Protein AF-0000000079958964 (afdb_homodimer)

Structure (mmCIF, N/CA/C/O backbone):
data_AF-0000000079958964-model_v1
#
loop_
_entity.id
_entity.type
_entity.pdbx_description
1 polymer 'Putative C6 transcription factor'
#
loop_
_atom_site.group_PDB
_atom_site.id
_atom_site.type_symbol
_atom_site.label_atom_id
_atom_site.label_alt_id
_atom_site.label_comp_id
_atom_site.label_asym_id
_atom_site.label_entity_id
_atom_site.label_seq_id
_atom_site.pdbx_PDB_ins_code
_atom_site.Cartn_x
_atom_site.Cartn_y
_atom_site.Cartn_z
_atom_site.occupancy
_atom_site.B_iso_or_equiv
_atom_site.auth_seq_id
_atom_site.auth_comp_id
_atom_site.auth_asym_id
_atom_site.auth_atom_id
_atom_site.pdbx_PDB_model_num
ATOM 1 N N . MET A 1 1 ? -46.469 -59.938 27.75 1 23.11 1 MET A N 1
ATOM 2 C CA . MET A 1 1 ? -46.5 -58.969 26.672 1 23.11 1 MET A CA 1
ATOM 3 C C . MET A 1 1 ? -46.344 -57.531 27.219 1 23.11 1 MET A C 1
ATOM 5 O O . MET A 1 1 ? -46.812 -56.594 26.594 1 23.11 1 MET A O 1
ATOM 9 N N . SER A 1 2 ? -45.75 -57.5 28.188 1 23.55 2 SER A N 1
ATOM 10 C CA . SER A 1 2 ? -45.656 -56.531 29.266 1 23.55 2 SER A CA 1
ATOM 11 C C . SER A 1 2 ? -45.156 -55.156 28.766 1 23.55 2 SER A C 1
ATOM 13 O O . SER A 1 2 ? -44.062 -55.062 28.234 1 23.55 2 SER A O 1
ATOM 15 N N . GLU A 1 3 ? -46.125 -54.469 28.344 1 26.05 3 GLU A N 1
ATOM 16 C CA . GLU A 1 3 ? -46.344 -53.219 27.609 1 26.05 3 GLU A CA 1
ATOM 17 C C . GLU A 1 3 ? -45.688 -52.031 28.297 1 26.05 3 GLU A C 1
ATOM 19 O O . GLU A 1 3 ? -46 -51.688 29.422 1 26.05 3 GLU A O 1
ATOM 24 N N . SER A 1 4 ? -44.406 -52.188 28.172 1 27.81 4 SER A N 1
ATOM 25 C CA . SER A 1 4 ? -43.5 -51.438 29.016 1 27.81 4 SER A CA 1
ATOM 26 C C . SER A 1 4 ? -43.906 -49.969 29.078 1 27.81 4 SER A C 1
ATOM 28 O O . SER A 1 4 ? -44.406 -49.406 28.094 1 27.81 4 SER A O 1
ATOM 30 N N . PRO A 1 5 ? -44 -49.5 30.203 1 30.69 5 PRO A N 1
ATOM 31 C CA . PRO A 1 5 ? -44.688 -48.281 30.625 1 30.69 5 PRO A CA 1
ATOM 32 C C . PRO A 1 5 ? -44.219 -47.031 29.891 1 30.69 5 PRO A C 1
ATOM 34 O O . PRO A 1 5 ? -43.031 -46.938 29.531 1 30.69 5 PRO A O 1
ATOM 37 N N . THR A 1 6 ? -45.031 -46.5 29.047 1 28.12 6 THR A N 1
ATOM 38 C CA . THR A 1 6 ? -44.969 -45.469 28.031 1 28.12 6 THR A CA 1
ATOM 39 C C . THR A 1 6 ? -44.406 -44.156 28.609 1 28.12 6 THR A C 1
ATOM 41 O O . THR A 1 6 ? -45 -43.594 29.531 1 28.12 6 THR A O 1
ATOM 44 N N . PRO A 1 7 ? -43.156 -44.188 28.781 1 26.78 7 PRO A N 1
ATOM 45 C CA . PRO A 1 7 ? -42.562 -43.188 29.672 1 26.78 7 PRO A CA 1
ATOM 46 C C . PRO A 1 7 ? -43.156 -41.812 29.5 1 26.78 7 PRO A C 1
ATOM 48 O O . PRO A 1 7 ? -43.719 -41.5 28.438 1 26.78 7 PRO A O 1
ATOM 51 N N . ARG A 1 8 ? -43.344 -41.156 30.438 1 27.55 8 ARG A N 1
ATOM 52 C CA . ARG A 1 8 ? -44.031 -39.906 30.797 1 27.55 8 ARG A CA 1
ATOM 53 C C . ARG A 1 8 ? -43.625 -38.781 29.875 1 27.55 8 ARG A C 1
ATOM 55 O O . ARG A 1 8 ? -42.469 -38.625 29.531 1 27.55 8 ARG A O 1
ATOM 62 N N . ARG A 1 9 ? -44.562 -38.156 29.188 1 28.45 9 ARG A N 1
ATOM 63 C CA . ARG A 1 9 ? -44.844 -37.188 28.156 1 28.45 9 ARG A CA 1
ATOM 64 C C . ARG A 1 9 ? -44.125 -35.875 28.453 1 28.45 9 ARG A C 1
ATOM 66 O O . ARG A 1 9 ? -44.281 -35.281 29.516 1 28.45 9 ARG A O 1
ATOM 73 N N . SER A 1 10 ? -42.969 -35.844 28.172 1 29.38 10 SER A N 1
ATOM 74 C CA . SER A 1 10 ? -42.062 -34.719 28.375 1 29.38 10 SER A CA 1
ATOM 75 C C . SER A 1 10 ? -42.75 -33.375 28.156 1 29.38 10 SER A C 1
ATOM 77 O O . SER A 1 10 ? -43.688 -33.281 27.344 1 29.38 10 SER A O 1
ATOM 79 N N . GLN A 1 11 ? -42.844 -32.469 29 1 32.66 11 GLN A N 1
ATOM 80 C CA . GLN A 1 11 ? -43.531 -31.188 29.156 1 32.66 11 GLN A CA 1
ATOM 81 C C . GLN A 1 11 ? -43.406 -30.359 27.891 1 32.66 11 GLN A C 1
ATOM 83 O O . GLN A 1 11 ? -42.344 -30.172 27.344 1 32.66 11 GLN A O 1
ATOM 88 N N . ARG A 1 12 ? -44.469 -30.016 27.188 1 41 12 ARG A N 1
ATOM 89 C CA . ARG A 1 12 ? -44.812 -29.406 25.906 1 41 12 ARG A CA 1
ATOM 90 C C . ARG A 1 12 ? -44.312 -27.969 25.828 1 41 12 ARG A C 1
ATOM 92 O O . ARG A 1 12 ? -44.469 -27.203 26.766 1 41 12 ARG A O 1
ATOM 99 N N . ARG A 1 13 ? -43.562 -27.625 25.047 1 46.66 13 ARG A N 1
ATOM 100 C CA . ARG A 1 13 ? -43.031 -26.266 24.859 1 46.66 13 ARG A CA 1
ATOM 101 C C . ARG A 1 13 ? -44.156 -25.297 24.516 1 46.66 13 ARG A C 1
ATOM 103 O O . ARG A 1 13 ? -44.969 -25.562 23.641 1 46.66 13 ARG A O 1
ATOM 110 N N . PRO A 1 14 ? -44.438 -24.109 25.281 1 53.88 14 PRO A N 1
ATOM 111 C CA . PRO A 1 14 ? -45.562 -23.234 24.984 1 53.88 14 PRO A CA 1
ATOM 112 C C . PRO A 1 14 ? -45.5 -22.656 23.578 1 53.88 14 PRO A C 1
ATOM 114 O O . PRO A 1 14 ? -44.438 -22.266 23.109 1 53.88 14 PRO A O 1
ATOM 117 N N . LEU A 1 15 ? -46.531 -22.797 22.719 1 63.5 15 LEU A N 1
ATOM 118 C CA . LEU A 1 15 ? -46.562 -22.422 21.312 1 63.5 15 LEU A CA 1
ATOM 119 C C . LEU A 1 15 ? -47 -20.953 21.156 1 63.5 15 LEU A C 1
ATOM 121 O O . LEU A 1 15 ? -46.938 -20.406 20.062 1 63.5 15 LEU A O 1
ATOM 125 N N . SER A 1 16 ? -47.375 -20.484 22.234 1 68.62 16 SER A N 1
ATOM 126 C CA . SER A 1 16 ? -47.938 -19.141 22.203 1 68.62 16 SER A CA 1
ATOM 127 C C . SER A 1 16 ? -46.844 -18.094 22.344 1 68.62 16 SER A C 1
ATOM 129 O O . SER A 1 16 ? -45.875 -18.281 23.094 1 68.62 16 SER A O 1
ATOM 131 N N . CYS A 1 17 ? -46.906 -16.969 21.594 1 63.69 17 CYS A N 1
ATOM 132 C CA . CYS A 1 17 ? -45.844 -15.977 21.688 1 63.69 17 CYS A CA 1
ATOM 133 C C . CYS A 1 17 ? -45.938 -15.18 22.984 1 63.69 17 CYS A C 1
ATOM 135 O O . CYS A 1 17 ? -47 -15.133 23.609 1 63.69 17 CYS A O 1
ATOM 137 N N . LEU A 1 18 ? -45 -14.625 23.516 1 69.06 18 LEU A N 1
ATOM 138 C CA . LEU A 1 18 ? -44.906 -13.992 24.828 1 69.06 18 LEU A CA 1
ATOM 139 C C . LEU A 1 18 ? -45.906 -12.82 24.922 1 69.06 18 LEU A C 1
ATOM 141 O O . LEU A 1 18 ? -46.531 -12.625 25.953 1 69.06 18 LEU A O 1
ATOM 145 N N . ASN A 1 19 ? -46.188 -12.344 23.75 1 73.38 19 ASN A N 1
ATOM 146 C CA . ASN A 1 19 ? -47.031 -11.141 23.719 1 73.38 19 ASN A CA 1
ATOM 147 C C . ASN A 1 19 ? -48.5 -11.477 23.859 1 73.38 19 ASN A C 1
ATOM 149 O O . ASN A 1 19 ? -49.25 -10.828 24.609 1 73.38 19 ASN A O 1
ATOM 153 N N . CYS A 1 20 ? -48.812 -12.469 23.188 1 71.88 20 CYS A N 1
ATOM 154 C CA . CYS A 1 20 ? -50.188 -12.93 23.188 1 71.88 20 CYS A CA 1
ATOM 155 C C . CYS A 1 20 ? -50.531 -13.617 24.516 1 71.88 20 CYS A C 1
ATOM 157 O O . CYS A 1 20 ? -51.625 -13.461 25.031 1 71.88 20 CYS A O 1
ATOM 159 N N . ALA A 1 21 ? -49.562 -14.328 25.141 1 70 21 ALA A N 1
ATOM 160 C CA . ALA A 1 21 ? -49.719 -15.078 26.391 1 70 21 ALA A CA 1
ATOM 161 C C . ALA A 1 21 ? -49.906 -14.133 27.578 1 70 21 ALA A C 1
ATOM 163 O O . ALA A 1 21 ? -50.719 -14.375 28.453 1 70 21 ALA A O 1
ATOM 164 N N . ARG A 1 22 ? -49.312 -12.938 27.516 1 69.56 22 ARG A N 1
ATOM 165 C CA . ARG A 1 22 ? -49.344 -11.969 28.609 1 69.56 22 ARG A CA 1
ATOM 166 C C . ARG A 1 22 ? -50.688 -11.203 28.609 1 69.56 22 ARG A C 1
ATOM 168 O O . ARG A 1 22 ? -51.219 -10.883 29.672 1 69.56 22 ARG A O 1
ATOM 175 N N . GLN A 1 23 ? -51.156 -11.094 27.375 1 69.38 23 GLN A N 1
ATOM 176 C CA . GLN A 1 23 ? -52.344 -10.25 27.234 1 69.38 23 GLN A CA 1
ATOM 177 C C . GLN A 1 23 ? -53.625 -11.086 27.172 1 69.38 23 GLN A C 1
ATOM 179 O O . GLN A 1 23 ? -54.719 -10.547 27.016 1 69.38 23 GLN A O 1
ATOM 184 N N . LYS A 1 24 ? -53.625 -12.336 27.438 1 64.44 24 LYS A N 1
ATOM 185 C CA . LYS A 1 24 ? -54.656 -13.352 27.484 1 64.44 24 LYS A CA 1
ATOM 186 C C . LYS A 1 24 ? -55.562 -13.266 26.25 1 64.44 24 LYS A C 1
ATOM 188 O O . LYS A 1 24 ? -56.812 -13.32 26.375 1 64.44 24 LYS A O 1
ATOM 193 N N . ILE A 1 25 ? -54.812 -12.859 25.109 1 72.62 25 ILE A N 1
ATOM 194 C CA . ILE A 1 25 ? -55.625 -12.766 23.891 1 72.62 25 ILE A CA 1
ATOM 195 C C . ILE A 1 25 ? -55.375 -13.992 23.016 1 72.62 25 ILE A C 1
ATOM 197 O O . ILE A 1 25 ? -54.375 -14.695 23.188 1 72.62 25 ILE A O 1
ATOM 201 N N . ARG A 1 26 ? -56.125 -14.242 22.188 1 69.94 26 ARG A N 1
ATOM 202 C CA . ARG A 1 26 ? -56.062 -15.406 21.312 1 69.94 26 ARG A CA 1
ATOM 203 C C . ARG A 1 26 ? -54.875 -15.289 20.344 1 69.94 26 ARG A C 1
ATOM 205 O O . ARG A 1 26 ? -54.75 -14.297 19.625 1 69.94 26 ARG A O 1
ATOM 212 N N . CYS A 1 27 ? -53.688 -16.172 20.391 1 66.06 27 CYS A N 1
ATOM 213 C CA . CYS A 1 27 ? -52.438 -16.125 19.656 1 66.06 27 CYS A CA 1
ATOM 214 C C . CYS A 1 27 ? -52.531 -17.031 18.422 1 66.06 27 CYS A C 1
ATOM 216 O O . CYS A 1 27 ? -53 -18.156 18.5 1 66.06 27 CYS A O 1
ATOM 218 N N . SER A 1 28 ? -52.25 -16.469 17.375 1 71.44 28 SER A N 1
ATOM 219 C CA . SER A 1 28 ? -52.375 -17.312 16.188 1 71.44 28 SER A CA 1
ATOM 220 C C . SER A 1 28 ? -51.281 -18.375 16.141 1 71.44 28 SER A C 1
ATOM 222 O O . SER A 1 28 ? -51.219 -19.156 15.18 1 71.44 28 SER A O 1
ATOM 224 N N . LYS A 1 29 ? -50.219 -18.547 17.172 1 66.31 29 LYS A N 1
ATOM 225 C CA . LYS A 1 29 ? -49.219 -19.547 17.516 1 66.31 29 LYS A CA 1
ATOM 226 C C . LYS A 1 29 ? -48.094 -19.578 16.469 1 66.31 29 LYS A C 1
ATOM 228 O O . LYS A 1 29 ? -47.312 -20.531 16.406 1 66.31 29 LYS A O 1
ATOM 233 N N . THR A 1 30 ? -48.188 -18.5 15.609 1 69.88 30 THR A N 1
ATOM 234 C CA . THR A 1 30 ? -47.156 -18.328 14.594 1 69.88 30 THR A CA 1
ATOM 235 C C . THR A 1 30 ? -46.25 -17.141 14.938 1 69.88 30 THR A C 1
ATOM 237 O O . THR A 1 30 ? -46.688 -16.172 15.562 1 69.88 30 THR A O 1
ATOM 240 N N . ILE A 1 31 ? -44.781 -17.078 14.805 1 66.69 31 ILE A N 1
ATOM 241 C CA . ILE A 1 31 ? -43.938 -15.945 15.188 1 66.69 31 ILE A CA 1
ATOM 242 C C . ILE A 1 31 ? -43.406 -15.242 13.938 1 66.69 31 ILE A C 1
ATOM 244 O O . ILE A 1 31 ? -42.719 -15.852 13.125 1 66.69 31 ILE A O 1
ATOM 248 N N . PRO A 1 32 ? -44.062 -13.961 13.719 1 71.88 32 PRO A N 1
ATOM 249 C CA . PRO A 1 32 ? -44.938 -13.18 14.625 1 71.88 32 PRO A CA 1
ATOM 250 C C . PRO A 1 32 ? -46.406 -13.539 14.5 1 71.88 32 PRO A C 1
ATOM 252 O O . PRO A 1 32 ? -46.875 -13.852 13.406 1 71.88 32 PRO A O 1
ATOM 255 N N . CYS A 1 33 ? -47.031 -13.453 15.641 1 73.31 33 CYS A N 1
ATOM 256 C CA . CYS A 1 33 ? -48.406 -13.953 15.609 1 73.31 33 CYS A CA 1
ATOM 257 C C . CYS A 1 33 ? -49.344 -12.891 15.078 1 73.31 33 CYS A C 1
ATOM 259 O O . CYS A 1 33 ? -49.062 -11.703 15.133 1 73.31 33 CYS A O 1
ATOM 261 N N . LEU A 1 34 ? -50.438 -13.312 14.352 1 74.19 34 LEU A N 1
ATOM 262 C CA . LEU A 1 34 ? -51.406 -12.461 13.656 1 74.19 34 LEU A CA 1
ATOM 263 C C . LEU A 1 34 ? -51.906 -11.352 14.57 1 74.19 34 LEU A C 1
ATOM 265 O O . LEU A 1 34 ? -52.094 -10.211 14.141 1 74.19 34 LEU A O 1
ATOM 269 N N . SER A 1 35 ? -52 -11.797 15.852 1 72.06 35 SER A N 1
ATOM 270 C CA . SER A 1 35 ? -52.531 -10.875 16.859 1 72.06 35 SER A CA 1
ATOM 271 C C . SER A 1 35 ? -51.531 -9.789 17.203 1 72.06 35 SER A C 1
ATOM 273 O O . SER A 1 35 ? -51.906 -8.648 17.469 1 72.06 35 SER A O 1
ATOM 275 N N . CYS A 1 36 ? -50.25 -10.211 17.125 1 65.5 36 CYS A N 1
ATOM 276 C CA . CYS A 1 36 ? -49.125 -9.305 17.344 1 65.5 36 CYS A CA 1
ATOM 277 C C . CYS A 1 36 ? -48.969 -8.375 16.156 1 65.5 36 CYS A C 1
ATOM 279 O O . CYS A 1 36 ? -48.625 -7.195 16.328 1 65.5 36 CYS A O 1
ATOM 281 N N . ILE A 1 37 ? -49.062 -8.82 15 1 70.56 37 ILE A N 1
ATOM 282 C CA . ILE A 1 37 ? -49.062 -8.086 13.742 1 70.56 37 ILE A CA 1
ATOM 283 C C . ILE A 1 37 ? -50.094 -6.977 13.773 1 70.56 37 ILE A C 1
ATOM 285 O O . ILE A 1 37 ? -49.812 -5.824 13.445 1 70.56 37 ILE A O 1
ATOM 289 N N . ASP A 1 38 ? -51.281 -7.422 14.156 1 70.5 38 ASP A N 1
ATOM 290 C CA . ASP A 1 38 ? -52.438 -6.543 14.125 1 70.5 38 ASP A CA 1
ATOM 291 C C . ASP A 1 38 ? -52.312 -5.402 15.133 1 70.5 38 ASP A C 1
ATOM 293 O O . ASP A 1 38 ? -52.844 -4.312 14.922 1 70.5 38 ASP A O 1
ATOM 297 N N . ARG A 1 39 ? -51.656 -5.797 16.125 1 66.44 39 ARG A N 1
ATOM 298 C CA . ARG A 1 39 ? -51.5 -4.848 17.234 1 66.44 39 ARG A CA 1
ATOM 299 C C . ARG A 1 39 ? -50.188 -4.105 17.141 1 66.44 39 ARG A C 1
ATOM 301 O O . ARG A 1 39 ? -49.812 -3.348 18.047 1 66.44 39 ARG A O 1
ATOM 308 N N . GLY A 1 40 ? -49.5 -4.188 15.984 1 66.25 40 GLY A N 1
ATOM 309 C CA . GLY A 1 40 ? -48.312 -3.494 15.578 1 66.25 40 GLY A CA 1
ATOM 310 C C . GLY A 1 40 ? -47.062 -3.951 16.344 1 66.25 40 GLY A C 1
ATOM 311 O O . GLY A 1 40 ? -46.094 -3.209 16.453 1 66.25 40 GLY A O 1
ATOM 312 N N . GLN A 1 41 ? -47.125 -5.105 16.906 1 62.66 41 GLN A N 1
ATOM 313 C CA . GLN A 1 41 ? -46.156 -5.668 17.844 1 62.66 41 GLN A CA 1
ATOM 314 C C . GLN A 1 41 ? -45.469 -6.91 17.266 1 62.66 41 GLN A C 1
ATOM 316 O O . GLN A 1 41 ? -45.125 -7.836 18 1 62.66 41 GLN A O 1
ATOM 321 N N . ALA A 1 42 ? -45.438 -6.926 16.062 1 67.31 42 ALA A N 1
ATOM 322 C CA . ALA A 1 42 ? -45.031 -8.102 15.297 1 67.31 42 ALA A CA 1
ATOM 323 C C . ALA A 1 42 ? -43.562 -8.43 15.547 1 67.31 42 ALA A C 1
ATOM 325 O O . ALA A 1 42 ? -43.188 -9.594 15.57 1 67.31 42 ALA A O 1
ATOM 326 N N . SER A 1 43 ? -42.719 -7.359 15.906 1 67.19 43 SER A N 1
ATOM 327 C CA . SER A 1 43 ? -41.281 -7.465 16.031 1 67.19 43 SER A CA 1
ATOM 328 C C . SER A 1 43 ? -40.875 -8.055 17.391 1 67.19 43 SER A C 1
ATOM 330 O O . SER A 1 43 ? -39.844 -8.672 17.516 1 67.19 43 SER A O 1
ATOM 332 N N . SER A 1 44 ? -41.719 -7.945 18.297 1 66.12 44 SER A N 1
ATOM 333 C CA . SER A 1 44 ? -41.5 -8.383 19.656 1 66.12 44 SER A CA 1
ATOM 334 C C . SER A 1 44 ? -42.125 -9.734 19.938 1 66.12 44 SER A C 1
ATOM 336 O O . SER A 1 44 ? -42.188 -10.18 21.078 1 66.12 44 SER A O 1
ATOM 338 N N . CYS A 1 45 ? -42.656 -10.398 18.938 1 67.44 45 CYS A N 1
ATOM 339 C CA . CYS A 1 45 ? -43.438 -11.609 19.125 1 67.44 45 CYS A CA 1
ATOM 340 C C . CYS A 1 45 ? -42.531 -12.828 19.266 1 67.44 45 CYS A C 1
ATOM 342 O O . CYS A 1 45 ? -41.938 -13.281 18.297 1 67.44 45 CYS A O 1
ATOM 344 N N . GLU A 1 46 ? -42.156 -13.062 20.453 1 69.75 46 GLU A N 1
ATOM 345 C CA . GLU A 1 46 ? -41.219 -14.156 20.688 1 69.75 46 GLU A CA 1
ATOM 346 C C . GLU A 1 46 ? -41.781 -15.164 21.688 1 69.75 46 GLU A C 1
ATOM 348 O O . GLU A 1 46 ? -42.688 -14.844 22.453 1 69.75 46 GLU A O 1
ATOM 353 N N . ARG A 1 47 ? -40.969 -16.328 21.672 1 65.5 47 ARG A N 1
ATOM 354 C CA . ARG A 1 47 ? -41.406 -17.391 22.578 1 65.5 47 ARG A CA 1
ATOM 355 C C . ARG A 1 47 ? -40.5 -17.469 23.812 1 65.5 47 ARG A C 1
ATOM 357 O O . ARG A 1 47 ? -39.312 -17.172 23.734 1 65.5 47 ARG A O 1
ATOM 364 N N . GLU A 1 48 ? -40.812 -17.547 25.031 1 54.47 48 GLU A N 1
ATOM 365 C CA . GLU A 1 48 ? -40.094 -17.672 26.297 1 54.47 48 GLU A CA 1
ATOM 366 C C . GLU A 1 48 ? -39.156 -18.875 26.266 1 54.47 48 GLU A C 1
ATOM 368 O O . GLU A 1 48 ? -39.594 -20 26.016 1 54.47 48 GLU A O 1
ATOM 373 N N . VAL A 1 49 ? -37.688 -18.75 26.203 1 46.78 49 VAL A N 1
ATOM 374 C CA . VAL A 1 49 ? -36.844 -19.922 26.344 1 46.78 49 VAL A CA 1
ATOM 375 C C . VAL A 1 49 ? -36.5 -20.172 27.812 1 46.78 49 VAL A C 1
ATOM 377 O O . VAL A 1 49 ? -35.938 -19.312 28.484 1 46.78 49 VAL A O 1
ATOM 380 N N . VAL A 1 50 ? -37 -21 28.703 1 36.78 50 VAL A N 1
ATOM 381 C CA . VAL A 1 50 ? -36.844 -21.375 30.109 1 36.78 50 VAL A CA 1
ATOM 382 C C . VAL A 1 50 ? -35.469 -22.031 30.312 1 36.78 50 VAL A C 1
ATOM 384 O O . VAL A 1 50 ? -35.188 -23.078 29.734 1 36.78 50 VAL A O 1
ATOM 387 N N . GLN A 1 51 ? -34.344 -21.328 30.766 1 35 51 GLN A N 1
ATOM 388 C CA . GLN A 1 51 ? -33.062 -21.875 31.156 1 35 51 GLN A CA 1
ATOM 389 C C . GLN A 1 51 ? -33.156 -22.609 32.5 1 35 51 GLN A C 1
ATOM 391 O O . GLN A 1 51 ? -33.719 -22.078 33.469 1 35 51 GLN A O 1
ATOM 396 N N . ILE A 1 52 ? -32.844 -23.875 32.688 1 26.66 52 ILE A N 1
ATOM 397 C CA . ILE A 1 52 ? -32.781 -24.734 33.875 1 26.66 52 ILE A CA 1
ATOM 398 C C . ILE A 1 52 ? -31.531 -24.391 34.688 1 26.66 52 ILE A C 1
ATOM 400 O O . ILE A 1 52 ? -30.406 -24.5 34.188 1 26.66 52 ILE A O 1
ATOM 404 N N . THR A 1 53 ? -31.5 -23.594 35.844 1 26.19 53 THR A N 1
ATOM 405 C CA . THR A 1 53 ? -30.531 -23.125 36.812 1 26.19 53 THR A CA 1
ATOM 406 C C . THR A 1 53 ? -30.031 -24.297 37.656 1 26.19 53 THR A C 1
ATOM 408 O O . THR A 1 53 ? -30.797 -24.938 38.375 1 26.19 53 THR A O 1
ATOM 411 N N . ARG A 1 54 ? -28.922 -24.984 37.406 1 23.31 54 ARG A N 1
ATOM 412 C CA . ARG A 1 54 ? -28.422 -26.047 38.281 1 23.31 54 ARG A CA 1
ATOM 413 C C . ARG A 1 54 ? -27.844 -25.469 39.562 1 23.31 54 ARG A C 1
ATOM 415 O O . ARG A 1 54 ? -27.344 -24.344 39.594 1 23.31 54 ARG A O 1
ATOM 422 N N . SER A 1 55 ? -27.625 -26.25 40.906 1 19.52 55 SER A N 1
ATOM 423 C CA . SER A 1 55 ? -27.453 -26.156 42.375 1 19.52 55 SER A CA 1
ATOM 424 C C . SER A 1 55 ? -26.016 -25.812 42.719 1 19.52 55 SER A C 1
ATOM 426 O O . SER A 1 55 ? -25.078 -26.438 42.219 1 19.52 55 SER A O 1
ATOM 428 N N . GLY A 1 56 ? -25.656 -24.562 43.094 1 19.14 56 GLY A N 1
ATOM 429 C CA . GLY A 1 56 ? -24.516 -24.047 43.812 1 19.14 56 GLY A CA 1
ATOM 430 C C . GLY A 1 56 ? -24.25 -24.75 45.156 1 19.14 56 GLY A C 1
ATOM 431 O O . GLY A 1 56 ? -25.141 -24.844 46 1 19.14 56 GLY A O 1
ATOM 432 N N . LYS A 1 57 ? -23.109 -25.5 45.25 1 18.28 57 LYS A N 1
ATOM 433 C CA . LYS A 1 57 ? -22.438 -26.234 46.344 1 18.28 57 LYS A CA 1
ATOM 434 C C . LYS A 1 57 ? -21.859 -25.266 47.375 1 18.28 57 LYS A C 1
ATOM 436 O O . LYS A 1 57 ? -21.578 -24.109 47.062 1 18.28 57 LYS A O 1
ATOM 441 N N . ARG A 1 58 ? -21.359 -25.734 48.75 1 16.48 58 ARG A N 1
ATOM 442 C CA . ARG A 1 58 ? -21.109 -25.484 50.188 1 16.48 58 ARG A CA 1
ATOM 443 C C . ARG A 1 58 ? -19.703 -24.922 50.406 1 16.48 58 ARG A C 1
ATOM 445 O O . ARG A 1 58 ? -18.719 -25.625 50.156 1 16.48 58 ARG A O 1
ATOM 452 N N . ARG A 1 59 ? -19.328 -23.75 50.094 1 17.58 59 ARG A N 1
ATOM 453 C CA . ARG A 1 59 ? -18.078 -23.172 50.562 1 17.58 59 ARG A CA 1
ATOM 454 C C . ARG A 1 59 ? -18 -23.219 52.094 1 17.58 59 ARG A C 1
ATOM 456 O O . ARG A 1 59 ? -18.828 -22.609 52.781 1 17.58 59 ARG A O 1
ATOM 463 N N . ARG A 1 60 ? -17.156 -24.094 52.75 1 15.8 60 ARG A N 1
ATOM 464 C CA . ARG A 1 60 ? -16.594 -24.406 54.062 1 15.8 60 ARG A CA 1
ATOM 465 C C . ARG A 1 60 ? -15.766 -23.25 54.594 1 15.8 60 ARG A C 1
ATOM 467 O O . ARG A 1 60 ? -15.25 -22.438 53.812 1 15.8 60 ARG A O 1
ATOM 474 N N . THR A 1 61 ? -15.258 -23.25 56.062 1 15.64 61 THR A N 1
ATOM 475 C CA . THR A 1 61 ? -15.117 -22.484 57.281 1 15.64 61 THR A CA 1
ATOM 476 C C . THR A 1 61 ? -13.711 -21.906 57.406 1 15.64 61 THR A C 1
ATOM 478 O O . THR A 1 61 ? -13.539 -20.766 57.844 1 15.64 61 THR A O 1
ATOM 481 N N . ARG A 1 62 ? -12.5 -22.5 57.125 1 15.28 62 ARG A N 1
ATOM 482 C CA . ARG A 1 62 ? -11.555 -22.672 58.219 1 15.28 62 ARG A CA 1
ATOM 483 C C . ARG A 1 62 ? -10.797 -21.391 58.5 1 15.28 62 ARG A C 1
ATOM 485 O O . ARG A 1 62 ? -10.453 -20.641 57.594 1 15.28 62 ARG A O 1
ATOM 492 N N . GLN A 1 63 ? -10.227 -21.031 59.938 1 14.83 63 GLN A N 1
ATOM 493 C CA . GLN A 1 63 ? -9.875 -20.125 61.031 1 14.83 63 GLN A CA 1
ATOM 494 C C . GLN A 1 63 ? -8.422 -19.688 60.906 1 14.83 63 GLN A C 1
ATOM 496 O O . GLN A 1 63 ? -8.078 -18.547 61.281 1 14.83 63 GLN A O 1
ATOM 501 N N . THR A 1 64 ? -7.363 -20.438 60.438 1 15.16 64 THR A N 1
ATOM 502 C CA . THR A 1 64 ? -6.328 -20.516 61.469 1 15.16 64 THR A CA 1
ATOM 503 C C . THR A 1 64 ? -5.602 -19.188 61.625 1 15.16 64 THR A C 1
ATOM 505 O O . THR A 1 64 ? -5.59 -18.375 60.688 1 15.16 64 THR A O 1
ATOM 508 N N . GLU A 1 65 ? -4.426 -19.156 62.656 1 14.38 65 GLU A N 1
ATOM 509 C CA . GLU A 1 65 ? -3.785 -18.594 63.844 1 14.38 65 GLU A CA 1
ATOM 510 C C . GLU A 1 65 ? -2.664 -17.625 63.438 1 14.38 65 GLU A C 1
ATOM 512 O O . GLU A 1 65 ? -2.611 -16.5 63.938 1 14.38 65 GLU A O 1
ATOM 517 N N . THR A 1 66 ? -1.401 -18.125 63.094 1 14.97 66 THR A N 1
ATOM 518 C CA . THR A 1 66 ? -0.298 -17.875 64 1 14.97 66 THR A CA 1
ATOM 519 C C . THR A 1 66 ? 0.322 -16.5 63.781 1 14.97 66 THR A C 1
ATOM 521 O O . THR A 1 66 ? 0.24 -15.969 62.656 1 14.97 66 THR A O 1
ATOM 524 N N . GLU A 1 67 ? 1.352 -16.094 64.75 1 14.11 67 GLU A N 1
ATOM 525 C CA . GLU A 1 67 ? 1.911 -15.094 65.688 1 14.11 67 GLU A CA 1
ATOM 526 C C . GLU A 1 67 ? 3.084 -14.359 65 1 14.11 67 GLU A C 1
ATOM 528 O O . GLU A 1 67 ? 3.377 -13.219 65.375 1 14.11 67 GLU A O 1
ATOM 533 N N . ARG A 1 68 ? 3.912 -15.062 64.25 1 14.66 68 ARG A N 1
ATOM 534 C CA . ARG A 1 68 ? 5.266 -14.859 64.75 1 14.66 68 ARG A CA 1
ATOM 535 C C . ARG A 1 68 ? 5.699 -13.406 64.625 1 14.66 68 ARG A C 1
ATOM 537 O O . ARG A 1 68 ? 5.281 -12.719 63.656 1 14.66 68 ARG A O 1
ATOM 544 N N . ASN A 1 69 ? 6.828 -13.055 65.312 1 14.14 69 ASN A N 1
ATOM 545 C CA . ASN A 1 69 ? 7.5 -12.109 66.188 1 14.14 69 ASN A CA 1
ATOM 546 C C . ASN A 1 69 ? 8.227 -11.023 65.438 1 14.14 69 ASN A C 1
ATOM 548 O O . ASN A 1 69 ? 8.031 -9.828 65.688 1 14.14 69 ASN A O 1
ATOM 552 N N . GLU A 1 70 ? 9.547 -11.273 65.25 1 14.18 70 GLU A N 1
ATOM 553 C CA . GLU A 1 70 ? 10.555 -10.523 66 1 14.18 70 GLU A CA 1
ATOM 554 C C . GLU A 1 70 ? 10.977 -9.258 65.25 1 14.18 70 GLU A C 1
ATOM 556 O O . GLU A 1 70 ? 10.625 -9.07 64.125 1 14.18 70 GLU A O 1
ATOM 561 N N . THR A 1 71 ? 12.328 -9.195 65.062 1 14.73 71 THR A N 1
ATOM 562 C CA . THR A 1 71 ? 13.281 -8.328 65.75 1 14.73 71 THR A CA 1
ATOM 563 C C . THR A 1 71 ? 13.57 -7.074 64.938 1 14.73 71 THR A C 1
ATOM 565 O O . THR A 1 71 ? 12.805 -6.738 64 1 14.73 71 THR A O 1
ATOM 568 N N . ASP A 1 72 ? 14.891 -6.898 64.625 1 14.4 72 ASP A N 1
ATOM 569 C CA . ASP A 1 72 ? 15.852 -5.977 65.188 1 14.4 72 ASP A CA 1
ATOM 570 C C . ASP A 1 72 ? 15.984 -4.707 64.375 1 14.4 72 ASP A C 1
ATOM 572 O O . ASP A 1 72 ? 15.602 -4.684 63.188 1 14.4 72 ASP A O 1
ATOM 576 N N . ASP A 1 73 ? 17.203 -4.078 64.5 1 14.05 73 ASP A N 1
ATOM 577 C CA . ASP A 1 73 ? 17.734 -2.824 65.062 1 14.05 73 ASP A CA 1
ATOM 578 C C . ASP A 1 73 ? 18.109 -1.871 63.906 1 14.05 73 ASP A C 1
ATOM 580 O O . ASP A 1 73 ? 18.219 -0.661 64.125 1 14.05 73 ASP A O 1
ATOM 584 N N . ALA A 1 74 ? 18.797 -2.488 62.906 1 14.98 74 ALA A N 1
ATOM 585 C CA . ALA A 1 74 ? 20.078 -1.792 62.75 1 14.98 74 ALA A CA 1
ATOM 586 C C . ALA A 1 74 ? 19.859 -0.336 62.344 1 14.98 74 ALA A C 1
ATOM 588 O O . ALA A 1 74 ? 18.859 0.002 61.719 1 14.98 74 ALA A O 1
ATOM 589 N N . GLU A 1 75 ? 20.938 0.479 62.375 1 14.55 75 GLU A N 1
ATOM 590 C CA . GLU A 1 75 ? 21.531 1.719 62.875 1 14.55 75 GLU A CA 1
ATOM 591 C C . GLU A 1 75 ? 21.234 2.889 61.938 1 14.55 75 GLU A C 1
ATOM 593 O O . GLU A 1 75 ? 20.781 2.688 60.812 1 14.55 75 GLU A O 1
ATOM 598 N N . SER A 1 76 ? 22.328 3.66 61.656 1 14.84 76 SER A N 1
ATOM 599 C CA . SER A 1 76 ? 22.672 4.992 62.156 1 14.84 76 SER A CA 1
ATOM 600 C C . SER A 1 76 ? 22.422 6.051 61.094 1 14.84 76 SER A C 1
ATOM 602 O O . SER A 1 76 ? 21.984 7.16 61.406 1 14.84 76 SER A O 1
ATOM 604 N N . THR A 1 77 ? 22.969 5.832 59.844 1 16.2 77 THR A N 1
ATOM 605 C CA . THR A 1 77 ? 23.922 6.922 59.688 1 16.2 77 THR A CA 1
ATOM 606 C C . THR A 1 77 ? 23.188 8.242 59.438 1 16.2 77 THR A C 1
ATOM 608 O O . THR A 1 77 ? 22.062 8.258 58.969 1 16.2 77 THR A O 1
ATOM 611 N N . PRO A 1 78 ? 23.984 9.289 59.312 1 15.56 78 PRO A N 1
ATOM 612 C CA . PRO A 1 78 ? 24.031 10.648 59.844 1 15.56 78 PRO A CA 1
ATOM 613 C C . PRO A 1 78 ? 23.047 11.594 59.156 1 15.56 78 PRO A C 1
ATOM 615 O O . PRO A 1 78 ? 22.484 11.258 58.125 1 15.56 78 PRO A O 1
ATOM 618 N N . HIS A 1 79 ? 23.5 12.859 59.25 1 15.44 79 HIS A N 1
ATOM 619 C CA . HIS A 1 79 ? 23.125 14.156 59.781 1 15.44 79 HIS A CA 1
ATOM 620 C C . HIS A 1 79 ? 22.516 15.055 58.719 1 15.44 79 HIS A C 1
ATOM 622 O O . HIS A 1 79 ? 22 16.125 59 1 15.44 79 HIS A O 1
ATOM 628 N N . LEU A 1 80 ? 22.891 14.758 57.406 1 16.72 80 LEU A N 1
ATOM 629 C CA . LEU A 1 80 ? 23.219 16.062 56.875 1 16.72 80 LEU A CA 1
ATOM 630 C C . LEU A 1 80 ? 22.031 17.016 56.969 1 16.72 80 LEU A C 1
ATOM 632 O O . LEU A 1 80 ? 20.875 16.578 57.031 1 16.72 80 LEU A O 1
ATOM 636 N N . ALA A 1 81 ? 22.312 18.266 56.75 1 16.72 81 ALA A N 1
ATOM 637 C CA . ALA A 1 81 ? 21.984 19.625 57.156 1 16.72 81 ALA A CA 1
ATOM 638 C C . ALA A 1 81 ? 20.562 19.984 56.75 1 16.72 81 ALA A C 1
ATOM 640 O O . ALA A 1 81 ? 20.031 19.438 55.781 1 16.72 81 ALA A O 1
ATOM 641 N N . SER A 1 82 ? 19.969 20.891 57.531 1 15.87 82 SER A N 1
ATOM 642 C CA . SER A 1 82 ? 18.781 21.516 58.094 1 15.87 82 SER A CA 1
ATOM 643 C C . SER A 1 82 ? 18.156 22.5 57.094 1 15.87 82 SER A C 1
ATOM 645 O O . SER A 1 82 ? 17.219 23.219 57.438 1 15.87 82 SER A O 1
ATOM 647 N N . ALA A 1 83 ? 18.703 22.75 55.938 1 17.78 83 ALA A N 1
ATOM 648 C CA . ALA A 1 83 ? 18.391 24.156 55.719 1 17.78 83 ALA A CA 1
ATOM 649 C C . ALA A 1 83 ? 16.891 24.422 55.906 1 17.78 83 ALA A C 1
ATOM 651 O O . ALA A 1 83 ? 16.078 23.5 55.781 1 17.78 83 ALA A O 1
ATOM 652 N N . SER A 1 84 ? 16.547 25.641 56.094 1 17.02 84 SER A N 1
ATOM 653 C CA . SER A 1 84 ? 15.555 26.484 56.75 1 17.02 84 SER A CA 1
ATOM 654 C C . SER A 1 84 ? 14.172 26.281 56.125 1 17.02 84 SER A C 1
ATOM 656 O O . SER A 1 84 ? 14.055 25.938 54.969 1 17.02 84 SER A O 1
ATOM 658 N N . PRO A 1 85 ? 13.164 26.578 57.031 1 17.11 85 PRO A N 1
ATOM 659 C CA . PRO A 1 85 ? 11.734 26.297 57.188 1 17.11 85 PRO A CA 1
ATOM 660 C C . PRO A 1 85 ? 10.875 27.141 56.25 1 17.11 85 PRO A C 1
ATOM 662 O O . PRO A 1 85 ? 9.648 27.156 56.375 1 17.11 85 PRO A O 1
ATOM 665 N N . LEU A 1 86 ? 11.273 27.531 55.062 1 18.19 86 LEU A N 1
ATOM 666 C CA . LEU A 1 86 ? 10.398 28.641 54.688 1 18.19 86 LEU A CA 1
ATOM 667 C C . LEU A 1 86 ? 8.945 28.328 55.062 1 18.19 86 LEU A C 1
ATOM 669 O O . LEU A 1 86 ? 8.539 27.172 55.062 1 18.19 86 LEU A O 1
ATOM 673 N N . GLU A 1 87 ? 8.219 29.281 55.594 1 17.59 87 GLU A N 1
ATOM 674 C CA . GLU A 1 87 ? 6.953 29.562 56.281 1 17.59 87 GLU A CA 1
ATOM 675 C C . GLU A 1 87 ? 5.781 28.906 55.562 1 17.59 87 GLU A C 1
ATOM 677 O O . GLU A 1 87 ? 5.855 28.641 54.344 1 17.59 87 GLU A O 1
ATOM 682 N N . ASP A 1 88 ? 4.672 28.672 56.344 1 17.19 88 ASP A N 1
ATOM 683 C CA . ASP A 1 88 ? 3.486 27.859 56.562 1 17.19 88 ASP A CA 1
ATOM 684 C C . ASP A 1 88 ? 2.342 28.297 55.656 1 17.19 88 ASP A C 1
ATOM 686 O O . ASP A 1 88 ? 1.193 27.906 55.844 1 17.19 88 ASP A O 1
ATOM 690 N N . SER A 1 89 ? 2.535 29.156 54.656 1 18.39 89 SER A N 1
ATOM 691 C CA . SER A 1 89 ? 1.301 29.891 54.406 1 18.39 89 SER A CA 1
ATOM 692 C C . SER A 1 89 ? 0.096 28.953 54.406 1 18.39 89 SER A C 1
ATOM 694 O O . SER A 1 89 ? 0.24 27.75 54.156 1 18.39 89 SER A O 1
ATOM 696 N N . GLU A 1 90 ? -1.148 29.516 54.5 1 18.45 90 GLU A N 1
ATOM 697 C CA . GLU A 1 90 ? -2.502 29.172 54.938 1 18.45 90 GLU A CA 1
ATOM 698 C C . GLU A 1 90 ? -3.018 27.938 54.188 1 18.45 90 GLU A C 1
ATOM 700 O O . GLU A 1 90 ? -2.506 27.594 53.125 1 18.45 90 GLU A O 1
ATOM 705 N N . HIS A 1 91 ? -4.059 27.312 54.812 1 18.14 91 HIS A N 1
ATOM 706 C CA . HIS A 1 91 ? -4.867 26.125 55 1 18.14 91 HIS A CA 1
ATOM 707 C C . HIS A 1 91 ? -5.75 25.844 53.812 1 18.14 91 HIS A C 1
ATOM 709 O O . HIS A 1 91 ? -6.883 26.328 53.719 1 18.14 91 HIS A O 1
ATOM 715 N N . LEU A 1 92 ? -5.355 26.141 52.562 1 18.95 92 LEU A N 1
ATOM 716 C CA . LEU A 1 92 ? -6.457 25.938 51.625 1 18.95 92 LEU A CA 1
ATOM 717 C C . LEU A 1 92 ? -7.184 24.625 51.938 1 18.95 92 LEU A C 1
ATOM 719 O O . LEU A 1 92 ? -6.562 23.562 51.938 1 18.95 92 LEU A O 1
ATOM 723 N N . GLY A 1 93 ? -8.25 24.703 52.781 1 17.92 93 GLY A N 1
ATOM 724 C CA . GLY A 1 93 ? -9.148 23.703 53.344 1 17.92 93 GLY A CA 1
ATOM 725 C C . GLY A 1 93 ? -9.508 22.594 52.375 1 17.92 93 GLY A C 1
ATOM 726 O O . GLY A 1 93 ? -9.789 22.859 51.188 1 17.92 93 GLY A O 1
ATOM 727 N N . SER A 1 94 ? -8.969 21.484 52.562 1 21.44 94 SER A N 1
ATOM 728 C CA . SER A 1 94 ? -9.172 20.172 51.969 1 21.44 94 SER A CA 1
ATOM 729 C C . SER A 1 94 ? -10.617 19.703 52.094 1 21.44 94 SER A C 1
ATOM 731 O O . SER A 1 94 ? -10.984 19.094 53.094 1 21.44 94 SER A O 1
ATOM 733 N N . THR A 1 95 ? -11.586 20.625 51.875 1 21.16 95 THR A N 1
ATOM 734 C CA . THR A 1 95 ? -12.883 20.016 52.156 1 21.16 95 THR A CA 1
ATOM 735 C C .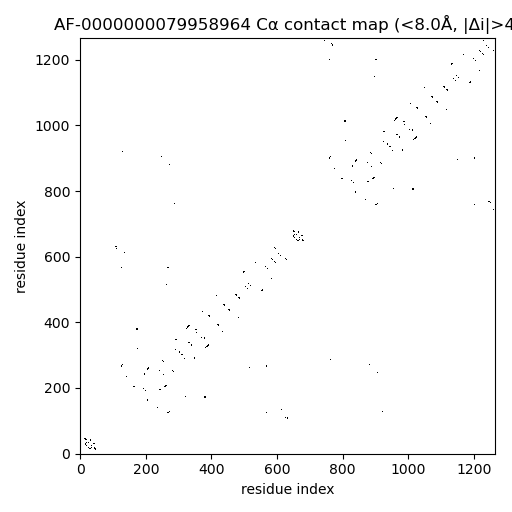 THR A 1 95 ? -13.016 18.672 51.469 1 21.16 95 THR A C 1
ATOM 737 O O . THR A 1 95 ? -12.867 18.562 50.25 1 21.16 95 THR A O 1
ATOM 740 N N . VAL A 1 96 ? -12.664 17.703 52.219 1 22.77 96 VAL A N 1
ATOM 741 C CA . VAL A 1 96 ? -12.875 16.266 52 1 22.77 96 VAL A CA 1
ATOM 742 C C . VAL A 1 96 ? -14.344 16.016 51.625 1 22.77 96 VAL A C 1
ATOM 744 O O . VAL A 1 96 ? -15.227 16.172 52.469 1 22.77 96 VAL A O 1
ATOM 747 N N . LEU A 1 97 ? -14.805 16.562 50.531 1 22.53 97 LEU A N 1
ATOM 748 C CA . LEU A 1 97 ? -16.203 16.219 50.281 1 22.53 97 LEU A CA 1
ATOM 749 C C . LEU A 1 97 ? -16.453 14.734 50.469 1 22.53 97 LEU A C 1
ATOM 751 O O . LEU A 1 97 ? -15.648 13.898 50.062 1 22.53 97 LEU A O 1
ATOM 755 N N . GLU A 1 98 ? -17.031 14.375 51.625 1 24.09 98 GLU A N 1
ATOM 756 C CA . GLU A 1 98 ? -17.484 13.062 52.062 1 24.09 98 GLU A CA 1
ATOM 757 C C . GLU A 1 98 ? -18.062 12.266 50.875 1 24.09 98 GLU A C 1
ATOM 759 O O . GLU A 1 98 ? -18.688 12.836 49.969 1 24.09 98 GLU A O 1
ATOM 764 N N . PRO A 1 99 ? -17.5 11.047 50.75 1 25.62 99 PRO A N 1
ATOM 765 C CA . PRO A 1 99 ? -17.922 10.141 49.688 1 25.62 99 PRO A CA 1
ATOM 766 C C . PRO A 1 99 ? -19.438 9.938 49.625 1 25.62 99 PRO A C 1
ATOM 768 O O . PRO A 1 99 ? -20.062 9.68 50.656 1 25.62 99 PRO A O 1
ATOM 771 N N . PRO A 1 100 ? -20.141 10.672 48.844 1 24.02 100 PRO A N 1
ATOM 772 C CA . PRO A 1 100 ? -21.594 10.562 49.031 1 24.02 100 PRO A CA 1
ATOM 773 C C . PRO A 1 100 ? -22.047 9.117 49.25 1 24.02 100 PRO A C 1
ATOM 775 O O . PRO A 1 100 ? -21.328 8.18 48.906 1 24.02 100 PRO A O 1
ATOM 778 N N . ALA A 1 101 ? -23.109 8.93 50 1 24.38 101 ALA A N 1
ATOM 779 C CA . ALA A 1 101 ? -23.828 7.762 50.5 1 24.38 101 ALA A CA 1
ATOM 780 C C . ALA A 1 101 ? -23.922 6.676 49.438 1 24.38 101 ALA A C 1
ATOM 782 O O . ALA A 1 101 ? -23.641 6.93 48.25 1 24.38 101 ALA A O 1
ATOM 783 N N . SER A 1 102 ? -24.766 5.562 49.781 1 25.84 102 SER A N 1
ATOM 784 C CA . SER A 1 102 ? -25.047 4.227 49.281 1 25.84 102 SER A CA 1
ATOM 785 C C . SER A 1 102 ? -25.562 4.285 47.844 1 25.84 102 SER A C 1
ATOM 787 O O . SER A 1 102 ? -26.578 4.926 47.562 1 25.84 102 SER A O 1
ATOM 789 N N . SER A 1 103 ? -24.812 4.305 46.969 1 22.95 103 SER A N 1
ATOM 790 C CA . SER A 1 103 ? -25.156 4.5 45.562 1 22.95 103 SER A CA 1
ATOM 791 C C . SER A 1 103 ? -26.219 3.496 45.094 1 22.95 103 SER A C 1
ATOM 793 O O . SER A 1 103 ? -25.953 2.293 45.031 1 22.95 103 SER A O 1
ATOM 795 N N . LYS A 1 104 ? -27.531 3.678 45.406 1 26.23 104 LYS A N 1
ATOM 796 C CA . LYS A 1 104 ? -28.672 2.965 44.844 1 26.23 104 LYS A CA 1
ATOM 797 C C . LYS A 1 104 ? -28.406 2.543 43.406 1 26.23 104 LYS A C 1
ATOM 799 O O . LYS A 1 104 ? -27.625 3.18 42.719 1 26.23 104 LYS A O 1
ATOM 804 N N . SER A 1 105 ? -28.891 1.279 43.062 1 26.75 105 SER A N 1
ATOM 805 C CA . SER A 1 105 ? -28.875 0.51 41.844 1 26.75 105 SER A CA 1
ATOM 806 C C . SER A 1 105 ? -29.141 1.403 40.625 1 26.75 105 SER A C 1
ATOM 808 O O . SER A 1 105 ? -30.281 1.795 40.375 1 26.75 105 SER A O 1
ATOM 810 N N . LEU A 1 106 ? -28.484 2.43 40.531 1 27.39 106 LEU A N 1
ATOM 811 C CA . LEU A 1 106 ? -28.703 3.301 39.375 1 27.39 106 LEU A CA 1
ATOM 812 C C . LEU A 1 106 ? -28.938 2.48 38.125 1 27.39 106 LEU A C 1
ATOM 814 O O . LEU A 1 106 ? -28.125 1.619 37.781 1 27.39 106 LEU A O 1
ATOM 818 N N . LEU A 1 107 ? -30.172 2.281 37.844 1 26.25 107 LEU A N 1
ATOM 819 C CA . LEU A 1 107 ? -30.75 1.762 36.594 1 26.25 107 LEU A CA 1
ATOM 820 C C . LEU A 1 107 ? -29.906 2.172 35.406 1 26.25 107 LEU A C 1
ATOM 822 O O . LEU A 1 107 ? -29.641 3.359 35.219 1 26.25 107 LEU A O 1
ATOM 826 N N . TYR A 1 108 ? -29 1.404 35.156 1 27.56 108 TYR A N 1
ATOM 827 C CA . TYR A 1 108 ? -28.219 1.417 33.938 1 27.56 108 TYR A CA 1
ATOM 828 C C . TYR A 1 108 ? -29.031 1.929 32.75 1 27.56 108 TYR A C 1
ATOM 830 O O . TYR A 1 108 ? -29.969 1.263 32.312 1 27.56 108 TYR A O 1
ATOM 838 N N . SER A 1 109 ? -29.406 3.164 32.906 1 27.55 109 SER A N 1
ATOM 839 C CA . SER A 1 109 ? -30.016 3.789 31.734 1 27.55 109 SER A CA 1
ATOM 840 C C . SER A 1 109 ? -29.312 3.369 30.438 1 27.55 109 SER A C 1
ATOM 842 O O . SER A 1 109 ? -28.078 3.328 30.375 1 27.55 109 SER A O 1
ATOM 844 N N . GLN A 1 110 ? -29.938 2.504 29.734 1 28.33 110 GLN A N 1
ATOM 845 C CA . GLN A 1 110 ? -29.547 2.059 28.406 1 28.33 110 GLN A CA 1
ATOM 846 C C . GLN A 1 110 ? -29.094 3.23 27.547 1 28.33 110 GLN A C 1
ATOM 848 O O . GLN A 1 110 ? -29.906 3.977 27 1 28.33 110 GLN A O 1
ATOM 853 N N . ALA A 1 111 ? -28.141 3.85 27.875 1 31.39 111 ALA A N 1
ATOM 854 C CA . ALA A 1 111 ? -27.469 4.898 27.094 1 31.39 111 ALA A CA 1
ATOM 855 C C . ALA A 1 111 ? -27.5 4.586 25.609 1 31.39 111 ALA A C 1
ATOM 857 O O . ALA A 1 111 ? -27.359 3.43 25.203 1 31.39 111 ALA A O 1
ATOM 858 N N . PRO A 1 112 ? -28.094 5.465 24.781 1 33.47 112 PRO A N 1
ATOM 859 C CA . PRO A 1 112 ? -28.234 5.273 23.328 1 33.47 112 PRO A CA 1
ATOM 860 C C . PRO A 1 112 ? -26.938 4.805 22.672 1 33.47 112 PRO A C 1
ATOM 862 O O . PRO A 1 112 ? -25.844 5.195 23.094 1 33.47 112 PRO A O 1
ATOM 865 N N . HIS A 1 113 ? -26.797 3.658 22.125 1 33.31 113 HIS A N 1
ATOM 866 C CA . HIS A 1 113 ? -25.688 2.977 21.469 1 33.31 113 HIS A CA 1
ATOM 867 C C . HIS A 1 113 ? -25.141 3.807 20.312 1 33.31 113 HIS A C 1
ATOM 869 O O . HIS A 1 113 ? -25.641 3.721 19.188 1 33.31 113 HIS A O 1
ATOM 875 N N . ILE A 1 114 ? -25.078 5.16 20.406 1 37.84 114 ILE A N 1
ATOM 876 C CA . ILE A 1 114 ? -24.234 5.777 19.406 1 37.84 114 ILE A CA 1
ATOM 877 C C . ILE A 1 114 ? -22.984 4.926 19.188 1 37.84 114 ILE A C 1
ATOM 879 O O . ILE A 1 114 ? -22.188 4.727 20.125 1 37.84 114 ILE A O 1
ATOM 883 N N . ARG A 1 115 ? -22.984 4.363 18.109 1 45.72 115 ARG A N 1
ATOM 884 C CA . ARG A 1 115 ? -21.859 3.473 17.844 1 45.72 115 ARG A CA 1
ATOM 885 C C . ARG A 1 115 ? -20.547 4.238 17.875 1 45.72 115 ARG A C 1
ATOM 887 O O . ARG A 1 115 ? -20.5 5.422 17.531 1 45.72 115 ARG A O 1
ATOM 894 N N . SER A 1 116 ? -19.641 3.932 18.5 1 48.53 116 SER A N 1
ATOM 895 C CA . SER A 1 116 ? -18.266 4.375 18.688 1 48.53 116 SER A CA 1
ATOM 896 C C . SER A 1 116 ? -17.656 4.848 17.375 1 48.53 116 SER A C 1
ATOM 898 O O . SER A 1 116 ? -16.781 5.715 17.375 1 48.53 116 SER A O 1
ATOM 900 N N . ASP A 1 117 ? -18.406 4.605 16.188 1 54.03 117 ASP A N 1
ATOM 901 C CA . ASP A 1 117 ? -17.781 4.914 14.898 1 54.03 117 ASP A CA 1
ATOM 902 C C . ASP A 1 117 ? -18.359 6.203 14.32 1 54.03 117 ASP A C 1
ATOM 904 O O . ASP A 1 117 ? -17.906 6.664 13.266 1 54.03 117 ASP A O 1
ATOM 908 N N . ALA A 1 118 ? -19.219 6.875 14.969 1 54.31 118 ALA A N 1
ATOM 909 C CA . ALA A 1 118 ? -19.875 8.07 14.445 1 54.31 118 ALA A CA 1
ATOM 910 C C . ALA A 1 118 ? -18.875 9.219 14.305 1 54.31 118 ALA A C 1
ATOM 912 O O . ALA A 1 118 ? -18.875 9.93 13.297 1 54.31 118 ALA A O 1
ATOM 913 N N . VAL A 1 119 ? -18.062 9.367 15.25 1 59.06 119 VAL A N 1
ATOM 914 C CA . VAL A 1 119 ? -17.125 10.484 15.258 1 59.06 119 VAL A CA 1
ATOM 915 C C . VAL A 1 119 ? -16.188 10.383 14.055 1 59.06 119 VAL A C 1
ATOM 917 O O . VAL A 1 119 ? -15.953 11.367 13.359 1 59.06 119 VAL A O 1
ATOM 920 N N . VAL A 1 120 ? -15.812 9.203 13.789 1 62.5 120 VAL A N 1
ATOM 921 C CA . VAL A 1 120 ? -14.906 8.984 12.672 1 62.5 120 VAL A CA 1
ATOM 922 C C . VAL A 1 120 ? -15.633 9.227 11.352 1 62.5 120 VAL A C 1
ATOM 924 O O . VAL A 1 120 ? -15.078 9.828 10.43 1 62.5 120 VAL A O 1
ATOM 927 N N . THR A 1 121 ? -16.828 8.852 11.375 1 63.09 121 THR A N 1
ATOM 928 C CA . THR A 1 121 ? -17.625 9.023 10.172 1 63.09 121 THR A CA 1
ATOM 929 C C . THR A 1 121 ? -17.828 10.508 9.867 1 63.09 121 THR A C 1
ATOM 931 O O . THR A 1 121 ? -17.734 10.922 8.711 1 63.09 121 THR A O 1
ATOM 934 N N . LEU A 1 122 ? -18.047 11.273 10.914 1 67.81 122 LEU A N 1
ATOM 935 C CA . LEU A 1 122 ? -18.25 12.711 10.734 1 67.81 122 LEU A CA 1
ATOM 936 C C . LEU A 1 122 ? -16.984 13.391 10.25 1 67.81 122 LEU A C 1
ATOM 938 O O . LEU A 1 122 ? -17.031 14.266 9.375 1 67.81 122 LEU A O 1
ATOM 942 N N . GLU A 1 123 ? -15.883 12.938 10.742 1 68.69 123 GLU A N 1
ATOM 943 C CA . GLU A 1 123 ? -14.609 13.492 10.289 1 68.69 123 GLU A CA 1
ATOM 944 C C . GLU A 1 123 ? -14.336 13.125 8.836 1 68.69 123 GLU A C 1
ATOM 946 O O . GLU A 1 123 ? -13.883 13.969 8.055 1 68.69 123 GLU A O 1
ATOM 951 N N . PHE A 1 124 ? -14.711 11.898 8.508 1 64.81 124 PHE A N 1
ATOM 952 C CA . PHE A 1 124 ? -14.5 11.438 7.141 1 64.81 124 PHE A CA 1
ATOM 953 C C . PHE A 1 124 ? -15.383 12.203 6.164 1 64.81 124 PHE A C 1
ATOM 955 O O . PHE A 1 124 ? -14.992 12.445 5.02 1 64.81 124 PHE A O 1
ATOM 962 N N . LEU A 1 125 ? -16.469 12.508 6.672 1 63.81 125 LEU A N 1
ATOM 963 C CA . LEU A 1 125 ? -17.391 13.273 5.844 1 63.81 125 LEU A CA 1
ATOM 964 C C . LEU A 1 125 ? -16.781 14.617 5.453 1 63.81 125 LEU A C 1
ATOM 966 O O . LEU A 1 125 ? -16.922 15.047 4.309 1 63.81 125 LEU A O 1
ATOM 970 N N . SER A 1 126 ? -16.078 15.117 6.336 1 68.25 126 SER A N 1
ATOM 971 C CA . SER A 1 126 ? -15.453 16.391 6.043 1 68.25 126 SER A CA 1
ATOM 972 C C . SER A 1 126 ? -14.328 16.234 5.027 1 68.25 126 SER A C 1
ATOM 974 O O . SER A 1 126 ? -14.016 17.172 4.285 1 68.25 126 SER A O 1
ATOM 976 N N . HIS A 1 127 ? -13.797 15 4.996 1 61.94 127 HIS A N 1
ATOM 977 C CA . HIS A 1 127 ? -12.672 14.758 4.105 1 61.94 127 HIS A CA 1
ATOM 978 C C . HIS A 1 127 ? -13.141 14.297 2.73 1 61.94 127 HIS A C 1
ATOM 980 O O . HIS A 1 127 ? -12.359 14.258 1.78 1 61.94 127 HIS A O 1
ATOM 986 N N . GLY A 1 128 ? -14.352 14 2.533 1 54.03 128 GLY A N 1
ATOM 987 C CA . GLY A 1 128 ? -14.891 13.594 1.247 1 54.03 128 GLY A CA 1
ATOM 988 C C . GLY A 1 128 ? -14.492 12.188 0.848 1 54.03 128 GLY A C 1
ATOM 989 O O . GLY A 1 128 ? -14.367 11.891 -0.341 1 54.03 128 GLY A O 1
ATOM 990 N N . ARG A 1 129 ? -14.219 11.32 1.704 1 54 129 ARG A N 1
ATOM 991 C CA . ARG A 1 129 ? -13.789 9.953 1.396 1 54 129 ARG A CA 1
ATOM 992 C C . ARG A 1 129 ? -14.977 9.094 0.959 1 54 129 ARG A C 1
ATOM 994 O O . ARG A 1 129 ? -16.062 9.211 1.514 1 54 129 ARG A O 1
ATOM 1001 N N . GLN A 1 130 ? -14.781 8.414 -0.175 1 50.62 130 GLN A N 1
ATOM 1002 C CA . GLN A 1 130 ? -15.812 7.582 -0.778 1 50.62 130 GLN A CA 1
ATOM 1003 C C . GLN A 1 130 ? -16.219 6.445 0.155 1 50.62 130 GLN A C 1
ATOM 1005 O O . GLN A 1 130 ? -17.328 5.926 0.062 1 50.62 130 GLN A O 1
ATOM 1010 N N . SER A 1 131 ? -15.203 5.941 0.817 1 44.28 131 SER A N 1
ATOM 1011 C CA . SER A 1 131 ? -15.547 4.77 1.616 1 44.28 131 SER A CA 1
ATOM 1012 C C . SER A 1 131 ? -16.844 4.977 2.383 1 44.28 131 SER A C 1
ATOM 1014 O O . SER A 1 131 ? -17.531 4.012 2.719 1 44.28 131 SER A O 1
ATOM 1016 N N . ILE A 1 132 ? -17.016 6.188 2.664 1 39.09 132 ILE A N 1
ATOM 1017 C CA . ILE A 1 132 ? -18.25 6.516 3.365 1 39.09 132 ILE A CA 1
ATOM 1018 C C . ILE A 1 132 ? -19.375 6.707 2.355 1 39.09 132 ILE A C 1
ATOM 1020 O O . ILE A 1 132 ? -20.531 6.402 2.645 1 39.09 132 ILE A O 1
ATOM 1024 N N . PHE A 1 133 ? -18.859 7.27 1.16 1 40.97 133 PHE A N 1
ATOM 1025 C CA . PHE A 1 133 ? -19.844 7.73 0.18 1 40.97 133 PHE A CA 1
ATOM 1026 C C . PHE A 1 133 ? -19.984 6.727 -0.956 1 40.97 133 PHE A C 1
ATOM 1028 O O . PHE A 1 133 ? -19.016 6.402 -1.634 1 40.97 133 PHE A O 1
ATOM 1035 N N . ARG A 1 134 ? -20.484 5.617 -0.727 1 38.81 134 ARG A N 1
ATOM 1036 C CA . ARG A 1 134 ? -20.672 4.934 -2.002 1 38.81 134 ARG A CA 1
ATOM 1037 C C . ARG A 1 134 ? -21.109 5.906 -3.09 1 38.81 134 ARG A C 1
ATOM 1039 O O . ARG A 1 134 ? -22.297 6 -3.395 1 38.81 134 ARG A O 1
ATOM 1046 N N . ILE A 1 135 ? -20.406 7.062 -3.195 1 32.28 135 ILE A N 1
ATOM 1047 C CA . ILE A 1 135 ? -20.812 8.109 -4.137 1 32.28 135 ILE A CA 1
ATOM 1048 C C . ILE A 1 135 ? -20.656 7.598 -5.566 1 32.28 135 ILE A C 1
ATOM 1050 O O . ILE A 1 135 ? -19.672 6.918 -5.891 1 32.28 135 ILE A O 1
ATOM 1054 N N . GLY A 1 136 ? -21.641 7.625 -6.227 1 32.06 136 GLY A N 1
ATOM 1055 C CA . GLY A 1 136 ? -21.641 7.41 -7.668 1 32.06 136 GLY A CA 1
ATOM 1056 C C . GLY A 1 136 ? -20.5 8.117 -8.367 1 32.06 136 GLY A C 1
ATOM 1057 O O . GLY A 1 136 ? -19.828 8.977 -7.781 1 32.06 136 GLY A O 1
ATOM 1058 N N . ASP A 1 137 ? -20.125 7.695 -9.516 1 35.16 137 ASP A N 1
ATOM 1059 C CA . ASP A 1 137 ? -19.094 7.941 -10.508 1 35.16 137 ASP A CA 1
ATOM 1060 C C . ASP A 1 137 ? -18.891 9.438 -10.75 1 35.16 137 ASP A C 1
ATOM 1062 O O . ASP A 1 137 ? -19.797 10.117 -11.242 1 35.16 137 ASP A O 1
ATOM 1066 N N . THR A 1 138 ? -18.438 10.227 -9.867 1 32.41 138 THR A N 1
ATOM 1067 C CA . THR A 1 138 ? -18.156 11.555 -10.398 1 32.41 138 THR A CA 1
ATOM 1068 C C . THR A 1 138 ? -17.125 11.492 -11.516 1 32.41 138 THR A C 1
ATOM 1070 O O . THR A 1 138 ? -16.094 10.828 -11.383 1 32.41 138 THR A O 1
ATOM 1073 N N . ASN A 1 139 ? -17.562 11.734 -12.633 1 33.62 139 ASN A N 1
ATOM 1074 C CA . ASN A 1 139 ? -16.906 11.797 -13.93 1 33.62 139 ASN A CA 1
ATOM 1075 C C . ASN A 1 139 ? -15.742 12.797 -13.914 1 33.62 139 ASN A C 1
ATOM 1077 O O . ASN A 1 139 ? -15.867 13.898 -14.445 1 33.62 139 ASN A O 1
ATOM 1081 N N . LEU A 1 140 ? -15.086 13.109 -12.883 1 32 140 LEU A N 1
ATOM 1082 C CA . LEU A 1 140 ? -14.062 14.078 -13.281 1 32 140 LEU A CA 1
ATOM 1083 C C . LEU A 1 140 ? -12.922 13.391 -14.016 1 32 140 LEU A C 1
ATOM 1085 O O . LEU A 1 140 ? -12.148 12.641 -13.414 1 32 140 LEU A O 1
ATOM 1089 N N . ARG A 1 141 ? -13.039 13.32 -15.336 1 35.03 141 ARG A N 1
ATOM 1090 C CA . ARG A 1 141 ? -12.094 12.75 -16.281 1 35.03 141 ARG A CA 1
ATOM 1091 C C . ARG A 1 141 ? -10.789 13.547 -16.312 1 35.03 141 ARG A C 1
ATOM 1093 O O . ARG A 1 141 ? -10.797 14.742 -16.594 1 35.03 141 ARG A O 1
ATOM 1100 N N . PRO A 1 142 ? -9.734 13.117 -15.719 1 37.25 142 PRO A N 1
ATOM 1101 C CA . PRO A 1 142 ? -8.555 13.844 -16.188 1 37.25 142 PRO A CA 1
ATOM 1102 C C . PRO A 1 142 ? -8.391 13.789 -17.703 1 37.25 142 PRO A C 1
ATOM 1104 O O . PRO A 1 142 ? -8.5 12.711 -18.297 1 37.25 142 PRO A O 1
ATOM 1107 N N . GLN A 1 143 ? -8.781 14.68 -18.438 1 35.94 143 GLN A N 1
ATOM 1108 C CA . GLN A 1 143 ? -8.57 14.703 -19.891 1 35.94 143 GLN A CA 1
ATOM 1109 C C . GLN A 1 143 ? -7.102 14.484 -20.234 1 35.94 143 GLN A C 1
ATOM 1111 O O . GLN A 1 143 ? -6.227 15.164 -19.688 1 35.94 143 GLN A O 1
ATOM 1116 N N . PRO A 1 144 ? -6.816 13.258 -20.625 1 38.5 144 PRO A N 1
ATOM 1117 C CA . PRO A 1 144 ? -5.434 13.109 -21.078 1 38.5 144 PRO A CA 1
ATOM 1118 C C . PRO A 1 144 ? -4.938 14.312 -21.875 1 38.5 144 PRO A C 1
ATOM 1120 O O . PRO A 1 144 ? -5.574 14.719 -22.859 1 38.5 144 PRO A O 1
ATOM 1123 N N . SER A 1 145 ? -4.383 15.25 -21.312 1 39.59 145 SER A N 1
ATOM 1124 C CA . SER A 1 145 ? -3.85 16.328 -22.141 1 39.59 145 SER A CA 1
ATOM 1125 C C . SER A 1 145 ? -2.703 15.836 -23.016 1 39.59 145 SER A C 1
ATOM 1127 O O . SER A 1 145 ? -2.043 14.852 -22.688 1 39.59 145 SER A O 1
ATOM 1129 N N . GLU A 1 146 ? -2.643 16.281 -24.25 1 44.66 146 GLU A N 1
ATOM 1130 C CA . GLU A 1 146 ? -1.56 16.234 -25.219 1 44.66 146 GLU A CA 1
ATOM 1131 C C . GLU A 1 146 ? -0.198 16.375 -24.547 1 44.66 146 GLU A C 1
ATOM 1133 O O . GLU A 1 146 ? -0.097 16.922 -23.453 1 44.66 146 GLU A O 1
ATOM 1138 N N . SER A 1 147 ? 0.706 15.555 -25.062 1 47.78 147 SER A N 1
ATOM 1139 C CA . SER A 1 147 ? 2.098 15.688 -24.641 1 47.78 147 SER A CA 1
ATOM 1140 C C . SER A 1 147 ? 2.445 17.141 -24.344 1 47.78 147 SER A C 1
ATOM 1142 O O . SER A 1 147 ? 2.307 18.016 -25.203 1 47.78 147 SER A O 1
ATOM 1144 N N . ILE A 1 148 ? 2.371 17.484 -23.156 1 49.88 148 ILE A N 1
ATOM 1145 C CA . ILE A 1 148 ? 2.633 18.859 -22.781 1 49.88 148 ILE A CA 1
ATOM 1146 C C . ILE A 1 148 ? 4.129 19.156 -22.875 1 49.88 148 ILE A C 1
ATOM 1148 O O . ILE A 1 148 ? 4.941 18.438 -22.281 1 49.88 148 ILE A O 1
ATOM 1152 N N . ALA A 1 149 ? 4.574 19.812 -24 1 53.88 149 ALA A N 1
ATOM 1153 C CA . ALA A 1 149 ? 5.91 20.406 -23.984 1 53.88 149 ALA A CA 1
ATOM 1154 C C . ALA A 1 149 ? 6.191 21.094 -22.656 1 53.88 149 ALA A C 1
ATOM 1156 O O . ALA A 1 149 ? 5.273 21.578 -22 1 53.88 149 ALA A O 1
ATOM 1157 N N . TRP A 1 150 ? 7.406 20.797 -22.109 1 63.47 150 TRP A N 1
ATOM 1158 C CA . TRP A 1 150 ? 7.812 21.438 -20.859 1 63.47 150 TRP A CA 1
ATOM 1159 C C . TRP A 1 150 ? 7.523 22.938 -20.891 1 63.47 150 TRP A C 1
ATOM 1161 O O . TRP A 1 150 ? 7.977 23.641 -21.797 1 63.47 150 TRP A O 1
ATOM 1171 N N . ASP A 1 151 ? 6.395 23.281 -20.156 1 68.88 151 ASP A N 1
ATOM 1172 C CA . ASP A 1 151 ? 6.078 24.688 -19.953 1 68.88 151 ASP A CA 1
ATOM 1173 C C . ASP A 1 151 ? 6.02 25.047 -18.469 1 68.88 151 ASP A C 1
ATOM 1175 O O . ASP A 1 151 ? 5.512 24.266 -17.672 1 68.88 151 ASP A O 1
ATOM 1179 N N . LEU A 1 152 ? 6.766 26.125 -18.125 1 75.31 152 LEU A N 1
ATOM 1180 C CA . LEU A 1 152 ? 6.809 26.594 -16.734 1 75.31 152 LEU A CA 1
ATOM 1181 C C . LEU A 1 152 ? 5.438 27.078 -16.281 1 75.31 152 LEU A C 1
ATOM 1183 O O . LEU A 1 152 ? 5.188 27.203 -15.078 1 75.31 152 LEU A O 1
ATOM 1187 N N . PHE A 1 153 ? 4.418 27.141 -17.094 1 80.12 153 PHE A N 1
ATOM 1188 C CA . PHE A 1 153 ? 3.096 27.703 -16.812 1 80.12 153 PHE A CA 1
ATOM 1189 C C . PHE A 1 153 ? 3.188 29.188 -16.484 1 80.12 153 PHE A C 1
ATOM 1191 O O . PHE A 1 153 ? 2.357 29.969 -16.922 1 80.12 153 PHE A O 1
ATOM 1198 N N . PHE A 1 154 ? 4.293 29.594 -15.633 1 90.38 154 PHE A N 1
ATOM 1199 C CA . PHE A 1 154 ? 4.602 30.969 -15.281 1 90.38 154 PHE A CA 1
ATOM 1200 C C . PHE A 1 154 ? 5.887 31.422 -15.953 1 90.38 154 PHE A C 1
ATOM 1202 O O . PHE A 1 154 ? 6.617 30.625 -16.531 1 90.38 154 PHE A O 1
ATOM 1209 N N . THR A 1 155 ? 6.145 32.781 -15.859 1 89.5 155 THR A N 1
ATOM 1210 C CA . THR A 1 155 ? 7.422 33.281 -16.344 1 89.5 155 THR A CA 1
ATOM 1211 C C . THR A 1 155 ? 8.57 32.781 -15.484 1 89.5 155 THR A C 1
ATOM 1213 O O . THR A 1 155 ? 8.352 32.375 -14.344 1 89.5 155 THR A O 1
ATOM 1216 N N . THR A 1 156 ? 9.766 32.781 -16.047 1 90.31 156 THR A N 1
ATOM 1217 C CA . THR A 1 156 ? 10.938 32.344 -15.312 1 90.31 156 THR A CA 1
ATOM 1218 C C . THR A 1 156 ? 11.109 33.156 -14.023 1 90.31 156 THR A C 1
ATOM 1220 O O . THR A 1 156 ? 11.453 32.594 -12.977 1 90.31 156 THR A O 1
ATOM 1223 N N . GLU A 1 157 ? 10.867 34.375 -14.109 1 91.06 157 GLU A N 1
ATOM 1224 C CA . GLU A 1 157 ? 10.992 35.25 -12.945 1 91.06 157 GLU A CA 1
ATOM 1225 C C . GLU A 1 157 ? 9.969 34.906 -11.867 1 91.06 157 GLU A C 1
ATOM 1227 O O . GLU A 1 157 ? 10.312 34.812 -10.688 1 91.06 157 GLU A O 1
ATOM 1232 N N . GLN A 1 158 ? 8.773 34.719 -12.328 1 93 158 GLN A N 1
ATOM 1233 C CA . GLN A 1 158 ? 7.715 34.344 -11.391 1 93 158 GLN A CA 1
ATOM 1234 C C . GLN A 1 158 ? 8.023 33 -10.742 1 93 158 GLN A C 1
ATOM 1236 O O . GLN A 1 158 ? 7.793 32.812 -9.547 1 93 158 GLN A O 1
ATOM 1241 N N . ALA A 1 159 ? 8.531 32.062 -11.516 1 94.06 159 ALA A N 1
ATOM 1242 C CA . ALA A 1 159 ? 8.883 30.75 -11 1 94.06 159 ALA A CA 1
ATOM 1243 C C . ALA A 1 159 ? 9.953 30.859 -9.914 1 94.06 159 ALA A C 1
ATOM 1245 O O . ALA A 1 159 ? 9.875 30.188 -8.891 1 94.06 159 ALA A O 1
ATOM 1246 N N . HIS A 1 160 ? 10.906 31.734 -10.148 1 94.38 160 HIS A N 1
ATOM 1247 C CA . HIS A 1 160 ? 11.953 31.969 -9.164 1 94.38 160 HIS A CA 1
ATOM 1248 C C . HIS A 1 160 ? 11.375 32.5 -7.855 1 94.38 160 HIS A C 1
ATOM 1250 O O . HIS A 1 160 ? 11.727 32.031 -6.773 1 94.38 160 HIS A O 1
ATOM 1256 N N . ILE A 1 161 ? 10.484 33.406 -8.008 1 94.56 161 ILE A N 1
ATOM 1257 C CA . ILE A 1 161 ? 9.891 34.062 -6.832 1 94.56 161 ILE A CA 1
ATOM 1258 C C . ILE A 1 161 ? 9.055 33.031 -6.062 1 94.56 161 ILE A C 1
ATOM 1260 O O . ILE A 1 161 ? 9.102 33 -4.828 1 94.56 161 ILE A O 1
ATOM 1264 N N . LEU A 1 162 ? 8.32 32.25 -6.785 1 95.94 162 LEU A N 1
ATOM 1265 C CA . LEU A 1 162 ? 7.477 31.25 -6.16 1 95.94 162 LEU A CA 1
ATOM 1266 C C . LEU A 1 162 ? 8.32 30.219 -5.434 1 95.94 162 LEU A C 1
ATOM 1268 O O . LEU A 1 162 ? 7.98 29.812 -4.316 1 95.94 162 LEU A O 1
ATOM 1272 N N . LEU A 1 163 ? 9.375 29.75 -6.039 1 96.38 163 LEU A N 1
ATOM 1273 C CA . LEU A 1 163 ? 10.234 28.75 -5.426 1 96.38 163 LEU A CA 1
ATOM 1274 C C . LEU A 1 163 ? 10.922 29.312 -4.188 1 96.38 163 LEU A C 1
ATOM 1276 O O . LEU A 1 163 ? 11.07 28.609 -3.182 1 96.38 163 LEU A O 1
ATOM 1280 N N . ASP A 1 164 ? 11.312 30.562 -4.25 1 95 164 ASP A N 1
ATOM 1281 C CA . ASP A 1 164 ? 11.906 31.219 -3.086 1 95 164 ASP A CA 1
ATOM 1282 C C . ASP A 1 164 ? 10.898 31.344 -1.952 1 95 164 ASP A C 1
ATOM 1284 O O . ASP A 1 164 ? 11.227 31.109 -0.788 1 95 164 ASP A O 1
ATOM 1288 N N . TYR A 1 165 ? 9.742 31.75 -2.352 1 94.38 165 TYR A N 1
ATOM 1289 C CA . TYR A 1 165 ? 8.68 31.859 -1.361 1 94.38 165 TYR A CA 1
ATOM 1290 C C . TYR A 1 165 ? 8.398 30.516 -0.713 1 94.38 165 TYR A C 1
ATOM 1292 O O . TYR A 1 165 ? 8.203 30.422 0.5 1 94.38 165 TYR A O 1
ATOM 1300 N N . HIS A 1 166 ? 8.383 29.469 -1.521 1 96.25 166 HIS A N 1
ATOM 1301 C CA . HIS A 1 166 ? 8.172 28.125 -1.012 1 96.25 166 HIS A CA 1
ATOM 1302 C C . HIS A 1 166 ? 9.258 27.734 -0.01 1 96.25 166 HIS A C 1
ATOM 1304 O O . HIS A 1 166 ? 8.953 27.188 1.054 1 96.25 166 HIS A O 1
ATOM 1310 N N . ARG A 1 167 ? 10.445 27.969 -0.369 1 94.62 167 ARG A N 1
ATOM 1311 C CA . ARG A 1 167 ? 11.594 27.641 0.462 1 94.62 167 ARG A CA 1
ATOM 1312 C C . ARG A 1 167 ? 11.5 28.312 1.828 1 94.62 167 ARG A C 1
ATOM 1314 O O . ARG A 1 167 ? 11.711 27.656 2.857 1 94.62 167 ARG A O 1
ATOM 1321 N N . ASP A 1 168 ? 11 29.469 1.844 1 91.12 168 ASP A N 1
ATOM 1322 C CA . ASP A 1 168 ? 11.094 30.266 3.055 1 91.12 168 ASP A CA 1
ATOM 1323 C C . ASP A 1 168 ? 9.836 30.109 3.914 1 91.12 168 ASP A C 1
ATOM 1325 O O . ASP A 1 168 ? 9.914 30.188 5.145 1 91.12 168 ASP A O 1
ATOM 1329 N N . HIS A 1 169 ? 8.719 29.844 3.236 1 92.56 169 HIS A N 1
ATOM 1330 C CA . HIS A 1 169 ? 7.484 30 4 1 92.56 169 HIS A CA 1
ATOM 1331 C C . HIS A 1 169 ? 6.691 28.688 4.031 1 92.56 169 HIS A C 1
ATOM 1333 O O . HIS A 1 169 ? 5.797 28.516 4.863 1 92.56 169 HIS A O 1
ATOM 1339 N N . ILE A 1 170 ? 7.016 27.797 3.15 1 94.62 170 ILE A N 1
ATOM 1340 C CA . ILE A 1 170 ? 6.078 26.688 2.988 1 94.62 170 ILE A CA 1
ATOM 1341 C C . ILE A 1 170 ? 6.809 25.359 3.162 1 94.62 170 ILE A C 1
ATOM 1343 O O . ILE A 1 170 ? 6.23 24.391 3.645 1 94.62 170 ILE A O 1
ATOM 1347 N N . SER A 1 171 ? 8.086 25.25 2.857 1 95.19 171 SER A N 1
ATOM 1348 C CA . SER A 1 171 ? 8.836 24 2.758 1 95.19 171 SER A CA 1
ATOM 1349 C C . 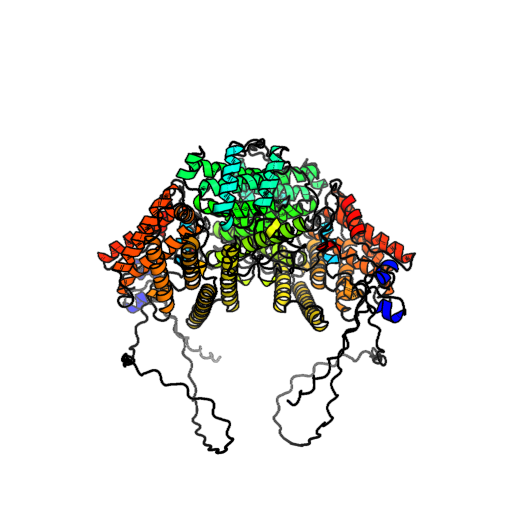SER A 1 171 ? 8.836 23.25 4.082 1 95.19 171 SER A C 1
ATOM 1351 O O . SER A 1 171 ? 8.93 22.031 4.105 1 95.19 171 SER A O 1
ATOM 1353 N N . TRP A 1 172 ? 8.68 23.984 5.211 1 93.19 172 TRP A N 1
ATOM 1354 C CA . TRP A 1 172 ? 8.711 23.359 6.527 1 93.19 172 TRP A CA 1
ATOM 1355 C C . TRP A 1 172 ? 7.527 22.406 6.707 1 93.19 172 TRP A C 1
ATOM 1357 O O . TRP A 1 172 ? 7.578 21.484 7.523 1 93.19 172 TRP A O 1
ATOM 1367 N N . MET A 1 173 ? 6.492 22.547 5.934 1 94.19 173 MET A N 1
ATOM 1368 C CA . MET A 1 173 ? 5.27 21.766 6.07 1 94.19 173 MET A CA 1
ATOM 1369 C C . MET A 1 173 ? 5.512 20.312 5.645 1 94.19 173 MET A C 1
ATOM 1371 O O . MET A 1 173 ? 4.957 19.391 6.242 1 94.19 173 MET A O 1
ATOM 1375 N N . HIS A 1 174 ? 6.32 20.156 4.625 1 94.75 174 HIS A N 1
ATOM 1376 C CA . HIS A 1 174 ? 6.539 18.812 4.129 1 94.75 174 HIS A CA 1
ATOM 1377 C C . HIS A 1 174 ? 7.961 18.344 4.418 1 94.75 174 HIS A C 1
ATOM 1379 O O . HIS A 1 174 ? 8.172 17.188 4.801 1 94.75 174 HIS A O 1
ATOM 1385 N N . ASN A 1 175 ? 8.891 19.094 4.254 1 96.12 175 ASN A N 1
ATOM 1386 C CA . ASN A 1 175 ? 10.312 18.844 4.496 1 96.12 175 ASN A CA 1
ATOM 1387 C C . ASN A 1 175 ? 10.805 17.625 3.721 1 96.12 175 ASN A C 1
ATOM 1389 O O . ASN A 1 175 ? 11.695 16.922 4.184 1 96.12 175 ASN A O 1
ATOM 1393 N N . VAL A 1 176 ? 10.273 17.281 2.562 1 98.12 176 VAL A N 1
ATOM 1394 C CA . VAL A 1 176 ? 10.672 16.078 1.825 1 98.12 176 VAL A CA 1
ATOM 1395 C C . VAL A 1 176 ? 11.617 16.469 0.688 1 98.12 176 VAL A C 1
ATOM 1397 O O . VAL A 1 176 ? 12.273 15.609 0.099 1 98.12 176 VAL A O 1
ATOM 1400 N N . VAL A 1 177 ? 11.688 17.734 0.37 1 98.06 177 VAL A N 1
ATOM 1401 C CA . VAL A 1 177 ? 12.562 18.219 -0.699 1 98.06 177 VAL A CA 1
ATOM 1402 C C . VAL A 1 177 ? 13.633 19.141 -0.119 1 98.06 177 VAL A C 1
ATOM 1404 O O . VAL A 1 177 ? 13.336 20.016 0.699 1 98.06 177 VAL A O 1
ATOM 1407 N N . HIS A 1 178 ? 14.812 18.891 -0.441 1 97.94 178 HIS A N 1
ATOM 1408 C CA . HIS A 1 178 ? 15.883 19.844 -0.166 1 97.94 178 HIS A CA 1
ATOM 1409 C C . HIS A 1 178 ? 15.852 21 -1.162 1 97.94 178 HIS A C 1
ATOM 1411 O O . HIS A 1 178 ? 16.406 20.891 -2.26 1 97.94 178 HIS A O 1
ATOM 1417 N N . MET A 1 179 ? 15.391 22.109 -0.737 1 97.19 179 MET A N 1
ATOM 1418 C CA . MET A 1 179 ? 15.055 23.203 -1.636 1 97.19 179 MET A CA 1
ATOM 1419 C C . MET A 1 179 ? 16.297 23.75 -2.32 1 97.19 179 MET A C 1
ATOM 1421 O O . MET A 1 179 ? 16.281 24.047 -3.518 1 97.19 179 MET A O 1
ATOM 1425 N N . PRO A 1 180 ? 17.469 23.859 -1.611 1 96.38 180 PRO A N 1
ATOM 1426 C CA . PRO A 1 180 ? 18.672 24.344 -2.312 1 96.38 180 PRO A CA 1
ATOM 1427 C C . PRO A 1 180 ? 19.078 23.453 -3.48 1 96.38 180 PRO A C 1
ATOM 1429 O O . PRO A 1 180 ? 19.422 23.953 -4.555 1 96.38 180 PRO A O 1
ATOM 1432 N N . THR A 1 181 ? 18.984 22.156 -3.295 1 95.94 181 THR A N 1
ATOM 1433 C CA . THR A 1 181 ? 19.297 21.234 -4.379 1 95.94 181 THR A CA 1
ATOM 1434 C C . THR A 1 181 ? 18.312 21.375 -5.531 1 95.94 181 THR A C 1
ATOM 1436 O O . THR A 1 181 ? 18.719 21.438 -6.695 1 95.94 181 THR A O 1
ATOM 1439 N N . PHE A 1 182 ? 17.078 21.484 -5.266 1 96.69 182 PHE A N 1
ATOM 1440 C CA . PHE A 1 182 ? 16.047 21.594 -6.293 1 96.69 182 PHE A CA 1
ATOM 1441 C C . PHE A 1 182 ? 16.219 22.875 -7.094 1 96.69 182 PHE A C 1
ATOM 1443 O O . PHE A 1 182 ? 16.094 22.875 -8.32 1 96.69 182 PHE A O 1
ATOM 1450 N N . CYS A 1 183 ? 16.484 23.969 -6.348 1 95.12 183 CYS A N 1
ATOM 1451 C CA . CYS A 1 183 ? 16.656 25.25 -7.012 1 95.12 183 CYS A CA 1
ATOM 1452 C C . CYS A 1 183 ? 17.875 25.234 -7.938 1 95.12 183 CYS A C 1
ATOM 1454 O O . CYS A 1 183 ? 17.844 25.812 -9.016 1 95.12 183 CYS A O 1
ATOM 1456 N N . SER A 1 184 ? 18.906 24.531 -7.496 1 93.06 184 SER A N 1
ATOM 1457 C CA . SER A 1 184 ? 20.062 24.375 -8.359 1 93.06 184 SER A CA 1
ATOM 1458 C C . SER A 1 184 ? 19.719 23.594 -9.617 1 93.06 184 SER A C 1
ATOM 1460 O O . SER A 1 184 ? 20.141 23.953 -10.719 1 93.06 184 SER A O 1
ATOM 1462 N N . GLU A 1 185 ? 18.984 22.516 -9.445 1 92.94 185 GLU A N 1
ATOM 1463 C CA . GLU A 1 185 ? 18.547 21.719 -10.586 1 92.94 185 GLU A CA 1
ATOM 1464 C C . GLU A 1 185 ? 17.641 22.531 -11.516 1 92.94 185 GLU A C 1
ATOM 1466 O O . GLU A 1 185 ? 17.688 22.359 -12.734 1 92.94 185 GLU A O 1
ATOM 1471 N N . PHE A 1 186 ? 16.812 23.359 -10.906 1 93.56 186 PHE A N 1
ATOM 1472 C CA . PHE A 1 186 ? 15.922 24.203 -11.688 1 93.56 186 PHE A CA 1
ATOM 1473 C C . PHE A 1 186 ? 16.703 25.109 -12.625 1 93.56 186 PHE A C 1
ATOM 1475 O O . PHE A 1 186 ? 16.359 25.25 -13.805 1 93.56 186 PHE A O 1
ATOM 1482 N N . GLU A 1 187 ? 17.781 25.641 -12.141 1 91.56 187 GLU A N 1
ATOM 1483 C CA . GLU A 1 187 ? 18.625 26.484 -12.977 1 91.56 187 GLU A CA 1
ATOM 1484 C C . GLU A 1 187 ? 19.234 25.688 -14.125 1 91.56 187 GLU A C 1
ATOM 1486 O O . GLU A 1 187 ? 19.328 26.188 -15.25 1 91.56 187 GLU A O 1
ATOM 1491 N N . GLU A 1 188 ? 19.562 24.516 -13.789 1 88.44 188 GLU A N 1
ATOM 1492 C CA . GLU A 1 188 ? 20.141 23.641 -14.82 1 88.44 188 GLU A CA 1
ATOM 1493 C C . GLU A 1 188 ? 19.109 23.312 -15.898 1 88.44 188 GLU A C 1
ATOM 1495 O O . GLU A 1 188 ? 19.438 23.281 -17.078 1 88.44 188 GLU A O 1
ATOM 1500 N N . HIS A 1 189 ? 17.922 23.109 -15.492 1 88.12 189 HIS A N 1
ATOM 1501 C CA . HIS A 1 189 ? 16.875 22.672 -16.406 1 88.12 189 HIS A CA 1
ATOM 1502 C C . HIS A 1 189 ? 16.344 23.828 -17.234 1 88.12 189 HIS A C 1
ATOM 1504 O O . HIS A 1 189 ? 15.742 23.625 -18.297 1 88.12 189 HIS A O 1
ATOM 1510 N N . LEU A 1 190 ? 16.516 25.047 -16.781 1 85.19 190 LEU A N 1
ATOM 1511 C CA . LEU A 1 190 ? 16.156 26.219 -17.578 1 85.19 190 LEU A CA 1
ATOM 1512 C C . LEU A 1 190 ? 17.031 26.312 -18.828 1 85.19 190 LEU A C 1
ATOM 1514 O O . LEU A 1 190 ? 16.578 26.766 -19.875 1 85.19 190 LEU A O 1
ATOM 1518 N N . SER A 1 191 ? 18.203 25.797 -18.625 1 81.75 191 SER A N 1
ATOM 1519 C CA . SER A 1 191 ? 19.141 25.844 -19.75 1 81.75 191 SER A CA 1
ATOM 1520 C C . SER A 1 191 ? 19.016 24.594 -20.609 1 81.75 191 SER A C 1
ATOM 1522 O O . SER A 1 191 ? 19.156 24.672 -21.844 1 81.75 191 SER A O 1
ATOM 1524 N N . ASN A 1 192 ? 18.672 23.469 -19.875 1 78.69 192 ASN A N 1
ATOM 1525 C CA . ASN A 1 192 ? 18.562 22.172 -20.547 1 78.69 192 ASN A CA 1
ATOM 1526 C C . ASN A 1 192 ? 17.203 21.516 -20.281 1 78.69 192 ASN A C 1
ATOM 1528 O O . ASN A 1 192 ? 16.781 21.391 -19.125 1 78.69 192 ASN A O 1
ATOM 1532 N N . THR A 1 193 ? 16.453 21.438 -21.297 1 71.62 193 THR A N 1
ATOM 1533 C CA . THR A 1 193 ? 15.141 20.828 -21.125 1 71.62 193 THR A CA 1
ATOM 1534 C C . THR A 1 193 ? 15.242 19.562 -20.266 1 71.62 193 THR A C 1
ATOM 1536 O O . THR A 1 193 ? 16.078 18.703 -20.531 1 71.62 193 THR A O 1
ATOM 1539 N N . PRO A 1 194 ? 14.406 19.719 -19.203 1 69.75 194 PRO A N 1
ATOM 1540 C CA . PRO A 1 194 ? 14.477 18.531 -18.344 1 69.75 194 PRO A CA 1
ATOM 1541 C C . PRO A 1 194 ? 14.102 17.25 -19.094 1 69.75 194 PRO A C 1
ATOM 1543 O O . PRO A 1 194 ? 13.102 17.219 -19.812 1 69.75 194 PRO A O 1
ATOM 1546 N N . GLN A 1 195 ? 14.906 16.359 -18.891 1 68.12 195 GLN A N 1
ATOM 1547 C CA . GLN A 1 195 ? 14.688 15.078 -19.531 1 68.12 195 GLN A CA 1
ATOM 1548 C C . GLN A 1 195 ? 13.781 14.188 -18.688 1 68.12 195 GLN A C 1
ATOM 1550 O O . GLN A 1 195 ? 13.008 13.383 -19.219 1 68.12 195 GLN A O 1
ATOM 1555 N N . GLU A 1 196 ? 13.773 14.539 -17.438 1 84.06 196 GLU A N 1
ATOM 1556 C CA . GLU A 1 196 ? 13.039 13.625 -16.562 1 84.06 196 GLU A CA 1
ATOM 1557 C C . GLU A 1 196 ? 11.664 14.188 -16.203 1 84.06 196 GLU A C 1
ATOM 1559 O O . GLU A 1 196 ? 11.562 15.156 -15.445 1 84.06 196 GLU A O 1
ATOM 1564 N N . LYS A 1 197 ? 10.656 13.602 -16.656 1 90.56 197 LYS A N 1
ATOM 1565 C CA . LYS A 1 197 ? 9.281 14.031 -16.438 1 90.56 197 LYS A CA 1
ATOM 1566 C C . LYS A 1 197 ? 8.914 13.953 -14.961 1 90.56 197 LYS A C 1
ATOM 1568 O O . LYS A 1 197 ? 8.047 14.695 -14.492 1 90.56 197 LYS A O 1
ATOM 1573 N N . SER A 1 198 ? 9.555 13.086 -14.211 1 93.31 198 SER A N 1
ATOM 1574 C CA . SER A 1 198 ? 9.312 12.992 -12.773 1 93.31 198 SER A CA 1
ATOM 1575 C C . SER A 1 198 ? 9.719 14.281 -12.062 1 93.31 198 SER A C 1
ATOM 1577 O O . SER A 1 198 ? 9.055 14.703 -11.117 1 93.31 198 SER A O 1
ATOM 1579 N N . TRP A 1 199 ? 10.766 14.898 -12.531 1 94.5 199 TRP A N 1
ATOM 1580 C CA . TRP A 1 199 ? 11.203 16.156 -11.953 1 94.5 199 TRP A CA 1
ATOM 1581 C C . TRP A 1 199 ? 10.211 17.266 -12.25 1 94.5 199 TRP A C 1
ATOM 1583 O O . TRP A 1 199 ? 9.93 18.109 -11.383 1 94.5 199 TRP A O 1
ATOM 1593 N N . VAL A 1 200 ? 9.672 17.266 -13.453 1 94.69 200 VAL A N 1
ATOM 1594 C CA . VAL A 1 200 ? 8.695 18.281 -13.844 1 94.69 200 VAL A CA 1
ATOM 1595 C C . VAL A 1 200 ? 7.441 18.141 -12.977 1 94.69 200 VAL A C 1
ATOM 1597 O O . VAL A 1 200 ? 6.848 19.141 -12.578 1 94.69 200 VAL A O 1
ATOM 1600 N N . ALA A 1 201 ? 7.02 16.875 -12.742 1 96.62 201 ALA A N 1
ATOM 1601 C CA . ALA A 1 201 ? 5.891 16.641 -11.844 1 96.62 201 ALA A CA 1
ATOM 1602 C C . ALA A 1 201 ? 6.141 17.25 -10.469 1 96.62 201 ALA A C 1
ATOM 1604 O O . ALA A 1 201 ? 5.25 17.891 -9.898 1 96.62 201 ALA A O 1
ATOM 1605 N N . LEU A 1 202 ? 7.375 17.094 -9.984 1 97.56 202 LEU A N 1
ATOM 1606 C CA . LEU A 1 202 ? 7.754 17.641 -8.688 1 97.56 202 LEU A CA 1
ATOM 1607 C C . LEU A 1 202 ? 7.73 19.172 -8.711 1 97.56 202 LEU A C 1
ATOM 1609 O O . LEU A 1 202 ? 7.266 19.812 -7.762 1 97.56 202 LEU A O 1
ATOM 1613 N N . TYR A 1 203 ? 8.242 19.766 -9.789 1 96.5 203 TYR A N 1
ATOM 1614 C CA . TYR A 1 203 ? 8.203 21.219 -9.969 1 96.5 203 TYR A CA 1
ATOM 1615 C C . TYR A 1 203 ? 6.773 21.734 -9.859 1 96.5 203 TYR A C 1
ATOM 1617 O O . TYR A 1 203 ? 6.504 22.672 -9.102 1 96.5 203 TYR A O 1
ATOM 1625 N N . TYR A 1 204 ? 5.824 21.141 -10.555 1 97 204 TYR A N 1
ATOM 1626 C CA . TYR A 1 204 ? 4.438 21.594 -10.547 1 97 204 TYR A CA 1
ATOM 1627 C C . TYR A 1 204 ? 3.803 21.375 -9.18 1 97 204 TYR A C 1
ATOM 1629 O O . TYR A 1 204 ? 2.945 22.156 -8.758 1 97 204 TYR A O 1
ATOM 1637 N N . ALA A 1 205 ? 4.203 20.281 -8.477 1 98.25 205 ALA A N 1
ATOM 1638 C CA . ALA A 1 205 ? 3.688 20.047 -7.129 1 98.25 205 ALA A CA 1
ATOM 1639 C C . ALA A 1 205 ? 4.105 21.188 -6.188 1 98.25 205 ALA A C 1
ATOM 1641 O O . ALA A 1 205 ? 3.295 21.672 -5.395 1 98.25 205 ALA A O 1
ATOM 1642 N N . LEU A 1 206 ? 5.375 21.609 -6.328 1 98.06 206 LEU A N 1
ATOM 1643 C CA . LEU A 1 206 ? 5.883 22.703 -5.504 1 98.06 206 LEU A CA 1
ATOM 1644 C C . LEU A 1 206 ? 5.152 24 -5.816 1 98.06 206 LEU A C 1
ATOM 1646 O O . LEU A 1 206 ? 4.738 24.719 -4.902 1 98.06 206 LEU A O 1
ATOM 1650 N N . ILE A 1 207 ? 4.961 24.234 -7.059 1 97.12 207 ILE A N 1
ATOM 1651 C CA . ILE A 1 207 ? 4.285 25.453 -7.488 1 97.12 207 ILE A CA 1
ATOM 1652 C C . ILE A 1 207 ? 2.826 25.422 -7.031 1 97.12 207 ILE A C 1
ATOM 1654 O O . ILE A 1 207 ? 2.307 26.422 -6.52 1 97.12 207 ILE A O 1
ATOM 1658 N N . CYS A 1 208 ? 2.184 24.312 -7.184 1 97.69 208 CYS A N 1
ATOM 1659 C CA . CYS A 1 208 ? 0.794 24.125 -6.777 1 97.69 208 CYS A CA 1
ATOM 1660 C C . CYS A 1 208 ? 0.621 24.406 -5.289 1 97.69 208 CYS A C 1
ATOM 1662 O O . CYS A 1 208 ? -0.257 25.172 -4.895 1 97.69 208 CYS A O 1
ATOM 1664 N N . SER A 1 209 ? 1.469 23.797 -4.477 1 98 209 SER A N 1
ATOM 1665 C CA . SER A 1 209 ? 1.401 23.984 -3.031 1 98 209 SER A CA 1
ATOM 1666 C C . SER A 1 209 ? 1.647 25.438 -2.648 1 98 209 SER A C 1
ATOM 1668 O O . SER A 1 209 ? 1.004 25.969 -1.738 1 98 209 SER A O 1
ATOM 1670 N N . THR A 1 210 ? 2.559 26.078 -3.357 1 97.31 210 THR A N 1
ATOM 1671 C CA . THR A 1 210 ? 2.896 27.469 -3.066 1 97.31 210 THR A CA 1
ATOM 1672 C C . THR A 1 210 ? 1.73 28.391 -3.41 1 97.31 210 THR A C 1
ATOM 1674 O O . THR A 1 210 ? 1.333 29.219 -2.596 1 97.31 210 THR A O 1
ATOM 1677 N N . VAL A 1 211 ? 1.182 28.219 -4.574 1 96.69 211 VAL A N 1
ATOM 1678 C CA . VAL A 1 211 ? 0.086 29.062 -5.027 1 96.69 211 VAL A CA 1
ATOM 1679 C C . VAL A 1 211 ? -1.127 28.875 -4.121 1 96.69 211 VAL A C 1
ATOM 1681 O O . VAL A 1 211 ? -1.854 29.828 -3.834 1 96.69 211 VAL A O 1
ATOM 1684 N N . TYR A 1 212 ? -1.333 27.719 -3.666 1 97.19 212 TYR A N 1
ATOM 1685 C CA . TYR A 1 212 ? -2.482 27.453 -2.811 1 97.19 212 TYR A CA 1
ATOM 1686 C C . TYR A 1 212 ? -2.316 28.109 -1.446 1 97.19 212 TYR A C 1
ATOM 1688 O O . TYR A 1 212 ? -3.25 28.719 -0.931 1 97.19 212 TYR A O 1
ATOM 1696 N N . HIS A 1 213 ? -1.117 28.016 -0.86 1 96.06 213 HIS A N 1
ATOM 1697 C CA . HIS A 1 213 ? -0.942 28.406 0.535 1 96.06 213 HIS A CA 1
ATOM 1698 C C . HIS A 1 213 ? -0.549 29.875 0.652 1 96.06 213 HIS A C 1
ATOM 1700 O O . HIS A 1 213 ? -0.771 30.5 1.691 1 96.06 213 HIS A O 1
ATOM 1706 N N . ALA A 1 214 ? 0.017 30.375 -0.365 1 93.69 214 ALA A N 1
ATOM 1707 C CA . ALA A 1 214 ? 0.507 31.75 -0.287 1 93.69 214 ALA A CA 1
ATOM 1708 C C . ALA A 1 214 ? -0.644 32.719 -0.095 1 93.69 214 ALA A C 1
ATOM 1710 O O . ALA A 1 214 ? -1.758 32.5 -0.566 1 93.69 214 ALA A O 1
ATOM 1711 N N . ASP A 1 215 ? -0.244 33.781 0.547 1 88.5 215 ASP A N 1
ATOM 1712 C CA . ASP A 1 215 ? -1.195 34.875 0.721 1 88.5 215 ASP A CA 1
ATOM 1713 C C . ASP A 1 215 ? -1.582 35.469 -0.624 1 88.5 215 ASP A C 1
ATOM 1715 O O . ASP A 1 215 ? -0.72 35.719 -1.469 1 88.5 215 ASP A O 1
ATOM 1719 N N . GLU A 1 216 ? -2.801 35.781 -0.762 1 87.19 216 GLU A N 1
ATOM 1720 C CA . GLU A 1 216 ? -3.324 36.25 -2.033 1 87.19 216 GLU A CA 1
ATOM 1721 C C . GLU A 1 216 ? -2.699 37.594 -2.408 1 87.19 216 GLU A C 1
ATOM 1723 O O . GLU A 1 216 ? -2.416 37.844 -3.582 1 87.19 216 GLU A O 1
ATOM 1728 N N . LEU A 1 217 ? -2.551 38.375 -1.429 1 87.06 217 LEU A N 1
ATOM 1729 C CA . LEU A 1 217 ? -1.987 39.688 -1.686 1 87.06 217 LEU A CA 1
ATOM 1730 C C . LEU A 1 217 ? -0.545 39.594 -2.17 1 87.06 217 LEU A C 1
ATOM 1732 O O . LEU A 1 217 ? -0.124 40.344 -3.053 1 87.06 217 LEU A O 1
ATOM 1736 N N . ARG A 1 218 ? 0.159 38.625 -1.603 1 88.06 218 ARG A N 1
ATOM 1737 C CA . ARG A 1 218 ? 1.541 38.406 -2.02 1 88.06 218 ARG A CA 1
ATOM 1738 C C . ARG A 1 218 ? 1.606 37.906 -3.451 1 88.06 218 ARG A C 1
ATOM 1740 O O . ARG A 1 218 ? 2.49 38.281 -4.219 1 88.06 218 ARG A O 1
ATOM 1747 N N . LEU A 1 219 ? 0.777 37.062 -3.787 1 92.06 219 LEU A N 1
ATOM 1748 C CA . LEU A 1 219 ? 0.724 36.531 -5.141 1 92.06 219 LEU A CA 1
ATOM 1749 C C . LEU A 1 219 ? 0.386 37.625 -6.148 1 92.06 219 LEU A C 1
ATOM 1751 O O . LEU A 1 219 ? 0.967 37.688 -7.238 1 92.06 219 LEU A O 1
ATOM 1755 N N . LEU A 1 220 ? -0.512 38.5 -5.723 1 91.19 220 LEU A N 1
ATOM 1756 C CA . LEU A 1 220 ? -0.885 39.594 -6.594 1 91.19 220 LEU A CA 1
ATOM 1757 C C . LEU A 1 220 ? 0.306 40.531 -6.844 1 91.19 220 LEU A C 1
ATOM 1759 O O . LEU A 1 220 ? 0.475 41.031 -7.949 1 91.19 220 LEU A O 1
ATOM 1763 N N . ASP A 1 221 ? 1.036 40.688 -5.836 1 90.38 221 ASP A N 1
ATOM 1764 C CA . ASP A 1 221 ? 2.25 41.469 -5.973 1 90.38 221 ASP A CA 1
ATOM 1765 C C . ASP A 1 221 ? 3.207 40.844 -6.988 1 90.38 221 ASP A C 1
ATOM 1767 O O . ASP A 1 221 ? 3.986 41.562 -7.629 1 90.38 221 ASP A O 1
ATOM 1771 N N . MET A 1 222 ? 3.053 39.562 -7.113 1 88.69 222 MET A N 1
ATOM 1772 C CA . MET A 1 222 ? 3.91 38.844 -8.047 1 88.69 222 MET A CA 1
ATOM 1773 C C . MET A 1 222 ? 3.275 38.781 -9.438 1 88.69 222 MET A C 1
ATOM 1775 O O . MET A 1 222 ? 3.844 38.188 -10.359 1 88.69 222 MET A O 1
ATOM 1779 N N . GLY A 1 223 ? 2.076 39.406 -9.555 1 89.38 223 GLY A N 1
ATOM 1780 C CA . GLY A 1 223 ? 1.353 39.375 -10.82 1 89.38 223 GLY A CA 1
ATOM 1781 C C . GLY A 1 223 ? 0.573 38.094 -11.039 1 89.38 223 GLY A C 1
ATOM 1782 O O . GLY A 1 223 ? 0.248 37.75 -12.18 1 89.38 223 GLY A O 1
ATOM 1783 N N . ILE A 1 224 ? 0.407 37.344 -9.984 1 91 224 ILE A N 1
ATOM 1784 C CA . ILE A 1 224 ? -0.299 36.062 -10.086 1 91 224 ILE A CA 1
ATOM 1785 C C . ILE A 1 224 ? -1.648 36.156 -9.383 1 91 224 ILE A C 1
ATOM 1787 O O . ILE A 1 224 ? -1.71 36.469 -8.188 1 91 224 ILE A O 1
ATOM 1791 N N . SER A 1 225 ? -2.688 36 -10.148 1 88.25 225 SER A N 1
ATOM 1792 C CA . SER A 1 225 ? -4.016 35.906 -9.555 1 88.25 225 SER A CA 1
ATOM 1793 C C . SER A 1 225 ? -4.363 34.469 -9.211 1 88.25 225 SER A C 1
ATOM 1795 O O . SER A 1 225 ? -4.516 33.625 -10.102 1 88.25 225 SER A O 1
ATOM 1797 N N . SER A 1 226 ? -4.453 34.25 -7.938 1 86.5 226 SER A N 1
ATOM 1798 C CA . SER A 1 226 ? -4.691 32.875 -7.492 1 86.5 226 SER A CA 1
ATOM 1799 C C . SER A 1 226 ? -6.18 32.562 -7.461 1 86.5 226 SER A C 1
ATOM 1801 O O . SER A 1 226 ? -7 33.406 -7.141 1 86.5 226 SER A O 1
ATOM 1803 N N . SER A 1 227 ? -6.535 31.391 -7.953 1 89.62 227 SER A N 1
ATOM 1804 C CA . SER A 1 227 ? -7.883 30.828 -7.895 1 89.62 227 SER A CA 1
ATOM 1805 C C . SER A 1 227 ? -7.84 29.312 -7.672 1 89.62 227 SER A C 1
ATOM 1807 O O . SER A 1 227 ? -6.809 28.688 -7.887 1 89.62 227 SER A O 1
ATOM 1809 N N . ILE A 1 228 ? -8.898 28.859 -7.191 1 89.81 228 ILE A N 1
ATOM 1810 C CA . ILE A 1 228 ? -8.977 27.422 -6.965 1 89.81 228 ILE A CA 1
ATOM 1811 C C . ILE A 1 228 ? -8.852 26.688 -8.289 1 89.81 228 ILE A C 1
ATOM 1813 O O . ILE A 1 228 ? -8.281 25.594 -8.352 1 89.81 228 ILE A O 1
ATOM 1817 N N . SER A 1 229 ? -9.344 27.328 -9.305 1 90.06 229 SER A N 1
ATOM 1818 C CA . SER A 1 229 ? -9.234 26.734 -10.641 1 90.06 229 SER A CA 1
ATOM 1819 C C . SER A 1 229 ? -7.781 26.625 -11.078 1 90.06 229 SER A C 1
ATOM 1821 O O . SER A 1 229 ? -7.379 25.641 -11.695 1 90.06 229 SER A O 1
ATOM 1823 N N . LEU A 1 230 ? -7.055 27.672 -10.758 1 93.06 230 LEU A N 1
ATOM 1824 C CA . LEU A 1 230 ? -5.633 27.656 -11.078 1 93.06 230 LEU A CA 1
ATOM 1825 C C . LEU A 1 230 ? -4.918 26.562 -10.289 1 93.06 230 LEU A C 1
ATOM 1827 O O . LEU A 1 230 ? -4.094 25.828 -10.844 1 93.06 230 LEU A O 1
ATOM 1831 N N . VAL A 1 231 ? -5.219 26.438 -9.062 1 95.19 231 VAL A N 1
ATOM 1832 C CA . VAL A 1 231 ? -4.621 25.422 -8.195 1 95.19 231 VAL A CA 1
ATOM 1833 C C . VAL A 1 231 ? -4.938 24.031 -8.742 1 95.19 231 VAL A C 1
ATOM 1835 O O . VAL A 1 231 ? -4.055 23.172 -8.828 1 95.19 231 VAL A O 1
ATOM 1838 N N . GLN A 1 232 ? -6.168 23.844 -9.172 1 93.88 232 GLN A N 1
ATOM 1839 C CA . GLN A 1 232 ? -6.59 22.562 -9.727 1 93.88 232 GLN A CA 1
ATOM 1840 C C . GLN A 1 232 ? -5.82 22.25 -11.008 1 93.88 232 GLN A C 1
ATOM 1842 O O . GLN A 1 232 ? -5.41 21.109 -11.227 1 93.88 232 GLN A O 1
ATOM 1847 N N . THR A 1 233 ? -5.641 23.203 -11.781 1 93.31 233 THR A N 1
ATOM 1848 C CA . THR A 1 233 ? -4.906 23.016 -13.031 1 93.31 233 THR A CA 1
ATOM 1849 C C . THR A 1 233 ? -3.467 22.594 -12.75 1 93.31 233 THR A C 1
ATOM 1851 O O . THR A 1 233 ? -2.945 21.688 -13.398 1 93.31 233 THR A O 1
ATOM 1854 N N . LEU A 1 234 ? -2.854 23.281 -11.844 1 95.5 234 LEU A N 1
ATOM 1855 C CA . LEU A 1 234 ? -1.479 22.953 -11.484 1 95.5 234 LEU A CA 1
ATOM 1856 C C . LEU A 1 234 ? -1.394 21.547 -10.883 1 95.5 234 LEU A C 1
ATOM 1858 O O . LEU A 1 234 ? -0.459 20.797 -11.172 1 95.5 234 LEU A O 1
ATOM 1862 N N . TYR A 1 235 ? -2.379 21.234 -10.078 1 96 235 TYR A N 1
ATOM 1863 C CA . TYR A 1 235 ? -2.469 19.906 -9.477 1 96 235 TYR A CA 1
ATOM 1864 C C . TYR A 1 235 ? -2.572 18.828 -10.547 1 96 235 TYR A C 1
ATOM 1866 O O . TYR A 1 235 ? -1.819 17.844 -10.531 1 96 235 TYR A O 1
ATOM 1874 N N . ASP A 1 236 ? -3.398 19.062 -11.453 1 93.12 236 ASP A N 1
ATOM 1875 C CA . ASP A 1 236 ? -3.639 18.094 -12.523 1 93.12 236 ASP A CA 1
ATOM 1876 C C . ASP A 1 236 ? -2.41 17.953 -13.422 1 93.12 236 ASP A C 1
ATOM 1878 O O . ASP A 1 236 ? -2.102 16.859 -13.898 1 93.12 236 ASP A O 1
ATOM 1882 N N . ARG A 1 237 ? -1.769 19.016 -13.625 1 92.81 237 ARG A N 1
ATOM 1883 C CA . ARG A 1 237 ? -0.558 18.984 -14.445 1 92.81 237 ARG A CA 1
ATOM 1884 C C . ARG A 1 237 ? 0.523 18.141 -13.781 1 92.81 237 ARG A C 1
ATOM 1886 O O . ARG A 1 237 ? 1.225 17.375 -14.453 1 92.81 237 ARG A O 1
ATOM 1893 N N . SER A 1 238 ? 0.669 18.312 -12.516 1 96.06 238 SER A N 1
ATOM 1894 C CA . SER A 1 238 ? 1.635 17.5 -11.781 1 96.06 238 SER A CA 1
ATOM 1895 C C . SER A 1 238 ? 1.313 16.016 -11.898 1 96.06 238 SER A C 1
ATOM 1897 O O . SER A 1 238 ? 2.195 15.203 -12.188 1 96.06 238 SER A O 1
ATOM 1899 N N . ILE A 1 239 ? 0.075 15.68 -11.742 1 94.81 239 ILE A N 1
ATOM 1900 C CA . ILE A 1 239 ? -0.374 14.297 -11.82 1 94.81 239 ILE A CA 1
ATOM 1901 C C . ILE A 1 239 ? -0.154 13.766 -13.234 1 94.81 239 ILE A C 1
ATOM 1903 O O . ILE A 1 239 ? 0.3 12.633 -13.422 1 94.81 239 ILE A O 1
ATOM 1907 N N . GLN A 1 240 ? -0.454 14.578 -14.18 1 90.31 240 GLN A N 1
ATOM 1908 C CA . GLN A 1 240 ? -0.282 14.18 -15.578 1 90.31 240 GLN A CA 1
ATOM 1909 C C . GLN A 1 240 ? 1.179 13.859 -15.883 1 90.31 240 GLN A C 1
ATOM 1911 O O . GLN A 1 240 ? 1.475 12.859 -16.531 1 90.31 240 GLN A O 1
ATOM 1916 N N . TYR A 1 241 ? 2.064 14.703 -15.414 1 92.56 241 TYR A N 1
ATOM 1917 C CA . TYR A 1 241 ? 3.482 14.461 -15.664 1 92.56 241 TYR A CA 1
ATOM 1918 C C . TYR A 1 241 ? 3.955 13.203 -14.953 1 92.56 241 TYR A C 1
ATOM 1920 O O . TYR A 1 241 ? 4.836 12.492 -15.445 1 92.56 241 TYR A O 1
ATOM 1928 N N . MET A 1 242 ? 3.406 12.859 -13.773 1 94.06 242 MET A N 1
ATOM 1929 C CA . MET A 1 242 ? 3.729 11.602 -13.102 1 94.06 242 MET A CA 1
ATOM 1930 C C . MET A 1 242 ? 3.332 10.414 -13.969 1 94.06 242 MET A C 1
ATOM 1932 O O . MET A 1 242 ? 4.094 9.453 -14.102 1 94.06 242 MET A O 1
ATOM 1936 N N . TYR A 1 243 ? 2.143 10.523 -14.547 1 89.81 243 TYR A N 1
ATOM 1937 C CA . TYR A 1 243 ? 1.667 9.438 -15.398 1 89.81 243 TYR A CA 1
ATOM 1938 C C . TYR A 1 243 ? 2.52 9.312 -16.656 1 89.81 243 TYR A C 1
ATOM 1940 O O . TYR A 1 243 ? 2.852 8.203 -17.078 1 89.81 243 TYR A O 1
ATOM 1948 N N . GLU A 1 244 ? 2.875 10.453 -17.188 1 87.06 244 GLU A N 1
ATOM 1949 C CA . GLU A 1 244 ? 3.732 10.445 -18.375 1 87.06 244 GLU A CA 1
ATOM 1950 C C . GLU A 1 244 ? 5.102 9.852 -18.062 1 87.06 244 GLU A C 1
ATOM 1952 O O . GLU A 1 244 ? 5.734 9.242 -18.922 1 87.06 244 GLU A O 1
ATOM 1957 N N . ALA A 1 245 ? 5.508 10.031 -16.844 1 89.56 245 ALA A N 1
ATOM 1958 C CA . ALA A 1 245 ? 6.785 9.477 -16.391 1 89.56 245 ALA A CA 1
ATOM 1959 C C . ALA A 1 245 ? 6.656 7.996 -16.062 1 89.56 245 ALA A C 1
ATOM 1961 O O . ALA A 1 245 ? 7.648 7.336 -15.742 1 89.56 245 ALA A O 1
ATOM 1962 N N . ASN A 1 246 ? 5.422 7.398 -16.156 1 89.19 246 ASN A N 1
ATOM 1963 C CA . ASN A 1 246 ? 5.176 6.016 -15.766 1 89.19 246 ASN A CA 1
ATOM 1964 C C . ASN A 1 246 ? 5.695 5.73 -14.359 1 89.19 246 ASN A C 1
ATOM 1966 O O . ASN A 1 246 ? 6.461 4.785 -14.156 1 89.19 246 ASN A O 1
ATOM 1970 N N . PHE A 1 247 ? 5.203 6.543 -13.406 1 92.44 247 PHE A N 1
ATOM 1971 C CA . PHE A 1 247 ? 5.809 6.594 -12.078 1 92.44 247 PHE A CA 1
ATOM 1972 C C . PHE A 1 247 ? 5.625 5.27 -11.352 1 92.44 247 PHE A C 1
ATOM 1974 O O . PHE A 1 247 ? 6.379 4.957 -10.43 1 92.44 247 PHE A O 1
ATOM 1981 N N . MET A 1 248 ? 4.676 4.488 -11.75 1 91.94 248 MET A N 1
ATOM 1982 C CA . MET A 1 248 ? 4.441 3.219 -11.07 1 91.94 248 MET A CA 1
ATOM 1983 C C . MET A 1 248 ? 5.402 2.146 -11.562 1 91.94 248 MET A C 1
ATOM 1985 O O . MET A 1 248 ? 5.641 1.153 -10.875 1 91.94 248 MET A O 1
ATOM 1989 N N . ALA A 1 249 ? 5.895 2.314 -12.75 1 85.75 249 ALA A N 1
ATOM 1990 C CA . ALA A 1 249 ? 6.836 1.354 -13.32 1 85.75 249 ALA A CA 1
ATOM 1991 C C . ALA A 1 249 ? 8.273 1.82 -13.141 1 85.75 249 ALA A C 1
ATOM 1993 O O . ALA A 1 249 ? 9.164 1.017 -12.844 1 85.75 249 ALA A O 1
ATOM 1994 N N . ALA A 1 250 ? 8.469 3.104 -13.414 1 87.12 250 ALA A N 1
ATOM 1995 C CA . ALA A 1 250 ? 9.789 3.705 -13.219 1 87.12 250 ALA A CA 1
ATOM 1996 C C . ALA A 1 250 ? 9.867 4.426 -11.883 1 87.12 250 ALA A C 1
ATOM 1998 O O . ALA A 1 250 ? 9.477 5.59 -11.766 1 87.12 250 ALA A O 1
ATOM 1999 N N . HIS A 1 251 ? 10.461 3.734 -10.953 1 88 251 HIS A N 1
ATOM 2000 C CA . HIS A 1 251 ? 10.469 4.246 -9.586 1 88 251 HIS A CA 1
ATOM 2001 C C . HIS A 1 251 ? 11.531 5.32 -9.406 1 88 251 HIS A C 1
ATOM 2003 O O . HIS A 1 251 ? 12.719 5.07 -9.648 1 88 251 HIS A O 1
ATOM 2009 N N . ARG A 1 252 ? 11.094 6.473 -9.086 1 90.75 252 ARG A N 1
ATOM 2010 C CA . ARG A 1 252 ? 11.984 7.598 -8.828 1 90.75 252 ARG A CA 1
ATOM 2011 C C . ARG A 1 252 ? 11.594 8.32 -7.539 1 90.75 252 ARG A C 1
ATOM 2013 O O . ARG A 1 252 ? 10.406 8.461 -7.242 1 90.75 252 ARG A O 1
ATOM 2020 N N . LEU A 1 253 ? 12.578 8.797 -6.867 1 94.88 253 LEU A N 1
ATOM 2021 C CA . LEU A 1 253 ? 12.336 9.523 -5.625 1 94.88 253 LEU A CA 1
ATOM 2022 C C . LEU A 1 253 ? 11.477 10.758 -5.871 1 94.88 253 LEU A C 1
ATOM 2024 O O . LEU A 1 253 ? 10.617 11.094 -5.059 1 94.88 253 LEU A O 1
ATOM 2028 N N . ALA A 1 254 ? 11.672 11.383 -7 1 96.56 254 ALA A N 1
ATOM 2029 C CA . ALA A 1 254 ? 10.961 12.609 -7.328 1 96.56 254 ALA A CA 1
ATOM 2030 C C . ALA A 1 254 ? 9.453 12.383 -7.355 1 96.56 254 ALA A C 1
ATOM 2032 O O . ALA A 1 254 ? 8.672 13.25 -6.953 1 96.56 254 ALA A O 1
ATOM 2033 N N . ASN A 1 255 ? 9.047 11.25 -7.824 1 97 255 ASN A N 1
ATOM 2034 C CA . ASN A 1 255 ? 7.621 10.945 -7.859 1 97 255 ASN A CA 1
ATOM 2035 C C . ASN A 1 255 ? 7.051 10.773 -6.453 1 97 255 ASN A C 1
ATOM 2037 O O . ASN A 1 255 ? 5.926 11.195 -6.184 1 97 255 ASN A O 1
ATOM 2041 N N . VAL A 1 256 ? 7.82 10.141 -5.59 1 98.12 256 VAL A N 1
ATOM 2042 C CA . VAL A 1 256 ? 7.391 9.977 -4.203 1 98.12 256 VAL A CA 1
ATOM 2043 C C . VAL A 1 256 ? 7.262 11.344 -3.537 1 98.12 256 VAL A C 1
ATOM 2045 O O . VAL A 1 256 ? 6.262 11.625 -2.869 1 98.12 256 VAL A O 1
ATOM 2048 N N . GLN A 1 257 ? 8.234 12.188 -3.762 1 98.56 257 GLN A N 1
ATOM 2049 C CA . GLN A 1 257 ? 8.211 13.539 -3.217 1 98.56 257 GLN A CA 1
ATOM 2050 C C . GLN A 1 257 ? 7.012 14.32 -3.746 1 98.56 257 GLN A C 1
ATOM 2052 O O . GLN A 1 257 ? 6.363 15.055 -2.996 1 98.56 257 GLN A O 1
ATOM 2057 N N . THR A 1 258 ? 6.734 14.125 -5 1 98.62 258 THR A N 1
ATOM 2058 C CA . THR A 1 258 ? 5.594 14.789 -5.625 1 98.62 258 THR A CA 1
ATOM 2059 C C . THR A 1 258 ? 4.301 14.438 -4.895 1 98.62 258 THR A C 1
ATOM 2061 O O . THR A 1 258 ? 3.521 15.328 -4.547 1 98.62 258 THR A O 1
ATOM 2064 N N . ILE A 1 259 ? 4.117 13.172 -4.625 1 98.56 259 ILE A N 1
ATOM 2065 C CA . ILE A 1 259 ? 2.91 12.703 -3.953 1 98.56 259 ILE A CA 1
ATOM 2066 C C . ILE A 1 259 ? 2.834 13.305 -2.551 1 98.56 259 ILE A C 1
ATOM 2068 O O . ILE A 1 259 ? 1.773 13.773 -2.125 1 98.56 259 ILE A O 1
ATOM 2072 N N . CYS A 1 260 ? 3.939 13.375 -1.891 1 98.44 260 CYS A N 1
ATOM 2073 C CA . CYS A 1 260 ? 3.994 13.93 -0.545 1 98.44 260 CYS A CA 1
ATOM 2074 C C . CYS A 1 260 ? 3.588 15.406 -0.552 1 98.44 260 CYS A C 1
ATOM 2076 O O . CYS A 1 260 ? 2.834 15.844 0.316 1 98.44 260 CYS A O 1
ATOM 2078 N N . ILE A 1 261 ? 4.055 16.109 -1.489 1 98.56 261 ILE A N 1
ATOM 2079 C CA . ILE A 1 261 ? 3.795 17.547 -1.546 1 98.56 261 ILE A CA 1
ATOM 2080 C C . ILE A 1 261 ? 2.346 17.797 -1.957 1 98.56 261 ILE A C 1
ATOM 2082 O O . ILE A 1 261 ? 1.677 18.672 -1.4 1 98.56 261 ILE A O 1
ATOM 2086 N N . LEU A 1 262 ? 1.843 17 -2.896 1 98.25 262 LEU A N 1
ATOM 2087 C CA . LEU A 1 262 ? 0.473 17.188 -3.365 1 98.25 262 LEU A CA 1
ATOM 2088 C C . LEU A 1 262 ? -0.524 16.906 -2.244 1 98.25 262 LEU A C 1
ATOM 2090 O O . LEU A 1 262 ? -1.641 17.422 -2.258 1 98.25 262 LEU A O 1
ATOM 2094 N N . LEU A 1 263 ? -0.12 16.109 -1.297 1 97.06 263 LEU A N 1
ATOM 2095 C CA . LEU A 1 263 ? -0.974 15.812 -0.151 1 97.06 263 LEU A CA 1
ATOM 2096 C C . LEU A 1 263 ? -1.375 17.094 0.574 1 97.06 263 LEU A C 1
ATOM 2098 O O . LEU A 1 263 ? -2.488 17.188 1.095 1 97.06 263 LEU A O 1
ATOM 2102 N N . GLN A 1 264 ? -0.515 18.109 0.542 1 96.38 264 GLN A N 1
ATOM 2103 C CA . GLN A 1 264 ? -0.747 19.359 1.267 1 96.38 264 GLN A CA 1
ATOM 2104 C C . GLN A 1 264 ? -1.968 20.094 0.72 1 96.38 264 GLN A C 1
ATOM 2106 O O . GLN A 1 264 ? -2.57 20.906 1.418 1 96.38 264 GLN A O 1
ATOM 2111 N N . VAL A 1 265 ? -2.344 19.734 -0.473 1 96.56 265 VAL A N 1
ATOM 2112 C CA . VAL A 1 265 ? -3.412 20.484 -1.13 1 96.56 265 VAL A CA 1
ATOM 2113 C C . VAL A 1 265 ? -4.574 19.547 -1.451 1 96.56 265 VAL A C 1
ATOM 2115 O O . VAL A 1 265 ? -5.719 19.984 -1.573 1 96.56 265 VAL A O 1
ATOM 2118 N N . ALA A 1 266 ? -4.352 18.297 -1.542 1 94.62 266 ALA A N 1
ATOM 2119 C CA . ALA A 1 266 ? -5.273 17.312 -2.111 1 94.62 266 ALA A CA 1
ATOM 2120 C C . ALA A 1 266 ? -6.594 17.297 -1.345 1 94.62 266 ALA A C 1
ATOM 2122 O O . ALA A 1 266 ? -7.668 17.328 -1.947 1 94.62 266 ALA A O 1
ATOM 2123 N N . TYR A 1 267 ? -6.539 17.297 -0.063 1 89.5 267 TYR A N 1
ATOM 2124 C CA . TYR A 1 267 ? -7.746 17.219 0.751 1 89.5 267 TYR A CA 1
ATOM 2125 C C . TYR A 1 267 ? -8.609 18.453 0.576 1 89.5 267 TYR A C 1
ATOM 2127 O O . TYR A 1 267 ? -9.836 18.391 0.658 1 89.5 267 TYR A O 1
ATOM 2135 N N . ASN A 1 268 ? -7.957 19.531 0.286 1 93.19 268 ASN A N 1
ATOM 2136 C CA . ASN A 1 268 ? -8.672 20.797 0.169 1 93.19 268 ASN A CA 1
ATOM 2137 C C . ASN A 1 268 ? -9.375 20.922 -1.178 1 93.19 268 ASN A C 1
ATOM 2139 O O . ASN A 1 268 ? -10.273 21.75 -1.34 1 93.19 268 ASN A O 1
ATOM 2143 N N . ILE A 1 269 ? -9.031 20.141 -2.131 1 91.38 269 ILE A N 1
ATOM 2144 C CA . ILE A 1 269 ? -9.609 20.297 -3.461 1 91.38 269 ILE A CA 1
ATOM 2145 C C . ILE A 1 269 ? -10.312 19 -3.867 1 91.38 269 ILE A C 1
ATOM 2147 O O . ILE A 1 269 ? -10.266 18.609 -5.035 1 91.38 269 ILE A O 1
ATOM 2151 N N . ASP A 1 270 ? -10.742 18.203 -2.938 1 84 270 ASP A N 1
ATOM 2152 C CA . ASP A 1 270 ? -11.602 17.031 -3.113 1 84 270 ASP A CA 1
ATOM 2153 C C . ASP A 1 270 ? -10.859 15.906 -3.83 1 84 270 ASP A C 1
ATOM 2155 O O . ASP A 1 270 ? -11.406 15.281 -4.742 1 84 270 ASP A O 1
ATOM 2159 N N . GLN A 1 271 ? -9.609 15.758 -3.504 1 88.69 271 GLN A N 1
ATOM 2160 C CA . GLN A 1 271 ? -8.82 14.68 -4.09 1 88.69 271 GLN A CA 1
ATOM 2161 C C . GLN A 1 271 ? -8.375 13.688 -3.025 1 88.69 271 GLN A C 1
ATOM 2163 O O . GLN A 1 271 ? -7.281 13.117 -3.113 1 88.69 271 GLN A O 1
ATOM 2168 N N . ALA A 1 272 ? -9.234 13.523 -2.053 1 84.81 272 ALA A N 1
ATOM 2169 C CA . ALA A 1 272 ? -8.883 12.688 -0.906 1 84.81 272 ALA A CA 1
ATOM 2170 C C . ALA A 1 272 ? -8.703 11.227 -1.323 1 84.81 272 ALA A C 1
ATOM 2172 O O . ALA A 1 272 ? -7.742 10.578 -0.904 1 84.81 272 ALA A O 1
ATOM 2173 N N . ASP A 1 273 ? -9.539 10.672 -2.154 1 83.25 273 ASP A N 1
ATOM 2174 C CA . ASP A 1 273 ? -9.469 9.273 -2.564 1 83.25 273 ASP A CA 1
ATOM 2175 C C . ASP A 1 273 ? -8.234 9.023 -3.434 1 83.25 273 ASP A C 1
ATOM 2177 O O . ASP A 1 273 ? -7.535 8.023 -3.256 1 83.25 273 ASP A O 1
ATOM 2181 N N . LEU A 1 274 ? -8.008 9.93 -4.332 1 90.38 274 LEU A N 1
ATOM 2182 C CA . LEU A 1 274 ? -6.84 9.789 -5.199 1 90.38 274 LEU A CA 1
ATOM 2183 C C . LEU A 1 274 ? -5.551 9.805 -4.387 1 90.38 274 LEU A C 1
ATOM 2185 O O . LEU A 1 274 ? -4.691 8.938 -4.562 1 90.38 274 LEU A O 1
ATOM 2189 N N . ILE A 1 275 ? -5.473 10.773 -3.516 1 92.44 275 ILE A N 1
ATOM 2190 C CA . ILE A 1 275 ? -4.211 10.953 -2.805 1 92.44 275 ILE A CA 1
ATOM 2191 C C . ILE A 1 275 ? -3.984 9.773 -1.858 1 92.44 275 ILE A C 1
ATOM 2193 O O . ILE A 1 275 ? -2.844 9.359 -1.638 1 92.44 275 ILE A O 1
ATOM 2197 N N . SER A 1 276 ? -5.016 9.227 -1.314 1 89.62 276 SER A N 1
ATOM 2198 C CA . SER A 1 276 ? -4.879 8.062 -0.446 1 89.62 276 SER A CA 1
ATOM 2199 C C . SER A 1 276 ? -4.242 6.887 -1.188 1 89.62 276 SER A C 1
ATOM 2201 O O . SER A 1 276 ? -3.355 6.215 -0.656 1 89.62 276 SER A O 1
ATOM 2203 N N . VAL A 1 277 ? -4.641 6.598 -2.396 1 93.25 277 VAL A N 1
ATOM 2204 C CA . VAL A 1 277 ? -4.105 5.508 -3.203 1 93.25 277 VAL A CA 1
ATOM 2205 C C . VAL A 1 277 ? -2.684 5.844 -3.652 1 93.25 277 VAL A C 1
ATOM 2207 O O . VAL A 1 277 ? -1.802 4.984 -3.643 1 93.25 277 VAL A O 1
ATOM 2210 N N . LEU A 1 278 ? -2.494 7.121 -4.02 1 96.62 278 LEU A N 1
ATOM 2211 C CA . LEU A 1 278 ? -1.159 7.555 -4.418 1 96.62 278 LEU A CA 1
ATOM 2212 C C . LEU A 1 278 ? -0.171 7.387 -3.268 1 96.62 278 LEU A C 1
ATOM 2214 O O . LEU A 1 278 ? 0.987 7.023 -3.486 1 96.62 278 LEU A O 1
ATOM 2218 N N . LEU A 1 279 ? -0.635 7.656 -2.061 1 95.69 279 LEU A N 1
ATOM 2219 C CA . LEU A 1 279 ? 0.229 7.477 -0.897 1 95.69 279 LEU A CA 1
ATOM 2220 C C . LEU A 1 279 ? 0.631 6.016 -0.738 1 95.69 279 LEU A C 1
ATOM 2222 O O . LEU A 1 279 ? 1.787 5.715 -0.432 1 95.69 279 LEU A O 1
ATOM 2226 N N . SER A 1 280 ? -0.283 5.164 -0.95 1 93.69 280 SER A N 1
ATOM 2227 C CA . SER A 1 280 ? 0.032 3.74 -0.896 1 93.69 280 SER A CA 1
ATOM 2228 C C . SER A 1 280 ? 1.049 3.359 -1.967 1 93.69 280 SER A C 1
ATOM 2230 O O . SER A 1 280 ? 1.97 2.582 -1.706 1 93.69 280 SER A O 1
ATOM 2232 N N . ALA A 1 281 ? 0.826 3.844 -3.131 1 95.44 281 ALA A N 1
ATOM 2233 C CA . ALA A 1 281 ? 1.789 3.621 -4.207 1 95.44 281 ALA A CA 1
ATOM 2234 C C . ALA A 1 281 ? 3.164 4.168 -3.834 1 95.44 281 ALA A C 1
ATOM 2236 O O . ALA A 1 281 ? 4.184 3.523 -4.086 1 95.44 281 ALA A O 1
ATOM 2237 N N . ALA A 1 282 ? 3.176 5.348 -3.227 1 97.44 282 ALA A N 1
ATOM 2238 C CA . ALA A 1 282 ? 4.43 5.98 -2.826 1 97.44 282 ALA A CA 1
ATOM 2239 C C . ALA A 1 282 ? 5.18 5.121 -1.81 1 97.44 282 ALA A C 1
ATOM 2241 O O . ALA A 1 282 ? 6.406 5.023 -1.856 1 97.44 282 ALA A O 1
ATOM 2242 N N . ILE A 1 283 ? 4.453 4.566 -0.881 1 95.56 283 ILE A N 1
ATOM 2243 C CA . ILE A 1 283 ? 5.07 3.701 0.119 1 95.56 283 ILE A CA 1
ATOM 2244 C C . ILE A 1 283 ? 5.742 2.516 -0.569 1 95.56 283 ILE A C 1
ATOM 2246 O O . ILE A 1 283 ? 6.906 2.205 -0.291 1 95.56 283 ILE A O 1
ATOM 2250 N N . ARG A 1 284 ? 5.051 1.909 -1.489 1 92.44 284 ARG A N 1
ATOM 2251 C CA . ARG A 1 284 ? 5.602 0.752 -2.188 1 92.44 284 ARG A CA 1
ATOM 2252 C C . ARG A 1 284 ? 6.812 1.143 -3.025 1 92.44 284 ARG A C 1
ATOM 2254 O O . ARG A 1 284 ? 7.824 0.435 -3.035 1 92.44 284 ARG A O 1
ATOM 2261 N N . ILE A 1 285 ? 6.723 2.195 -3.705 1 92.81 285 ILE A N 1
ATOM 2262 C CA . ILE A 1 285 ? 7.844 2.678 -4.508 1 92.81 285 ILE A CA 1
ATOM 2263 C C . ILE A 1 285 ? 9.039 2.963 -3.604 1 92.81 285 ILE A C 1
ATOM 2265 O O . ILE A 1 285 ? 10.172 2.598 -3.93 1 92.81 285 ILE A O 1
ATOM 2269 N N . SER A 1 286 ? 8.789 3.582 -2.482 1 94.38 286 SER A N 1
ATOM 2270 C CA . SER A 1 286 ? 9.859 3.891 -1.539 1 94.38 286 SER A CA 1
ATOM 2271 C C . SER A 1 286 ? 10.531 2.621 -1.029 1 94.38 286 SER A C 1
ATOM 2273 O O . SER A 1 286 ? 11.75 2.584 -0.852 1 94.38 286 SER A O 1
ATOM 2275 N N . GLN A 1 287 ? 9.781 1.638 -0.796 1 88.06 287 GLN A N 1
ATOM 2276 C CA . GLN A 1 287 ? 10.336 0.358 -0.366 1 88.06 287 GLN A CA 1
ATOM 2277 C C . GLN A 1 287 ? 11.18 -0.273 -1.468 1 88.06 287 GLN A C 1
ATOM 2279 O O . GLN A 1 287 ? 12.234 -0.844 -1.195 1 88.06 287 GLN A O 1
ATOM 2284 N N . SER A 1 288 ? 10.672 -0.161 -2.656 1 82.88 288 SER A N 1
ATOM 2285 C CA . SER A 1 288 ? 11.422 -0.689 -3.791 1 82.88 288 SER A CA 1
ATOM 2286 C C . SER A 1 288 ? 12.742 0.049 -3.969 1 82.88 288 SER A C 1
ATOM 2288 O O . SER A 1 288 ? 13.727 -0.531 -4.434 1 82.88 288 SER A O 1
ATOM 2290 N N . LEU A 1 289 ? 12.742 1.344 -3.557 1 85.38 289 LEU A N 1
ATOM 2291 C CA . LEU A 1 289 ? 13.945 2.158 -3.666 1 85.38 289 LEU A CA 1
ATOM 2292 C C . LEU A 1 289 ? 14.836 1.971 -2.445 1 85.38 289 LEU A C 1
ATOM 2294 O O . LEU A 1 289 ? 15.914 2.564 -2.361 1 85.38 289 LEU A O 1
ATOM 2298 N N . GLY A 1 290 ? 14.375 1.246 -1.447 1 84.44 290 GLY A N 1
ATOM 2299 C CA . GLY A 1 290 ? 15.18 0.902 -0.283 1 84.44 290 GLY A CA 1
ATOM 2300 C C . GLY A 1 290 ? 15.18 1.981 0.783 1 84.44 290 GLY A C 1
ATOM 2301 O O . GLY A 1 290 ? 16.031 1.994 1.664 1 84.44 290 GLY A O 1
ATOM 2302 N N . LEU A 1 291 ? 14.211 2.875 0.732 1 93.44 291 LEU A N 1
ATOM 2303 C CA . LEU A 1 291 ? 14.188 3.979 1.686 1 93.44 291 LEU A CA 1
ATOM 2304 C C . LEU A 1 291 ? 13.914 3.471 3.098 1 93.44 291 LEU A C 1
ATOM 2306 O O . LEU A 1 291 ? 14.234 4.145 4.078 1 93.44 291 LEU A O 1
ATOM 2310 N N . HIS A 1 292 ? 13.305 2.342 3.256 1 90.19 292 HIS A N 1
ATOM 2311 C CA . HIS A 1 292 ? 12.938 1.812 4.562 1 90.19 292 HIS A CA 1
ATOM 2312 C C . HIS A 1 292 ? 14.102 1.064 5.203 1 90.19 292 HIS A C 1
ATOM 2314 O O . HIS A 1 292 ? 14.016 0.649 6.359 1 90.19 292 HIS A O 1
ATOM 2320 N N . ARG A 1 293 ? 15.219 0.942 4.434 1 86.88 293 ARG A N 1
ATOM 2321 C CA . ARG A 1 293 ? 16.359 0.175 4.926 1 86.88 293 ARG A CA 1
ATOM 2322 C C . ARG A 1 293 ? 17.656 0.972 4.801 1 86.88 293 ARG A C 1
ATOM 2324 O O . ARG A 1 293 ? 18.688 0.435 4.387 1 86.88 293 ARG A O 1
ATOM 2331 N N . LEU A 1 294 ? 17.594 2.176 5.105 1 88 294 LEU A N 1
ATOM 2332 C CA . LEU A 1 294 ? 18.781 3.014 5.008 1 88 294 LEU A CA 1
ATOM 2333 C C . LEU A 1 294 ? 19.766 2.689 6.121 1 88 294 LEU A C 1
ATOM 2335 O O . LEU A 1 294 ? 20.969 2.975 6 1 88 294 LEU A O 1
ATOM 2339 N N . GLY A 1 295 ? 19.344 2.104 7.18 1 85.88 295 GLY A N 1
ATOM 2340 C CA . GLY A 1 295 ? 20.219 1.749 8.281 1 85.88 295 GLY A CA 1
ATOM 2341 C C . GLY A 1 295 ? 20.703 2.951 9.07 1 85.88 295 GLY A C 1
ATOM 2342 O O . GLY A 1 295 ? 20.344 4.09 8.75 1 85.88 295 GLY A O 1
ATOM 2343 N N . PRO A 1 296 ? 21.438 2.742 10.062 1 85.75 296 PRO A N 1
ATOM 2344 C CA . PRO A 1 296 ? 21.922 3.84 10.906 1 85.75 296 PRO A CA 1
ATOM 2345 C C . PRO A 1 296 ? 22.906 4.742 10.18 1 85.75 296 PRO A C 1
ATOM 2347 O O . PRO A 1 296 ? 23.547 4.316 9.211 1 85.75 296 PRO A O 1
ATOM 2350 N N . ASP A 1 297 ? 22.969 5.93 10.68 1 86.12 297 ASP A N 1
ATOM 2351 C CA . ASP A 1 297 ? 23.938 6.867 10.125 1 86.12 297 ASP A CA 1
ATOM 2352 C C . ASP A 1 297 ? 25.359 6.441 10.477 1 86.12 297 ASP A C 1
ATOM 2354 O O . ASP A 1 297 ? 25.656 6.094 11.625 1 86.12 297 ASP A O 1
ATOM 2358 N N . ARG A 1 298 ? 26.188 6.254 9.391 1 78.56 298 ARG A N 1
ATOM 2359 C CA . ARG A 1 298 ? 27.562 5.828 9.594 1 78.56 298 ARG A CA 1
ATOM 2360 C C . ARG A 1 298 ? 28.531 6.969 9.305 1 78.56 298 ARG A C 1
ATOM 2362 O O . ARG A 1 298 ? 28.281 7.801 8.438 1 78.56 298 ARG A O 1
ATOM 2369 N N . ASP A 1 299 ? 29.578 6.734 10.25 1 76.88 299 ASP A N 1
ATOM 2370 C CA . ASP A 1 299 ? 30.656 7.688 10.023 1 76.88 299 ASP A CA 1
ATOM 2371 C C . ASP A 1 299 ? 31.562 7.23 8.891 1 76.88 299 ASP A C 1
ATOM 2373 O O . ASP A 1 299 ? 31.766 6.031 8.688 1 76.88 299 ASP A O 1
ATOM 2377 N N . ASN A 1 300 ? 32 8.07 8.031 1 72 300 ASN A N 1
ATOM 2378 C CA . ASN A 1 300 ? 33 7.832 7.004 1 72 300 ASN A CA 1
ATOM 2379 C C . ASN A 1 300 ? 32.469 6.953 5.879 1 72 300 ASN A C 1
ATOM 2381 O O . ASN A 1 300 ? 33.031 5.891 5.59 1 72 300 ASN A O 1
ATOM 2385 N N . VAL A 1 301 ? 31.484 7.262 5.406 1 74.5 301 VAL A N 1
ATOM 2386 C CA . VAL A 1 301 ? 30.875 6.52 4.312 1 74.5 301 VAL A CA 1
ATOM 2387 C C . VAL A 1 301 ? 31.547 6.887 2.994 1 74.5 301 VAL A C 1
ATOM 2389 O O . VAL A 1 301 ? 31.922 8.047 2.775 1 74.5 301 VAL A O 1
ATOM 2392 N N . LEU A 1 302 ? 31.953 5.852 2.303 1 76.81 302 LEU A N 1
ATOM 2393 C CA . LEU A 1 302 ? 32.438 6.078 0.947 1 76.81 302 LEU A CA 1
ATOM 2394 C C . LEU A 1 302 ? 31.281 6.168 -0.04 1 76.81 302 LEU A C 1
ATOM 2396 O O . LEU A 1 302 ? 30.562 5.188 -0.247 1 76.81 302 LEU A O 1
ATOM 2400 N N . PRO A 1 303 ? 31.094 7.395 -0.562 1 80.38 303 PRO A N 1
ATOM 2401 C CA . PRO A 1 303 ? 29.984 7.539 -1.513 1 80.38 303 PRO A CA 1
ATOM 2402 C C . PRO A 1 303 ? 30.188 6.711 -2.781 1 80.38 303 PRO A C 1
ATOM 2404 O O . PRO A 1 303 ? 31.312 6.375 -3.127 1 80.38 303 PRO A O 1
ATOM 2407 N N . PRO A 1 304 ? 29.141 6.355 -3.428 1 72.5 304 PRO A N 1
ATOM 2408 C CA . PRO A 1 304 ? 29.266 5.656 -4.707 1 72.5 304 PRO A CA 1
ATOM 2409 C C . PRO A 1 304 ? 30.062 6.445 -5.742 1 72.5 304 PRO A C 1
ATOM 2411 O O . PRO A 1 304 ? 30.203 7.668 -5.621 1 72.5 304 PRO A O 1
ATOM 2414 N N . GLU A 1 305 ? 30.578 5.746 -6.707 1 75.38 305 GLU A N 1
ATOM 2415 C CA . GLU A 1 305 ? 31.406 6.367 -7.742 1 75.38 305 GLU A CA 1
ATOM 2416 C C . GLU A 1 305 ? 30.625 7.469 -8.469 1 75.38 305 GLU A C 1
ATOM 2418 O O . GLU A 1 305 ? 29.469 7.289 -8.82 1 75.38 305 GLU A O 1
ATOM 2423 N N . GLY A 1 306 ? 31.234 8.617 -8.547 1 79 306 GLY A N 1
ATOM 2424 C CA . GLY A 1 306 ? 30.641 9.719 -9.289 1 79 306 GLY A CA 1
ATOM 2425 C C . GLY A 1 306 ? 29.828 10.664 -8.422 1 79 306 GLY A C 1
ATOM 2426 O O . GLY A 1 306 ? 29.344 11.688 -8.898 1 79 306 GLY A O 1
ATOM 2427 N N . THR A 1 307 ? 29.703 10.352 -7.207 1 82.94 307 THR A N 1
ATOM 2428 C CA . THR A 1 307 ? 28.922 11.188 -6.297 1 82.94 307 THR A CA 1
ATOM 2429 C C . THR A 1 307 ? 29.812 11.727 -5.18 1 82.94 307 THR A C 1
ATOM 2431 O O . THR A 1 307 ? 30.609 10.992 -4.605 1 82.94 307 THR A O 1
ATOM 2434 N N . THR A 1 308 ? 29.719 13.016 -4.973 1 89.62 308 THR A N 1
ATOM 2435 C CA . THR A 1 308 ? 30.484 13.609 -3.877 1 89.62 308 THR A CA 1
ATOM 2436 C C . THR A 1 308 ? 29.875 13.211 -2.531 1 89.62 308 THR A C 1
ATOM 2438 O O . THR A 1 308 ? 28.703 12.844 -2.455 1 89.62 308 THR A O 1
ATOM 2441 N N . ILE A 1 309 ? 30.656 13.312 -1.526 1 89.81 309 ILE A N 1
ATOM 2442 C CA . ILE A 1 309 ? 30.188 12.984 -0.184 1 89.81 309 ILE A CA 1
ATOM 2443 C C . ILE A 1 309 ? 29.031 13.922 0.207 1 89.81 309 ILE A C 1
ATOM 2445 O O . ILE A 1 309 ? 28.094 13.5 0.876 1 89.81 309 ILE A O 1
ATOM 2449 N N . THR A 1 310 ? 29.188 15.156 -0.16 1 92.38 310 THR A N 1
ATOM 2450 C CA . THR A 1 310 ? 28.156 16.141 0.129 1 92.38 310 THR A CA 1
ATOM 2451 C C . THR A 1 310 ? 26.828 15.734 -0.507 1 92.38 310 THR A C 1
ATOM 2453 O O . THR A 1 310 ? 25.797 15.742 0.156 1 92.38 310 THR A O 1
ATOM 2456 N N . GLU A 1 311 ? 26.891 15.391 -1.709 1 91.5 311 GLU A N 1
ATOM 2457 C CA . GLU A 1 311 ? 25.688 14.977 -2.422 1 91.5 311 GLU A CA 1
ATOM 2458 C C . GLU A 1 311 ? 25.094 13.711 -1.808 1 91.5 311 GLU A C 1
ATOM 2460 O O . GLU A 1 311 ? 23.875 13.594 -1.671 1 91.5 311 GLU A O 1
ATOM 2465 N N . TYR A 1 312 ? 25.953 12.844 -1.475 1 91.25 312 TYR A N 1
ATOM 2466 C CA . TYR A 1 312 ? 25.516 11.586 -0.887 1 91.25 312 TYR A CA 1
ATOM 2467 C C . TYR A 1 312 ? 24.797 11.82 0.434 1 91.25 312 TYR A C 1
ATOM 2469 O O . TYR A 1 312 ? 23.734 11.25 0.678 1 91.25 312 TYR A O 1
ATOM 2477 N N . LEU A 1 313 ? 25.344 12.641 1.223 1 93.88 313 LEU A N 1
ATOM 2478 C CA . LEU A 1 313 ? 24.781 12.891 2.547 1 93.88 313 LEU A CA 1
ATOM 2479 C C . LEU A 1 313 ? 23.469 13.633 2.447 1 93.88 313 LEU A C 1
ATOM 2481 O O . LEU A 1 313 ? 22.531 13.352 3.197 1 93.88 313 LEU A O 1
ATOM 2485 N N . ILE A 1 314 ? 23.375 14.586 1.599 1 95.69 314 ILE A N 1
ATOM 2486 C CA . ILE A 1 314 ? 22.141 15.32 1.39 1 95.69 314 ILE A CA 1
ATOM 2487 C C . ILE A 1 314 ? 21.062 14.367 0.878 1 95.69 314 ILE A C 1
ATOM 2489 O O . ILE A 1 314 ? 19.922 14.383 1.372 1 95.69 314 ILE A O 1
ATOM 2493 N N . ASP A 1 315 ? 21.469 13.57 -0.061 1 94.31 315 ASP A N 1
ATOM 2494 C CA . ASP A 1 315 ? 20.531 12.602 -0.622 1 94.31 315 ASP A CA 1
ATOM 2495 C C . ASP A 1 315 ? 20.016 11.648 0.455 1 94.31 315 ASP A C 1
ATOM 2497 O O . ASP A 1 315 ? 18.828 11.32 0.483 1 94.31 315 ASP A O 1
ATOM 2501 N N . ARG A 1 316 ? 20.859 11.203 1.259 1 94.5 316 ARG A N 1
ATOM 2502 C CA . ARG A 1 316 ? 20.469 10.297 2.336 1 94.5 316 ARG A CA 1
ATOM 2503 C C . ARG A 1 316 ? 19.484 10.961 3.281 1 94.5 316 ARG A C 1
ATOM 2505 O O . ARG A 1 316 ? 18.484 10.359 3.662 1 94.5 316 ARG A O 1
ATOM 2512 N N . GLU A 1 317 ? 19.734 12.203 3.643 1 96.75 317 GLU A N 1
ATOM 2513 C CA . GLU A 1 317 ? 18.828 12.93 4.527 1 96.75 317 GLU A CA 1
ATOM 2514 C C . GLU A 1 317 ? 17.453 13.125 3.879 1 96.75 317 GLU A C 1
ATOM 2516 O O . GLU A 1 317 ? 16.422 13 4.539 1 96.75 317 GLU A O 1
ATOM 2521 N N . VAL A 1 318 ? 17.516 13.453 2.652 1 97.62 318 VAL A N 1
ATOM 2522 C CA . VAL A 1 318 ? 16.266 13.656 1.921 1 97.62 318 VAL A CA 1
ATOM 2523 C C . VAL A 1 318 ? 15.477 12.344 1.88 1 97.62 318 VAL A C 1
ATOM 2525 O O . VAL A 1 318 ? 14.25 12.344 2.031 1 97.62 318 VAL A O 1
ATOM 2528 N N . LYS A 1 319 ? 16.172 11.227 1.687 1 97.12 319 LYS A N 1
ATOM 2529 C CA . LYS A 1 319 ? 15.523 9.914 1.682 1 97.12 319 LYS A CA 1
ATOM 2530 C C . LYS A 1 319 ? 14.914 9.602 3.043 1 97.12 319 LYS A C 1
ATOM 2532 O O . LYS A 1 319 ? 13.797 9.078 3.121 1 97.12 319 LYS A O 1
ATOM 2537 N N . LYS A 1 320 ? 15.586 9.945 4.098 1 97.69 320 LYS A N 1
ATOM 2538 C CA . LYS A 1 320 ? 15.039 9.766 5.441 1 97.69 320 LYS A CA 1
ATOM 2539 C C . LYS A 1 320 ? 13.773 10.586 5.629 1 97.69 320 LYS A C 1
ATOM 2541 O O . LYS A 1 320 ? 12.758 10.07 6.113 1 97.69 320 LYS A O 1
ATOM 2546 N N . ARG A 1 321 ? 13.883 11.82 5.242 1 98.44 321 ARG A N 1
ATOM 2547 C CA . ARG A 1 321 ? 12.75 12.734 5.379 1 98.44 321 ARG A CA 1
ATOM 2548 C C . ARG A 1 321 ? 11.531 12.219 4.621 1 98.44 321 ARG A C 1
ATOM 2550 O O . ARG A 1 321 ? 10.422 12.234 5.145 1 98.44 321 ARG A O 1
ATOM 2557 N N . THR A 1 322 ? 11.781 11.758 3.455 1 98.44 322 THR A N 1
ATOM 2558 C CA . THR A 1 322 ? 10.703 11.266 2.611 1 98.44 322 THR A CA 1
ATOM 2559 C C . THR A 1 322 ? 10.07 10.008 3.211 1 98.44 322 THR A C 1
ATOM 2561 O O . THR A 1 322 ? 8.852 9.906 3.303 1 98.44 322 THR A O 1
ATOM 2564 N N . TRP A 1 323 ? 10.875 9.078 3.645 1 97.94 323 TRP A N 1
ATOM 2565 C CA . TRP A 1 323 ? 10.367 7.852 4.238 1 97.94 323 TRP A CA 1
ATOM 2566 C C . TRP A 1 323 ? 9.523 8.148 5.477 1 97.94 323 TRP A C 1
ATOM 2568 O O . TRP A 1 323 ? 8.398 7.66 5.605 1 97.94 323 TRP A O 1
ATOM 2578 N N . TRP A 1 324 ? 10.016 9 6.281 1 98.25 324 TRP A N 1
ATOM 2579 C CA . TRP A 1 324 ? 9.336 9.258 7.543 1 98.25 324 TRP A CA 1
ATOM 2580 C C . TRP A 1 324 ? 8.078 10.094 7.324 1 98.25 324 TRP A C 1
ATOM 2582 O O . TRP A 1 324 ? 7.125 10.016 8.102 1 98.25 324 TRP A O 1
ATOM 2592 N N . PHE A 1 325 ? 8.141 10.938 6.309 1 98.38 325 PHE A N 1
ATOM 2593 C CA . PHE A 1 325 ? 6.895 11.602 5.941 1 98.38 325 PHE A CA 1
ATOM 2594 C C . PHE A 1 325 ? 5.801 10.578 5.656 1 98.38 325 PHE A C 1
ATOM 2596 O O . PHE A 1 325 ? 4.66 10.742 6.098 1 98.38 325 PHE A O 1
ATOM 2603 N N . LEU A 1 326 ? 6.141 9.508 4.945 1 97.88 326 LEU A N 1
ATOM 2604 C CA . LEU A 1 326 ? 5.188 8.461 4.598 1 97.88 326 LEU A CA 1
ATOM 2605 C C . LEU A 1 326 ? 4.766 7.68 5.836 1 97.88 326 LEU A C 1
ATOM 2607 O O . LEU A 1 326 ? 3.588 7.355 6 1 97.88 326 LEU A O 1
ATOM 2611 N N . VAL A 1 327 ? 5.719 7.387 6.688 1 96.94 327 VAL A N 1
ATOM 2612 C CA . VAL A 1 327 ? 5.43 6.672 7.926 1 96.94 327 VAL A CA 1
ATOM 2613 C C . VAL A 1 327 ? 4.43 7.469 8.758 1 96.94 327 VAL A C 1
ATOM 2615 O O . VAL A 1 327 ? 3.418 6.926 9.211 1 96.94 327 VAL A O 1
ATOM 2618 N N . ARG A 1 328 ? 4.715 8.75 8.867 1 96.88 328 ARG A N 1
ATOM 2619 C CA . ARG A 1 328 ? 3.848 9.594 9.68 1 96.88 328 ARG A CA 1
ATOM 2620 C C . ARG A 1 328 ? 2.441 9.656 9.094 1 96.88 328 ARG A C 1
ATOM 2622 O O . ARG A 1 328 ? 1.453 9.578 9.828 1 96.88 328 ARG A O 1
ATOM 2629 N N . GLN A 1 329 ? 2.395 9.805 7.855 1 95.31 329 GLN A N 1
ATOM 2630 C CA . GLN A 1 329 ? 1.087 9.898 7.215 1 95.31 329 GLN A CA 1
ATOM 2631 C C . GLN A 1 329 ? 0.3 8.602 7.371 1 95.31 329 GLN A C 1
ATOM 2633 O O . GLN A 1 329 ? -0.915 8.625 7.578 1 95.31 329 GLN A O 1
ATOM 2638 N N . ASP A 1 330 ? 0.924 7.484 7.258 1 93.75 330 ASP A N 1
ATOM 2639 C CA . ASP A 1 330 ? 0.281 6.184 7.438 1 93.75 330 ASP A CA 1
ATOM 2640 C C . ASP A 1 330 ? -0.207 6.008 8.875 1 93.75 330 ASP A C 1
ATOM 2642 O O . ASP A 1 330 ? -1.35 5.602 9.102 1 93.75 330 ASP A O 1
ATOM 2646 N N . TRP A 1 331 ? 0.632 6.363 9.797 1 93.81 331 TRP A N 1
ATOM 2647 C CA . TRP A 1 331 ? 0.35 6.098 11.203 1 93.81 331 TRP A CA 1
ATOM 2648 C C . TRP A 1 331 ? -0.668 7.09 11.75 1 93.81 331 TRP A C 1
ATOM 2650 O O . TRP A 1 331 ? -1.522 6.73 12.562 1 93.81 331 TRP A O 1
ATOM 2660 N N . LEU A 1 332 ? -0.588 8.344 11.312 1 92.31 332 LEU A N 1
ATOM 2661 C CA . LEU A 1 332 ? -1.527 9.344 11.805 1 92.31 332 LEU A CA 1
ATOM 2662 C C . LEU A 1 332 ? -2.926 9.094 11.25 1 92.31 332 LEU A C 1
ATOM 2664 O O . LEU A 1 332 ? -3.908 9.633 11.773 1 92.31 332 LEU A O 1
ATOM 2668 N N . GLN A 1 333 ? -3.033 8.258 10.297 1 85.69 333 GLN A N 1
ATOM 2669 C CA . GLN A 1 333 ? -4.336 7.965 9.703 1 85.69 333 GLN A CA 1
ATOM 2670 C C . GLN A 1 333 ? -4.957 6.719 10.336 1 85.69 333 GLN A C 1
ATOM 2672 O O . GLN A 1 333 ? -6.105 6.379 10.047 1 85.69 333 GLN A O 1
ATOM 2677 N N . ILE A 1 334 ? -4.289 6.035 11.18 1 79.62 334 ILE A N 1
ATOM 2678 C CA . ILE A 1 334 ? -4.719 4.785 11.797 1 79.62 334 ILE A CA 1
ATOM 2679 C C . ILE A 1 334 ? -6.086 4.977 12.461 1 79.62 334 ILE A C 1
ATOM 2681 O O . ILE A 1 334 ? -7.004 4.184 12.242 1 79.62 334 ILE A O 1
ATOM 2685 N N . PRO A 1 335 ? -6.27 6.039 13.102 1 69.69 335 PRO A N 1
ATOM 2686 C CA . PRO A 1 335 ? -7.562 6.18 13.773 1 69.69 335 PRO A CA 1
ATOM 2687 C C . PRO A 1 335 ? -8.727 6.289 12.797 1 69.69 335 PRO A C 1
ATOM 2689 O O . PRO A 1 335 ? -9.875 6.031 13.164 1 69.69 335 PRO A O 1
ATOM 2692 N N . PHE A 1 336 ? -8.367 6.672 11.594 1 68.5 336 PHE A N 1
ATOM 2693 C CA . PHE A 1 336 ? -9.406 6.84 10.594 1 68.5 336 PHE A CA 1
ATOM 2694 C C . PHE A 1 336 ? -9.656 5.535 9.836 1 68.5 336 PHE A C 1
ATOM 2696 O O . PHE A 1 336 ? -10.805 5.176 9.57 1 68.5 336 PHE A O 1
ATOM 2703 N N . GLN A 1 337 ? -8.625 4.906 9.625 1 67.44 337 GLN A N 1
ATOM 2704 C CA . GLN A 1 337 ? -8.719 3.717 8.781 1 67.44 337 GLN A CA 1
ATOM 2705 C C . GLN A 1 337 ? -8.664 2.443 9.617 1 67.44 337 GLN A C 1
ATOM 2707 O O . GLN A 1 337 ? -9.016 1.364 9.141 1 67.44 337 GLN A O 1
ATOM 2712 N N . ASN A 1 338 ? -8.289 2.535 10.836 1 68 338 ASN A N 1
ATOM 2713 C CA . ASN A 1 338 ? -8.078 1.419 11.758 1 68 338 ASN A CA 1
ATOM 2714 C C . ASN A 1 338 ? -7.098 0.402 11.188 1 68 338 ASN A C 1
ATOM 2716 O O . ASN A 1 338 ? -7.199 -0.793 11.469 1 68 338 ASN A O 1
ATOM 2720 N N . THR A 1 339 ? -6.383 0.834 10.172 1 78.94 339 THR A N 1
ATOM 2721 C CA . THR A 1 339 ? -5.348 0.004 9.57 1 78.94 339 THR A CA 1
ATOM 2722 C C . THR A 1 339 ? -4.102 0.829 9.266 1 78.94 339 THR A C 1
ATOM 2724 O O . THR A 1 339 ? -4.148 2.061 9.273 1 78.94 339 THR A O 1
ATOM 2727 N N . PHE A 1 340 ? -2.984 0.212 9.266 1 86.25 340 PHE A N 1
ATOM 2728 C CA . PHE A 1 340 ? -1.744 0.828 8.805 1 86.25 340 PHE A CA 1
ATOM 2729 C C . PHE A 1 340 ? -0.956 -0.132 7.922 1 86.25 340 PHE A C 1
ATOM 2731 O O . PHE A 1 340 ? -1.146 -1.348 7.992 1 86.25 340 PHE A O 1
ATOM 2738 N N . VAL A 1 341 ? -0.152 0.401 7.125 1 86.31 341 VAL A N 1
ATOM 2739 C CA . VAL A 1 341 ? 0.56 -0.385 6.125 1 86.31 341 VAL A CA 1
ATOM 2740 C C . VAL A 1 341 ? 2.006 -0.598 6.566 1 86.31 341 VAL A C 1
ATOM 2742 O O . VAL A 1 341 ? 2.572 -1.675 6.359 1 86.31 341 VAL A O 1
ATOM 2745 N N . ILE A 1 342 ? 2.627 0.412 7.16 1 90.5 342 ILE A N 1
ATOM 2746 C CA . ILE A 1 342 ? 4.035 0.341 7.531 1 90.5 342 ILE A CA 1
ATOM 2747 C C . ILE A 1 342 ? 4.168 -0.158 8.969 1 90.5 342 ILE A C 1
ATOM 2749 O O . ILE A 1 342 ? 3.641 0.456 9.898 1 90.5 342 ILE A O 1
ATOM 2753 N N . HIS A 1 343 ? 4.84 -1.222 9.094 1 83.44 343 HIS A N 1
ATOM 2754 C CA . HIS A 1 343 ? 5.07 -1.771 10.422 1 83.44 343 HIS A CA 1
ATOM 2755 C C . HIS A 1 343 ? 6.414 -1.312 10.984 1 83.44 343 HIS A C 1
ATOM 2757 O O . HIS A 1 343 ? 7.426 -1.329 10.273 1 83.44 343 HIS A O 1
ATOM 2763 N N . ALA A 1 344 ? 6.375 -0.986 12.242 1 85.5 344 ALA A N 1
ATOM 2764 C CA . ALA A 1 344 ? 7.559 -0.404 12.867 1 85.5 344 ALA A CA 1
ATOM 2765 C C . ALA A 1 344 ? 8.711 -1.403 12.898 1 85.5 344 ALA A C 1
ATOM 2767 O O . ALA A 1 344 ? 9.883 -1.013 12.859 1 85.5 344 ALA A O 1
ATOM 2768 N N . ASN A 1 345 ? 8.375 -2.637 12.836 1 77.5 345 ASN A N 1
ATOM 2769 C CA . ASN A 1 345 ? 9.414 -3.656 12.945 1 77.5 345 ASN A CA 1
ATOM 2770 C C . ASN A 1 345 ? 9.953 -4.062 11.578 1 77.5 345 ASN A C 1
ATOM 2772 O O . ASN A 1 345 ? 10.844 -4.91 11.484 1 77.5 345 ASN A O 1
ATOM 2776 N N . GLN A 1 346 ? 9.492 -3.422 10.633 1 81.12 346 GLN A N 1
ATOM 2777 C CA . GLN A 1 346 ? 9.875 -3.869 9.297 1 81.12 346 GLN A CA 1
ATOM 2778 C C . GLN A 1 346 ? 10.781 -2.848 8.617 1 81.12 346 GLN A C 1
ATOM 2780 O O . GLN A 1 346 ? 11.023 -2.932 7.41 1 81.12 346 GLN A O 1
ATOM 2785 N N . PHE A 1 347 ? 11.125 -1.801 9.305 1 86.06 347 PHE A N 1
ATOM 2786 C CA . PHE A 1 347 ? 12.07 -0.857 8.719 1 86.06 347 PHE A CA 1
ATOM 2787 C C . PHE A 1 347 ? 13.102 -0.418 9.758 1 86.06 347 PHE A C 1
ATOM 2789 O O . PHE A 1 347 ? 12.883 -0.568 10.961 1 86.06 347 PHE A O 1
ATOM 2796 N N . ASN A 1 348 ? 14.242 0.062 9.219 1 87.44 348 ASN A N 1
ATOM 2797 C CA . ASN A 1 348 ? 15.312 0.438 10.141 1 87.44 348 ASN A CA 1
ATOM 2798 C C . ASN A 1 348 ? 15.883 1.812 9.805 1 87.44 348 ASN A C 1
ATOM 2800 O O . ASN A 1 348 ? 16.984 2.152 10.227 1 87.44 348 ASN A O 1
ATOM 2804 N N . THR A 1 349 ? 15.211 2.586 8.992 1 93 349 THR A N 1
ATOM 2805 C CA . THR A 1 349 ? 15.625 3.938 8.633 1 93 349 THR A CA 1
ATOM 2806 C C . THR A 1 349 ? 15.469 4.883 9.82 1 93 349 THR A C 1
ATOM 2808 O O . THR A 1 349 ? 14.375 5.02 10.367 1 93 349 THR A O 1
ATOM 2811 N N . PRO A 1 350 ? 16.484 5.547 10.219 1 94.62 350 PRO A N 1
ATOM 2812 C CA . PRO A 1 350 ? 16.391 6.438 11.375 1 94.62 350 PRO A CA 1
ATOM 2813 C C . PRO A 1 350 ? 15.641 7.734 11.055 1 94.62 350 PRO A C 1
ATOM 2815 O O . PRO A 1 350 ? 15.422 8.055 9.883 1 94.62 350 PRO A O 1
ATOM 2818 N N . LEU A 1 351 ? 15.289 8.453 12.102 1 96.56 351 LEU A N 1
ATOM 2819 C CA . LEU A 1 351 ? 14.664 9.766 11.953 1 96.56 351 LEU A CA 1
ATOM 2820 C C . LEU A 1 351 ? 15.617 10.742 11.273 1 96.56 351 LEU A C 1
ATOM 2822 O O . LEU A 1 351 ? 16.844 10.648 11.438 1 96.56 351 LEU A O 1
ATOM 2826 N N . PRO A 1 352 ? 15.078 11.656 10.461 1 97.06 352 PRO A N 1
ATOM 2827 C CA . PRO A 1 352 ? 15.938 12.703 9.898 1 97.06 352 PRO A CA 1
ATOM 2828 C C . PRO A 1 352 ? 16.641 13.531 10.969 1 97.06 352 PRO A C 1
ATOM 2830 O O . PRO A 1 352 ? 16.078 13.75 12.055 1 97.06 352 PRO A O 1
ATOM 2833 N N . LEU A 1 353 ? 17.75 13.984 10.617 1 96.25 353 LEU A N 1
ATOM 2834 C CA . LEU A 1 353 ? 18.531 14.797 11.539 1 96.25 353 LEU A CA 1
ATOM 2835 C C . LEU A 1 353 ? 18.062 16.25 11.523 1 96.25 353 LEU A C 1
ATOM 2837 O O . LEU A 1 353 ? 17.594 16.734 10.492 1 96.25 353 LEU A O 1
ATOM 2841 N N . ASN A 1 354 ? 18.141 16.875 12.742 1 96.12 354 ASN A N 1
ATOM 2842 C CA . ASN A 1 354 ? 17.875 18.312 12.812 1 96.12 354 ASN A CA 1
ATOM 2843 C C . ASN A 1 354 ? 19.062 19.109 12.289 1 96.12 354 ASN A C 1
ATOM 2845 O O . ASN A 1 354 ? 20.047 19.312 13.008 1 96.12 354 ASN A O 1
ATOM 2849 N N . CYS A 1 355 ? 18.953 19.641 11.086 1 95.94 355 CYS A N 1
ATOM 2850 C CA . CYS A 1 355 ? 20.094 20.328 10.461 1 95.94 355 CYS A CA 1
ATOM 2851 C C . CYS A 1 355 ? 19.609 21.484 9.586 1 95.94 355 CYS A C 1
ATOM 2853 O O . CYS A 1 355 ? 18.422 21.578 9.266 1 95.94 355 CYS A O 1
ATOM 2855 N N . HIS A 1 356 ? 20.5 22.328 9.242 1 94.31 356 HIS A N 1
ATOM 2856 C CA . HIS A 1 356 ? 20.203 23.438 8.344 1 94.31 356 HIS A CA 1
ATOM 2857 C C . HIS A 1 356 ? 20.016 22.953 6.914 1 94.31 356 HIS A C 1
ATOM 2859 O O . HIS A 1 356 ? 20.422 21.844 6.57 1 94.31 356 HIS A O 1
ATOM 2865 N N . GLU A 1 357 ? 19.484 23.812 6.113 1 94.44 357 GLU A N 1
ATOM 2866 C CA . GLU A 1 357 ? 19.219 23.453 4.723 1 94.44 357 GLU A CA 1
ATOM 2867 C C . GLU A 1 357 ? 20.344 23.938 3.809 1 94.44 357 GLU A C 1
ATOM 2869 O O . GLU A 1 357 ? 20.609 23.328 2.768 1 94.44 357 GLU A O 1
ATOM 2874 N N . ASP A 1 358 ? 20.984 24.984 4.262 1 94.38 358 ASP A N 1
ATOM 2875 C CA . ASP A 1 358 ? 22.094 25.5 3.471 1 94.38 358 ASP A CA 1
ATOM 2876 C C . ASP A 1 358 ? 23.234 24.469 3.4 1 94.38 358 ASP A C 1
ATOM 2878 O O . ASP A 1 358 ? 23.719 24.016 4.43 1 94.38 358 ASP A O 1
ATOM 2882 N N . VAL A 1 359 ? 23.656 24.188 2.256 1 95.5 359 VAL A N 1
ATOM 2883 C CA . VAL A 1 359 ? 24.578 23.094 2.014 1 95.5 359 VAL A CA 1
ATOM 2884 C C . VAL A 1 359 ? 25.859 23.297 2.818 1 95.5 359 VAL A C 1
ATOM 2886 O O . VAL A 1 359 ? 26.359 22.375 3.451 1 95.5 359 VAL A O 1
ATOM 2889 N N . SER A 1 360 ? 26.375 24.547 2.842 1 94.5 360 SER A N 1
ATOM 2890 C CA . SER A 1 360 ? 27.625 24.844 3.521 1 94.5 360 SER A CA 1
ATOM 2891 C C . SER A 1 360 ? 27.484 24.688 5.031 1 94.5 360 SER A C 1
ATOM 2893 O O . SER A 1 360 ? 28.453 24.344 5.715 1 94.5 360 SER A O 1
ATOM 2895 N N . LYS A 1 361 ? 26.328 24.859 5.492 1 95.19 361 LYS A N 1
ATOM 2896 C CA . LYS A 1 361 ? 26.094 24.734 6.926 1 95.19 361 LYS A CA 1
ATOM 2897 C C . LYS A 1 361 ? 25.641 23.312 7.277 1 95.19 361 LYS A C 1
ATOM 2899 O O . LYS A 1 361 ? 25.891 22.828 8.383 1 95.19 361 LYS A O 1
ATOM 2904 N N . MET A 1 362 ? 25.062 22.719 6.332 1 96.19 362 MET A N 1
ATOM 2905 C CA . MET A 1 362 ? 24.5 21.391 6.535 1 96.19 362 MET A CA 1
ATOM 2906 C C . MET A 1 362 ? 25.609 20.344 6.617 1 96.19 362 MET A C 1
ATOM 2908 O O . MET A 1 362 ? 25.531 19.422 7.43 1 96.19 362 MET A O 1
ATOM 2912 N N . ILE A 1 363 ? 26.547 20.5 5.75 1 94.75 363 ILE A N 1
ATOM 2913 C CA . ILE A 1 363 ? 27.625 19.531 5.66 1 94.75 363 ILE A CA 1
ATOM 2914 C C . ILE A 1 363 ? 28.953 20.219 5.98 1 94.75 363 ILE A C 1
ATOM 2916 O O . ILE A 1 363 ? 29.359 21.156 5.297 1 94.75 363 ILE A O 1
ATOM 2920 N N . GLN A 1 364 ? 29.594 19.75 7.008 1 93.12 364 GLN A N 1
ATOM 2921 C CA . GLN A 1 364 ? 30.922 20.203 7.367 1 93.12 364 GLN A CA 1
ATOM 2922 C C . GLN A 1 364 ? 31.859 19.031 7.645 1 93.12 364 GLN A C 1
ATOM 2924 O O . GLN A 1 364 ? 31.469 18.078 8.336 1 93.12 364 GLN A O 1
ATOM 2929 N N . ASP A 1 365 ? 33.031 19.016 7.074 1 89.12 365 ASP A N 1
ATOM 2930 C CA . ASP A 1 365 ? 34.031 17.984 7.254 1 89.12 365 ASP A CA 1
ATOM 2931 C C . ASP A 1 365 ? 33.5 16.609 6.871 1 89.12 365 ASP A C 1
ATOM 2933 O O . ASP A 1 365 ? 33.719 15.633 7.594 1 89.12 365 ASP A O 1
ATOM 2937 N N . GLY A 1 366 ? 32.688 16.625 5.871 1 88.25 366 GLY A N 1
ATOM 2938 C CA . GLY A 1 366 ? 32.188 15.375 5.336 1 88.25 366 GLY A CA 1
ATOM 2939 C C . GLY A 1 366 ? 31.109 14.742 6.207 1 88.25 366 GLY A C 1
ATOM 2940 O O . GLY A 1 366 ? 30.844 13.547 6.102 1 88.25 366 GLY A O 1
ATOM 2941 N N . LYS A 1 367 ? 30.594 15.531 7.082 1 91.88 367 LYS A N 1
ATOM 2942 C CA . LYS A 1 367 ? 29.562 15.055 7.984 1 91.88 367 LYS A CA 1
ATOM 2943 C C . LYS A 1 367 ? 28.375 16.031 8.047 1 91.88 367 LYS A C 1
ATOM 2945 O O . LYS A 1 367 ? 28.547 17.219 7.793 1 91.88 367 LYS A O 1
ATOM 2950 N N . VAL A 1 368 ? 27.234 15.492 8.375 1 94.81 368 VAL A N 1
ATOM 2951 C CA . VAL A 1 368 ? 26.078 16.344 8.578 1 94.81 368 VAL A CA 1
ATOM 2952 C C . VAL A 1 368 ? 26.188 17.031 9.938 1 94.81 368 VAL A C 1
ATOM 2954 O O . VAL A 1 368 ? 26.422 16.391 10.953 1 94.81 368 VAL A O 1
ATOM 2957 N N . VAL A 1 369 ? 26.031 18.266 9.969 1 96.12 369 VAL A N 1
ATOM 2958 C CA . VAL A 1 369 ? 26.062 19.016 11.219 1 96.12 369 VAL A CA 1
ATOM 2959 C C . VAL A 1 369 ? 24.719 18.906 11.922 1 96.12 369 VAL A C 1
ATOM 2961 O O . VAL A 1 369 ? 23.719 19.484 11.477 1 96.12 369 VAL A O 1
ATOM 2964 N N . VAL A 1 370 ? 24.734 18.188 13.016 1 95.5 370 VAL A N 1
ATOM 2965 C CA . VAL A 1 370 ? 23.5 17.969 13.766 1 95.5 370 VAL A CA 1
ATOM 2966 C C . VAL A 1 370 ? 23.312 19.078 14.797 1 95.5 370 VAL A C 1
ATOM 2968 O O . VAL A 1 370 ? 24.219 19.375 15.578 1 95.5 370 VAL A O 1
ATOM 2971 N N . LEU A 1 371 ? 22.172 19.719 14.766 1 95.88 371 LEU A N 1
ATOM 2972 C CA . LEU A 1 371 ? 21.844 20.766 15.719 1 95.88 371 LEU A CA 1
ATOM 2973 C C . LEU A 1 371 ? 21 20.219 16.875 1 95.88 371 LEU A C 1
ATOM 2975 O O . LEU A 1 371 ? 20.297 19.219 16.703 1 95.88 371 LEU A O 1
ATOM 2979 N N . PRO A 1 372 ? 21.094 20.875 17.969 1 93 372 PRO A N 1
ATOM 2980 C CA . PRO A 1 372 ? 20.234 20.453 19.078 1 93 372 PRO A CA 1
ATOM 2981 C C . PRO A 1 372 ? 18.75 20.609 18.781 1 93 372 PRO A C 1
ATOM 2983 O O . PRO A 1 372 ? 18.375 21.438 17.953 1 93 372 PRO A O 1
ATOM 2986 N N . LYS A 1 373 ? 18 19.938 19.5 1 90.19 373 LYS A N 1
ATOM 2987 C CA . LYS A 1 373 ? 16.547 19.938 19.281 1 90.19 373 LYS A CA 1
ATOM 2988 C C . LYS A 1 373 ? 15.953 21.312 19.594 1 90.19 373 LYS A C 1
ATOM 2990 O O . LYS A 1 373 ? 14.867 21.641 19.125 1 90.19 373 LYS A O 1
ATOM 2995 N N . THR A 1 374 ? 16.656 22.094 20.359 1 89.25 374 THR A N 1
ATOM 2996 C CA . THR A 1 374 ? 16.156 23.391 20.797 1 89.25 374 THR A CA 1
ATOM 2997 C C . THR A 1 374 ? 16.375 24.438 19.703 1 89.25 374 THR A C 1
ATOM 2999 O O . THR A 1 374 ? 15.812 25.531 19.781 1 89.25 374 THR A O 1
ATOM 3002 N N . THR A 1 375 ? 17.109 24.062 18.703 1 91.69 375 THR A N 1
ATOM 3003 C CA . THR A 1 375 ? 17.297 24.984 17.578 1 91.69 375 THR A CA 1
ATOM 3004 C C . THR A 1 375 ? 16.297 24.688 16.469 1 91.69 375 THR A C 1
ATOM 3006 O O . THR A 1 375 ? 16.234 23.562 15.969 1 91.69 375 THR A O 1
ATOM 3009 N N . PHE A 1 376 ? 15.602 25.719 16.094 1 91.38 376 PHE A N 1
ATOM 3010 C CA . PHE A 1 376 ? 14.57 25.516 15.086 1 91.38 376 PHE A CA 1
ATOM 3011 C C . PHE A 1 376 ? 15.195 25.344 13.703 1 91.38 376 PHE A C 1
ATOM 3013 O O . PHE A 1 376 ? 16.094 26.094 13.32 1 91.38 376 PHE A O 1
ATOM 3020 N N . THR A 1 377 ? 14.867 24.344 13.023 1 92.81 377 THR A N 1
ATOM 3021 C CA . THR A 1 377 ? 15.156 24.094 11.617 1 92.81 377 THR A CA 1
ATOM 3022 C C . THR A 1 377 ? 13.906 23.641 10.875 1 92.81 377 THR A C 1
ATOM 3024 O O . THR A 1 377 ? 12.883 23.344 11.492 1 92.81 377 THR A O 1
ATOM 3027 N N . PRO A 1 378 ? 13.914 23.578 9.625 1 90.38 378 PRO A N 1
ATOM 3028 C CA . PRO A 1 378 ? 12.742 23.125 8.867 1 90.38 378 PRO A CA 1
ATOM 3029 C C . PRO A 1 378 ? 12.352 21.688 9.203 1 90.38 378 PRO A C 1
ATOM 3031 O O . PRO A 1 378 ? 11.219 21.281 8.945 1 90.38 378 PRO A O 1
ATOM 3034 N N . THR A 1 379 ? 13.219 20.938 9.773 1 93.5 379 THR A N 1
ATOM 3035 C CA . THR A 1 379 ? 12.953 19.547 10.102 1 93.5 379 THR A CA 1
ATOM 3036 C C . THR A 1 379 ? 12.312 19.422 11.484 1 93.5 379 THR A C 1
ATOM 3038 O O . THR A 1 379 ? 11.742 18.391 11.82 1 93.5 379 THR A O 1
ATOM 3041 N N . SER A 1 380 ? 12.328 20.484 12.258 1 93.12 380 SER A N 1
ATOM 3042 C CA . SER A 1 380 ? 11.891 20.422 13.648 1 93.12 380 SER A CA 1
ATOM 3043 C C . SER A 1 380 ? 10.422 20.031 13.75 1 93.12 380 SER A C 1
ATOM 3045 O O . SER A 1 380 ? 10.062 19.156 14.531 1 93.12 380 SER A O 1
ATOM 3047 N N . TYR A 1 381 ? 9.617 20.719 12.945 1 93.56 381 TYR A N 1
ATOM 3048 C CA . TYR A 1 381 ? 8.18 20.453 12.992 1 93.56 381 TYR A CA 1
ATOM 3049 C C . TYR A 1 381 ? 7.879 19.016 12.602 1 93.56 381 TYR A C 1
ATOM 3051 O O . TYR A 1 381 ? 7.141 18.312 13.305 1 93.56 381 TYR A O 1
ATOM 3059 N N . SER A 1 382 ? 8.469 18.562 11.547 1 94.75 382 SER A N 1
ATOM 3060 C CA . SER A 1 382 ? 8.242 17.203 11.047 1 94.75 382 SER A CA 1
ATOM 3061 C C . SER A 1 382 ? 8.727 16.156 12.047 1 94.75 382 SER A C 1
ATOM 3063 O O . SER A 1 382 ? 8.055 15.141 12.266 1 94.75 382 SER A O 1
ATOM 3065 N N . ASN A 1 383 ? 9.797 16.359 12.617 1 95.06 383 ASN A N 1
ATOM 3066 C CA . ASN A 1 383 ? 10.359 15.398 13.555 1 95.06 383 ASN A CA 1
ATOM 3067 C C . ASN A 1 383 ? 9.445 15.211 14.773 1 95.06 383 ASN A C 1
ATOM 3069 O O . ASN A 1 383 ? 9.289 14.086 15.258 1 95.06 383 ASN A O 1
ATOM 3073 N N . GLU A 1 384 ? 8.922 16.281 15.188 1 94.19 384 GLU A N 1
ATOM 3074 C CA . GLU A 1 384 ? 8.008 16.172 16.312 1 94.19 384 GLU A CA 1
ATOM 3075 C C . GLU A 1 384 ? 6.742 15.406 15.922 1 94.19 384 GLU A C 1
ATOM 3077 O O . GLU A 1 384 ? 6.227 14.602 16.703 1 94.19 384 GLU A O 1
ATOM 3082 N N . LEU A 1 385 ? 6.316 15.672 14.773 1 95.81 385 LEU A N 1
ATOM 3083 C CA . LEU A 1 385 ? 5.145 14.953 14.289 1 95.81 385 LEU A CA 1
ATOM 3084 C C . LEU A 1 385 ? 5.449 13.469 14.125 1 95.81 385 LEU A C 1
ATOM 3086 O O . LEU A 1 385 ? 4.574 12.625 14.352 1 95.81 385 LEU A O 1
ATOM 3090 N N . HIS A 1 386 ? 6.66 13.141 13.711 1 96.62 386 HIS A N 1
ATOM 3091 C CA . HIS A 1 386 ? 7.062 11.742 13.617 1 96.62 386 HIS A CA 1
ATOM 3092 C C . HIS A 1 386 ? 6.953 11.039 14.969 1 96.62 386 HIS A C 1
ATOM 3094 O O . HIS A 1 386 ? 6.449 9.922 15.055 1 96.62 386 HIS A O 1
ATOM 3100 N N . LYS A 1 387 ? 7.395 11.695 15.93 1 95.31 387 LYS A N 1
ATOM 3101 C CA . LYS A 1 387 ? 7.387 11.117 17.266 1 95.31 387 LYS A CA 1
ATOM 3102 C C . LYS A 1 387 ? 5.957 10.914 17.766 1 95.31 387 LYS A C 1
ATOM 3104 O O . LYS A 1 387 ? 5.672 9.93 18.453 1 95.31 387 LYS A O 1
ATOM 3109 N N . VAL A 1 388 ? 5.133 11.859 17.469 1 96.12 388 VAL A N 1
ATOM 3110 C CA . VAL A 1 388 ? 3.727 11.719 17.828 1 96.12 388 VAL A CA 1
ATOM 3111 C C . VAL A 1 388 ? 3.117 10.531 17.094 1 96.12 388 VAL A C 1
ATOM 3113 O O . VAL A 1 388 ? 2.336 9.766 17.672 1 96.12 388 VAL A O 1
ATOM 3116 N N . ALA A 1 389 ? 3.451 10.383 15.852 1 96.25 389 ALA A N 1
ATOM 3117 C CA . ALA A 1 389 ? 2.951 9.273 15.055 1 96.25 389 ALA A CA 1
ATOM 3118 C C . ALA A 1 389 ? 3.342 7.934 15.664 1 96.25 389 ALA A C 1
ATOM 3120 O O . ALA A 1 389 ? 2.572 6.969 15.609 1 96.25 389 ALA A O 1
ATOM 3121 N N . ILE A 1 390 ? 4.492 7.84 16.219 1 95.38 390 ILE A N 1
ATOM 3122 C CA . ILE A 1 390 ? 4.953 6.621 16.875 1 95.38 390 ILE A CA 1
ATOM 3123 C C . ILE A 1 390 ? 4.008 6.266 18.031 1 95.38 390 ILE A C 1
ATOM 3125 O O . ILE A 1 390 ? 3.658 5.098 18.203 1 95.38 390 ILE A O 1
ATOM 3129 N N . VAL A 1 391 ? 3.564 7.258 18.703 1 95.25 391 VAL A N 1
ATOM 3130 C CA . VAL A 1 391 ? 2.652 7.031 19.828 1 95.25 391 VAL A CA 1
ATOM 3131 C C . VAL A 1 391 ? 1.332 6.465 19.312 1 95.25 391 VAL A C 1
ATOM 3133 O O . VAL A 1 391 ? 0.779 5.531 19.891 1 95.25 391 VAL A O 1
ATOM 3136 N N . ILE A 1 392 ? 0.892 7.051 18.281 1 94.31 392 ILE A N 1
ATOM 3137 C CA . ILE A 1 392 ? -0.367 6.598 17.703 1 94.31 392 ILE A CA 1
ATOM 3138 C C . ILE A 1 392 ? -0.234 5.145 17.25 1 94.31 392 ILE A C 1
ATOM 3140 O O . ILE A 1 392 ? -1.137 4.332 17.469 1 94.31 392 ILE A O 1
ATOM 3144 N N . TRP A 1 393 ? 0.837 4.832 16.656 1 93 393 TRP A N 1
ATOM 3145 C CA . TRP A 1 393 ? 1.089 3.463 16.219 1 93 393 TRP A CA 1
ATOM 3146 C C . TRP A 1 393 ? 1.152 2.512 17.406 1 93 393 TRP A C 1
ATOM 3148 O O . TRP A 1 393 ? 0.55 1.437 17.375 1 93 393 TRP A O 1
ATOM 3158 N N . LYS A 1 394 ? 1.877 2.861 18.391 1 91.44 394 LYS A N 1
ATOM 3159 C CA . LYS A 1 394 ? 2.002 2.025 19.578 1 91.44 394 LYS A CA 1
ATOM 3160 C C . LYS A 1 394 ? 0.643 1.786 20.219 1 91.44 394 LYS A C 1
ATOM 3162 O O . LYS A 1 394 ? 0.359 0.683 20.703 1 91.44 394 LYS A O 1
ATOM 3167 N N . HIS A 1 395 ? -0.104 2.846 20.25 1 90.5 395 HIS A N 1
ATOM 3168 C CA . HIS A 1 395 ? -1.451 2.717 20.797 1 90.5 395 HIS A CA 1
ATOM 3169 C C . HIS A 1 395 ? -2.256 1.67 20.031 1 90.5 395 HIS A C 1
ATOM 3171 O O . HIS A 1 395 ? -2.871 0.791 20.641 1 90.5 395 HIS A O 1
ATOM 3177 N N . GLN A 1 396 ? -2.225 1.762 18.75 1 86.12 396 GLN A N 1
ATOM 3178 C CA . GLN A 1 396 ? -2.955 0.808 17.922 1 86.12 396 GLN A CA 1
ATOM 3179 C C . GLN A 1 396 ? -2.418 -0.608 18.109 1 86.12 396 GLN A C 1
ATOM 3181 O O . GLN A 1 396 ? -3.189 -1.569 18.156 1 86.12 396 GLN A O 1
ATOM 3186 N N . ASN A 1 397 ? -1.15 -0.696 18.109 1 81.5 397 ASN A N 1
ATOM 3187 C CA . ASN A 1 397 ? -0.521 -1.998 18.297 1 81.5 397 ASN A CA 1
ATOM 3188 C C . ASN A 1 397 ? -0.928 -2.619 19.641 1 81.5 397 ASN A C 1
ATOM 3190 O O . ASN A 1 397 ? -1.159 -3.826 19.719 1 81.5 397 ASN A O 1
ATOM 3194 N N . ARG A 1 398 ? -1.034 -1.833 20.625 1 83.25 398 ARG A N 1
ATOM 3195 C CA . ARG A 1 398 ? -1.467 -2.295 21.938 1 83.25 398 ARG A CA 1
ATOM 3196 C C . ARG A 1 398 ? -2.922 -2.754 21.906 1 83.25 398 ARG A C 1
ATOM 3198 O O . ARG A 1 398 ? -3.266 -3.785 22.5 1 83.25 398 ARG A O 1
ATOM 3205 N N . VAL A 1 399 ? -3.713 -1.994 21.297 1 82.06 399 VAL A N 1
ATOM 3206 C CA . VAL A 1 399 ? -5.137 -2.303 21.203 1 82.06 399 VAL A CA 1
ATOM 3207 C C . VAL A 1 399 ? -5.328 -3.613 20.438 1 82.06 399 VAL A C 1
ATOM 3209 O O . VAL A 1 399 ? -6.113 -4.469 20.859 1 82.06 399 VAL A O 1
ATOM 3212 N N . CYS A 1 400 ? -4.625 -3.742 19.375 1 74.81 400 CYS A N 1
ATOM 3213 C CA . CYS A 1 400 ? -4.734 -4.949 18.562 1 74.81 400 CYS A CA 1
ATOM 3214 C C . CYS A 1 400 ? -4.23 -6.168 19.328 1 74.81 400 CYS A C 1
ATOM 3216 O O . CYS A 1 400 ? -4.793 -7.258 19.203 1 74.81 400 CYS A O 1
ATOM 3218 N N . ALA A 1 401 ? -3.207 -6.027 20.031 1 71.69 401 ALA A N 1
ATOM 3219 C CA . ALA A 1 401 ? -2.623 -7.117 20.812 1 71.69 401 ALA A CA 1
ATOM 3220 C C . ALA A 1 401 ? -3.566 -7.566 21.922 1 71.69 401 ALA A C 1
ATOM 3222 O O . ALA A 1 401 ? -3.551 -8.727 22.328 1 71.69 401 ALA A O 1
ATOM 3223 N N . SER A 1 402 ? -4.297 -6.613 22.391 1 72.88 402 SER A N 1
ATOM 3224 C CA . SER A 1 402 ? -5.223 -6.922 23.484 1 72.88 402 SER A CA 1
ATOM 3225 C C . SER A 1 402 ? -6.449 -7.668 22.969 1 72.88 402 SER A C 1
ATOM 3227 O O . SER A 1 402 ? -7.18 -8.289 23.734 1 72.88 402 SER A O 1
ATOM 3229 N N . GLY A 1 403 ? -6.562 -7.801 21.719 1 62.91 403 GLY A N 1
ATOM 3230 C CA . GLY A 1 403 ? -7.668 -8.539 21.125 1 62.91 403 GLY A CA 1
ATOM 3231 C C . GLY A 1 403 ? -8.961 -7.746 21.094 1 62.91 403 GLY A C 1
ATOM 3232 O O . GLY A 1 403 ? -9.031 -6.641 21.625 1 62.91 403 GLY A O 1
ATOM 3233 N N . HIS A 1 404 ? -9.938 -8.289 20.438 1 60.81 404 HIS A N 1
ATOM 3234 C CA . HIS A 1 404 ? -11.234 -7.629 20.312 1 60.81 404 HIS A CA 1
ATOM 3235 C C . HIS A 1 404 ? -11.977 -7.605 21.641 1 60.81 404 HIS A C 1
ATOM 3237 O O . HIS A 1 404 ? -12.125 -8.641 22.297 1 60.81 404 HIS A O 1
ATOM 3243 N N . PRO A 1 405 ? -12.234 -6.363 22.172 1 58.88 405 PRO A N 1
ATOM 3244 C CA . PRO A 1 405 ? -12.836 -6.25 23.5 1 58.88 405 PRO A CA 1
ATOM 3245 C C . PRO A 1 405 ? -14.195 -6.941 23.594 1 58.88 405 PRO A C 1
ATOM 3247 O O . PRO A 1 405 ? -14.648 -7.27 24.688 1 58.88 405 PRO A O 1
ATOM 3250 N N . GLY A 1 406 ? -14.633 -7.453 22.484 1 57.03 406 GLY A N 1
ATOM 3251 C CA . GLY A 1 406 ? -15.977 -7.996 22.516 1 57.03 406 GLY A CA 1
ATOM 3252 C C . GLY A 1 406 ? -16.984 -7.062 23.156 1 57.03 406 GLY A C 1
ATOM 3253 O O . GLY A 1 406 ? -16.812 -5.84 23.125 1 57.03 406 GLY A O 1
ATOM 3254 N N . ASN A 1 407 ? -18.125 -7.492 23.562 1 62.56 407 ASN A N 1
ATOM 3255 C CA . ASN A 1 407 ? -19.188 -6.691 24.188 1 62.56 407 ASN A CA 1
ATOM 3256 C C . ASN A 1 407 ? -19.109 -6.77 25.703 1 62.56 407 ASN A C 1
ATOM 3258 O O . 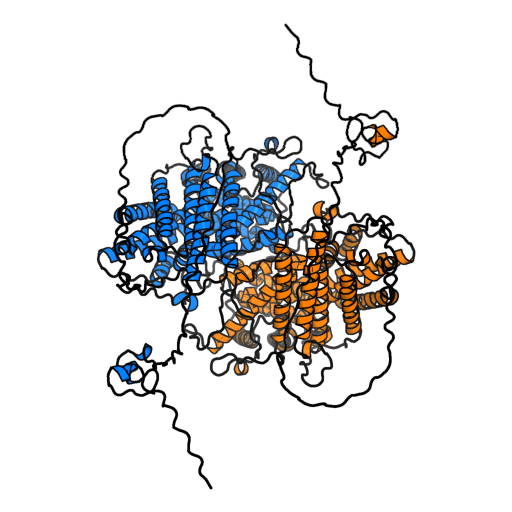ASN A 1 407 ? -20.031 -6.301 26.391 1 62.56 407 ASN A O 1
ATOM 3262 N N . SER A 1 408 ? -18 -7.184 26.203 1 74.44 408 SER A N 1
ATOM 3263 C CA . SER A 1 408 ? -17.891 -7.301 27.656 1 74.44 408 SER A CA 1
ATOM 3264 C C . SER A 1 408 ? -17.375 -6.012 28.266 1 74.44 408 SER A C 1
ATOM 3266 O O . SER A 1 408 ? -16.578 -5.297 27.656 1 74.44 408 SER A O 1
ATOM 3268 N N . ARG A 1 409 ? -18.016 -5.688 29.375 1 79.5 409 ARG A N 1
ATOM 3269 C CA . ARG A 1 409 ? -17.594 -4.488 30.094 1 79.5 409 ARG A CA 1
ATOM 3270 C C . ARG A 1 409 ? -16.109 -4.539 30.422 1 79.5 409 ARG A C 1
ATOM 3272 O O . ARG A 1 409 ? -15.414 -3.525 30.328 1 79.5 409 ARG A O 1
ATOM 3279 N N . GLU A 1 410 ? -15.648 -5.723 30.734 1 80.81 410 GLU A N 1
ATOM 3280 C CA . GLU A 1 410 ? -14.227 -5.891 31.031 1 80.81 410 GLU A CA 1
ATOM 3281 C C . GLU A 1 410 ? -13.367 -5.582 29.797 1 80.81 410 GLU A C 1
ATOM 3283 O O . GLU A 1 410 ? -12.305 -4.965 29.922 1 80.81 410 GLU A O 1
ATOM 3288 N N . GLY A 1 411 ? -13.797 -5.98 28.75 1 79.12 411 GLY A N 1
ATOM 3289 C CA . GLY A 1 411 ? -13.094 -5.703 27.5 1 79.12 411 GLY A CA 1
ATOM 3290 C C . GLY A 1 411 ? -13.039 -4.223 27.172 1 79.12 411 GLY A C 1
ATOM 3291 O O . GLY A 1 411 ? -12 -3.715 26.75 1 79.12 411 GLY A O 1
ATOM 3292 N N . VAL A 1 412 ? -14.094 -3.564 27.438 1 83 412 VAL A N 1
ATOM 3293 C CA . VAL A 1 412 ? -14.188 -2.135 27.156 1 83 412 VAL A CA 1
ATOM 3294 C C . VAL A 1 412 ? -13.266 -1.365 28.109 1 83 412 VAL A C 1
ATOM 3296 O O . VAL A 1 412 ? -12.617 -0.401 27.703 1 83 412 VAL A O 1
ATOM 3299 N N . LEU A 1 413 ? -13.273 -1.766 29.312 1 87.06 413 LEU A N 1
ATOM 3300 C CA . LEU A 1 413 ? -12.43 -1.09 30.297 1 87.06 413 LEU A CA 1
ATOM 3301 C C . LEU A 1 413 ? -10.953 -1.303 29.969 1 87.06 413 LEU A C 1
ATOM 3303 O O . LEU A 1 413 ? -10.125 -0.416 30.203 1 87.06 413 LEU A O 1
ATOM 3307 N N . ARG A 1 414 ? -10.648 -2.445 29.453 1 86.94 414 ARG A N 1
ATOM 3308 C CA . ARG A 1 414 ? -9.273 -2.697 29.031 1 86.94 414 ARG A CA 1
ATOM 3309 C C . ARG A 1 414 ? -8.883 -1.775 27.875 1 86.94 414 ARG A C 1
ATOM 3311 O O . ARG A 1 414 ? -7.758 -1.266 27.844 1 86.94 414 ARG A O 1
ATOM 3318 N N . LEU A 1 415 ? -9.797 -1.608 27 1 86.94 415 LEU A N 1
ATOM 3319 C CA . LEU A 1 415 ? -9.562 -0.688 25.891 1 86.94 415 LEU A CA 1
ATOM 3320 C C . LEU A 1 415 ? -9.359 0.735 26.406 1 86.94 415 LEU A C 1
ATOM 3322 O O . LEU A 1 415 ? -8.531 1.477 25.875 1 86.94 415 LEU A O 1
ATOM 3326 N N . TYR A 1 416 ? -10.102 1.133 27.406 1 90.81 416 TYR A N 1
ATOM 3327 C CA . TYR A 1 416 ? -10 2.469 27.984 1 90.81 416 TYR A CA 1
ATOM 3328 C C . TYR A 1 416 ? -8.648 2.668 28.656 1 90.81 416 TYR A C 1
ATOM 3330 O O . TYR A 1 416 ? -8.086 3.768 28.641 1 90.81 416 TYR A O 1
ATOM 3338 N N . GLU A 1 417 ? -8.125 1.574 29.188 1 92.62 417 GLU A N 1
ATOM 3339 C CA . GLU A 1 417 ? -6.797 1.663 29.781 1 92.62 417 GLU A CA 1
ATOM 3340 C C . GLU A 1 417 ? -5.746 2.012 28.734 1 92.62 417 GLU A C 1
ATOM 3342 O O . GLU A 1 417 ? -4.832 2.793 28.984 1 92.62 417 GLU A O 1
ATOM 3347 N N . HIS A 1 418 ? -5.914 1.42 27.609 1 91.62 418 HIS A N 1
ATOM 3348 C CA . HIS A 1 418 ? -4.992 1.729 26.516 1 91.62 418 HIS A CA 1
ATOM 3349 C C . HIS A 1 418 ? -5.148 3.174 26.062 1 91.62 418 HIS A C 1
ATOM 3351 O O . HIS A 1 418 ? -4.172 3.816 25.672 1 91.62 418 HIS A O 1
ATOM 3357 N N . THR A 1 419 ? -6.34 3.652 26.078 1 92.44 419 THR A N 1
ATOM 3358 C CA . THR A 1 419 ? -6.602 5.047 25.734 1 92.44 419 THR A CA 1
ATOM 3359 C C . THR A 1 419 ? -5.93 5.984 26.734 1 92.44 419 THR A C 1
ATOM 3361 O O . THR A 1 419 ? -5.324 6.984 26.344 1 92.44 419 THR A O 1
ATOM 3364 N N . MET A 1 420 ? -6.02 5.66 27.984 1 95.62 420 MET A N 1
ATOM 3365 C CA . MET A 1 420 ? -5.398 6.473 29.016 1 95.62 420 MET A CA 1
ATOM 3366 C C . MET A 1 420 ? -3.881 6.453 28.891 1 95.62 420 MET A C 1
ATOM 3368 O O . MET A 1 420 ? -3.225 7.477 29.094 1 95.62 420 MET A O 1
ATOM 3372 N N . TRP A 1 421 ? -3.441 5.332 28.562 1 95.88 421 TRP A N 1
ATOM 3373 C CA . TRP A 1 421 ? -2.004 5.234 28.328 1 95.88 421 TRP A CA 1
ATOM 3374 C C . TRP A 1 421 ? -1.572 6.148 27.188 1 95.88 421 TRP A C 1
ATOM 3376 O O . TRP A 1 421 ? -0.588 6.883 27.312 1 95.88 421 TRP A O 1
ATOM 3386 N N . ALA A 1 422 ? -2.268 6.043 26.109 1 95.69 422 ALA A N 1
ATOM 3387 C CA . ALA A 1 422 ? -1.931 6.84 24.922 1 95.69 422 ALA A CA 1
ATOM 3388 C C . ALA A 1 422 ? -2.035 8.336 25.219 1 95.69 422 ALA A C 1
ATOM 3390 O O . ALA A 1 422 ? -1.212 9.125 24.766 1 95.69 422 ALA A O 1
ATOM 3391 N N . ASP A 1 423 ? -3.02 8.727 25.938 1 96.56 423 ASP A N 1
ATOM 3392 C CA . ASP A 1 423 ? -3.191 10.125 26.344 1 96.56 423 ASP A CA 1
ATOM 3393 C C . ASP A 1 423 ? -2 10.609 27.156 1 96.56 423 ASP A C 1
ATOM 3395 O O . ASP A 1 423 ? -1.474 11.695 26.922 1 96.56 423 ASP A O 1
ATOM 3399 N N . ALA A 1 424 ? -1.625 9.797 28.062 1 96.94 424 ALA A N 1
ATOM 3400 C CA . ALA A 1 424 ? -0.49 10.156 28.906 1 96.94 424 ALA A CA 1
ATOM 3401 C C . ALA A 1 424 ? 0.788 10.289 28.078 1 96.94 424 ALA A C 1
ATOM 3403 O O . ALA A 1 424 ? 1.59 11.195 28.312 1 96.94 424 ALA A O 1
ATOM 3404 N N . GLU A 1 425 ? 0.958 9.367 27.172 1 96.81 425 GLU A N 1
ATOM 3405 C CA . GLU A 1 425 ? 2.135 9.406 26.312 1 96.81 425 GLU A CA 1
ATOM 3406 C C . GLU A 1 425 ? 2.135 10.656 25.438 1 96.81 425 GLU A C 1
ATOM 3408 O O . GLU A 1 425 ? 3.186 11.266 25.203 1 96.81 425 GLU A O 1
ATOM 3413 N N . LEU A 1 426 ? 1.012 11.047 24.922 1 96.19 426 LEU A N 1
ATOM 3414 C CA . LEU A 1 426 ? 0.895 12.242 24.094 1 96.19 426 LEU A CA 1
ATOM 3415 C C . LEU A 1 426 ? 1.229 13.492 24.891 1 96.19 426 LEU A C 1
ATOM 3417 O O . LEU A 1 426 ? 1.943 14.375 24.406 1 96.19 426 LEU A O 1
ATOM 3421 N N . LYS A 1 427 ? 0.712 13.547 26.094 1 95.44 427 LYS A N 1
ATOM 3422 C CA . LYS A 1 427 ? 0.977 14.695 26.953 1 95.44 427 LYS A CA 1
ATOM 3423 C C . LYS A 1 427 ? 2.455 14.773 27.328 1 95.44 427 LYS A C 1
ATOM 3425 O O . LYS A 1 427 ? 3.031 15.859 27.375 1 95.44 427 LYS A O 1
ATOM 3430 N N . SER A 1 428 ? 2.965 13.602 27.547 1 95.06 428 SER A N 1
ATOM 3431 C CA . SER A 1 428 ? 4.395 13.562 27.828 1 95.06 428 SER A CA 1
ATOM 3432 C C . SER A 1 428 ? 5.211 14.055 26.641 1 95.06 428 SER A C 1
ATOM 3434 O O . SER A 1 428 ? 6.156 14.828 26.797 1 95.06 428 SER A O 1
ATOM 3436 N N . ARG A 1 429 ? 4.828 13.625 25.516 1 94.12 429 ARG A N 1
ATOM 3437 C CA . ARG A 1 429 ? 5.508 14.055 24.297 1 94.12 429 ARG A CA 1
ATOM 3438 C C . ARG A 1 429 ? 5.379 15.562 24.094 1 94.12 429 ARG A C 1
ATOM 3440 O O . ARG A 1 429 ? 6.34 16.234 23.703 1 94.12 429 ARG A O 1
ATOM 3447 N N . TYR A 1 430 ? 4.262 16.094 24.312 1 92.94 430 TYR A N 1
ATOM 3448 C CA . TYR A 1 430 ? 4.035 17.516 24.188 1 92.94 430 TYR A CA 1
ATOM 3449 C C . TYR A 1 430 ? 4.926 18.312 25.141 1 92.94 430 TYR A C 1
ATOM 3451 O O . TYR A 1 430 ? 5.5 19.328 24.75 1 92.94 430 TYR A O 1
ATOM 3459 N N . LYS A 1 431 ? 5.098 17.812 26.312 1 91.38 431 LYS A N 1
ATOM 3460 C CA . LYS A 1 431 ? 5.918 18.469 27.312 1 91.38 431 LYS A CA 1
ATOM 3461 C C . LYS A 1 431 ? 7.395 18.438 26.938 1 91.38 431 LYS A C 1
ATOM 3463 O O . LYS A 1 431 ? 8.156 19.359 27.266 1 91.38 431 LYS A O 1
ATOM 3468 N N . GLU A 1 432 ? 7.75 17.438 26.219 1 91.5 432 GLU A N 1
ATOM 3469 C CA . GLU A 1 432 ? 9.148 17.234 25.844 1 91.5 432 GLU A CA 1
ATOM 3470 C C . GLU A 1 432 ? 9.508 18.031 24.594 1 91.5 432 GLU A C 1
ATOM 3472 O O . GLU A 1 432 ? 10.688 18.172 24.266 1 91.5 432 GLU A O 1
ATOM 3477 N N . MET A 1 433 ? 8.539 18.641 23.984 1 91.69 433 MET A N 1
ATOM 3478 C CA . MET A 1 433 ? 8.82 19.406 22.766 1 91.69 433 MET A CA 1
ATOM 3479 C C . MET A 1 433 ? 9.609 20.672 23.094 1 91.69 433 MET A C 1
ATOM 3481 O O . MET A 1 433 ? 9.508 21.203 24.203 1 91.69 433 MET A O 1
ATOM 3485 N N . PRO A 1 434 ? 10.414 21.078 22.125 1 89.44 434 PRO A N 1
ATOM 3486 C CA . PRO A 1 434 ? 11.117 22.344 22.328 1 89.44 434 PRO A CA 1
ATOM 3487 C C . PRO A 1 434 ? 10.164 23.484 22.703 1 89.44 434 PRO A C 1
ATOM 3489 O O . PRO A 1 434 ? 9.016 23.5 22.266 1 89.44 434 PRO A O 1
ATOM 3492 N N . GLU A 1 435 ? 10.625 24.516 23.344 1 85.06 435 GLU A N 1
ATOM 3493 C CA . GLU A 1 435 ? 9.82 25.594 23.906 1 85.06 435 GLU A CA 1
ATOM 3494 C C . GLU A 1 435 ? 9.156 26.406 22.797 1 85.06 435 GLU A C 1
ATOM 3496 O O . GLU A 1 435 ? 8.047 26.922 22.984 1 85.06 435 GLU A O 1
ATOM 3501 N N . PHE A 1 436 ? 9.797 26.469 21.75 1 86.25 436 PHE A N 1
ATOM 3502 C CA . PHE A 1 436 ? 9.25 27.297 20.688 1 86.25 436 PHE A CA 1
ATOM 3503 C C . PHE A 1 436 ? 8.016 26.656 20.062 1 86.25 436 PHE A C 1
ATOM 3505 O O . PHE A 1 436 ? 7.285 27.312 19.312 1 86.25 436 PHE A O 1
ATOM 3512 N N . PHE A 1 437 ? 7.648 25.438 20.453 1 88.25 437 PHE A N 1
ATOM 3513 C CA . PHE A 1 437 ? 6.414 24.797 20.016 1 88.25 437 PHE A CA 1
ATOM 3514 C C . PHE A 1 437 ? 5.309 24.984 21.047 1 88.25 437 PHE A C 1
ATOM 3516 O O . PHE A 1 437 ? 4.141 24.703 20.766 1 88.25 437 PHE A O 1
ATOM 3523 N N . ARG A 1 438 ? 5.605 25.438 22.172 1 81.94 438 ARG A N 1
ATOM 3524 C CA . ARG A 1 438 ? 4.633 25.438 23.266 1 81.94 438 ARG A CA 1
ATOM 3525 C C . ARG A 1 438 ? 4.168 26.859 23.562 1 81.94 438 ARG A C 1
ATOM 3527 O O . ARG A 1 438 ? 3.014 27.078 23.938 1 81.94 438 ARG A O 1
ATOM 3534 N N . TYR A 1 439 ? 5.051 27.812 23.453 1 70.62 439 TYR A N 1
ATOM 3535 C CA . TYR A 1 439 ? 4.719 29.172 23.859 1 70.62 439 TYR A CA 1
ATOM 3536 C C . TYR A 1 439 ? 4.91 30.141 22.688 1 70.62 439 TYR A C 1
ATOM 3538 O O . TYR A 1 439 ? 5.949 30.141 22.031 1 70.62 439 TYR A O 1
ATOM 3546 N N . ARG A 1 440 ? 3.883 30.828 22.297 1 65.56 440 ARG A N 1
ATOM 3547 C CA . ARG A 1 440 ? 3.977 31.828 21.25 1 65.56 440 ARG A CA 1
ATOM 3548 C C . ARG A 1 440 ? 4.98 32.906 21.609 1 65.56 440 ARG A C 1
ATOM 3550 O O . ARG A 1 440 ? 5.734 33.375 20.75 1 65.56 440 ARG A O 1
ATOM 3557 N N . ASP A 1 441 ? 4.77 33.531 22.859 1 59.28 441 ASP A N 1
ATOM 3558 C CA . ASP A 1 441 ? 5.574 34.688 23.219 1 59.28 441 ASP A CA 1
ATOM 3559 C C . ASP A 1 441 ? 6.824 34.25 24 1 59.28 441 ASP A C 1
ATOM 3561 O O . ASP A 1 441 ? 7.125 34.812 25.047 1 59.28 441 ASP A O 1
ATOM 3565 N N . SER A 1 442 ? 7.277 33.125 23.641 1 52.16 442 SER A N 1
ATOM 3566 C CA . SER A 1 442 ? 8.453 32.812 24.453 1 52.16 442 SER A CA 1
ATOM 3567 C C . SER A 1 442 ? 9.656 33.656 24.031 1 52.16 442 SER A C 1
ATOM 3569 O O . SER A 1 442 ? 9.922 33.812 22.844 1 52.16 442 SER A O 1
ATOM 3571 N N . GLY A 1 443 ? 10.031 34.531 24.875 1 47.44 443 GLY A N 1
ATOM 3572 C CA . GLY A 1 443 ? 11.109 35.5 24.906 1 47.44 443 GLY A CA 1
ATOM 3573 C C . GLY A 1 443 ? 12.219 35.188 23.922 1 47.44 443 GLY A C 1
ATOM 3574 O O . GLY A 1 443 ? 12.539 36.031 23.062 1 47.44 443 GLY A O 1
ATOM 3575 N N . GLU A 1 444 ? 13.211 34.344 24.281 1 48.5 444 GLU A N 1
ATOM 3576 C CA . GLU A 1 444 ? 14.57 34.219 23.75 1 48.5 444 GLU A CA 1
ATOM 3577 C C . GLU A 1 444 ? 14.562 33.594 22.359 1 48.5 444 GLU A C 1
ATOM 3579 O O . GLU A 1 444 ? 15.367 33.969 21.5 1 48.5 444 GLU A O 1
ATOM 3584 N N . ALA A 1 445 ? 14.031 32.375 22.109 1 53.41 445 ALA A N 1
ATOM 3585 C CA . ALA A 1 445 ? 14.266 31.562 20.922 1 53.41 445 ALA A CA 1
ATOM 3586 C C . ALA A 1 445 ? 13.195 31.828 19.859 1 53.41 445 ALA A C 1
ATOM 3588 O O . ALA A 1 445 ? 12.156 31.156 19.844 1 53.41 445 ALA A O 1
ATOM 3589 N N . ARG A 1 446 ? 13.25 33 19.25 1 59.72 446 ARG A N 1
ATOM 3590 C CA . ARG A 1 446 ? 12.273 33.594 18.344 1 59.72 446 ARG A CA 1
ATOM 3591 C C . ARG A 1 446 ? 12.164 32.781 17.047 1 59.72 446 ARG A C 1
ATOM 3593 O O . ARG A 1 446 ? 13.164 32.562 16.375 1 59.72 446 ARG A O 1
ATOM 3600 N N . LEU A 1 447 ? 11.055 32.031 16.828 1 72.19 447 LEU A N 1
ATOM 3601 C CA . LEU A 1 447 ? 10.719 31.422 15.547 1 72.19 447 LEU A CA 1
ATOM 3602 C C . LEU A 1 447 ? 10.727 32.469 14.438 1 72.19 447 LEU A C 1
ATOM 3604 O O . LEU A 1 447 ? 10.422 33.625 14.672 1 72.19 447 LEU A O 1
ATOM 3608 N N . PRO A 1 448 ? 11.336 32.031 13.367 1 76.19 448 PRO A N 1
ATOM 3609 C CA . PRO A 1 448 ? 11.203 32.938 12.219 1 76.19 448 PRO A CA 1
ATOM 3610 C C . PRO A 1 448 ? 9.766 33.406 11.992 1 76.19 448 PRO A C 1
ATOM 3612 O O . PRO A 1 448 ? 8.82 32.688 12.359 1 76.19 448 PRO A O 1
ATOM 3615 N N . ASP A 1 449 ? 9.609 34.531 11.508 1 71.5 449 ASP A N 1
ATOM 3616 C CA . ASP A 1 449 ? 8.312 35.188 11.336 1 71.5 449 ASP A CA 1
ATOM 3617 C C . ASP A 1 449 ? 7.371 34.312 10.508 1 71.5 449 ASP A C 1
ATOM 3619 O O . ASP A 1 449 ? 6.156 34.312 10.734 1 71.5 449 ASP A O 1
ATOM 3623 N N . PHE A 1 450 ? 7.926 33.625 9.75 1 70.19 450 PHE A N 1
ATOM 3624 C CA . PHE A 1 450 ? 7.078 32.875 8.812 1 70.19 450 PHE A CA 1
ATOM 3625 C C . PHE A 1 450 ? 6.512 31.625 9.461 1 70.19 450 PHE A C 1
ATOM 3627 O O . PHE A 1 450 ? 5.637 30.969 8.891 1 70.19 450 PHE A O 1
ATOM 3634 N N . VAL A 1 451 ? 6.977 31.359 10.727 1 74.94 451 VAL A N 1
ATOM 3635 C CA . VAL A 1 451 ? 6.457 30.203 11.43 1 74.94 451 VAL A CA 1
ATOM 3636 C C . VAL A 1 451 ? 5.996 30.594 12.828 1 74.94 451 VAL A C 1
ATOM 3638 O O . VAL A 1 451 ? 6.027 29.797 13.758 1 74.94 451 VAL A O 1
ATOM 3641 N N . LYS A 1 452 ? 5.57 31.797 12.977 1 80 452 LYS A N 1
ATOM 3642 C CA . LYS A 1 452 ? 5.18 32.312 14.281 1 80 452 LYS A CA 1
ATOM 3643 C C . LYS A 1 452 ? 3.955 31.594 14.828 1 80 452 LYS A C 1
ATOM 3645 O O . LYS A 1 452 ? 3.748 31.531 16.047 1 80 452 LYS A O 1
ATOM 3650 N N . GLN A 1 453 ? 3.232 31.031 13.906 1 86.25 453 GLN A N 1
ATOM 3651 C CA . GLN A 1 453 ? 2.006 30.359 14.32 1 86.25 453 GLN A CA 1
ATOM 3652 C C . GLN A 1 453 ? 2.27 28.891 14.656 1 86.25 453 GLN A C 1
ATOM 3654 O O . GLN A 1 453 ? 1.348 28.156 15.016 1 86.25 453 GLN A O 1
ATOM 3659 N N . LEU A 1 454 ? 3.438 28.422 14.625 1 90 454 LEU A N 1
ATOM 3660 C CA . LEU A 1 454 ? 3.791 27.016 14.789 1 90 454 LEU A CA 1
ATOM 3661 C C . LEU A 1 454 ? 3.334 26.5 16.156 1 90 454 LEU A C 1
ATOM 3663 O O . LEU A 1 454 ? 2.842 25.375 16.25 1 90 454 LEU A O 1
ATOM 3667 N N . PRO A 1 455 ? 3.463 27.281 17.234 1 90.5 455 PRO A N 1
ATOM 3668 C CA . PRO A 1 455 ? 2.975 26.781 18.516 1 90.5 455 PRO A CA 1
ATOM 3669 C C . PRO A 1 455 ? 1.474 26.5 18.5 1 90.5 455 PRO A C 1
ATOM 3671 O O . PRO A 1 455 ? 1.026 25.5 19.062 1 90.5 455 PRO A O 1
ATOM 3674 N N . SER A 1 456 ? 0.76 27.391 17.875 1 92.81 456 SER A N 1
ATOM 3675 C CA . SER A 1 456 ? -0.685 27.203 17.797 1 92.81 456 SER A CA 1
ATOM 3676 C C . SER A 1 456 ? -1.036 26 16.922 1 92.81 456 SER A C 1
ATOM 3678 O O . SER A 1 456 ? -1.967 25.266 17.234 1 92.81 456 SER A O 1
ATOM 3680 N N . ILE A 1 457 ? -0.3 25.891 15.844 1 93.88 457 ILE A N 1
ATOM 3681 C CA . ILE A 1 457 ? -0.506 24.766 14.945 1 93.88 457 ILE A CA 1
ATOM 3682 C C . ILE A 1 457 ? -0.228 23.453 15.695 1 93.88 457 ILE A C 1
ATOM 3684 O O . ILE A 1 457 ? -0.981 22.484 15.562 1 93.88 457 ILE A O 1
ATOM 3688 N N . GLN A 1 458 ? 0.825 23.469 16.453 1 93.31 458 GLN A N 1
ATOM 3689 C CA . GLN A 1 458 ? 1.189 22.281 17.219 1 93.31 458 GLN A CA 1
ATOM 3690 C C . GLN A 1 458 ? 0.149 21.984 18.297 1 93.31 458 GLN A C 1
ATOM 3692 O O . GLN A 1 458 ? -0.141 20.812 18.578 1 93.31 458 GLN A O 1
ATOM 3697 N N . LEU A 1 459 ? -0.35 23 18.875 1 93.88 459 LEU A N 1
ATOM 3698 C CA . LEU A 1 459 ? -1.4 22.828 19.875 1 93.88 459 LEU A CA 1
ATOM 3699 C C . LEU A 1 459 ? -2.637 22.172 19.25 1 93.88 459 LEU A C 1
ATOM 3701 O O . LEU A 1 459 ? -3.215 21.25 19.812 1 93.88 459 LEU A O 1
ATOM 3705 N N . LEU A 1 460 ? -3.002 22.672 18.141 1 95.25 460 LEU A N 1
ATOM 3706 C CA . LEU A 1 460 ? -4.137 22.109 17.406 1 95.25 460 LEU A CA 1
ATOM 3707 C C . LEU A 1 460 ? -3.869 20.656 17.031 1 95.25 460 LEU A C 1
ATOM 3709 O O . LEU A 1 460 ? -4.754 19.797 17.156 1 95.25 460 LEU A O 1
ATOM 3713 N N . SER A 1 461 ? -2.713 20.422 16.562 1 95.06 461 SER A N 1
ATOM 3714 C CA . SER A 1 461 ? -2.332 19.047 16.219 1 95.06 461 SER A CA 1
ATOM 3715 C C . SER A 1 461 ? -2.404 18.125 17.438 1 95.06 461 SER A C 1
ATOM 3717 O O . SER A 1 461 ? -2.904 17.016 17.344 1 95.06 461 SER A O 1
ATOM 3719 N N . PHE A 1 462 ? -1.919 18.625 18.484 1 94.44 462 PHE A N 1
ATOM 3720 C CA . PHE A 1 462 ? -1.971 17.859 19.734 1 94.44 462 PHE A CA 1
ATOM 3721 C C . PHE A 1 462 ? -3.414 17.578 20.125 1 94.44 462 PHE A C 1
ATOM 3723 O O . PHE A 1 462 ? -3.744 16.469 20.547 1 94.44 462 PHE A O 1
ATOM 3730 N N . ALA A 1 463 ? -4.207 18.547 20.031 1 95.12 463 ALA A N 1
ATOM 3731 C CA . ALA A 1 463 ? -5.625 18.391 20.344 1 95.12 463 ALA A CA 1
ATOM 3732 C C . ALA A 1 463 ? -6.258 17.297 19.5 1 95.12 463 ALA A C 1
ATOM 3734 O O . ALA A 1 463 ? -6.965 16.422 20.016 1 95.12 463 ALA A O 1
ATOM 3735 N N . HIS A 1 464 ? -5.98 17.375 18.281 1 94.5 464 HIS A N 1
ATOM 3736 C CA . HIS A 1 464 ? -6.559 16.406 17.359 1 94.5 464 HIS A CA 1
ATOM 3737 C C . HIS A 1 464 ? -6.117 14.984 17.703 1 94.5 464 HIS A C 1
ATOM 3739 O O . HIS A 1 464 ? -6.914 14.047 17.641 1 94.5 464 HIS A O 1
ATOM 3745 N N . LYS A 1 465 ? -4.859 14.828 18.016 1 94.75 465 LYS A N 1
ATOM 3746 C CA . LYS A 1 465 ? -4.371 13.508 18.391 1 94.75 465 LYS A CA 1
ATOM 3747 C C . LYS A 1 465 ? -5.016 13.031 19.688 1 94.75 465 LYS A C 1
ATOM 3749 O O . LYS A 1 465 ? -5.293 11.836 19.844 1 94.75 465 LYS A O 1
ATOM 3754 N N . THR A 1 466 ? -5.242 13.945 20.531 1 94.31 466 THR A N 1
ATOM 3755 C CA . THR A 1 466 ? -5.961 13.609 21.75 1 94.31 466 THR A CA 1
ATOM 3756 C C . THR A 1 466 ? -7.375 13.125 21.438 1 94.31 466 THR A C 1
ATOM 3758 O O . THR A 1 466 ? -7.816 12.102 21.953 1 94.31 466 THR A O 1
ATOM 3761 N N . HIS A 1 467 ? -8.016 13.82 20.609 1 92.06 467 HIS A N 1
ATOM 3762 C CA . HIS A 1 467 ? -9.359 13.438 20.203 1 92.06 467 HIS A CA 1
ATOM 3763 C C . HIS A 1 467 ? -9.367 12.055 19.547 1 92.06 467 HIS A C 1
ATOM 3765 O O . HIS A 1 467 ? -10.266 11.25 19.812 1 92.06 467 HIS A O 1
ATOM 3771 N N . THR A 1 468 ? -8.391 11.859 18.781 1 88.62 468 THR A N 1
ATOM 3772 C CA . THR A 1 468 ? -8.336 10.609 18.031 1 88.62 468 THR A CA 1
ATOM 3773 C C . THR A 1 468 ? -8.133 9.422 18.969 1 88.62 468 THR A C 1
ATOM 3775 O O . THR A 1 468 ? -8.742 8.375 18.781 1 88.62 468 THR A O 1
ATOM 3778 N N . VAL A 1 469 ? -7.332 9.547 19.922 1 89.75 469 VAL A N 1
ATOM 3779 C CA . VAL A 1 469 ? -7.059 8.469 20.859 1 89.75 469 VAL A CA 1
ATOM 3780 C C . VAL A 1 469 ? -8.297 8.188 21.703 1 89.75 469 VAL A C 1
ATOM 3782 O O . VAL A 1 469 ? -8.57 7.039 22.062 1 89.75 469 VAL A O 1
ATOM 3785 N N . HIS A 1 470 ? -9.102 9.203 21.953 1 90.62 470 HIS A N 1
ATOM 3786 C CA . HIS A 1 470 ? -10.273 9.086 22.797 1 90.62 470 HIS A CA 1
ATOM 3787 C C . HIS A 1 470 ? -11.531 8.82 21.984 1 90.62 470 HIS A C 1
ATOM 3789 O O . HIS A 1 470 ? -12.633 8.758 22.531 1 90.62 470 HIS A O 1
ATOM 3795 N N . ARG A 1 471 ? -11.375 8.695 20.812 1 84.25 471 ARG A N 1
ATOM 3796 C CA . ARG A 1 471 ? -12.492 8.719 19.859 1 84.25 471 ARG A CA 1
ATOM 3797 C C . ARG A 1 471 ? -13.539 7.676 20.234 1 84.25 471 ARG A C 1
ATOM 3799 O O . ARG A 1 471 ? -14.742 7.953 20.188 1 84.25 471 ARG A O 1
ATOM 3806 N N . TYR A 1 472 ? -13.133 6.5 20.562 1 76.88 472 TYR A N 1
ATOM 3807 C CA . TYR A 1 472 ? -14.031 5.391 20.875 1 76.88 472 TYR A CA 1
ATOM 3808 C C . TYR A 1 472 ? -14.938 5.723 22.047 1 76.88 472 TYR A C 1
ATOM 3810 O O . TYR A 1 472 ? -16.078 5.258 22.125 1 76.88 472 TYR A O 1
ATOM 3818 N N . PHE A 1 473 ? -14.523 6.605 22.906 1 85.75 473 PHE A N 1
ATOM 3819 C CA . PHE A 1 473 ? -15.219 6.836 24.172 1 85.75 473 PHE A CA 1
ATOM 3820 C C . PHE A 1 473 ? -15.836 8.227 24.203 1 85.75 473 PHE A C 1
ATOM 3822 O O . PHE A 1 473 ? -16.484 8.602 25.188 1 85.75 473 PHE A O 1
ATOM 3829 N N . GLN A 1 474 ? -15.656 8.977 23.219 1 84.75 474 GLN A N 1
ATOM 3830 C CA . GLN A 1 474 ? -16.062 10.375 23.219 1 84.75 474 GLN A CA 1
ATOM 3831 C C . GLN A 1 474 ? -17.562 10.516 23.469 1 84.75 474 GLN A C 1
ATOM 3833 O O . GLN A 1 474 ? -17.984 11.25 24.359 1 84.75 474 GLN A O 1
ATOM 3838 N N . LEU A 1 475 ? -18.234 9.781 22.75 1 77.88 475 LEU A N 1
ATOM 3839 C CA . LEU A 1 475 ? -19.688 9.891 22.906 1 77.88 475 LEU A CA 1
ATOM 3840 C C . LEU A 1 475 ? -20.141 9.227 24.203 1 77.88 475 LEU A C 1
ATOM 3842 O O . LEU A 1 475 ? -21.016 9.75 24.891 1 77.88 475 LEU A O 1
ATOM 3846 N N . GLN A 1 476 ? -19.531 8.078 24.484 1 78.62 476 GLN A N 1
ATOM 3847 C CA . GLN A 1 476 ? -19.875 7.344 25.703 1 78.62 476 GLN A CA 1
ATOM 3848 C C . GLN A 1 476 ? -19.547 8.156 26.953 1 78.62 476 GLN A C 1
ATOM 3850 O O . GLN A 1 476 ? -20.172 7.973 27.984 1 78.62 476 GLN A O 1
ATOM 3855 N N . SER A 1 477 ? -18.656 8.992 26.781 1 86.19 477 SER A N 1
ATOM 3856 C CA . SER A 1 477 ? -18.172 9.742 27.938 1 86.19 477 SER A CA 1
ATOM 3857 C C . SER A 1 477 ? -19.234 10.719 28.438 1 86.19 477 SER A C 1
ATOM 3859 O O . SER A 1 477 ? -19.188 11.148 29.594 1 86.19 477 SER A O 1
ATOM 3861 N N . PHE A 1 478 ? -20.156 11.086 27.656 1 79.62 478 PHE A N 1
ATOM 3862 C CA . PHE A 1 478 ? -21.203 12.016 28.078 1 79.62 478 PHE A CA 1
ATOM 3863 C C . PHE A 1 478 ? -22.281 11.312 28.891 1 79.62 478 PHE A C 1
ATOM 3865 O O . PHE A 1 478 ? -23.031 11.953 29.625 1 79.62 478 PHE A O 1
ATOM 3872 N N . GLY A 1 479 ? -22.344 10.016 28.797 1 75.5 479 GLY A N 1
ATOM 3873 C CA . GLY A 1 479 ? -23.375 9.266 29.5 1 75.5 479 GLY A CA 1
ATOM 3874 C C . GLY A 1 479 ? -22.828 8.383 30.609 1 75.5 479 GLY A C 1
ATOM 3875 O O . GLY A 1 479 ? -23.547 8.016 31.531 1 75.5 479 GLY A O 1
ATOM 3876 N N . ASP A 1 480 ? -21.609 7.969 30.484 1 82.5 480 ASP A N 1
ATOM 3877 C CA . ASP A 1 480 ? -20.984 7.039 31.422 1 82.5 480 ASP A CA 1
ATOM 3878 C C . ASP A 1 480 ? -19.844 7.703 32.156 1 82.5 480 ASP A C 1
ATOM 3880 O O . ASP A 1 480 ? -18.797 8.016 31.578 1 82.5 480 ASP A O 1
ATOM 3884 N N . ARG A 1 481 ? -19.953 7.781 33.438 1 85.19 481 ARG A N 1
ATOM 3885 C CA . ARG A 1 481 ? -18.984 8.484 34.281 1 85.19 481 ARG A CA 1
ATOM 3886 C C . ARG A 1 481 ? -17.672 7.715 34.344 1 85.19 481 ARG A C 1
ATOM 3888 O O . ARG A 1 481 ? -16.641 8.273 34.688 1 85.19 481 ARG A O 1
ATOM 3895 N N . ALA A 1 482 ? -17.719 6.512 33.969 1 86.19 482 ALA A N 1
ATOM 3896 C CA . ALA A 1 482 ? -16.484 5.73 33.938 1 86.19 482 ALA A CA 1
ATOM 3897 C C . ALA A 1 482 ? -15.5 6.316 32.906 1 86.19 482 ALA A C 1
ATOM 3899 O O . ALA A 1 482 ? -14.289 6.117 33.062 1 86.19 482 ALA A O 1
ATOM 3900 N N . PHE A 1 483 ? -16.062 7.098 32.031 1 90.44 483 PHE A N 1
ATOM 3901 C CA . PHE A 1 483 ? -15.211 7.637 30.969 1 90.44 483 PHE A CA 1
ATOM 3902 C C . PHE A 1 483 ? -15.117 9.156 31.078 1 90.44 483 PHE A C 1
ATOM 3904 O O . PHE A 1 483 ? -14.914 9.836 30.062 1 90.44 483 PHE A O 1
ATOM 3911 N N . ALA A 1 484 ? -15.242 9.734 32.25 1 89 484 ALA A N 1
ATOM 3912 C CA . ALA A 1 484 ? -15.266 11.172 32.5 1 89 484 ALA A CA 1
ATOM 3913 C C . ALA A 1 484 ? -13.938 11.82 32.094 1 89 484 ALA A C 1
ATOM 3915 O O . ALA A 1 484 ? -13.906 12.969 31.656 1 89 484 ALA A O 1
ATOM 3916 N N . PHE A 1 485 ? -12.93 11.07 32.25 1 92.81 485 PHE A N 1
ATOM 3917 C CA . PHE A 1 485 ? -11.617 11.609 31.891 1 92.81 485 PHE A CA 1
ATOM 3918 C C . PHE A 1 485 ? -11.562 11.961 30.406 1 92.81 485 PHE A C 1
ATOM 3920 O O . PHE A 1 485 ? -10.938 12.953 30.031 1 92.81 485 PHE A O 1
ATOM 3927 N N . THR A 1 486 ? -12.117 11.125 29.594 1 92.56 486 THR A N 1
ATOM 3928 C CA . THR A 1 486 ? -12.195 11.398 28.156 1 92.56 486 THR A CA 1
ATOM 3929 C C . THR A 1 486 ? -12.898 12.727 27.906 1 92.56 486 THR A C 1
ATOM 3931 O O . THR A 1 486 ? -12.422 13.547 27.109 1 92.56 486 THR A O 1
ATOM 3934 N N . GLN A 1 487 ? -13.922 12.922 28.562 1 89.88 487 GLN A N 1
ATOM 3935 C CA . GLN A 1 487 ? -14.688 14.156 28.391 1 89.88 487 GLN A CA 1
ATOM 3936 C C . GLN A 1 487 ? -13.859 15.375 28.797 1 89.88 487 GLN A C 1
ATOM 3938 O O . GLN A 1 487 ? -13.797 16.359 28.078 1 89.88 487 GLN A O 1
ATOM 3943 N N . GLN A 1 488 ? -13.266 15.273 29.906 1 90.56 488 GLN A N 1
ATOM 3944 C CA . GLN A 1 488 ? -12.477 16.375 30.438 1 90.56 488 GLN A CA 1
ATOM 3945 C C . GLN A 1 488 ? -11.289 16.688 29.531 1 90.56 488 GLN A C 1
ATOM 3947 O O . GLN A 1 488 ? -11.023 17.859 29.234 1 90.56 488 GLN A O 1
ATOM 3952 N N . SER A 1 489 ? -10.609 15.664 29.156 1 93.12 489 SER A N 1
ATOM 3953 C CA . SER A 1 489 ? -9.414 15.844 28.328 1 93.12 489 SER A CA 1
ATOM 3954 C C . SER A 1 489 ? -9.766 16.469 26.969 1 93.12 489 SER A C 1
ATOM 3956 O O . SER A 1 489 ? -9.102 17.391 26.516 1 93.12 489 SER A O 1
ATOM 3958 N N . CYS A 1 490 ? -10.812 15.992 26.359 1 92.88 490 CYS A N 1
ATOM 3959 C CA . CYS A 1 490 ? -11.188 16.422 25.016 1 92.88 490 CYS A CA 1
ATOM 3960 C C . CYS A 1 490 ? -11.773 17.828 25.047 1 92.88 490 CYS A C 1
ATOM 3962 O O . CYS A 1 490 ? -11.461 18.656 24.188 1 92.88 490 CYS A O 1
ATOM 3964 N N . LEU A 1 491 ? -12.562 18.156 26.031 1 92.56 491 LEU A N 1
ATOM 3965 C CA . LEU A 1 491 ? -13.195 19.469 26.109 1 92.56 491 LEU A CA 1
ATOM 3966 C C . LEU A 1 491 ? -12.195 20.531 26.5 1 92.56 491 LEU A C 1
ATOM 3968 O O . LEU A 1 491 ? -12.195 21.641 25.938 1 92.56 491 LEU A O 1
ATOM 3972 N N . ALA A 1 492 ? -11.367 20.203 27.469 1 93.56 492 ALA A N 1
ATOM 3973 C CA . ALA A 1 492 ? -10.375 21.172 27.922 1 93.56 492 ALA A CA 1
ATOM 3974 C C . ALA A 1 492 ? -9.453 21.609 26.781 1 93.56 492 ALA A C 1
ATOM 3976 O O . ALA A 1 492 ? -9.211 22.797 26.594 1 93.56 492 ALA A O 1
ATOM 3977 N N . ILE A 1 493 ? -8.977 20.672 26.078 1 95.31 493 ILE A N 1
ATOM 3978 C CA . ILE A 1 493 ? -8.023 20.984 25.016 1 95.31 493 ILE A CA 1
ATOM 3979 C C . ILE A 1 493 ? -8.734 21.719 23.875 1 95.31 493 ILE A C 1
ATOM 3981 O O . ILE A 1 493 ? -8.148 22.578 23.234 1 95.31 493 ILE A O 1
ATOM 3985 N N . SER A 1 494 ? -9.969 21.328 23.609 1 95.25 494 SER A N 1
ATOM 3986 C CA . SER A 1 494 ? -10.734 22.016 22.578 1 95.25 494 SER A CA 1
ATOM 3987 C C . SER A 1 494 ? -10.93 23.484 22.938 1 95.25 494 SER A C 1
ATOM 3989 O O . SER A 1 494 ? -10.789 24.359 22.078 1 95.25 494 SER A O 1
ATOM 3991 N N . GLN A 1 495 ? -11.234 23.766 24.172 1 95.25 495 GLN A N 1
ATOM 3992 C CA . GLN A 1 495 ? -11.422 25.141 24.625 1 95.25 495 GLN A CA 1
ATOM 3993 C C . GLN A 1 495 ? -10.148 25.953 24.469 1 95.25 495 GLN A C 1
ATOM 3995 O O . GLN A 1 495 ? -10.18 27.078 23.984 1 95.25 495 GLN A O 1
ATOM 4000 N N . ILE A 1 496 ? -9.102 25.344 24.875 1 94.56 496 ILE A N 1
ATOM 4001 C CA . ILE A 1 496 ? -7.812 26.031 24.812 1 94.56 496 ILE A CA 1
ATOM 4002 C C . ILE A 1 496 ? -7.477 26.375 23.359 1 94.56 496 ILE A C 1
ATOM 4004 O O . ILE A 1 496 ? -7.016 27.469 23.062 1 94.56 496 ILE A O 1
ATOM 4008 N N . CYS A 1 497 ? -7.723 25.469 22.484 1 95.81 497 CYS A N 1
ATOM 4009 C CA . CYS A 1 497 ? -7.383 25.625 21.078 1 95.81 497 CYS A CA 1
ATOM 4010 C C . CYS A 1 497 ? -8.203 26.75 20.438 1 95.81 497 CYS A C 1
ATOM 4012 O O . CYS A 1 497 ? -7.664 27.609 19.75 1 95.81 497 CYS A O 1
ATOM 4014 N N . ILE A 1 498 ? -9.477 26.781 20.688 1 96.38 498 ILE A N 1
ATOM 4015 C CA . ILE A 1 498 ? -10.352 27.766 20.047 1 96.38 498 ILE A CA 1
ATOM 4016 C C . ILE A 1 498 ? -10.109 29.141 20.641 1 96.38 498 ILE A C 1
ATOM 4018 O O . ILE A 1 498 ? -10.172 30.156 19.938 1 96.38 498 ILE A O 1
ATOM 4022 N N . LYS A 1 499 ? -9.836 29.203 21.906 1 94.5 499 LYS A N 1
ATOM 4023 C CA . LYS A 1 499 ? -9.477 30.469 22.516 1 94.5 499 LYS A CA 1
ATOM 4024 C C . LYS A 1 499 ? -8.188 31.031 21.922 1 94.5 499 LYS A C 1
ATOM 4026 O O . LYS A 1 499 ? -8.07 32.219 21.688 1 94.5 499 LYS A O 1
ATOM 4031 N N . ASP A 1 500 ? -7.281 30.141 21.719 1 92.94 500 ASP A N 1
ATOM 4032 C CA . ASP A 1 500 ? -6.035 30.531 21.078 1 92.94 500 ASP A CA 1
ATOM 4033 C C . ASP A 1 500 ? -6.289 31.062 19.672 1 92.94 500 ASP A C 1
ATOM 4035 O O . ASP A 1 500 ? -5.676 32.031 19.25 1 92.94 500 ASP A O 1
ATOM 4039 N N . LEU A 1 501 ? -7.141 30.453 18.984 1 91.75 501 LEU A N 1
ATOM 4040 C CA . LEU A 1 501 ? -7.477 30.828 17.625 1 91.75 501 LEU A CA 1
ATOM 4041 C C . LEU A 1 501 ? -8.039 32.25 17.562 1 91.75 501 LEU A C 1
ATOM 4043 O O . LEU A 1 501 ? -7.789 32.969 16.609 1 91.75 501 LEU A O 1
ATOM 4047 N N . GLU A 1 502 ? -8.734 32.594 18.547 1 89.31 502 GLU A N 1
ATOM 4048 C CA . GLU A 1 502 ? -9.32 33.938 18.625 1 89.31 502 GLU A CA 1
ATOM 4049 C C . GLU A 1 502 ? -8.242 35.031 18.656 1 89.31 502 GLU A C 1
ATOM 4051 O O . GLU A 1 502 ? -8.469 36.156 18.203 1 89.31 502 GLU A O 1
ATOM 4056 N N . SER A 1 503 ? -7.152 34.656 19.047 1 87.06 503 SER A N 1
ATOM 4057 C CA . SER A 1 503 ? -6.078 35.625 19.234 1 87.06 503 SER A CA 1
ATOM 4058 C C . SER A 1 503 ? -5.164 35.688 18.016 1 87.06 503 SER A C 1
ATOM 4060 O O . SER A 1 503 ? -4.195 36.438 18 1 87.06 503 SER A O 1
ATOM 4062 N N . TRP A 1 504 ? -5.465 34.844 16.969 1 88.88 504 TRP A N 1
ATOM 4063 C CA . TRP A 1 504 ? -4.602 34.844 15.789 1 88.88 504 TRP A CA 1
ATOM 4064 C C . TRP A 1 504 ? -4.602 36.188 15.086 1 88.88 504 TRP A C 1
ATOM 4066 O O . TRP A 1 504 ? -5.664 36.75 14.812 1 88.88 504 TRP A O 1
ATOM 4076 N N . PRO A 1 505 ? -3.424 36.75 14.82 1 86.69 505 PRO A N 1
ATOM 4077 C CA . PRO A 1 505 ? -3.375 38 14.047 1 86.69 505 PRO A CA 1
ATOM 4078 C C . PRO A 1 505 ? -3.689 37.781 12.562 1 86.69 505 PRO A C 1
ATOM 4080 O O . PRO A 1 505 ? -3.654 36.656 12.078 1 86.69 505 PRO A O 1
ATOM 4083 N N . ARG A 1 506 ? -4.031 38.875 11.914 1 84.88 506 ARG A N 1
ATOM 4084 C CA . ARG A 1 506 ? -4.238 38.812 10.469 1 84.88 506 ARG A CA 1
ATOM 4085 C C . ARG A 1 506 ? -2.938 39.094 9.719 1 84.88 506 ARG A C 1
ATOM 4087 O O . ARG A 1 506 ? -2.674 40.219 9.305 1 84.88 506 ARG A O 1
ATOM 4094 N N . ASP A 1 507 ? -2.094 38.062 9.594 1 88.06 507 ASP A N 1
ATOM 4095 C CA . ASP A 1 507 ? -0.813 38.188 8.906 1 88.06 507 ASP A CA 1
ATOM 4096 C C . ASP A 1 507 ? -0.579 37 7.961 1 88.06 507 ASP A C 1
ATOM 4098 O O . ASP A 1 507 ? -1.459 36.156 7.781 1 88.06 507 ASP A O 1
ATOM 4102 N N . THR A 1 508 ? 0.524 37.062 7.332 1 87.12 508 THR A N 1
ATOM 4103 C CA . THR A 1 508 ? 0.855 36.062 6.312 1 87.12 508 THR A CA 1
ATOM 4104 C C . THR A 1 508 ? 0.959 34.656 6.93 1 87.12 508 THR A C 1
ATOM 4106 O O . THR A 1 508 ? 0.462 33.688 6.359 1 87.12 508 THR A O 1
ATOM 4109 N N . ALA A 1 509 ? 1.562 34.594 8.078 1 88.44 509 ALA A N 1
ATOM 4110 C CA . ALA A 1 509 ? 1.749 33.281 8.734 1 88.44 509 ALA A CA 1
ATOM 4111 C C . ALA A 1 509 ? 0.407 32.656 9.109 1 88.44 509 ALA A C 1
ATOM 4113 O O . ALA A 1 509 ? 0.214 31.453 8.953 1 88.44 509 ALA A O 1
ATOM 4114 N N . SER A 1 510 ? -0.472 33.5 9.57 1 90.94 510 SER A N 1
ATOM 4115 C CA . SER A 1 510 ? -1.804 33 9.93 1 90.94 510 SER A CA 1
ATOM 4116 C C . SER A 1 510 ? -2.584 32.562 8.695 1 90.94 510 SER A C 1
ATOM 4118 O O . SER A 1 510 ? -3.301 31.562 8.742 1 90.94 510 SER A O 1
ATOM 4120 N N . SER A 1 511 ? -2.418 33.312 7.66 1 90.25 511 SER A N 1
ATOM 4121 C CA . SER A 1 511 ? -3.113 32.969 6.422 1 90.25 511 SER A CA 1
ATOM 4122 C C . SER A 1 511 ? -2.639 31.641 5.875 1 90.25 511 SER A C 1
ATOM 4124 O O . SER A 1 511 ? -3.447 30.828 5.414 1 90.25 511 SER A O 1
ATOM 4126 N N . ILE A 1 512 ? -1.404 31.406 5.895 1 92.94 512 ILE A N 1
ATOM 4127 C CA . ILE A 1 512 ? -0.828 30.141 5.438 1 92.94 512 ILE A CA 1
ATOM 4128 C C . ILE A 1 512 ? -1.325 29 6.316 1 92.94 512 ILE A C 1
ATOM 4130 O O . ILE A 1 512 ? -1.777 27.969 5.812 1 92.94 512 ILE A O 1
ATOM 4134 N N . ALA A 1 513 ? -1.276 29.234 7.609 1 93.31 513 ALA A N 1
ATOM 4135 C CA . ALA A 1 513 ? -1.678 28.203 8.562 1 93.31 513 ALA A CA 1
ATOM 4136 C C . ALA A 1 513 ? -3.143 27.828 8.375 1 93.31 513 ALA A C 1
ATOM 4138 O O . ALA A 1 513 ? -3.494 26.641 8.422 1 93.31 513 ALA A O 1
ATOM 4139 N N . MET A 1 514 ? -3.955 28.781 8.078 1 93.44 514 MET A N 1
ATOM 4140 C CA . MET A 1 514 ? -5.395 28.562 7.977 1 93.44 514 MET A CA 1
ATOM 4141 C C . MET A 1 514 ? -5.738 27.797 6.711 1 93.44 514 MET A C 1
ATOM 4143 O O . MET A 1 514 ? -6.84 27.25 6.594 1 93.44 514 MET A O 1
ATOM 4147 N N . LYS A 1 515 ? -4.82 27.734 5.84 1 94.12 515 LYS A N 1
ATOM 4148 C CA . LYS A 1 515 ? -5.082 27.016 4.59 1 94.12 515 LYS A CA 1
ATOM 4149 C C . LYS A 1 515 ? -4.566 25.578 4.66 1 94.12 515 LYS A C 1
ATOM 4151 O O . LYS A 1 515 ? -4.793 24.797 3.744 1 94.12 515 LYS A O 1
ATOM 4156 N N . MET A 1 516 ? -3.889 25.234 5.73 1 95.69 516 MET A N 1
ATOM 4157 C CA . MET A 1 516 ? -3.48 23.844 5.938 1 95.69 516 MET A CA 1
ATOM 4158 C C . MET A 1 516 ? -4.691 22.953 6.203 1 95.69 516 MET A C 1
ATOM 4160 O O . MET A 1 516 ? -5.504 23.25 7.082 1 95.69 516 MET A O 1
ATOM 4164 N N . TRP A 1 517 ? -4.793 21.891 5.469 1 94.56 517 TRP A N 1
ATOM 4165 C CA . TRP A 1 517 ? -5.957 21.031 5.625 1 94.56 517 TRP A CA 1
ATOM 4166 C C . TRP A 1 517 ? -6.016 20.438 7.027 1 94.56 517 TRP A C 1
ATOM 4168 O O . TRP A 1 517 ? -7.102 20.234 7.578 1 94.56 517 TRP A O 1
ATOM 4178 N N . THR A 1 518 ? -4.879 20.188 7.645 1 94.38 518 THR A N 1
ATOM 4179 C CA . THR A 1 518 ? -4.828 19.641 9 1 94.38 518 THR A CA 1
ATOM 4180 C C . THR A 1 518 ? -5.395 20.641 10.008 1 94.38 518 THR A C 1
ATOM 4182 O O . THR A 1 518 ? -6.168 20.266 10.891 1 94.38 518 THR A O 1
ATOM 4185 N N . VAL A 1 519 ? -5.023 21.906 9.836 1 95.69 519 VAL A N 1
ATOM 4186 C CA . VAL A 1 519 ? -5.492 22.922 10.758 1 95.69 519 VAL A CA 1
ATOM 4187 C C . VAL A 1 519 ? -7.012 23.031 10.695 1 95.69 519 VAL A C 1
ATOM 4189 O O . VAL A 1 519 ? -7.688 23.047 11.727 1 95.69 519 VAL A O 1
ATOM 4192 N N . ILE A 1 520 ? -7.523 23.078 9.531 1 94.69 520 ILE A N 1
ATOM 4193 C CA . ILE A 1 520 ? -8.969 23.172 9.336 1 94.69 520 ILE A CA 1
ATOM 4194 C C . ILE A 1 520 ? -9.648 21.953 9.977 1 94.69 520 ILE A C 1
ATOM 4196 O O . ILE A 1 520 ? -10.617 22.109 10.719 1 94.69 520 ILE A O 1
ATOM 4200 N N . THR A 1 521 ? -9.117 20.781 9.703 1 93 521 THR A N 1
ATOM 4201 C CA . THR A 1 521 ? -9.672 19.547 10.25 1 93 521 THR A CA 1
ATOM 4202 C C . THR A 1 521 ? -9.633 19.578 11.773 1 93 521 THR A C 1
ATOM 4204 O O . THR A 1 521 ? -10.594 19.156 12.43 1 93 521 THR A O 1
ATOM 4207 N N . HIS A 1 522 ? -8.555 20.062 12.297 1 95.06 522 HIS A N 1
ATOM 4208 C CA . HIS A 1 522 ? -8.391 20.078 13.75 1 95.06 522 HIS A CA 1
ATOM 4209 C C . HIS A 1 522 ? -9.383 21.047 14.398 1 95.06 522 HIS A C 1
ATOM 4211 O O . HIS A 1 522 ? -9.945 20.75 15.453 1 95.06 522 HIS A O 1
ATOM 4217 N N . ILE A 1 523 ? -9.594 22.156 13.75 1 95.81 523 ILE A N 1
ATOM 4218 C CA . ILE A 1 523 ? -10.555 23.125 14.258 1 95.81 523 ILE A CA 1
ATOM 4219 C C . ILE A 1 523 ? -11.961 22.516 14.234 1 95.81 523 ILE A C 1
ATOM 4221 O O . ILE A 1 523 ? -12.695 22.609 15.219 1 95.81 523 ILE A O 1
ATOM 4225 N N . ILE A 1 524 ? -12.289 21.875 13.172 1 93.12 524 ILE A N 1
ATOM 4226 C CA . ILE A 1 524 ? -13.602 21.266 13.031 1 93.12 524 ILE A CA 1
ATOM 4227 C C . ILE A 1 524 ? -13.797 20.203 14.117 1 93.12 524 ILE A C 1
ATOM 4229 O O . ILE A 1 524 ? -14.852 20.156 14.766 1 93.12 524 ILE A O 1
ATOM 4233 N N . THR A 1 525 ? -12.797 19.391 14.32 1 92 525 THR A N 1
ATOM 4234 C CA . THR A 1 525 ? -12.875 18.344 15.328 1 92 525 THR A CA 1
ATOM 4235 C C . THR A 1 525 ? -13.094 18.953 16.719 1 92 525 THR A C 1
ATOM 4237 O O . THR A 1 525 ? -13.906 18.438 17.5 1 92 525 THR A O 1
ATOM 4240 N N . CYS A 1 526 ? -12.375 20 17 1 94.56 526 CYS A N 1
ATOM 4241 C CA . CYS A 1 526 ? -12.562 20.688 18.281 1 94.56 526 CYS A CA 1
ATOM 4242 C C . CYS A 1 526 ? -13.992 21.203 18.406 1 94.56 526 CYS A C 1
ATOM 4244 O O . CYS A 1 526 ? -14.625 21.047 19.453 1 94.56 526 CYS A O 1
ATOM 4246 N N . CYS A 1 527 ? -14.492 21.766 17.406 1 94.69 527 CYS A N 1
ATOM 4247 C CA . CYS A 1 527 ? -15.828 22.344 17.422 1 94.69 527 CYS A CA 1
ATOM 4248 C C . CYS A 1 527 ? -16.891 21.266 17.562 1 94.69 527 CYS A C 1
ATOM 4250 O O . CYS A 1 527 ? -17.891 21.469 18.25 1 94.69 527 CYS A O 1
ATOM 4252 N N . VAL A 1 528 ? -16.688 20.172 16.891 1 90.38 528 VAL A N 1
ATOM 4253 C CA . VAL A 1 528 ? -17.625 19.047 17 1 90.38 528 VAL A CA 1
ATOM 4254 C C . VAL A 1 528 ? -17.688 18.594 18.453 1 90.38 528 VAL A C 1
ATOM 4256 O O . VAL A 1 528 ? -18.781 18.391 19 1 90.38 528 VAL A O 1
ATOM 4259 N N . ASN A 1 529 ? -16.594 18.469 19.062 1 90.25 529 ASN A N 1
ATOM 4260 C CA . ASN A 1 529 ? -16.547 18.031 20.453 1 90.25 529 ASN A CA 1
ATOM 4261 C C . ASN A 1 529 ? -17.234 19.031 21.375 1 90.25 529 ASN A C 1
ATOM 4263 O O . ASN A 1 529 ? -17.969 18.656 22.297 1 90.25 529 ASN A O 1
ATOM 4267 N N . LEU A 1 530 ? -16.984 20.297 21.172 1 92.75 530 LEU A N 1
ATOM 4268 C CA . LEU A 1 530 ? -17.625 21.344 21.953 1 92.75 530 LEU A CA 1
ATOM 4269 C C . LEU A 1 530 ? -19.141 21.328 21.766 1 92.75 530 LEU A C 1
ATOM 4271 O O . LEU A 1 530 ? -19.891 21.5 22.719 1 92.75 530 LEU A O 1
ATOM 4275 N N . THR A 1 531 ? -19.547 21.094 20.578 1 89.94 531 THR A N 1
ATOM 4276 C CA . THR A 1 531 ? -20.984 21.062 20.281 1 89.94 531 THR A CA 1
ATOM 4277 C C . THR A 1 531 ? -21.641 19.844 20.938 1 89.94 531 THR A C 1
ATOM 4279 O O . THR A 1 531 ? -22.766 19.938 21.422 1 89.94 531 THR A O 1
ATOM 4282 N N . PHE A 1 532 ? -20.953 18.734 20.906 1 85.06 532 PHE A N 1
ATOM 4283 C CA . PHE A 1 532 ? -21.469 17.547 21.578 1 85.06 532 PHE A CA 1
ATOM 4284 C C . PHE A 1 532 ? -21.703 17.828 23.062 1 85.06 532 PHE A C 1
ATOM 4286 O O . PHE A 1 532 ? -22.688 17.344 23.641 1 85.06 532 PHE A O 1
ATOM 4293 N N . SER A 1 533 ? -20.844 18.547 23.656 1 85.44 533 SER A N 1
ATOM 4294 C CA . SER A 1 533 ? -21.016 18.875 25.078 1 85.44 533 SER A CA 1
ATOM 4295 C C . SER A 1 533 ? -22.281 19.688 25.312 1 85.44 533 SER A C 1
ATOM 4297 O O . SER A 1 533 ? -22.922 19.562 26.359 1 85.44 533 SER A O 1
ATOM 4299 N N . SER A 1 534 ? -22.562 20.484 24.375 1 84.12 534 SER A N 1
ATOM 4300 C CA . SER A 1 534 ? -23.766 21.281 24.469 1 84.12 534 SER A CA 1
ATOM 4301 C C . SER A 1 534 ? -25.016 20.438 24.203 1 84.12 534 SER A C 1
ATOM 4303 O O . SER A 1 534 ? -26.047 20.609 24.859 1 84.12 534 SER A O 1
ATOM 4305 N N . ILE A 1 535 ? -24.891 19.609 23.234 1 81.38 535 ILE A N 1
ATOM 4306 C CA . ILE A 1 535 ? -26.016 18.75 22.859 1 81.38 535 ILE A CA 1
ATOM 4307 C C . ILE A 1 535 ? -26.359 17.812 24.016 1 81.38 535 ILE A C 1
ATOM 4309 O O . ILE A 1 535 ? -27.531 17.594 24.312 1 81.38 535 ILE A O 1
ATOM 4313 N N . PHE A 1 536 ? -25.344 17.359 24.688 1 79 536 PHE A N 1
ATOM 4314 C CA . PHE A 1 536 ? -25.547 16.391 25.766 1 79 536 PHE A CA 1
ATOM 4315 C C . PHE A 1 536 ? -25.469 17.062 27.125 1 79 536 PHE A C 1
ATOM 4317 O O . PHE A 1 536 ? -25.078 16.438 28.109 1 79 536 PHE A O 1
ATOM 4324 N N . ARG A 1 537 ? -25.797 18.266 27.297 1 76.88 537 ARG A N 1
ATOM 4325 C CA . ARG A 1 537 ? -25.656 19.078 28.5 1 76.88 537 ARG A CA 1
ATOM 4326 C C . ARG A 1 537 ? -26.5 18.516 29.641 1 76.88 537 ARG A C 1
ATOM 4328 O O . ARG A 1 537 ? -26.125 18.641 30.812 1 76.88 537 ARG A O 1
ATOM 4335 N N . LYS A 1 538 ? -27.609 17.984 29.312 1 70.19 538 LYS A N 1
ATOM 4336 C CA . LYS A 1 538 ? -28.469 17.469 30.359 1 70.19 538 LYS A CA 1
ATOM 4337 C C . LYS A 1 538 ? -27.797 16.328 31.141 1 70.19 538 LYS A C 1
ATOM 4339 O O . LYS A 1 538 ? -28.016 16.172 32.344 1 70.19 538 LYS A O 1
ATOM 4344 N N . GLU A 1 539 ? -27 15.641 30.438 1 63.84 539 GLU A N 1
ATOM 4345 C CA . GLU A 1 539 ? -26.312 14.516 31.047 1 63.84 539 GLU A CA 1
ATOM 4346 C C . GLU A 1 539 ? -25.062 14.984 31.797 1 63.84 539 GLU A C 1
ATOM 4348 O O . GLU A 1 539 ? -24.531 14.258 32.625 1 63.84 539 GLU A O 1
ATOM 4353 N N . ASN A 1 540 ? -24.672 16.266 31.5 1 61.59 540 ASN A N 1
ATOM 4354 C CA . ASN A 1 540 ? -23.375 16.719 31.969 1 61.59 540 ASN A CA 1
ATOM 4355 C C . ASN A 1 540 ? -23.484 18 32.781 1 61.59 540 ASN A C 1
ATOM 4357 O O . ASN A 1 540 ? -22.562 18.828 32.812 1 61.59 540 ASN A O 1
ATOM 4361 N N . THR A 1 541 ? -24.609 18.344 33.281 1 56.5 541 THR A N 1
ATOM 4362 C CA . THR A 1 541 ? -24.922 19.656 33.844 1 56.5 541 THR A CA 1
ATOM 4363 C C . THR A 1 541 ? -23.766 20.156 34.719 1 56.5 541 THR A C 1
ATOM 4365 O O . THR A 1 541 ? -23.469 21.359 34.75 1 56.5 541 THR A O 1
ATOM 4368 N N . LEU A 1 542 ? -23.062 19.297 35.312 1 54.5 542 LEU A N 1
ATOM 4369 C CA . LEU A 1 542 ? -22.188 19.812 36.344 1 54.5 542 LEU A CA 1
ATOM 4370 C C . LEU A 1 542 ? -20.766 20.016 35.812 1 54.5 542 LEU A C 1
ATOM 4372 O O . LEU A 1 542 ? -19.953 20.719 36.438 1 54.5 542 LEU A O 1
ATOM 4376 N N . LEU A 1 543 ? -20.469 19.641 34.625 1 62.91 543 LEU A N 1
ATOM 4377 C CA . LEU A 1 543 ? -19.047 19.562 34.312 1 62.91 543 LEU A CA 1
ATOM 4378 C C . LEU A 1 543 ? -18.625 20.719 33.406 1 62.91 543 LEU A C 1
ATOM 4380 O O . LEU A 1 543 ? -17.484 21.188 33.469 1 62.91 543 LEU A O 1
ATOM 4384 N N . TYR A 1 544 ? -19.531 21.391 32.688 1 72.69 544 TYR A N 1
ATOM 4385 C CA . TYR A 1 544 ? -19.078 22.422 31.766 1 72.69 544 TYR A CA 1
ATOM 4386 C C . TYR A 1 544 ? -20.172 23.453 31.531 1 72.69 544 TYR A C 1
ATOM 4388 O O . TYR A 1 544 ? -21.344 23.188 31.766 1 72.69 544 TYR A O 1
ATOM 4396 N N . ASP A 1 545 ? -19.766 24.734 31.328 1 82 545 ASP A N 1
ATOM 4397 C CA . ASP A 1 545 ? -20.656 25.828 30.938 1 82 545 ASP A CA 1
ATOM 4398 C C . ASP A 1 545 ? -21.094 25.688 29.484 1 82 545 ASP A C 1
ATOM 4400 O O . ASP A 1 545 ? -20.359 26.047 28.562 1 82 545 ASP A O 1
ATOM 4404 N N . ALA A 1 546 ? -22.266 25.203 29.281 1 80.19 546 ALA A N 1
ATOM 4405 C CA . ALA A 1 546 ? -22.781 24.906 27.953 1 80.19 546 ALA A CA 1
ATOM 4406 C C . ALA A 1 546 ? -22.797 26.156 27.078 1 80.19 546 ALA A C 1
ATOM 4408 O O . ALA A 1 546 ? -22.578 26.078 25.875 1 80.19 546 ALA A O 1
ATOM 4409 N N . ILE A 1 547 ? -23.047 27.281 27.656 1 84.62 547 ILE A N 1
ATOM 4410 C CA . ILE A 1 547 ? -23.125 28.516 26.891 1 84.62 547 ILE A CA 1
ATOM 4411 C C . ILE A 1 547 ? -21.75 28.891 26.359 1 84.62 547 ILE A C 1
ATOM 4413 O O . ILE A 1 547 ? -21.609 29.297 25.203 1 84.62 547 ILE A O 1
ATOM 4417 N N . GLU A 1 548 ? -20.844 28.719 27.234 1 90.12 548 GLU A N 1
ATOM 4418 C CA . GLU A 1 548 ? -19.484 29.016 26.797 1 90.12 548 GLU A CA 1
ATOM 4419 C C . GLU A 1 548 ? -19.031 28.047 25.719 1 90.12 548 GLU A C 1
ATOM 4421 O O . GLU A 1 548 ? -18.344 28.438 24.781 1 90.12 548 GLU A O 1
ATOM 4426 N N . MET A 1 549 ? -19.391 26.828 25.875 1 90.38 549 MET A N 1
ATOM 4427 C CA . MET A 1 549 ? -19.016 25.828 24.875 1 90.38 549 MET A CA 1
ATOM 4428 C C . MET A 1 549 ? -19.641 26.156 23.531 1 90.38 549 MET A C 1
ATOM 4430 O O . MET A 1 549 ? -19 26.016 22.484 1 90.38 549 MET A O 1
ATOM 4434 N N . GLN A 1 550 ? -20.812 26.562 23.531 1 91.75 550 GLN A N 1
ATOM 4435 C CA . GLN A 1 550 ? -21.516 26.938 22.297 1 91.75 550 GLN A CA 1
ATOM 4436 C C . GLN A 1 550 ? -20.875 28.156 21.656 1 91.75 550 GLN A C 1
ATOM 4438 O O . GLN A 1 550 ? -20.719 28.203 20.422 1 91.75 550 GLN A O 1
ATOM 4443 N N . ARG A 1 551 ? -20.562 29.078 22.469 1 94.25 551 ARG A N 1
ATOM 4444 C CA . ARG A 1 551 ? -19.906 30.281 21.953 1 94.25 551 ARG A CA 1
ATOM 4445 C C . ARG A 1 551 ? -18.594 29.938 21.266 1 94.25 551 ARG A C 1
ATOM 4447 O O . ARG A 1 551 ? -18.312 30.422 20.172 1 94.25 551 ARG A O 1
ATOM 4454 N N . LEU A 1 552 ? -17.828 29.172 21.938 1 95.25 552 LEU A N 1
ATOM 4455 C CA . LEU A 1 552 ? -16.531 28.781 21.375 1 95.25 552 LEU A CA 1
ATOM 4456 C C . LEU A 1 552 ? -16.703 28 20.078 1 95.25 552 LEU A C 1
ATOM 4458 O O . LEU A 1 552 ? -15.945 28.203 19.141 1 95.25 552 LEU A O 1
ATOM 4462 N N . ALA A 1 553 ? -17.656 27.078 20.047 1 95.62 553 ALA A N 1
ATOM 4463 C CA . ALA A 1 553 ? -17.922 26.328 18.812 1 95.62 553 ALA A CA 1
ATOM 4464 C C . ALA A 1 553 ? -18.266 27.266 17.656 1 95.62 553 ALA A C 1
ATOM 4466 O O . ALA A 1 553 ? -17.828 27.062 16.531 1 95.62 553 ALA A O 1
ATOM 4467 N N . ARG A 1 554 ? -18.984 28.297 17.906 1 95.69 554 ARG A N 1
ATOM 4468 C CA . ARG A 1 554 ? -19.391 29.25 16.875 1 95.69 554 ARG A CA 1
ATOM 4469 C C . ARG A 1 554 ? -18.203 30.094 16.406 1 95.69 554 ARG A C 1
ATOM 4471 O O . ARG A 1 554 ? -18.125 30.469 15.242 1 95.69 554 ARG A O 1
ATOM 4478 N N . VAL A 1 555 ? -17.344 30.391 17.344 1 95.69 555 VAL A N 1
ATOM 4479 C CA . VAL A 1 555 ? -16.109 31.062 16.984 1 95.69 555 VAL A CA 1
ATOM 4480 C C . VAL A 1 555 ? -15.312 30.219 15.992 1 95.69 555 VAL A C 1
ATOM 4482 O O . VAL A 1 555 ? -14.82 30.719 14.977 1 95.69 555 VAL A O 1
ATOM 4485 N N . GLY A 1 556 ? -15.148 28.953 16.344 1 96.12 556 GLY A N 1
ATOM 4486 C CA . GLY A 1 556 ? -14.477 28.047 15.422 1 96.12 556 GLY A CA 1
ATOM 4487 C C . GLY A 1 556 ? -15.148 27.969 14.07 1 96.12 556 GLY A C 1
ATOM 4488 O O . GLY A 1 556 ? -14.469 27.984 13.031 1 96.12 556 GLY A O 1
ATOM 4489 N N . ARG A 1 557 ? -16.422 27.906 14.047 1 96.31 557 ARG A N 1
ATOM 4490 C CA . ARG A 1 557 ? -17.188 27.844 12.805 1 96.31 557 ARG A CA 1
ATOM 4491 C C . ARG A 1 557 ? -16.953 29.094 11.961 1 96.31 557 ARG A C 1
ATOM 4493 O O . ARG A 1 557 ? -16.797 29 10.742 1 96.31 557 ARG A O 1
ATOM 4500 N N . ALA A 1 558 ? -16.953 30.203 12.555 1 95.75 558 ALA A N 1
ATOM 4501 C CA . ALA A 1 558 ? -16.703 31.453 11.852 1 95.75 558 ALA A CA 1
ATOM 4502 C C . ALA A 1 558 ? -15.32 31.469 11.219 1 95.75 558 ALA A C 1
ATOM 4504 O O . ALA A 1 558 ? -15.141 31.969 10.109 1 95.75 558 ALA A O 1
ATOM 4505 N N . THR A 1 559 ? -14.398 30.938 11.953 1 94.62 559 THR A N 1
ATOM 4506 C CA . THR A 1 559 ? -13.039 30.844 11.43 1 94.62 559 THR A CA 1
ATOM 4507 C C . THR A 1 559 ? -12.992 29.938 10.203 1 94.62 559 THR A C 1
ATOM 4509 O O . THR A 1 559 ? -12.352 30.281 9.203 1 94.62 559 THR A O 1
ATOM 4512 N N . VAL A 1 560 ? -13.656 28.828 10.258 1 94.5 560 VAL A N 1
ATOM 4513 C CA . VAL A 1 560 ? -13.703 27.891 9.148 1 94.5 560 VAL A CA 1
ATOM 4514 C C . VAL A 1 560 ? -14.375 28.547 7.941 1 94.5 560 VAL A C 1
ATOM 4516 O O . VAL A 1 560 ? -13.969 28.312 6.797 1 94.5 560 VAL A O 1
ATOM 4519 N N . ARG A 1 561 ? -15.344 29.328 8.148 1 94.5 561 ARG A N 1
ATOM 4520 C CA . ARG A 1 561 ? -16.094 30.016 7.094 1 94.5 561 ARG A CA 1
ATOM 4521 C C . ARG A 1 561 ? -15.172 30.906 6.258 1 94.5 561 ARG A C 1
ATOM 4523 O O . ARG A 1 561 ? -15.352 31.016 5.047 1 94.5 561 ARG A O 1
ATOM 4530 N N . SER A 1 562 ? -14.219 31.406 6.859 1 91.31 562 SER A N 1
ATOM 4531 C CA . SER A 1 562 ? -13.328 32.344 6.188 1 91.31 562 SER A CA 1
ATOM 4532 C C . SER A 1 562 ? -12.508 31.656 5.102 1 91.31 562 SER A C 1
ATOM 4534 O O . SER A 1 562 ? -11.992 32.312 4.195 1 91.31 562 SER A O 1
ATOM 4536 N N . VAL A 1 563 ? -12.359 30.359 5.152 1 92.88 563 VAL A N 1
ATOM 4537 C CA . VAL A 1 563 ? -11.5 29.688 4.184 1 92.88 563 VAL A CA 1
ATOM 4538 C C . VAL A 1 563 ? -12.344 28.734 3.332 1 92.88 563 VAL A C 1
ATOM 4540 O O . VAL A 1 563 ? -11.797 27.938 2.559 1 92.88 563 VAL A O 1
ATOM 4543 N N . GLU A 1 564 ? -13.633 28.766 3.387 1 91.81 564 GLU A N 1
ATOM 4544 C CA . GLU A 1 564 ? -14.531 27.859 2.682 1 91.81 564 GLU A CA 1
ATOM 4545 C C . GLU A 1 564 ? -14.375 27.984 1.17 1 91.81 564 GLU A C 1
ATOM 4547 O O . GLU A 1 564 ? -14.57 27.016 0.433 1 91.81 564 GLU A O 1
ATOM 4552 N N . CYS A 1 565 ? -13.977 29.109 0.741 1 88.75 565 CYS A N 1
ATOM 4553 C CA . CYS A 1 565 ? -13.836 29.328 -0.694 1 88.75 565 CYS A CA 1
ATOM 4554 C C . CYS A 1 565 ? -12.633 28.578 -1.244 1 88.75 565 CYS A C 1
ATOM 4556 O O . CYS A 1 565 ? -12.57 28.281 -2.438 1 88.75 565 CYS A O 1
ATOM 4558 N N . TRP A 1 566 ? -11.734 28.234 -0.313 1 91 566 TRP A N 1
ATOM 4559 C CA . TRP A 1 566 ? -10.477 27.656 -0.772 1 91 566 TRP A CA 1
ATOM 4560 C C . TRP A 1 566 ? -10.406 26.172 -0.415 1 91 566 TRP A C 1
ATOM 4562 O O . TRP A 1 566 ? -9.555 25.453 -0.932 1 91 566 TRP A O 1
ATOM 4572 N N . SER A 1 567 ? -11.312 25.781 0.428 1 92.69 567 SER A N 1
ATOM 4573 C CA . SER A 1 567 ? -11.133 24.438 0.969 1 92.69 567 SER A CA 1
ATOM 4574 C C . SER A 1 567 ? -12.461 23.672 0.997 1 92.69 567 SER A C 1
ATOM 4576 O O . SER A 1 567 ? -13.422 24.109 1.629 1 92.69 567 SER A O 1
ATOM 4578 N N . SER A 1 568 ? -12.469 22.516 0.372 1 88.81 568 SER A N 1
ATOM 4579 C CA . SER A 1 568 ? -13.648 21.656 0.411 1 88.81 568 SER A CA 1
ATOM 4580 C C . SER A 1 568 ? -13.875 21.094 1.812 1 88.81 568 SER A C 1
ATOM 4582 O O . SER A 1 568 ? -15.023 20.891 2.229 1 88.81 568 SER A O 1
ATOM 4584 N N . ILE A 1 569 ? -12.82 20.859 2.559 1 89.81 569 ILE A N 1
ATOM 4585 C CA . ILE A 1 569 ? -12.93 20.406 3.938 1 89.81 569 ILE A CA 1
ATOM 4586 C C . ILE A 1 569 ? -13.664 21.438 4.777 1 89.81 569 ILE A C 1
ATOM 4588 O O . ILE A 1 569 ? -14.523 21.109 5.59 1 89.81 569 ILE A O 1
ATOM 4592 N N . ALA A 1 570 ? -13.219 22.688 4.523 1 92.94 570 ALA A N 1
ATOM 4593 C CA . ALA A 1 570 ? -13.859 23.766 5.266 1 92.94 570 ALA A CA 1
ATOM 4594 C C . ALA A 1 570 ? -15.344 23.859 4.93 1 92.94 570 ALA A C 1
ATOM 4596 O O . ALA A 1 570 ? -16.172 24.062 5.82 1 92.94 570 ALA A O 1
ATOM 4597 N N . ARG A 1 571 ? -15.68 23.656 3.689 1 91.31 571 ARG A N 1
ATOM 4598 C CA . ARG A 1 571 ? -17.078 23.734 3.268 1 91.31 571 ARG A CA 1
ATOM 4599 C C . ARG A 1 571 ? -17.891 22.609 3.893 1 91.31 571 ARG A C 1
ATOM 4601 O O . ARG A 1 571 ? -18.953 22.859 4.48 1 91.31 571 ARG A O 1
ATOM 4608 N N . ARG A 1 572 ? -17.453 21.469 3.803 1 87.62 572 ARG A N 1
ATOM 4609 C CA . ARG A 1 572 ? -18.172 20.328 4.355 1 87.62 572 ARG A CA 1
ATOM 4610 C C . ARG A 1 572 ? -18.172 20.359 5.879 1 87.62 572 ARG A C 1
ATOM 4612 O O . ARG A 1 572 ? -19.188 20.062 6.512 1 87.62 572 ARG A O 1
ATOM 4619 N N . GLY A 1 573 ? -16.984 20.703 6.418 1 89.88 573 GLY A N 1
ATOM 4620 C CA . GLY A 1 573 ? -16.906 20.844 7.863 1 89.88 573 GLY A CA 1
ATOM 4621 C C . GLY A 1 573 ? -17.828 21.906 8.406 1 89.88 573 GLY A C 1
ATOM 4622 O O . GLY A 1 573 ? -18.438 21.734 9.469 1 89.88 573 GLY A O 1
ATOM 4623 N N . GLY A 1 574 ? -17.875 22.984 7.641 1 91.69 574 GLY A N 1
ATOM 4624 C CA . GLY A 1 574 ? -18.812 24.031 8.023 1 91.69 574 GLY A CA 1
ATOM 4625 C C . GLY A 1 574 ? -20.266 23.578 7.996 1 91.69 574 GLY A C 1
ATOM 4626 O O . GLY A 1 574 ? -21.016 23.844 8.93 1 91.69 574 GLY A O 1
ATOM 4627 N N . ALA A 1 575 ? -20.609 22.891 6.98 1 89.56 575 ALA A N 1
ATOM 4628 C CA . ALA A 1 575 ? -21.969 22.359 6.867 1 89.56 575 ALA A CA 1
ATOM 4629 C C . ALA A 1 575 ? -22.281 21.375 7.988 1 89.56 575 ALA A C 1
ATOM 4631 O O . ALA A 1 575 ? -23.391 21.344 8.5 1 89.56 575 ALA A O 1
ATOM 4632 N N . LEU A 1 576 ? -21.328 20.594 8.281 1 88.44 576 LEU A N 1
ATOM 4633 C CA . LEU A 1 576 ? -21.469 19.656 9.383 1 88.44 576 LEU A CA 1
ATOM 4634 C C . LEU A 1 576 ? -21.734 20.375 10.695 1 88.44 576 LEU A C 1
ATOM 4636 O O . LEU A 1 576 ? -22.641 20.016 11.445 1 88.44 576 LEU A O 1
ATOM 4640 N N . LEU A 1 577 ? -20.938 21.375 10.969 1 92.31 577 LEU A N 1
ATOM 4641 C CA . LEU A 1 577 ? -21.109 22.156 12.203 1 92.31 577 LEU A CA 1
ATOM 4642 C C . LEU A 1 577 ? -22.469 22.844 12.234 1 92.31 577 LEU A C 1
ATOM 4644 O O . LEU A 1 577 ? -23.141 22.828 13.266 1 92.31 577 LEU A O 1
ATOM 4648 N N . ASP A 1 578 ? -22.844 23.344 11.125 1 92.81 578 ASP A N 1
ATOM 4649 C CA . ASP A 1 578 ? -24.156 23.984 11.055 1 92.81 578 ASP A CA 1
ATOM 4650 C C . ASP A 1 578 ? -25.266 22.984 11.352 1 92.81 578 ASP A C 1
ATOM 4652 O O . ASP A 1 578 ? -26.234 23.328 12.047 1 92.81 578 ASP A O 1
ATOM 4656 N N . ALA A 1 579 ? -25.141 21.828 10.797 1 87.19 579 ALA A N 1
ATOM 4657 C CA . ALA A 1 579 ? -26.141 20.797 11.062 1 87.19 579 ALA A CA 1
ATOM 4658 C C . ALA A 1 579 ? -26.188 20.453 12.547 1 87.19 579 ALA A C 1
ATOM 4660 O O . ALA A 1 579 ? -27.266 20.25 13.109 1 87.19 579 ALA A O 1
ATOM 4661 N N . LEU A 1 580 ? -25.094 20.375 13.164 1 87.62 580 LEU A N 1
ATOM 4662 C CA . LEU A 1 580 ? -25.031 20.047 14.586 1 87.62 580 LEU A CA 1
ATOM 4663 C C . LEU A 1 580 ? -25.578 21.188 15.43 1 87.62 580 LEU A C 1
ATOM 4665 O O . LEU A 1 580 ? -26.234 20.953 16.453 1 87.62 580 LEU A O 1
ATOM 4669 N N . PHE A 1 581 ? -25.297 22.391 15.031 1 91.38 581 PHE A N 1
ATOM 4670 C CA . PHE A 1 581 ? -25.844 23.547 15.734 1 91.38 581 PHE A CA 1
ATOM 4671 C C . PHE A 1 581 ? -27.359 23.562 15.68 1 91.38 581 PHE A C 1
ATOM 4673 O O . PHE A 1 581 ? -28.016 23.938 16.656 1 91.38 581 PHE A O 1
ATOM 4680 N N . GLU A 1 582 ? -27.844 23.141 14.523 1 88.06 582 GLU A N 1
ATOM 4681 C CA . GLU A 1 582 ? -29.297 23.062 14.398 1 88.06 582 GLU A CA 1
ATOM 4682 C C . GLU A 1 582 ? -29.891 22.047 15.383 1 88.06 582 GLU A C 1
ATOM 4684 O O . GLU A 1 582 ? -30.938 22.297 15.977 1 88.06 582 GLU A O 1
ATOM 4689 N N . ILE A 1 583 ? -29.25 20.984 15.484 1 83.12 583 ILE A N 1
ATOM 4690 C CA . ILE A 1 583 ? -29.688 19.969 16.438 1 83.12 583 ILE A CA 1
ATOM 4691 C C . ILE A 1 583 ? -29.609 20.531 17.859 1 83.12 583 ILE A C 1
ATOM 4693 O O . ILE A 1 583 ? -30.531 20.359 18.656 1 83.12 583 ILE A O 1
ATOM 4697 N N . ASP A 1 584 ? -28.578 21.188 18.188 1 84.75 584 ASP A N 1
ATOM 4698 C CA . ASP A 1 584 ? -28.375 21.797 19.5 1 84.75 584 ASP A CA 1
ATOM 4699 C C . ASP A 1 584 ? -29.438 22.844 19.797 1 84.75 584 ASP A C 1
ATOM 4701 O O . ASP A 1 584 ? -29.969 22.906 20.906 1 84.75 584 ASP A O 1
ATOM 4705 N N . ASP A 1 585 ? -29.734 23.562 18.797 1 84 585 ASP A N 1
ATOM 4706 C CA . ASP A 1 585 ? -30.734 24.609 18.953 1 84 585 ASP A CA 1
ATOM 4707 C C . ASP A 1 585 ? -32.125 24.016 19.172 1 84 585 ASP A C 1
ATOM 4709 O O . ASP A 1 585 ? -32.938 24.578 19.922 1 84 585 ASP A O 1
ATOM 4713 N N . SER A 1 586 ? -32.312 22.906 18.469 1 80.25 586 SER A N 1
ATOM 4714 C CA . SER A 1 586 ? -33.625 22.266 18.625 1 80.25 586 SER A CA 1
ATOM 4715 C C . SER A 1 586 ? -33.781 21.688 20.031 1 80.25 586 SER A C 1
ATOM 4717 O O . SER A 1 586 ? -34.906 21.594 20.531 1 80.25 586 SER A O 1
ATOM 4719 N N . LEU A 1 587 ? -32.781 21.312 20.594 1 76.06 587 LEU A N 1
ATOM 4720 C CA . LEU A 1 587 ? -32.812 20.734 21.922 1 76.06 587 LEU A CA 1
ATOM 4721 C C . LEU A 1 587 ? -33.094 21.828 22.969 1 76.06 587 LEU A C 1
ATOM 4723 O O . LEU A 1 587 ? -33.594 21.531 24.062 1 76.06 587 LEU A O 1
ATOM 4727 N N . CYS A 1 588 ? -32.75 22.984 22.688 1 65.38 588 CYS A N 1
ATOM 4728 C CA . CYS A 1 588 ? -33.031 24.078 23.609 1 65.38 588 CYS A CA 1
ATOM 4729 C C . CYS A 1 588 ? -34.5 24.359 23.688 1 65.38 588 CYS A C 1
ATOM 4731 O O . CYS A 1 588 ? -35 24.812 24.719 1 65.38 588 CYS A O 1
ATOM 4733 N N . TYR A 1 589 ? -35.156 24 22.578 1 61.91 589 TYR A N 1
ATOM 4734 C CA . TYR A 1 589 ? -36.594 24.281 22.516 1 61.91 589 TYR A CA 1
ATOM 4735 C C . TYR A 1 589 ? -37.406 23.062 22.922 1 61.91 589 TYR A C 1
ATOM 4737 O O . TYR A 1 589 ? -38.531 23.172 23.391 1 61.91 589 TYR A O 1
ATOM 4745 N N . SER A 1 590 ? -36.844 21.938 22.453 1 61.5 590 SER A N 1
ATOM 4746 C CA . SER A 1 590 ? -37.531 20.688 22.781 1 61.5 590 SER A CA 1
ATOM 4747 C C . SER A 1 590 ? -36.625 19.719 23.516 1 61.5 590 SER A C 1
ATOM 4749 O O . SER A 1 590 ? -35.406 19.766 23.359 1 61.5 590 SER A O 1
ATOM 4751 N N . ASP A 1 591 ? -37.188 19.125 24.516 1 59.41 591 ASP A N 1
ATOM 4752 C CA . ASP A 1 591 ? -36.406 18.156 25.297 1 59.41 591 ASP A CA 1
ATOM 4753 C C . ASP A 1 591 ? -36.062 16.938 24.469 1 59.41 591 ASP A C 1
ATOM 4755 O O . ASP A 1 591 ? -35.438 15.992 24.969 1 59.41 591 ASP A O 1
ATOM 4759 N N . GLN A 1 592 ? -36.531 16.953 23.203 1 57.19 592 GLN A N 1
ATOM 4760 C CA . GLN A 1 592 ? -36.25 15.812 22.344 1 57.19 592 GLN A CA 1
ATOM 4761 C C . GLN A 1 592 ? -35.594 16.25 21.031 1 57.19 592 GLN A C 1
ATOM 4763 O O . GLN A 1 592 ? -35.938 17.297 20.484 1 57.19 592 GLN A O 1
ATOM 4768 N N . ALA A 1 593 ? -34.438 15.867 20.781 1 59.28 593 ALA A N 1
ATOM 4769 C CA . ALA A 1 593 ? -33.844 16.125 19.469 1 59.28 593 ALA A CA 1
ATOM 4770 C C . ALA A 1 593 ? -33.531 14.82 18.75 1 59.28 593 ALA A C 1
ATOM 4772 O O . ALA A 1 593 ? -33.25 13.805 19.375 1 59.28 593 ALA A O 1
ATOM 4773 N N . TYR A 1 594 ? -33.938 14.82 17.438 1 57.88 594 TYR A N 1
ATOM 4774 C CA . TYR A 1 594 ? -33.656 13.688 16.562 1 57.88 594 TYR A CA 1
ATOM 4775 C C . TYR A 1 594 ? -32.281 13.828 15.922 1 57.88 594 TYR A C 1
ATOM 4777 O O . TYR A 1 594 ? -31.969 14.844 15.297 1 57.88 594 TYR A O 1
ATOM 4785 N N . PHE A 1 595 ? -31.359 12.984 16.406 1 64.94 595 PHE A N 1
ATOM 4786 C CA . PHE A 1 595 ? -30.047 12.922 15.766 1 64.94 595 PHE A CA 1
ATOM 4787 C C . PHE A 1 595 ? -30.016 11.82 14.711 1 64.94 595 PHE A C 1
ATOM 4789 O O . PHE A 1 595 ? -30.078 10.633 15.039 1 64.94 595 PHE A O 1
ATOM 4796 N N . SER A 1 596 ? -30.125 12.227 13.422 1 67.44 596 SER A N 1
ATOM 4797 C CA . SER A 1 596 ? -30.047 11.281 12.312 1 67.44 596 SER A CA 1
ATOM 4798 C C . SER A 1 596 ? -28.766 11.477 11.516 1 67.44 596 SER A C 1
ATOM 4800 O O . SER A 1 596 ? -28.578 12.516 10.875 1 67.44 596 SER A O 1
ATOM 4802 N N . MET A 1 597 ? -27.922 10.5 11.633 1 69.31 597 MET A N 1
ATOM 4803 C CA . MET A 1 597 ? -26.688 10.547 10.852 1 69.31 597 MET A CA 1
ATOM 4804 C C . MET A 1 597 ? -26.984 10.711 9.367 1 69.31 597 MET A C 1
ATOM 4806 O O . MET A 1 597 ? -26.266 11.422 8.664 1 69.31 597 MET A O 1
ATOM 4810 N N . GLU A 1 598 ? -27.984 10.047 8.961 1 66.88 598 GLU A N 1
ATOM 4811 C CA . GLU A 1 598 ? -28.375 10.133 7.551 1 66.88 598 GLU A CA 1
ATOM 4812 C C . GLU A 1 598 ? -28.703 11.57 7.16 1 66.88 598 GLU A C 1
ATOM 4814 O O . GLU A 1 598 ? -28.312 12.031 6.086 1 66.88 598 GLU A O 1
ATOM 4819 N N . GLU A 1 599 ? -29.422 12.188 8.031 1 74.31 599 GLU A N 1
ATOM 4820 C CA . GLU A 1 599 ? -29.812 13.562 7.75 1 74.31 599 GLU A CA 1
ATOM 4821 C C . GLU A 1 599 ? -28.594 14.484 7.742 1 74.31 599 GLU A C 1
ATOM 4823 O O . GLU A 1 599 ? -28.5 15.391 6.914 1 74.31 599 GLU A O 1
ATOM 4828 N N . ILE A 1 600 ? -27.703 14.289 8.641 1 76.88 600 ILE A N 1
ATOM 4829 C CA . ILE A 1 600 ? -26.484 15.094 8.719 1 76.88 600 ILE A CA 1
ATOM 4830 C C . ILE A 1 600 ? -25.656 14.891 7.449 1 76.88 600 ILE A C 1
ATOM 4832 O O . ILE A 1 600 ? -25.172 15.859 6.855 1 76.88 600 ILE A O 1
ATOM 4836 N N . ILE A 1 601 ? -25.562 13.625 7.043 1 73.19 601 ILE A N 1
ATOM 4837 C CA . ILE A 1 601 ? -24.797 13.297 5.848 1 73.19 601 ILE A CA 1
ATOM 4838 C C . ILE A 1 601 ? -25.422 13.961 4.629 1 73.19 601 ILE A C 1
ATOM 4840 O O . ILE A 1 601 ? -24.719 14.531 3.791 1 73.19 601 ILE A O 1
ATOM 4844 N N . ARG A 1 602 ? -26.703 13.93 4.582 1 74.31 602 ARG A N 1
ATOM 4845 C CA . ARG A 1 602 ? -27.406 14.555 3.471 1 74.31 602 ARG A CA 1
ATOM 4846 C C . ARG A 1 602 ? -27.141 16.062 3.424 1 74.31 602 ARG A C 1
ATOM 4848 O O . ARG A 1 602 ? -26.938 16.625 2.35 1 74.31 602 ARG A O 1
ATOM 4855 N N . LYS A 1 603 ? -27.141 16.688 4.52 1 80.19 603 LYS A N 1
ATOM 4856 C CA . LYS A 1 603 ? -26.906 18.125 4.602 1 80.19 603 LYS A CA 1
ATOM 4857 C C . LYS A 1 603 ? -25.484 18.484 4.188 1 80.19 603 LYS A C 1
ATOM 4859 O O . LYS A 1 603 ? -25.25 19.5 3.518 1 80.19 603 LYS A O 1
ATOM 4864 N N . VAL A 1 604 ? -24.578 17.688 4.578 1 81.06 604 VAL A N 1
ATOM 4865 C CA . VAL A 1 604 ? -23.188 17.938 4.273 1 81.06 604 VAL A CA 1
ATOM 4866 C C . VAL A 1 604 ? -22.922 17.703 2.789 1 81.06 604 VAL A C 1
ATOM 4868 O O . VAL A 1 604 ? -22.188 18.469 2.148 1 81.06 604 VAL A O 1
ATOM 4871 N N . LEU A 1 605 ? -23.516 16.703 2.254 1 74.25 605 LEU A N 1
ATOM 4872 C CA . LEU A 1 605 ? -23.297 16.359 0.854 1 74.25 605 LEU A CA 1
ATOM 4873 C C . LEU A 1 605 ? -23.922 17.391 -0.071 1 74.25 605 LEU A C 1
ATOM 4875 O O . LEU A 1 605 ? -23.5 17.547 -1.215 1 74.25 605 LEU A O 1
ATOM 4879 N N . LYS A 1 606 ? -24.891 18.031 0.344 1 75.62 606 LYS A N 1
ATOM 4880 C CA . LYS A 1 606 ? -25.594 19.016 -0.461 1 75.62 606 LYS A CA 1
ATOM 4881 C C . LYS A 1 606 ? -24.688 20.188 -0.812 1 75.62 606 LYS A C 1
ATOM 4883 O O . LYS A 1 606 ? -24.906 20.875 -1.808 1 75.62 606 LYS A O 1
ATOM 4888 N N . VAL A 1 607 ? -23.734 20.281 -0.019 1 76.44 607 VAL A N 1
ATOM 4889 C CA . VAL A 1 607 ? -22.891 21.438 -0.246 1 76.44 607 VAL A CA 1
ATOM 4890 C C . VAL A 1 607 ? -21.969 21.188 -1.441 1 76.44 607 VAL A C 1
ATOM 4892 O O . VAL A 1 607 ? -21.484 22.125 -2.074 1 76.44 607 VAL A O 1
ATOM 4895 N N . ASP A 1 608 ? -21.766 19.875 -1.68 1 67.5 608 ASP A N 1
ATOM 4896 C CA . ASP A 1 608 ? -20.922 19.562 -2.824 1 67.5 608 ASP A CA 1
ATOM 4897 C C . ASP A 1 608 ? -21.734 19.469 -4.109 1 67.5 608 ASP A C 1
ATOM 4899 O O . ASP A 1 608 ? -22.781 18.812 -4.137 1 67.5 608 ASP A O 1
ATOM 4903 N N . GLU A 1 609 ? -21.828 20.469 -4.871 1 56.59 609 GLU A N 1
ATOM 4904 C CA . GLU A 1 609 ? -22.594 20.516 -6.113 1 56.59 609 GLU A CA 1
ATOM 4905 C C . GLU A 1 609 ? -22.531 19.188 -6.852 1 56.59 609 GLU A C 1
ATOM 4907 O O . GLU A 1 609 ? -23.484 18.812 -7.539 1 56.59 609 GLU A O 1
ATOM 4912 N N . LYS A 1 610 ? -21.562 18.484 -6.598 1 49.28 610 LYS A N 1
ATOM 4913 C CA . LYS A 1 610 ? -21.312 17.359 -7.496 1 49.28 610 LYS A CA 1
ATOM 4914 C C . LYS A 1 610 ? -21.984 16.094 -6.984 1 49.28 610 LYS A C 1
ATOM 4916 O O . LYS A 1 610 ? -21.906 15.039 -7.625 1 49.28 610 LYS A O 1
ATOM 4921 N N . PHE A 1 611 ? -22.531 16.219 -5.824 1 49.28 611 PHE A N 1
ATOM 4922 C CA . PHE A 1 611 ? -23.078 14.961 -5.324 1 49.28 611 PHE A CA 1
ATOM 4923 C C . PHE A 1 611 ? -24.438 14.672 -5.949 1 49.28 611 PHE A C 1
ATOM 4925 O O . PHE A 1 611 ? -25.406 15.383 -5.695 1 49.28 611 PHE A O 1
ATOM 4932 N N . HIS A 1 612 ? -24.531 14.008 -7.004 1 45.19 612 HIS A N 1
ATOM 4933 C CA . HIS A 1 612 ? -25.781 13.625 -7.633 1 45.19 612 HIS A CA 1
ATOM 4934 C C . HIS A 1 612 ? -26.203 12.219 -7.203 1 45.19 612 HIS A C 1
ATOM 4936 O O . HIS A 1 612 ? -27.203 11.695 -7.688 1 45.19 612 HIS A O 1
ATOM 4942 N N . GLY A 1 613 ? -25.531 11.516 -6.336 1 46.38 613 GLY A N 1
ATOM 4943 C CA . GLY A 1 613 ? -25.875 10.102 -6.246 1 46.38 613 GLY A CA 1
ATOM 4944 C C . GLY A 1 613 ? -26.797 9.781 -5.09 1 46.38 613 GLY A C 1
ATOM 4945 O O . GLY A 1 613 ? -27.062 10.641 -4.246 1 46.38 613 GLY A O 1
ATOM 4946 N N . SER A 1 614 ? -27.781 8.734 -5.422 1 45.56 614 SER A N 1
ATOM 4947 C CA . SER A 1 614 ? -28.625 8.148 -4.387 1 45.56 614 SER A CA 1
ATOM 4948 C C . SER A 1 614 ? -27.797 7.48 -3.301 1 45.56 614 SER A C 1
ATOM 4950 O O . SER A 1 614 ? -26.719 6.934 -3.578 1 45.56 614 SER A O 1
ATOM 4952 N N . PHE A 1 615 ? -27.969 7.859 -2.076 1 46.41 615 PHE A N 1
ATOM 4953 C CA . PHE A 1 615 ? -27.297 7.344 -0.889 1 46.41 615 PHE A CA 1
ATOM 4954 C C . PHE A 1 615 ? -27.734 5.914 -0.594 1 46.41 615 PHE A C 1
ATOM 4956 O O . PHE A 1 615 ? -28.922 5.645 -0.464 1 46.41 615 PHE A O 1
ATOM 4963 N N . SER A 1 616 ? -27.266 4.957 -1.302 1 44.75 616 SER A N 1
ATOM 4964 C CA . SER A 1 616 ? -27.578 3.664 -0.709 1 44.75 616 SER A CA 1
ATOM 4965 C C . SER A 1 616 ? -26.609 3.311 0.408 1 44.75 616 SER A C 1
ATOM 4967 O O . SER A 1 616 ? -25.391 3.336 0.208 1 44.75 616 SER A O 1
ATOM 4969 N N . PHE A 1 617 ? -26.969 3.652 1.583 1 43.34 617 PHE A N 1
ATOM 4970 C CA . PHE A 1 617 ? -26.156 3.262 2.729 1 43.34 617 PHE A CA 1
ATOM 4971 C C . PHE A 1 617 ? -26.016 1.747 2.803 1 43.34 617 PHE A C 1
ATOM 4973 O O . PHE A 1 617 ? -27 1.02 2.648 1 43.34 617 PHE A O 1
ATOM 4980 N N . ALA A 1 618 ? -25.031 1.397 2.434 1 40.44 618 ALA A N 1
ATOM 4981 C CA . ALA A 1 618 ? -24.875 -0.017 2.764 1 40.44 618 ALA A CA 1
ATOM 4982 C C . ALA A 1 618 ? -25.375 -0.306 4.176 1 40.44 618 ALA A C 1
ATOM 4984 O O . ALA A 1 618 ? -25.156 0.484 5.098 1 40.44 618 ALA A O 1
ATOM 4985 N N . PRO A 1 619 ? -26.375 -1.13 4.184 1 38.59 619 PRO A N 1
ATOM 4986 C CA . PRO A 1 619 ? -26.969 -1.449 5.492 1 38.59 619 PRO A CA 1
ATOM 4987 C C . PRO A 1 619 ? -25.906 -1.583 6.59 1 38.59 619 PRO A C 1
ATOM 4989 O O . PRO A 1 619 ? -26.203 -1.349 7.766 1 38.59 619 PRO A O 1
ATOM 4992 N N . GLU A 1 620 ? -24.828 -2.018 6.18 1 38.19 620 GLU A N 1
ATOM 4993 C CA . GLU A 1 620 ? -23.859 -2.275 7.238 1 38.19 620 GLU A CA 1
ATOM 4994 C C . GLU A 1 620 ? -23.391 -0.976 7.891 1 38.19 620 GLU A C 1
ATOM 4996 O O . GLU A 1 620 ? -23.031 -0.962 9.062 1 38.19 620 GLU A O 1
ATOM 5001 N N . LEU A 1 621 ? -23.469 -0.005 7.07 1 35.16 621 LEU A N 1
ATOM 5002 C CA . LEU A 1 621 ? -23.078 1.294 7.602 1 35.16 621 LEU A CA 1
ATOM 5003 C C . LEU A 1 621 ? -24.281 2.035 8.172 1 35.16 621 LEU A C 1
ATOM 5005 O O . LEU A 1 621 ? -24.125 2.918 9.023 1 35.16 621 LEU A O 1
ATOM 5009 N N . VAL A 1 622 ? -25.547 1.785 7.582 1 31.41 622 VAL A N 1
ATOM 5010 C CA . VAL A 1 622 ? -26.75 2.572 7.848 1 31.41 622 VAL A CA 1
ATOM 5011 C C . VAL A 1 622 ? -27.281 2.244 9.242 1 31.41 622 VAL A C 1
ATOM 5013 O O . VAL A 1 622 ? -27.859 3.104 9.906 1 31.41 622 VAL A O 1
ATOM 5016 N N . GLU A 1 623 ? -27.484 1.073 9.414 1 29.09 623 GLU A N 1
ATOM 5017 C CA . GLU A 1 623 ? -28.406 0.783 10.516 1 29.09 623 GLU A CA 1
ATOM 5018 C C . GLU A 1 623 ? -28 1.528 11.781 1 29.09 623 GLU A C 1
ATOM 5020 O O . GLU A 1 623 ? -28.562 1.302 12.852 1 29.09 623 GLU A O 1
ATOM 5025 N N . SER A 1 624 ? -27 2.238 11.711 1 27.27 624 SER A N 1
ATOM 5026 C CA . SER A 1 624 ? -26.953 2.82 13.047 1 27.27 624 SER A CA 1
ATOM 5027 C C . SER A 1 624 ? -27.953 3.959 13.195 1 27.27 624 SER A C 1
ATOM 5029 O O . SER A 1 624 ? -27.75 5.055 12.672 1 27.27 624 SER A O 1
ATOM 5031 N N . TYR A 1 625 ? -29.234 3.709 12.883 1 23.41 625 TYR A N 1
ATOM 5032 C CA . TYR A 1 625 ? -30.25 4.684 13.258 1 23.41 625 TYR A CA 1
ATOM 5033 C C . TYR A 1 625 ? -30.047 5.156 14.688 1 23.41 625 TYR A C 1
ATOM 5035 O O . TYR A 1 625 ? -29.859 4.344 15.602 1 23.41 625 TYR A O 1
ATOM 5043 N N . PHE A 1 626 ? -29.5 6.238 14.773 1 26.38 626 PHE A N 1
ATOM 5044 C CA . PHE A 1 626 ? -29.547 6.859 16.094 1 26.38 626 PHE A CA 1
ATOM 5045 C C . PHE A 1 626 ? -30.984 7.25 16.453 1 26.38 626 PHE A C 1
ATOM 5047 O O . PHE A 1 626 ? -31.609 8.039 15.742 1 26.38 626 PHE A O 1
ATOM 5054 N N . GLU A 1 627 ? -31.922 6.43 16.484 1 24.83 627 GLU A N 1
ATOM 5055 C CA . GLU A 1 627 ? -33.094 7.012 17.141 1 24.83 627 GLU A CA 1
ATOM 5056 C C . GLU A 1 627 ? -32.75 7.496 18.547 1 24.83 627 GLU A C 1
ATOM 5058 O O . GLU A 1 627 ? -32.188 6.746 19.359 1 24.83 627 GLU A O 1
ATOM 5063 N N . PHE A 1 628 ? -32.375 8.758 18.609 1 25.34 628 PHE A N 1
ATOM 5064 C CA . PHE A 1 628 ? -32.375 9.375 19.938 1 25.34 628 PHE A CA 1
ATOM 5065 C C . PHE A 1 628 ? -33.75 9.297 20.594 1 25.34 628 PHE A C 1
ATOM 5067 O O . PHE A 1 628 ? -34.688 9.969 20.156 1 25.34 628 PHE A O 1
ATOM 5074 N N . ASP A 1 629 ? -34.312 8.297 20.938 1 25.95 629 ASP A N 1
ATOM 5075 C CA . ASP A 1 629 ? -35.406 8.516 21.859 1 25.95 629 ASP A CA 1
ATOM 5076 C C . ASP A 1 629 ? -35 9.492 22.969 1 25.95 629 ASP A C 1
ATOM 5078 O O . ASP A 1 629 ? -33.812 9.633 23.281 1 25.95 629 ASP A O 1
ATOM 50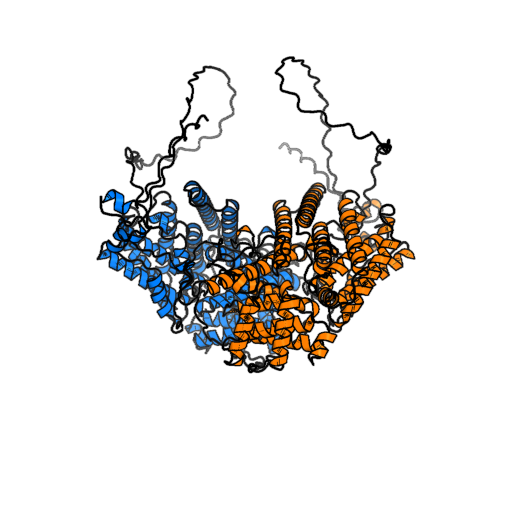82 N N . GLY A 1 630 ? -35.938 10.305 23.531 1 24.77 630 GLY A N 1
ATOM 5083 C CA . GLY A 1 630 ? -35.875 11.172 24.703 1 24.77 630 GLY A CA 1
ATOM 5084 C C . GLY A 1 630 ? -34.969 10.648 25.797 1 24.77 630 GLY A C 1
ATOM 5085 O O . GLY A 1 630 ? -34.5 11.414 26.641 1 24.77 630 GLY A O 1
ATOM 5086 N N . ASP A 1 631 ? -35.062 9.266 26.156 1 21.72 631 ASP A N 1
ATOM 5087 C CA . ASP A 1 631 ? -34.438 8.867 27.422 1 21.72 631 ASP A CA 1
ATOM 5088 C C . ASP A 1 631 ? -32.906 8.82 27.266 1 21.72 631 ASP A C 1
ATOM 5090 O O . ASP A 1 631 ? -32.219 8.18 28.062 1 21.72 631 ASP A O 1
ATOM 5094 N N . TRP A 1 632 ? -32.25 9.219 26.531 1 20.19 632 TRP A N 1
ATOM 5095 C CA . TRP A 1 632 ? -30.891 9.5 26.984 1 20.19 632 TRP A CA 1
ATOM 5096 C C . TRP A 1 632 ? -30.906 10.547 28.094 1 20.19 632 TRP A C 1
ATOM 5098 O O . TRP A 1 632 ? -29.844 11.008 28.531 1 20.19 632 TRP A O 1
ATOM 5108 N N . ILE A 1 633 ? -32.094 11.211 28.266 1 15.43 633 ILE A N 1
ATOM 5109 C CA . ILE A 1 633 ? -32.406 11.734 29.578 1 15.43 633 ILE A CA 1
ATOM 5110 C C . ILE A 1 633 ? -32.906 10.602 30.469 1 15.43 633 ILE A C 1
ATOM 5112 O O . ILE A 1 633 ? -33.781 9.836 30.078 1 15.43 633 ILE A O 1
ATOM 5116 N N . MET B 1 1 ? 54.969 24.797 54.031 1 25.02 1 MET B N 1
ATOM 5117 C CA . MET B 1 1 ? 54.656 24.984 52.625 1 25.02 1 MET B CA 1
ATOM 5118 C C . MET B 1 1 ? 54.75 23.672 51.875 1 25.02 1 MET B C 1
ATOM 5120 O O . MET B 1 1 ? 55.625 23.531 51 1 25.02 1 MET B O 1
ATOM 5124 N N . SER B 1 2 ? 54.562 22.672 52.438 1 25.03 2 SER B N 1
ATOM 5125 C CA . SER B 1 2 ? 54.656 21.219 52.344 1 25.03 2 SER B CA 1
ATOM 5126 C C . SER B 1 2 ? 53.906 20.703 51.125 1 25.03 2 SER B C 1
ATOM 5128 O O . SER B 1 2 ? 52.688 20.797 51.031 1 25.03 2 SER B O 1
ATOM 5130 N N . GLU B 1 3 ? 54.625 20.734 49.969 1 27.56 3 GLU B N 1
ATOM 5131 C CA . GLU B 1 3 ? 54.5 20.625 48.5 1 27.56 3 GLU B CA 1
ATOM 5132 C C . GLU B 1 3 ? 54.031 19.234 48.094 1 27.56 3 GLU B C 1
ATOM 5134 O O . GLU B 1 3 ? 54.75 18.234 48.312 1 27.56 3 GLU B O 1
ATOM 5139 N N . SER B 1 4 ? 52.812 19.062 48.438 1 29.25 4 SER B N 1
ATOM 5140 C CA . SER B 1 4 ? 52.219 17.719 48.469 1 29.25 4 SER B CA 1
ATOM 5141 C C . SER B 1 4 ? 52.438 17 47.125 1 29.25 4 SER B C 1
ATOM 5143 O O . SER B 1 4 ? 52.344 17.594 46.062 1 29.25 4 SER B O 1
ATOM 5145 N N . PRO B 1 5 ? 53 15.82 47.156 1 31.23 5 PRO B N 1
ATOM 5146 C CA . PRO B 1 5 ? 53.688 15.023 46.125 1 31.23 5 PRO B CA 1
ATOM 5147 C C . PRO B 1 5 ? 52.75 14.703 44.969 1 31.23 5 PRO B C 1
ATOM 5149 O O . PRO B 1 5 ? 51.562 14.57 45.125 1 31.23 5 PRO B O 1
ATOM 5152 N N . THR B 1 6 ? 53.062 15.18 43.75 1 29.31 6 THR B N 1
ATOM 5153 C CA . THR B 1 6 ? 52.469 15.289 42.438 1 29.31 6 THR B CA 1
ATOM 5154 C C . THR B 1 6 ? 52.125 13.906 41.875 1 29.31 6 THR B C 1
ATOM 5156 O O . THR B 1 6 ? 53 13.062 41.719 1 29.31 6 THR B O 1
ATOM 5159 N N . PRO B 1 7 ? 51.031 13.414 42.281 1 27.14 7 PRO B N 1
ATOM 5160 C CA . PRO B 1 7 ? 50.781 11.984 42.094 1 27.14 7 PRO B CA 1
ATOM 5161 C C . PRO B 1 7 ? 51.125 11.516 40.656 1 27.14 7 PRO B C 1
ATOM 5163 O O . PRO B 1 7 ? 51.156 12.328 39.75 1 27.14 7 PRO B O 1
ATOM 5166 N N . ARG B 1 8 ? 51.656 10.406 40.562 1 28.05 8 ARG B N 1
ATOM 5167 C CA . ARG B 1 8 ? 52.344 9.602 39.562 1 28.05 8 ARG B CA 1
ATOM 5168 C C . ARG B 1 8 ? 51.5 9.492 38.281 1 28.05 8 ARG B C 1
ATOM 5170 O O . ARG B 1 8 ? 50.281 9.227 38.344 1 28.05 8 ARG B O 1
ATOM 5177 N N . ARG B 1 9 ? 51.969 9.977 37.188 1 28.97 9 ARG B N 1
ATOM 5178 C CA . ARG B 1 9 ? 51.656 10.195 35.781 1 28.97 9 ARG B CA 1
ATOM 5179 C C . ARG B 1 9 ? 51.156 8.906 35.125 1 28.97 9 ARG B C 1
ATOM 5181 O O . ARG B 1 9 ? 51.844 7.891 35.156 1 28.97 9 ARG B O 1
ATOM 5188 N N . SER B 1 10 ? 49.969 8.641 35.219 1 30.48 10 SER B N 1
ATOM 5189 C CA . SER B 1 10 ? 49.281 7.465 34.688 1 30.48 10 SER B CA 1
ATOM 5190 C C . SER B 1 10 ? 49.875 7 33.375 1 30.48 10 SER B C 1
ATOM 5192 O O . SER B 1 10 ? 50.406 7.805 32.625 1 30.48 10 SER B O 1
ATOM 5194 N N . GLN B 1 11 ? 50.219 5.75 33.094 1 32.66 11 GLN B N 1
ATOM 5195 C CA . GLN B 1 11 ? 50.906 4.98 32.062 1 32.66 11 GLN B CA 1
ATOM 5196 C C . GLN B 1 11 ? 50.375 5.32 30.672 1 32.66 11 GLN B C 1
ATOM 5198 O O . GLN B 1 11 ? 49.188 5.312 30.438 1 32.66 11 GLN B O 1
ATOM 5203 N N . ARG B 1 12 ? 51.125 5.844 29.781 1 41.41 12 ARG B N 1
ATOM 5204 C CA . ARG B 1 12 ? 51.031 6.426 28.453 1 41.41 12 ARG B CA 1
ATOM 5205 C C . ARG B 1 12 ? 50.594 5.383 27.438 1 41.41 12 ARG B C 1
ATOM 5207 O O . ARG B 1 12 ? 51.125 4.281 27.375 1 41.41 12 ARG B O 1
ATOM 5214 N N . ARG B 1 13 ? 49.562 5.461 26.844 1 46.81 13 ARG B N 1
ATOM 5215 C CA . ARG B 1 13 ? 49.062 4.547 25.828 1 46.81 13 ARG B CA 1
ATOM 5216 C C . ARG B 1 13 ? 49.969 4.504 24.609 1 46.81 13 ARG B C 1
ATOM 5218 O O . ARG B 1 13 ? 50.406 5.547 24.109 1 46.81 13 ARG B O 1
ATOM 5225 N N . PRO B 1 14 ? 50.562 3.324 24.078 1 55.16 14 PRO B N 1
ATOM 5226 C CA . PRO B 1 14 ? 51.5 3.316 22.953 1 55.16 14 PRO B CA 1
ATOM 5227 C C . PRO B 1 14 ? 50.906 3.891 21.672 1 55.16 14 PRO B C 1
ATOM 5229 O O . PRO B 1 14 ? 49.75 3.617 21.359 1 55.16 14 PRO B O 1
ATOM 5232 N N . LEU B 1 15 ? 51.5 4.836 21 1 64.06 15 LEU B N 1
ATOM 5233 C CA . LEU B 1 15 ? 51 5.582 19.844 1 64.06 15 LEU B CA 1
ATOM 5234 C C . LEU B 1 15 ? 51.344 4.863 18.547 1 64.06 15 LEU B C 1
ATOM 5236 O O . LEU B 1 15 ? 50.875 5.25 17.469 1 64.06 15 LEU B O 1
ATOM 5240 N N . SER B 1 16 ? 52.156 3.863 18.703 1 69.06 16 SER B N 1
ATOM 5241 C CA . SER B 1 16 ? 52.625 3.16 17.531 1 69.06 16 SER B CA 1
ATOM 5242 C C . SER B 1 16 ? 51.656 2.074 17.078 1 69.06 16 SER B C 1
ATOM 5244 O O . SER B 1 16 ? 51.031 1.406 17.922 1 69.06 16 SER B O 1
ATOM 5246 N N . CYS B 1 17 ? 51.469 1.897 15.734 1 64.19 17 CYS B N 1
ATOM 5247 C CA . CYS B 1 17 ? 50.5 0.888 15.297 1 64.19 17 CYS B CA 1
ATOM 5248 C C . CYS B 1 17 ? 51.062 -0.515 15.461 1 64.19 17 CYS B C 1
ATOM 5250 O O . CYS B 1 17 ? 52.281 -0.687 15.555 1 64.19 17 CYS B O 1
ATOM 5252 N N . LEU B 1 18 ? 50.344 -1.489 15.586 1 69.88 18 LEU B N 1
ATOM 5253 C CA . LEU B 1 18 ? 50.719 -2.863 15.914 1 69.88 18 LEU B CA 1
ATOM 5254 C C . LEU B 1 18 ? 51.656 -3.443 14.844 1 69.88 18 LEU B C 1
ATOM 5256 O O . LEU B 1 18 ? 52.594 -4.168 15.164 1 69.88 18 LEU B O 1
ATOM 5260 N N . ASN B 1 19 ? 51.625 -2.891 13.695 1 72.75 19 ASN B N 1
ATOM 5261 C CA . ASN B 1 19 ? 52.344 -3.441 12.562 1 72.75 19 ASN B CA 1
ATOM 5262 C C . ASN B 1 19 ? 53.781 -2.91 12.523 1 72.75 19 ASN B C 1
ATOM 5264 O O . ASN B 1 19 ? 54.719 -3.672 12.312 1 72.75 19 ASN B O 1
ATOM 5268 N N . CYS B 1 20 ? 53.781 -1.725 12.789 1 71.81 20 CYS B N 1
ATOM 5269 C CA . CYS B 1 20 ? 55.094 -1.055 12.797 1 71.81 20 CYS B CA 1
ATOM 5270 C C . CYS B 1 20 ? 55.906 -1.473 14.016 1 71.81 20 CYS B C 1
ATOM 5272 O O . CYS B 1 20 ? 57.125 -1.645 13.914 1 71.81 20 CYS B O 1
ATOM 5274 N N . ALA B 1 21 ? 55.188 -1.678 15.164 1 69.19 21 ALA B N 1
ATOM 5275 C CA . ALA B 1 21 ? 55.812 -2.053 16.438 1 69.19 21 ALA B CA 1
ATOM 5276 C C . ALA B 1 21 ? 56.406 -3.461 16.359 1 69.19 21 ALA B C 1
ATOM 5278 O O . ALA B 1 21 ? 57.5 -3.711 16.859 1 69.19 21 ALA B O 1
ATOM 5279 N N . ARG B 1 22 ? 55.844 -4.367 15.57 1 69.06 22 ARG B N 1
ATOM 5280 C CA . ARG B 1 22 ? 56.25 -5.758 15.406 1 69.06 22 ARG B CA 1
ATOM 5281 C C . ARG B 1 22 ? 57.469 -5.863 14.492 1 69.06 22 ARG B C 1
ATOM 5283 O O . ARG B 1 22 ? 58.344 -6.695 14.727 1 69.06 22 ARG B O 1
ATOM 5290 N N . GLN B 1 23 ? 57.438 -4.906 13.531 1 69.75 23 GLN B N 1
ATOM 5291 C CA . GLN B 1 23 ? 58.469 -5.008 12.5 1 69.75 23 GLN B CA 1
ATOM 5292 C C . GLN B 1 23 ? 59.656 -4.082 12.797 1 69.75 23 GLN B C 1
ATOM 5294 O O . GLN B 1 23 ? 60.594 -3.992 12.008 1 69.75 23 GLN B O 1
ATOM 5299 N N . LYS B 1 24 ? 59.75 -3.488 13.93 1 65.31 24 LYS B N 1
ATOM 5300 C CA . LYS B 1 24 ? 60.75 -2.594 14.484 1 65.31 24 LYS B CA 1
ATOM 5301 C C . LYS B 1 24 ? 61.125 -1.506 13.484 1 65.31 24 LYS B C 1
ATOM 5303 O O . LYS B 1 24 ? 62.312 -1.218 13.297 1 65.31 24 LYS B O 1
ATOM 5308 N N . ILE B 1 25 ? 60.031 -1.167 12.711 1 72.56 25 ILE B N 1
ATOM 5309 C CA . ILE B 1 25 ? 60.344 -0.128 11.727 1 72.56 25 ILE B CA 1
ATOM 5310 C C . ILE B 1 25 ? 59.812 1.219 12.234 1 72.56 25 ILE B C 1
ATOM 5312 O O . ILE B 1 25 ? 58.969 1.272 13.133 1 72.56 25 ILE B O 1
ATOM 5316 N N . ARG B 1 26 ? 60.219 2.188 11.742 1 67.81 26 ARG B N 1
ATOM 5317 C CA . ARG B 1 26 ? 59.875 3.541 12.156 1 67.81 26 ARG B CA 1
ATOM 5318 C C . ARG B 1 26 ? 58.406 3.85 11.797 1 67.81 26 ARG B C 1
ATOM 5320 O O . ARG B 1 26 ? 58.031 3.738 10.633 1 67.81 26 ARG B O 1
ATOM 5327 N N . CYS B 1 27 ? 57.344 4.023 12.805 1 64.44 27 CYS B N 1
ATOM 5328 C CA . CYS B 1 27 ? 55.875 4.195 12.641 1 64.44 27 CYS B CA 1
ATOM 5329 C C . CYS B 1 27 ? 55.531 5.672 12.586 1 64.44 27 CYS B C 1
ATOM 5331 O O . CYS B 1 27 ? 56.031 6.473 13.375 1 64.44 27 CYS B O 1
ATOM 5333 N N . SER B 1 28 ? 54.906 5.996 11.555 1 70.88 28 SER B N 1
ATOM 5334 C CA . SER B 1 28 ? 54.594 7.422 11.477 1 70.88 28 SER B CA 1
ATOM 5335 C C . SER B 1 28 ? 53.594 7.84 12.539 1 70.88 28 SER B C 1
ATOM 5337 O O . SER B 1 28 ? 53.188 9 12.586 1 70.88 28 SER B O 1
ATOM 5339 N N . LYS B 1 29 ? 52.969 6.934 13.547 1 65.25 29 LYS B N 1
ATOM 5340 C CA . LYS B 1 29 ? 52.188 7.031 14.773 1 65.25 29 LYS B CA 1
ATOM 5341 C C . LYS B 1 29 ? 50.781 7.504 14.477 1 65.25 29 LYS B C 1
ATOM 5343 O O . LYS B 1 29 ? 50.062 7.941 15.383 1 65.25 29 LYS B O 1
ATOM 5348 N N . THR B 1 30 ? 50.562 7.465 13.125 1 68.31 30 THR B N 1
ATOM 5349 C CA . THR B 1 30 ? 49.219 7.789 12.656 1 68.31 30 THR B CA 1
ATOM 5350 C C . THR B 1 30 ? 48.5 6.539 12.172 1 68.31 30 THR B C 1
ATOM 5352 O O . THR B 1 30 ? 49.125 5.609 11.664 1 68.31 30 THR B O 1
ATOM 5355 N N . ILE B 1 31 ? 47.062 6.164 12.406 1 66.06 31 ILE B N 1
ATOM 5356 C CA . ILE B 1 31 ? 46.438 4.914 11.969 1 66.06 31 ILE B CA 1
ATOM 5357 C C . ILE B 1 31 ? 45.438 5.199 10.852 1 66.06 31 ILE B C 1
ATOM 5359 O O . ILE B 1 31 ? 44.5 5.965 11.039 1 66.06 31 ILE B O 1
ATOM 5363 N N . PRO B 1 32 ? 45.938 4.754 9.578 1 70.88 32 PRO B N 1
ATOM 5364 C CA . PRO B 1 32 ? 47.031 3.84 9.289 1 70.88 32 PRO B CA 1
ATOM 5365 C C . PRO B 1 32 ? 48.375 4.562 9.102 1 70.88 32 PRO B C 1
ATOM 5367 O O . PRO B 1 32 ? 48.406 5.68 8.57 1 70.88 32 PRO B O 1
ATOM 5370 N N . CYS B 1 33 ? 49.344 3.865 9.516 1 72.19 33 CYS B N 1
ATOM 5371 C CA . CYS B 1 33 ? 50.625 4.598 9.539 1 72.19 33 CYS B CA 1
ATOM 5372 C C . CYS B 1 33 ? 51.281 4.57 8.172 1 72.19 33 CYS B C 1
ATOM 5374 O O . CYS B 1 33 ? 51.031 3.682 7.359 1 72.19 33 CYS B O 1
ATOM 5376 N N . LEU B 1 34 ? 52.062 5.664 7.781 1 73.88 34 LEU B N 1
ATOM 5377 C CA . LEU B 1 34 ? 52.656 5.895 6.477 1 73.88 34 LEU B CA 1
ATOM 5378 C C . LEU B 1 34 ? 53.469 4.672 6.023 1 73.88 34 LEU B C 1
ATOM 5380 O O . LEU B 1 34 ? 53.438 4.312 4.848 1 73.88 34 LEU B O 1
ATOM 5384 N N . SER B 1 35 ? 54 4.047 7.094 1 72 35 SER B N 1
ATOM 5385 C CA . SER B 1 35 ? 54.844 2.895 6.836 1 72 35 SER B CA 1
ATOM 5386 C C . SER B 1 35 ? 54.031 1.675 6.438 1 72 35 SER B C 1
ATOM 5388 O O . SER B 1 35 ? 54.438 0.885 5.59 1 72 35 SER B O 1
ATOM 5390 N N . CYS B 1 36 ? 52.875 1.557 7.086 1 63.84 36 CYS B N 1
ATOM 5391 C CA . CYS B 1 36 ? 51.906 0.513 6.809 1 63.84 36 CYS B CA 1
ATOM 5392 C C . CYS B 1 36 ? 51.25 0.727 5.449 1 63.84 36 CYS B C 1
ATOM 5394 O O . CYS B 1 36 ? 50.969 -0.235 4.73 1 63.84 36 CYS B O 1
ATOM 5396 N N . ILE B 1 37 ? 50.969 1.929 5.012 1 69.06 37 ILE B N 1
ATOM 5397 C CA . ILE B 1 37 ? 50.438 2.365 3.717 1 69.06 37 ILE B CA 1
ATOM 5398 C C . ILE B 1 37 ? 51.406 1.937 2.609 1 69.06 37 ILE B C 1
ATOM 5400 O O . ILE B 1 37 ? 51 1.367 1.6 1 69.06 37 ILE B O 1
ATOM 5404 N N . ASP B 1 38 ? 52.625 2.178 2.852 1 69.88 38 ASP B N 1
ATOM 5405 C CA . ASP B 1 38 ? 53.688 1.963 1.869 1 69.88 38 ASP B CA 1
ATOM 5406 C C . ASP B 1 38 ? 53.906 0.474 1.613 1 69.88 38 ASP B C 1
ATOM 5408 O O . ASP B 1 38 ? 54.281 0.078 0.512 1 69.88 38 ASP B O 1
ATOM 5412 N N . ARG B 1 39 ? 53.656 -0.14 2.678 1 66.81 39 ARG B N 1
ATOM 5413 C CA . ARG B 1 39 ? 53.906 -1.574 2.631 1 66.81 39 ARG B CA 1
ATOM 5414 C C . ARG B 1 39 ? 52.656 -2.357 2.342 1 66.81 39 ARG B C 1
ATOM 5416 O O . ARG B 1 39 ? 52.656 -3.59 2.383 1 66.81 39 ARG B O 1
ATOM 5423 N N . GLY B 1 40 ? 51.656 -1.722 1.939 1 65.94 40 GLY B N 1
ATOM 5424 C CA . GLY B 1 40 ? 50.375 -2.252 1.472 1 65.94 40 GLY B CA 1
ATOM 5425 C C . GLY B 1 40 ? 49.531 -2.83 2.586 1 65.94 40 GLY B C 1
ATOM 5426 O O . GLY B 1 40 ? 48.688 -3.68 2.342 1 65.94 40 GLY B O 1
ATOM 5427 N N . GLN B 1 41 ? 49.812 -2.439 3.766 1 61.88 41 GLN B N 1
ATOM 5428 C CA . GLN B 1 41 ? 49.25 -3.031 4.977 1 61.88 41 GLN B CA 1
ATOM 5429 C C . GLN B 1 41 ? 48.438 -2.008 5.766 1 61.88 41 GLN B C 1
ATOM 5431 O O . GLN B 1 41 ? 48.406 -2.049 6.996 1 61.88 41 GLN B O 1
ATOM 5436 N N . ALA B 1 42 ? 47.969 -1.144 5.121 1 65.69 42 ALA B N 1
ATOM 5437 C CA . ALA B 1 42 ? 47.344 0.058 5.668 1 65.69 42 ALA B CA 1
ATOM 5438 C C . ALA B 1 42 ? 46.062 -0.287 6.434 1 65.69 42 ALA B C 1
ATOM 5440 O O . ALA B 1 42 ? 45.781 0.334 7.453 1 65.69 42 ALA B O 1
ATOM 5441 N N . SER B 1 43 ? 45.406 -1.345 6.031 1 66.44 43 SER B N 1
ATOM 5442 C CA . SER B 1 43 ? 44.094 -1.726 6.566 1 66.44 43 SER B CA 1
ATOM 5443 C C . SER B 1 43 ? 44.25 -2.447 7.902 1 66.44 43 SER B C 1
ATOM 5445 O O . SER B 1 43 ? 43.344 -2.418 8.734 1 66.44 43 SER B O 1
ATOM 5447 N N . SER B 1 44 ? 45.375 -2.98 8.078 1 66.38 44 SER B N 1
ATOM 5448 C CA . SER B 1 44 ? 45.656 -3.77 9.273 1 66.38 44 SER B CA 1
ATOM 5449 C C . SER B 1 44 ? 46.406 -2.941 10.32 1 66.38 44 SER B C 1
ATOM 5451 O O . SER B 1 44 ? 46.875 -3.48 11.312 1 66.38 44 SER B O 1
ATOM 5453 N N . CYS B 1 45 ? 46.5 -1.7 10.148 1 66.69 45 CYS B N 1
ATOM 5454 C CA . CYS B 1 45 ? 47.344 -0.85 10.992 1 66.69 45 CYS B CA 1
ATOM 5455 C C . CYS B 1 45 ? 46.594 -0.422 12.25 1 66.69 45 CYS B C 1
ATOM 5457 O O . CYS B 1 45 ? 45.656 0.409 12.18 1 66.69 45 CYS B O 1
ATOM 5459 N N . GLU B 1 46 ? 46.625 -1.213 13.242 1 69.31 46 GLU B N 1
ATOM 5460 C CA . GLU B 1 46 ? 45.875 -0.945 14.453 1 69.31 46 GLU B CA 1
ATOM 5461 C C . GLU B 1 46 ? 46.781 -0.833 15.672 1 69.31 46 GLU B C 1
ATOM 5463 O O . GLU B 1 46 ? 47.906 -1.322 15.648 1 69.31 46 GLU B O 1
ATOM 5468 N N . ARG B 1 47 ? 46 -0.28 16.781 1 64.75 47 ARG B N 1
ATOM 5469 C CA . ARG B 1 47 ? 46.75 -0.13 18.031 1 64.75 47 ARG B CA 1
ATOM 5470 C C . ARG B 1 47 ? 46.406 -1.222 19.031 1 64.75 47 ARG B C 1
ATOM 5472 O O . ARG B 1 47 ? 45.25 -1.686 19.062 1 64.75 47 ARG B O 1
ATOM 5479 N N . GLU B 1 48 ? 47.125 -1.991 19.766 1 53.59 48 GLU B N 1
ATOM 5480 C CA . GLU B 1 48 ? 46.906 -3.037 20.75 1 53.59 48 GLU B CA 1
ATOM 5481 C C . GLU B 1 48 ? 46.062 -2.533 21.906 1 53.59 48 GLU B C 1
ATOM 5483 O O . GLU B 1 48 ? 46.375 -1.523 22.547 1 53.59 48 GLU B O 1
ATOM 5488 N N . VAL B 1 49 ? 44.562 -2.965 22.141 1 46.94 49 VAL B N 1
ATOM 5489 C CA . VAL B 1 49 ? 43.844 -2.562 23.344 1 46.94 49 VAL B CA 1
ATOM 5490 C C . VAL B 1 49 ? 44.094 -3.584 24.453 1 46.94 49 VAL B C 1
ATOM 5492 O O . VAL B 1 49 ? 43.844 -4.781 24.266 1 46.94 49 VAL B O 1
ATOM 5495 N N . VAL B 1 50 ? 44.719 -3.566 25.594 1 35.47 50 VAL B N 1
ATOM 5496 C CA . VAL B 1 50 ? 45.094 -4.391 26.75 1 35.47 50 VAL B CA 1
ATOM 5497 C C . VAL B 1 50 ? 43.875 -4.617 27.625 1 35.47 50 VAL B C 1
ATOM 5499 O O . VAL B 1 50 ? 43.312 -3.666 28.188 1 35.47 50 VAL B O 1
ATOM 5502 N N . GLN B 1 51 ? 43 -5.688 27.547 1 34.59 51 GLN B N 1
ATOM 5503 C CA . GLN B 1 51 ? 41.938 -6.059 28.453 1 34.59 51 GLN B CA 1
ATOM 5504 C C . GLN B 1 51 ? 42.5 -6.605 29.766 1 34.59 51 GLN B C 1
ATOM 5506 O O . GLN B 1 51 ? 43.375 -7.469 29.766 1 34.59 51 GLN B O 1
ATOM 5511 N N . ILE B 1 52 ? 42.156 -6.141 31.031 1 24.84 52 ILE B N 1
ATOM 5512 C CA . ILE B 1 52 ? 42.5 -6.57 32.375 1 24.84 52 ILE B CA 1
ATOM 5513 C C . ILE B 1 52 ? 41.625 -7.742 32.781 1 24.84 52 ILE B C 1
ATOM 5515 O O . ILE B 1 52 ? 40.406 -7.633 32.781 1 24.84 52 ILE B O 1
ATOM 5519 N N . THR B 1 53 ? 42 -9.062 32.938 1 25.03 53 THR B N 1
ATOM 5520 C CA . THR B 1 53 ? 41.5 -10.398 33.25 1 25.03 53 THR B CA 1
ATOM 5521 C C . THR B 1 53 ? 41.188 -10.523 34.719 1 25.03 53 THR B C 1
ATOM 5523 O O . THR B 1 53 ? 42.094 -10.453 35.562 1 25.03 53 THR B O 1
ATOM 5526 N N . ARG B 1 54 ? 40 -10.141 35.281 1 21.59 54 ARG B N 1
ATOM 5527 C CA . ARG B 1 54 ? 39.719 -10.367 36.688 1 21.59 54 ARG B CA 1
ATOM 5528 C C . ARG B 1 54 ? 39.594 -11.859 37 1 21.59 54 ARG B C 1
ATOM 5530 O O . ARG B 1 54 ? 39.25 -12.656 36.125 1 21.59 54 ARG B O 1
ATOM 5537 N N . SER B 1 55 ? 39.688 -12.43 38.5 1 18.14 55 SER B N 1
ATOM 5538 C CA . SER B 1 55 ? 40 -13.625 39.281 1 18.14 55 SER B CA 1
ATOM 5539 C C . SER B 1 55 ? 38.812 -14.57 39.344 1 18.14 55 SER B C 1
ATOM 5541 O O . SER B 1 55 ? 37.656 -14.125 39.281 1 18.14 55 SER B O 1
ATOM 5543 N N . GLY B 1 56 ? 38.969 -15.977 39.25 1 18.89 56 GLY B N 1
ATOM 5544 C CA . GLY B 1 56 ? 38.375 -17.312 39.188 1 18.89 56 GLY B CA 1
ATOM 5545 C C . GLY B 1 56 ? 37.781 -17.75 40.5 1 18.89 56 GLY B C 1
ATOM 5546 O O . GLY B 1 56 ? 38.5 -18.156 41.438 1 18.89 56 GLY B O 1
ATOM 5547 N N . LYS B 1 57 ? 36.75 -17.062 40.969 1 18.03 57 LYS B N 1
ATOM 5548 C CA . LYS B 1 57 ? 36.219 -17.5 42.25 1 18.03 57 LYS B CA 1
ATOM 5549 C C . LYS B 1 57 ? 35.844 -18.984 42.25 1 18.03 57 LYS B C 1
ATOM 5551 O O . LYS B 1 57 ? 35.5 -19.516 41.188 1 18.03 57 LYS B O 1
ATOM 5556 N N . ARG B 1 58 ? 35.625 -19.688 43.562 1 15.89 58 ARG B N 1
ATOM 5557 C CA . ARG B 1 58 ? 35.688 -20.906 44.375 1 15.89 58 ARG B CA 1
ATOM 5558 C C . ARG B 1 58 ? 34.5 -21.812 44.094 1 15.89 58 ARG B C 1
ATOM 5560 O O . ARG B 1 58 ? 33.438 -21.359 43.594 1 15.89 58 ARG B O 1
ATOM 5567 N N . ARG B 1 59 ? 34.406 -23.203 44.75 1 15.98 59 ARG B N 1
ATOM 5568 C CA . ARG B 1 59 ? 34.281 -24.656 44.75 1 15.98 59 ARG B CA 1
ATOM 5569 C C . ARG B 1 59 ? 32.906 -25.078 45.25 1 15.98 59 ARG B C 1
ATOM 5571 O O . ARG B 1 59 ? 32.438 -26.156 44.938 1 15.98 59 ARG B O 1
ATOM 5578 N N . ARG B 1 60 ? 32.156 -24.484 46.156 1 15.56 60 ARG B N 1
ATOM 5579 C CA . ARG B 1 60 ? 31.641 -25.312 47.281 1 15.56 60 ARG B CA 1
ATOM 5580 C C . ARG B 1 60 ? 30.391 -26.062 46.844 1 15.56 60 ARG B C 1
ATOM 5582 O O . ARG B 1 60 ? 29.328 -25.453 46.625 1 15.56 60 ARG B O 1
ATOM 5589 N N . THR B 1 61 ? 30.516 -27.141 46.094 1 16.22 61 THR B N 1
ATOM 5590 C CA . THR B 1 61 ? 29.562 -28.219 45.781 1 16.22 61 THR B CA 1
ATOM 5591 C C . THR B 1 61 ? 29.031 -28.859 47.062 1 16.22 61 THR B C 1
ATOM 5593 O O . THR B 1 61 ? 29.766 -29.562 47.75 1 16.22 61 THR B O 1
ATOM 5596 N N . ARG B 1 62 ? 28.281 -28.219 47.781 1 15.01 62 ARG B N 1
ATOM 5597 C CA . ARG B 1 62 ? 27.516 -28.781 48.875 1 15.01 62 ARG B CA 1
ATOM 5598 C C . ARG B 1 62 ? 26.688 -29.984 48.406 1 15.01 62 ARG B C 1
ATOM 5600 O O . ARG B 1 62 ? 25.953 -29.891 47.406 1 15.01 62 ARG B O 1
ATOM 5607 N N . GLN B 1 63 ? 26.734 -31.25 49.156 1 14.93 63 GLN B N 1
ATOM 5608 C CA . GLN B 1 63 ? 26.438 -32.688 49.188 1 14.93 63 GLN B CA 1
ATOM 5609 C C . GLN B 1 63 ? 24.953 -32.938 49.438 1 14.93 63 GLN B C 1
ATOM 5611 O O . GLN B 1 63 ? 24.438 -34 49.125 1 14.93 63 GLN B O 1
ATOM 5616 N N . THR B 1 64 ? 24.172 -32.031 50 1 14.95 64 THR B N 1
ATOM 5617 C CA . THR B 1 64 ? 23.359 -32.688 51.031 1 14.95 64 THR B CA 1
ATOM 5618 C C . THR B 1 64 ? 22.438 -33.719 50.375 1 14.95 64 THR B C 1
ATOM 5620 O O . THR B 1 64 ? 22.047 -33.594 49.219 1 14.95 64 THR B O 1
ATOM 5623 N N . GLU B 1 65 ? 21.703 -34.625 51.375 1 14.35 65 GLU B N 1
ATOM 5624 C CA . GLU B 1 65 ? 21.266 -35.906 51.875 1 14.35 65 GLU B CA 1
ATOM 5625 C C . GLU B 1 65 ? 19.906 -36.281 51.312 1 14.35 65 GLU B C 1
ATOM 5627 O O . GLU B 1 65 ? 19.734 -37.406 50.781 1 14.35 65 GLU B O 1
ATOM 5632 N N . THR B 1 66 ? 18.781 -35.938 52.031 1 14.83 66 THR B N 1
ATOM 5633 C CA . THR B 1 66 ? 17.984 -36.938 52.75 1 14.83 66 THR B CA 1
ATOM 5634 C C . THR B 1 66 ? 17 -37.594 51.812 1 14.83 66 THR B C 1
ATOM 5636 O O . THR B 1 66 ? 16.641 -37.031 50.75 1 14.83 66 THR B O 1
ATOM 5639 N N . GLU B 1 67 ? 16.094 -38.594 52.438 1 14.09 67 GLU B N 1
ATOM 5640 C CA . GLU B 1 67 ? 15.539 -39.969 52.469 1 14.09 67 GLU B CA 1
ATOM 5641 C C . GLU B 1 67 ? 14.172 -40 51.812 1 14.09 67 GLU B C 1
ATOM 5643 O O . GLU B 1 67 ? 13.82 -41.031 51.188 1 14.09 67 GLU B O 1
ATOM 5648 N N . ARG B 1 68 ? 13.25 -39.062 52.156 1 14.61 68 ARG B N 1
ATOM 5649 C CA . ARG B 1 68 ? 12.055 -39.688 52.719 1 14.61 68 ARG B CA 1
ATOM 5650 C C . ARG B 1 68 ? 11.312 -40.5 51.656 1 14.61 68 ARG B C 1
ATOM 5652 O O . ARG B 1 68 ? 11.359 -40.188 50.469 1 14.61 68 ARG B O 1
ATOM 5659 N N . ASN B 1 69 ? 10.305 -41.375 52.125 1 14.25 69 ASN B N 1
ATOM 5660 C CA . ASN B 1 69 ? 9.672 -42.688 52.125 1 14.25 69 ASN B CA 1
ATOM 5661 C C . ASN B 1 69 ? 8.664 -42.844 51 1 14.25 69 ASN B C 1
ATOM 5663 O O . ASN B 1 69 ? 8.758 -43.781 50.219 1 14.25 69 ASN B O 1
ATOM 5667 N N . GLU B 1 70 ? 7.355 -43.062 51.438 1 14.22 70 GLU B N 1
ATOM 5668 C CA . GLU B 1 70 ? 6.574 -44.281 51.469 1 14.22 70 GLU B CA 1
ATOM 5669 C C . GLU B 1 70 ? 5.684 -44.406 50.219 1 14.22 70 GLU B C 1
ATOM 5671 O O . GLU B 1 70 ? 5.719 -45.406 49.531 1 14.22 70 GLU B O 1
ATOM 5676 N N . THR B 1 71 ? 4.324 -44.156 50.438 1 14.71 71 THR B N 1
ATOM 5677 C CA . THR B 1 71 ? 3.334 -45.219 50.5 1 14.71 71 THR B CA 1
ATOM 5678 C C . THR B 1 71 ? 2.738 -45.469 49.094 1 14.71 71 THR B C 1
ATOM 5680 O O . THR B 1 71 ? 2.93 -44.656 48.188 1 14.71 71 THR B O 1
ATOM 5683 N N . ASP B 1 72 ? 1.365 -45.531 49.062 1 14.49 72 ASP B N 1
ATOM 5684 C CA . ASP B 1 72 ? 0.452 -46.656 48.969 1 14.49 72 ASP B CA 1
ATOM 5685 C C . ASP B 1 72 ? -0.003 -46.875 47.5 1 14.49 72 ASP B C 1
ATOM 5687 O O . ASP B 1 72 ? 0.118 -45.969 46.688 1 14.49 72 ASP B O 1
ATOM 5691 N N . ASP B 1 73 ? -1.202 -47.5 47.406 1 14.17 73 ASP B N 1
ATOM 5692 C CA . ASP B 1 73 ? -1.773 -48.75 46.906 1 14.17 73 ASP B CA 1
ATOM 5693 C C . ASP B 1 73 ? -2.461 -48.531 45.562 1 14.17 73 ASP B C 1
ATOM 5695 O O . ASP B 1 73 ? -2.691 -49.469 44.812 1 14.17 73 ASP B O 1
ATOM 5699 N N . ALA B 1 74 ? -3.26 -47.406 45.5 1 15.3 74 ALA B N 1
ATOM 5700 C CA . ALA B 1 74 ? -4.609 -47.875 45.219 1 15.3 74 ALA B CA 1
ATOM 5701 C C . ALA B 1 74 ? -4.664 -48.531 43.844 1 15.3 74 ALA B C 1
ATOM 5703 O O . ALA B 1 74 ? -3.855 -48.219 42.969 1 15.3 74 ALA B O 1
ATOM 5704 N N . GLU B 1 75 ? -5.773 -49.125 43.438 1 14.56 75 GLU B N 1
ATOM 5705 C CA . GLU B 1 75 ? -6.426 -50.375 42.969 1 14.56 75 GLU B CA 1
ATOM 5706 C C . GLU B 1 75 ? -6.391 -50.469 41.438 1 14.56 75 GLU B C 1
ATOM 5708 O O . GLU B 1 75 ? -6.113 -49.5 40.75 1 14.56 75 GLU B O 1
ATOM 5713 N N . SER B 1 76 ? -7.48 -50.969 40.938 1 14.73 76 SER B N 1
ATOM 5714 C CA . SER B 1 76 ? -7.801 -52.25 40.344 1 14.73 76 SER B CA 1
ATOM 5715 C C . SER B 1 76 ? -7.875 -52.156 38.812 1 14.73 76 SER B C 1
ATOM 5717 O O . SER B 1 76 ? -7.469 -53.094 38.125 1 14.73 76 SER B O 1
ATOM 5719 N N . THR B 1 77 ? -8.656 -51.156 38.312 1 15.95 77 THR B N 1
ATOM 5720 C CA . THR B 1 77 ? -9.695 -51.938 37.625 1 15.95 77 THR B CA 1
ATOM 5721 C C . THR B 1 77 ? -9.141 -52.562 36.344 1 15.95 77 THR B C 1
ATOM 5723 O O . THR B 1 77 ? -8.164 -52.062 35.75 1 15.95 77 THR B O 1
ATOM 5726 N N . PRO B 1 78 ? -9.992 -53.156 35.594 1 15.46 78 PRO B N 1
ATOM 5727 C CA . PRO B 1 78 ? -10.062 -54.5 34.969 1 15.46 78 PRO B CA 1
ATOM 5728 C C . PRO B 1 78 ? -9.297 -54.562 33.656 1 15.46 78 PRO B C 1
ATOM 5730 O O . PRO B 1 78 ? -8.922 -53.531 33.094 1 15.46 78 PRO B O 1
ATOM 5733 N N . HIS B 1 79 ? -9.766 -55.5 32.875 1 15.25 79 HIS B N 1
ATOM 5734 C CA . HIS B 1 79 ? -9.391 -56.75 32.219 1 15.25 79 HIS B CA 1
ATOM 5735 C C . HIS B 1 79 ? -9.102 -56.531 30.734 1 15.25 79 HIS B C 1
ATOM 5737 O O . HIS B 1 79 ? -8.633 -57.438 30.047 1 15.25 79 HIS B O 1
ATOM 5743 N N . LEU B 1 80 ? -9.648 -55.438 30.125 1 16.83 80 LEU B N 1
ATOM 5744 C CA . LEU B 1 80 ? -10.18 -55.969 28.875 1 16.83 80 LEU B CA 1
ATOM 5745 C C . LEU B 1 80 ? -9.07 -56.594 28.031 1 16.83 80 LEU B C 1
ATOM 5747 O O . LEU B 1 80 ? -7.906 -56.188 28.156 1 16.83 80 LEU B O 1
ATOM 5751 N N . ALA B 1 81 ? -9.422 -57.344 27.047 1 16.42 81 ALA B N 1
ATOM 5752 C CA . ALA B 1 81 ? -9.055 -58.562 26.312 1 16.42 81 ALA B CA 1
ATOM 5753 C C . ALA B 1 81 ? -7.789 -58.312 25.484 1 16.42 81 ALA B C 1
ATOM 5755 O O . ALA B 1 81 ? -7.461 -57.188 25.141 1 16.42 81 ALA B O 1
ATOM 5756 N N . SER B 1 82 ? -7.16 -59.438 25.109 1 15.88 82 SER B N 1
ATOM 5757 C CA . SER B 1 82 ? -5.957 -60.219 24.781 1 15.88 82 SER B CA 1
ATOM 5758 C C . SER B 1 82 ? -5.578 -60.031 23.312 1 15.88 82 SER B C 1
ATOM 5760 O O . SER B 1 82 ? -4.645 -60.656 22.828 1 15.88 82 SER B O 1
ATOM 5762 N N . ALA B 1 83 ? -6.266 -59.344 22.438 1 18.41 83 ALA B N 1
ATOM 5763 C CA . ALA B 1 83 ? -6.113 -60.062 21.172 1 18.41 83 ALA B CA 1
ATOM 5764 C C . ALA B 1 83 ? -4.641 -60.25 20.828 1 18.41 83 ALA B C 1
ATOM 5766 O O . ALA B 1 83 ? -3.779 -59.5 21.312 1 18.41 83 ALA B O 1
ATOM 5767 N N . SER B 1 84 ? -4.328 -61.125 19.938 1 17.59 84 SER B N 1
ATOM 5768 C CA . SER B 1 84 ? -3.277 -62.031 19.531 1 17.59 84 SER B CA 1
ATOM 5769 C C . SER B 1 84 ? -2.025 -61.281 19.078 1 17.59 84 SER B C 1
ATOM 5771 O O . SER B 1 84 ? -2.111 -60.156 18.609 1 17.59 84 SER B O 1
ATOM 5773 N N . PRO B 1 85 ? -0.859 -62 19.25 1 17.36 85 PRO B N 1
ATOM 5774 C CA . PRO B 1 85 ? 0.577 -61.75 19.328 1 17.36 85 PRO B CA 1
ATOM 5775 C C . PRO B 1 85 ? 1.202 -61.469 17.969 1 17.36 85 PRO B C 1
ATOM 5777 O O . PRO B 1 85 ? 2.426 -61.375 17.844 1 17.36 85 PRO B O 1
ATOM 5780 N N . LEU B 1 86 ? 0.568 -60.906 16.969 1 18.75 86 LEU B N 1
ATOM 5781 C CA . LEU B 1 86 ? 1.271 -61.188 15.727 1 18.75 86 LEU B CA 1
ATOM 5782 C C . LEU B 1 86 ? 2.779 -61.062 15.906 1 18.75 86 LEU B C 1
ATOM 5784 O O . LEU B 1 86 ? 3.246 -60.25 16.719 1 18.75 86 LEU B O 1
ATOM 5788 N N . GLU B 1 87 ? 3.551 -61.969 15.398 1 17.7 87 GLU B N 1
ATOM 5789 C CA . GLU B 1 87 ? 4.914 -62.5 15.406 1 17.7 87 GLU B CA 1
ATOM 5790 C C . GLU B 1 87 ? 5.934 -61.375 15.242 1 17.7 87 GLU B C 1
ATOM 5792 O O . GLU B 1 87 ? 5.617 -60.312 14.695 1 17.7 87 GLU B O 1
ATOM 5797 N N . ASP B 1 88 ? 7.188 -61.656 15.758 1 17.3 88 ASP B N 1
ATOM 5798 C CA . ASP B 1 88 ? 8.43 -61.125 16.297 1 17.3 88 ASP B CA 1
ATOM 5799 C C . ASP B 1 88 ? 9.359 -60.656 15.18 1 17.3 88 ASP B C 1
ATOM 5801 O O . ASP B 1 88 ? 10.539 -60.375 15.422 1 17.3 88 ASP B O 1
ATOM 5805 N N . SER B 1 89 ? 8.922 -60.5 13.93 1 18.5 89 SER B N 1
ATOM 5806 C CA . SER B 1 89 ? 10.031 -60.719 13.008 1 18.5 89 SER B CA 1
ATOM 5807 C C . SER B 1 89 ? 11.266 -59.938 13.453 1 18.5 89 SER B C 1
ATOM 5809 O O . SER B 1 89 ? 11.156 -58.969 14.211 1 18.5 89 SER B O 1
ATOM 5811 N N . GLU B 1 90 ? 12.461 -60.25 12.891 1 18.73 90 GLU B N 1
ATOM 5812 C CA . GLU B 1 90 ? 13.891 -60.188 13.172 1 18.73 90 GLU B CA 1
ATOM 5813 C C . GLU B 1 90 ? 14.336 -58.781 13.477 1 18.73 90 GLU B C 1
ATOM 5815 O O . GLU B 1 90 ? 13.641 -57.812 13.148 1 18.73 90 GLU B O 1
ATOM 5820 N N . HIS B 1 91 ? 15.625 -58.688 14 1 18.28 91 HIS B N 1
ATOM 5821 C CA . HIS B 1 91 ? 16.594 -57.969 14.82 1 18.28 91 HIS B CA 1
ATOM 5822 C C . HIS B 1 91 ? 17.141 -56.75 14.102 1 18.28 91 HIS B C 1
ATOM 5824 O O . HIS B 1 91 ? 18.359 -56.594 13.93 1 18.28 91 HIS B O 1
ATOM 5830 N N . LEU B 1 92 ? 16.438 -56.062 13.18 1 18.98 92 LEU B N 1
ATOM 5831 C CA . LEU B 1 92 ? 17.297 -55.125 12.484 1 18.98 92 LEU B CA 1
ATOM 5832 C C . LEU B 1 92 ? 18.156 -54.344 13.477 1 18.98 92 LEU B C 1
ATOM 5834 O O . LEU B 1 92 ? 17.625 -53.719 14.391 1 18.98 92 LEU B O 1
ATOM 5838 N N . GLY B 1 93 ? 19.391 -54.844 13.742 1 18.06 93 GLY B N 1
ATOM 5839 C CA . GLY B 1 93 ? 20.453 -54.469 14.656 1 18.06 93 GLY B CA 1
ATOM 5840 C C . GLY B 1 93 ? 20.641 -52.969 14.742 1 18.06 93 GLY B C 1
ATOM 5841 O O . GLY B 1 93 ? 20.547 -52.25 13.734 1 18.06 93 GLY B O 1
ATOM 5842 N N . SER B 1 94 ? 20.297 -52.406 15.836 1 21.27 94 SER B N 1
ATOM 5843 C CA . SER B 1 94 ? 20.438 -51.062 16.375 1 21.27 94 SER B CA 1
ATOM 5844 C C . SER B 1 94 ? 21.906 -50.625 16.422 1 21.27 94 SER B C 1
ATOM 5846 O O . SER B 1 94 ? 22.594 -50.875 17.406 1 21.27 94 SER B O 1
ATOM 5848 N N . THR B 1 95 ? 22.672 -50.969 15.367 1 21.05 95 THR B N 1
ATOM 5849 C CA . THR B 1 95 ? 24.047 -50.594 15.672 1 21.05 95 THR B CA 1
ATOM 5850 C C . THR B 1 95 ? 24.109 -49.156 16.141 1 21.05 95 THR B C 1
ATOM 5852 O O . THR B 1 95 ? 23.641 -48.25 15.461 1 21.05 95 THR B O 1
ATOM 5855 N N . VAL B 1 96 ? 24.047 -49.031 17.422 1 22.52 96 VAL B N 1
ATOM 5856 C CA . VAL B 1 96 ? 24.297 -47.844 18.219 1 22.52 96 VAL B CA 1
ATOM 5857 C C . VAL B 1 96 ? 25.609 -47.219 17.797 1 22.52 96 VAL B C 1
ATOM 5859 O O . VAL B 1 96 ? 26.688 -47.781 18.016 1 22.52 96 VAL B O 1
ATOM 5862 N N . LEU B 1 97 ? 25.719 -46.75 16.562 1 22.3 97 LEU B N 1
ATOM 5863 C CA . LEU B 1 97 ? 27.016 -46.156 16.25 1 22.3 97 LEU B CA 1
ATOM 5864 C C . LEU B 1 97 ? 27.438 -45.219 17.375 1 22.3 97 LEU B C 1
ATOM 5866 O O . LEU B 1 97 ? 26.641 -44.438 17.891 1 22.3 97 LEU B O 1
ATOM 5870 N N . GLU B 1 98 ? 28.328 -45.688 18.234 1 24.34 98 GLU B N 1
ATOM 5871 C CA . GLU B 1 98 ? 29.016 -45.031 19.328 1 24.34 98 GLU B CA 1
ATOM 5872 C C . GLU B 1 98 ? 29.328 -43.562 18.969 1 24.34 98 GLU B C 1
ATOM 5874 O O . GLU B 1 98 ? 29.656 -43.25 17.828 1 24.34 98 GLU B O 1
ATOM 5879 N N . PRO B 1 99 ? 28.859 -42.688 19.891 1 25.55 99 PRO B N 1
ATOM 5880 C CA . PRO B 1 99 ? 29.031 -41.25 19.719 1 25.55 99 PRO B CA 1
ATOM 5881 C C . PRO B 1 99 ? 30.484 -40.844 19.453 1 25.55 99 PRO B C 1
ATOM 5883 O O . PRO B 1 99 ? 31.391 -41.281 20.172 1 25.55 99 PRO B O 1
ATOM 5886 N N . PRO B 1 100 ? 30.891 -40.719 18.219 1 24.22 100 PRO B N 1
ATOM 5887 C CA . PRO B 1 100 ? 32.344 -40.562 18.047 1 24.22 100 PRO B CA 1
ATOM 5888 C C . PRO B 1 100 ? 32.969 -39.625 19.094 1 24.22 100 PRO B C 1
ATOM 5890 O O . PRO B 1 100 ? 32.25 -38.844 19.719 1 24.22 100 PRO B O 1
ATOM 5893 N N . ALA B 1 101 ? 34.219 -39.875 19.438 1 24.36 101 ALA B N 1
ATOM 5894 C CA . ALA B 1 101 ? 35.125 -39.312 20.422 1 24.36 101 ALA B CA 1
ATOM 5895 C C . ALA B 1 101 ? 35.031 -37.781 20.469 1 24.36 101 ALA B C 1
ATOM 5897 O O . ALA B 1 101 ? 34.406 -37.188 19.594 1 24.36 101 ALA B O 1
ATOM 5898 N N . SER B 1 102 ? 36.031 -37.156 21.281 1 26 102 SER B N 1
ATOM 5899 C CA . SER B 1 102 ? 36.25 -35.812 21.828 1 26 102 SER B CA 1
ATOM 5900 C C . SER B 1 102 ? 36.344 -34.75 20.734 1 26 102 SER B C 1
ATOM 5902 O O . SER B 1 102 ? 37.125 -34.875 19.812 1 26 102 SER B O 1
ATOM 5904 N N . SER B 1 103 ? 35.344 -34.219 20.422 1 22.78 103 SER B N 1
ATOM 5905 C CA . SER B 1 103 ? 35.188 -33.25 19.328 1 22.78 103 SER B CA 1
ATOM 5906 C C . SER B 1 103 ? 36.188 -32.125 19.422 1 22.78 103 SER B C 1
ATOM 5908 O O . SER B 1 103 ? 36.125 -31.281 20.312 1 22.78 103 SER B O 1
ATOM 5910 N N . LYS B 1 104 ? 37.531 -32.375 19.172 1 27.09 104 LYS B N 1
ATOM 5911 C CA . LYS B 1 104 ? 38.562 -31.359 18.984 1 27.09 104 LYS B CA 1
ATOM 5912 C C . LYS B 1 104 ? 37.969 -30.078 18.391 1 27.09 104 LYS B C 1
ATOM 5914 O O . LYS B 1 104 ? 37 -30.141 17.641 1 27.09 104 LYS B O 1
ATOM 5919 N N . SER B 1 105 ? 38.438 -28.906 18.969 1 27 105 SER B N 1
ATOM 5920 C CA . SER B 1 105 ? 38.156 -27.5 18.703 1 27 105 SER B CA 1
ATOM 5921 C C . SER B 1 105 ? 38.062 -27.219 17.219 1 27 105 SER B C 1
ATOM 5923 O O . SER B 1 105 ? 39.062 -27.172 16.516 1 27 105 SER B O 1
ATOM 5925 N N . LEU B 1 106 ? 37.312 -27.938 16.531 1 27.48 106 LEU B N 1
ATOM 5926 C CA . LEU B 1 106 ? 37.188 -27.656 15.109 1 27.48 106 LEU B CA 1
ATOM 5927 C C . LEU B 1 106 ? 37.219 -26.156 14.836 1 27.48 106 LEU B C 1
ATOM 5929 O O . LEU B 1 106 ? 36.438 -25.406 15.422 1 27.48 106 LEU B O 1
ATOM 5933 N N . LEU B 1 107 ? 38.375 -25.672 14.555 1 26.64 107 LEU B N 1
ATOM 5934 C CA . LEU B 1 107 ? 38.688 -24.359 13.992 1 26.64 107 LEU B CA 1
ATOM 5935 C C . LEU B 1 107 ? 37.531 -23.891 13.086 1 26.64 107 LEU B C 1
ATOM 5937 O O . LEU B 1 107 ? 37.188 -24.578 12.133 1 26.64 107 LEU B O 1
ATOM 5941 N N . TYR B 1 108 ? 36.656 -23.359 13.703 1 27.77 108 TYR B N 1
ATOM 5942 C CA . TYR B 1 108 ? 35.594 -22.609 13.055 1 27.77 108 TYR B CA 1
ATOM 5943 C C . TYR B 1 108 ? 36.062 -21.953 11.773 1 27.77 108 TYR B C 1
ATOM 5945 O O . TYR B 1 108 ? 36.844 -21 11.812 1 27.77 108 TYR B O 1
ATOM 5953 N N . SER B 1 109 ? 36.469 -22.828 10.867 1 27.83 109 SER B N 1
ATOM 5954 C CA . SER B 1 109 ? 36.75 -22.312 9.531 1 27.83 109 SER B CA 1
ATOM 5955 C C . SER B 1 109 ? 35.812 -21.172 9.164 1 27.83 109 SER B C 1
ATOM 5957 O O . SER B 1 109 ? 34.594 -21.25 9.438 1 27.83 109 SER B O 1
ATOM 5959 N N . GLN B 1 110 ? 36.312 -20 9.172 1 29.03 110 GLN B N 1
ATOM 5960 C CA . GLN B 1 110 ? 35.688 -18.766 8.695 1 29.03 110 GLN B CA 1
ATOM 5961 C C . GLN B 1 110 ? 34.906 -19.016 7.414 1 29.03 110 GLN B C 1
ATOM 5963 O O . GLN B 1 110 ? 35.469 -19.047 6.32 1 29.03 110 GLN B O 1
ATOM 5968 N N . ALA B 1 111 ? 34.031 -19.844 7.414 1 31.44 111 ALA B N 1
ATOM 5969 C CA . ALA B 1 111 ? 33.062 -20.125 6.336 1 31.44 111 ALA B CA 1
ATOM 5970 C C . ALA B 1 111 ? 32.719 -18.844 5.578 1 31.44 111 ALA B C 1
ATOM 5972 O O . ALA B 1 111 ? 32.562 -17.781 6.184 1 31.44 111 ALA B O 1
ATOM 5973 N N . PRO B 1 112 ? 33 -18.766 4.285 1 33.97 112 PRO B N 1
ATOM 5974 C CA . PRO B 1 112 ? 32.75 -17.594 3.436 1 33.97 112 PRO B CA 1
ATOM 5975 C C . PRO B 1 112 ? 31.359 -17 3.656 1 33.97 112 PRO B C 1
ATOM 5977 O O . PRO B 1 112 ? 30.391 -17.734 3.85 1 33.97 112 PRO B O 1
ATOM 5980 N N . HIS B 1 113 ? 31.156 -15.859 4.23 1 34 113 HIS B N 1
ATOM 5981 C CA . HIS B 1 113 ? 29.969 -15.125 4.629 1 34 113 HIS B CA 1
ATOM 5982 C C . HIS B 1 113 ? 29.047 -14.875 3.436 1 34 113 HIS B C 1
ATOM 5984 O O . HIS B 1 113 ? 29.234 -13.914 2.691 1 34 113 HIS B O 1
ATOM 5990 N N . ILE B 1 114 ? 28.844 -15.867 2.488 1 39.12 114 ILE B N 1
ATOM 5991 C CA . ILE B 1 114 ? 27.688 -15.609 1.639 1 39.12 114 ILE B CA 1
ATOM 5992 C C . ILE B 1 114 ? 26.547 -15.039 2.477 1 39.12 114 ILE B C 1
ATOM 5994 O O . ILE B 1 114 ? 26.078 -15.688 3.416 1 39.12 114 ILE B O 1
ATOM 5998 N N . ARG B 1 115 ? 26.328 -13.844 2.221 1 45.94 115 ARG B N 1
ATOM 5999 C CA . ARG B 1 115 ? 25.281 -13.219 3.016 1 45.94 115 ARG B CA 1
ATOM 6000 C C . ARG B 1 115 ? 23.938 -13.906 2.795 1 45.94 115 ARG B C 1
ATOM 6002 O O . ARG B 1 115 ? 23.672 -14.438 1.713 1 45.94 115 ARG B O 1
ATOM 6009 N N . SER B 1 116 ? 23.25 -14.227 3.633 1 49.25 116 SER B N 1
ATOM 6010 C CA . SER B 1 116 ? 21.938 -14.852 3.75 1 49.25 116 SER B CA 1
ATOM 6011 C C . SER B 1 116 ? 20.953 -14.273 2.74 1 49.25 116 SER B C 1
ATOM 6013 O O . SER B 1 116 ? 20.031 -14.961 2.303 1 49.25 116 SER B O 1
ATOM 6015 N N . ASP B 1 117 ? 21.375 -13.102 2.025 1 54.09 117 ASP B N 1
ATOM 6016 C CA . ASP B 1 117 ? 20.391 -12.445 1.157 1 54.09 117 ASP B CA 1
ATOM 6017 C C . ASP B 1 117 ? 20.656 -12.781 -0.309 1 54.09 117 ASP B C 1
ATOM 6019 O O . ASP B 1 117 ? 19.906 -12.359 -1.189 1 54.09 117 ASP B O 1
ATOM 6023 N N . ALA B 1 118 ? 21.578 -13.609 -0.639 1 54.66 118 ALA B N 1
ATOM 6024 C CA . ALA B 1 118 ? 21.938 -13.938 -2.018 1 54.66 118 ALA B CA 1
ATOM 6025 C C . ALA B 1 118 ? 20.812 -14.695 -2.711 1 54.66 118 ALA B C 1
ATOM 6027 O O . ALA B 1 118 ? 20.469 -14.406 -3.863 1 54.66 118 ALA B O 1
ATOM 6028 N N . VAL B 1 119 ? 20.25 -15.594 -2.018 1 59.31 119 VAL B N 1
ATOM 6029 C CA . VAL B 1 119 ? 19.219 -16.438 -2.613 1 59.31 119 VAL B CA 1
ATOM 6030 C C . VAL B 1 119 ? 18.047 -15.578 -3.051 1 59.31 119 VAL B C 1
ATOM 6032 O O . VAL B 1 119 ? 17.531 -15.734 -4.164 1 59.31 119 VAL B O 1
ATOM 6035 N N . VAL B 1 120 ? 17.75 -14.633 -2.254 1 62.69 120 VAL B N 1
ATOM 6036 C CA . VAL B 1 120 ? 16.625 -13.766 -2.564 1 62.69 120 VAL B CA 1
ATOM 6037 C C . VAL B 1 120 ? 16.984 -12.859 -3.742 1 62.69 120 VAL B C 1
ATOM 6039 O O . VAL B 1 120 ? 16.156 -12.625 -4.625 1 62.69 120 VAL B O 1
ATOM 6042 N N . THR B 1 121 ? 18.188 -12.492 -3.74 1 63.16 121 THR B N 1
ATOM 6043 C CA . THR B 1 121 ? 18.641 -11.617 -4.816 1 63.16 121 THR B CA 1
ATOM 6044 C C . THR B 1 121 ? 18.594 -12.344 -6.156 1 63.16 121 THR B C 1
ATOM 6046 O O . THR B 1 121 ? 18.172 -11.766 -7.164 1 63.16 121 THR B O 1
ATOM 6049 N N . LEU B 1 122 ? 18.953 -13.617 -6.129 1 68.25 122 LEU B N 1
ATOM 6050 C CA . LEU B 1 122 ? 18.938 -14.406 -7.352 1 68.25 122 LEU B CA 1
ATOM 6051 C C . LEU B 1 122 ? 17.516 -14.633 -7.848 1 68.25 122 LEU B C 1
ATOM 6053 O O . LEU B 1 122 ? 17.25 -14.562 -9.047 1 68.25 122 LEU B O 1
ATOM 6057 N N . GLU B 1 123 ? 16.641 -14.82 -6.938 1 69.25 123 GLU B N 1
ATOM 6058 C CA . GLU B 1 123 ? 15.242 -14.992 -7.312 1 69.25 123 GLU B CA 1
ATOM 6059 C C . GLU B 1 123 ? 14.664 -13.695 -7.883 1 69.25 123 GLU B C 1
ATOM 6061 O O . GLU B 1 123 ? 13.938 -13.727 -8.883 1 69.25 123 GLU B O 1
ATOM 6066 N N . PHE B 1 124 ? 15.078 -12.602 -7.277 1 65.12 124 PHE B N 1
ATOM 6067 C CA . PHE B 1 124 ? 14.586 -11.305 -7.734 1 65.12 124 PHE B CA 1
ATOM 6068 C C . PHE B 1 124 ? 15.125 -10.992 -9.125 1 65.12 124 PHE B C 1
ATOM 6070 O O . PHE B 1 124 ? 14.438 -10.344 -9.93 1 65.12 124 PHE B O 1
ATOM 6077 N N . LEU B 1 125 ? 16.281 -11.445 -9.289 1 64 125 LEU B N 1
ATOM 6078 C CA . LEU B 1 125 ? 16.875 -11.242 -10.602 1 64 125 LEU B CA 1
ATOM 6079 C C . LEU B 1 125 ? 16.047 -11.906 -11.695 1 64 125 LEU B C 1
ATOM 6081 O O . LEU B 1 125 ? 15.844 -11.328 -12.758 1 64 125 LEU B O 1
ATOM 6085 N N . SER B 1 126 ? 15.531 -12.977 -11.352 1 69.38 126 SER B N 1
ATOM 6086 C CA . SER B 1 126 ? 14.711 -13.68 -12.336 1 69.38 126 SER B CA 1
ATOM 6087 C C . SER B 1 126 ? 13.391 -12.953 -12.57 1 69.38 126 SER B C 1
ATOM 6089 O O . SER B 1 126 ? 12.805 -13.047 -13.656 1 69.38 126 SER B O 1
ATOM 6091 N N . HIS B 1 127 ? 13.008 -12.188 -11.539 1 62.47 127 HIS B N 1
ATOM 6092 C CA . HIS B 1 127 ? 11.727 -11.492 -11.633 1 62.47 127 HIS B CA 1
ATOM 6093 C C . HIS B 1 127 ? 11.898 -10.117 -12.273 1 62.47 127 HIS B C 1
ATOM 6095 O O . HIS B 1 127 ? 10.906 -9.484 -12.656 1 62.47 127 HIS B O 1
ATOM 6101 N N . GLY B 1 128 ? 13.031 -9.633 -12.461 1 54.84 128 GLY B N 1
ATOM 6102 C CA . GLY B 1 128 ? 13.289 -8.352 -13.102 1 54.84 128 GLY B CA 1
ATOM 6103 C C . GLY B 1 128 ? 12.961 -7.164 -12.211 1 54.84 128 GLY B C 1
ATOM 6104 O O . GLY B 1 128 ? 12.586 -6.098 -12.695 1 54.84 128 GLY B O 1
ATOM 6105 N N . ARG B 1 129 ? 13.023 -7.258 -10.961 1 55.44 129 ARG B N 1
ATOM 6106 C CA . ARG B 1 129 ? 12.695 -6.176 -10.031 1 55.44 129 ARG B CA 1
ATOM 6107 C C . ARG B 1 129 ? 13.82 -5.148 -9.969 1 55.44 129 ARG B C 1
ATOM 6109 O O . ARG B 1 129 ? 14.992 -5.508 -9.992 1 55.44 129 ARG B O 1
ATOM 6116 N N . GLN B 1 130 ? 13.422 -3.873 -10.109 1 51.12 130 GLN B N 1
ATOM 6117 C CA . GLN B 1 130 ? 14.359 -2.758 -10.133 1 51.12 130 GLN B CA 1
ATOM 6118 C C . GLN B 1 130 ? 15.117 -2.652 -8.812 1 51.12 130 GLN B C 1
ATOM 6120 O O . GLN B 1 130 ? 16.219 -2.115 -8.766 1 51.12 130 GLN B O 1
ATOM 6125 N N . SER B 1 131 ? 14.367 -2.924 -7.77 1 44.31 131 SER B N 1
ATOM 6126 C CA . SER B 1 131 ? 15.031 -2.713 -6.484 1 44.31 131 SER B CA 1
ATOM 6127 C C . SER B 1 131 ? 16.438 -3.283 -6.492 1 44.31 131 SER B C 1
ATOM 6129 O O . SER B 1 131 ? 17.312 -2.822 -5.746 1 44.31 131 SER B O 1
ATOM 6131 N N . ILE B 1 132 ? 16.516 -4.262 -7.281 1 39.19 132 ILE B N 1
ATOM 6132 C CA . ILE B 1 132 ? 17.844 -4.867 -7.398 1 39.19 132 ILE B CA 1
ATOM 6133 C C . ILE B 1 132 ? 18.656 -4.129 -8.461 1 39.19 132 ILE B C 1
ATOM 6135 O O . ILE B 1 132 ? 19.875 -4.012 -8.344 1 39.19 132 ILE B O 1
ATOM 6139 N N . PHE B 1 133 ? 17.766 -3.658 -9.477 1 41.47 133 PHE B N 1
ATOM 6140 C CA . PHE B 1 133 ? 18.422 -3.143 -10.68 1 41.47 133 PHE B CA 1
ATOM 6141 C C . PHE B 1 133 ? 18.406 -1.618 -10.688 1 41.47 133 PHE B C 1
ATOM 6143 O O . PHE B 1 133 ? 17.328 -1.002 -10.609 1 41.47 133 PHE B O 1
ATOM 6150 N N . ARG B 1 134 ? 19.047 -0.978 -9.852 1 39 134 ARG B N 1
ATOM 6151 C CA . ARG B 1 134 ? 18.984 0.441 -10.188 1 39 134 ARG B CA 1
ATOM 6152 C C . ARG B 1 134 ? 19.047 0.651 -11.695 1 39 134 ARG B C 1
ATOM 6154 O O . ARG B 1 134 ? 20.109 0.941 -12.25 1 39 134 ARG B O 1
ATOM 6161 N N . ILE B 1 135 ? 18.219 -0.115 -12.43 1 33.03 135 ILE B N 1
ATOM 6162 C CA . ILE B 1 135 ? 18.266 -0.059 -13.891 1 33.03 135 ILE B CA 1
ATOM 6163 C C . ILE B 1 135 ? 17.812 1.318 -14.367 1 33.03 135 ILE B C 1
ATOM 6165 O O . ILE B 1 135 ? 16.875 1.894 -13.812 1 33.03 135 ILE B O 1
ATOM 6169 N N . GLY B 1 136 ? 18.562 1.899 -15.078 1 32.84 136 GLY B N 1
ATOM 6170 C CA . GLY B 1 136 ? 18.219 3.111 -15.797 1 32.84 136 GLY B CA 1
ATOM 6171 C C . GLY B 1 136 ? 16.859 3.045 -16.453 1 32.84 136 GLY B C 1
ATOM 6172 O O . GLY B 1 136 ? 16.266 1.968 -16.562 1 32.84 136 GLY B O 1
ATOM 6173 N N . ASP B 1 137 ? 16.266 4.145 -16.766 1 36.16 137 ASP B N 1
ATOM 6174 C CA . ASP B 1 137 ? 14.992 4.602 -17.297 1 36.16 137 ASP B CA 1
ATOM 6175 C C . ASP B 1 137 ? 14.562 3.77 -18.5 1 36.16 137 ASP B C 1
ATOM 6177 O O . ASP B 1 137 ? 15.234 3.783 -19.547 1 36.16 137 ASP B O 1
ATOM 6181 N N . THR B 1 138 ? 14.227 2.541 -18.422 1 33.19 138 THR B N 1
ATOM 6182 C CA . THR B 1 138 ? 13.672 2.027 -19.656 1 33.19 138 THR B CA 1
ATOM 6183 C C . THR B 1 138 ? 12.43 2.818 -20.062 1 33.19 138 THR B C 1
ATOM 6185 O O . THR B 1 138 ? 11.555 3.072 -19.234 1 33.19 138 THR B O 1
ATOM 6188 N N . ASN B 1 139 ? 12.57 3.521 -21.062 1 33.97 139 ASN B N 1
ATOM 6189 C CA . ASN B 1 139 ? 11.609 4.375 -21.75 1 33.97 139 ASN B CA 1
ATOM 6190 C C . ASN B 1 139 ? 10.367 3.602 -22.172 1 33.97 139 ASN B C 1
ATOM 6192 O O . ASN B 1 139 ? 10.195 3.271 -23.344 1 33.97 139 ASN B O 1
ATOM 6196 N N . LEU B 1 140 ? 9.945 2.564 -21.562 1 32.62 140 LEU B N 1
ATOM 6197 C CA . LEU B 1 140 ? 8.734 2.117 -22.25 1 32.62 140 LEU B CA 1
ATOM 6198 C C . LEU B 1 140 ? 7.551 3.021 -21.906 1 32.62 140 LEU B C 1
ATOM 6200 O O . LEU B 1 140 ? 7.055 3.002 -20.781 1 32.62 140 LEU B O 1
ATOM 6204 N N . ARG B 1 141 ? 7.371 4.062 -22.719 1 35.19 141 ARG B N 1
ATOM 6205 C CA . ARG B 1 141 ? 6.32 5.07 -22.641 1 35.19 141 ARG B CA 1
ATOM 6206 C C . ARG B 1 141 ? 4.949 4.449 -22.875 1 35.19 141 ARG B C 1
ATOM 6208 O O . ARG B 1 141 ? 4.707 3.834 -23.922 1 35.19 141 ARG B O 1
ATOM 6215 N N . PRO B 1 142 ? 4.141 4.211 -21.906 1 38.16 142 PRO B N 1
ATOM 6216 C CA . PRO B 1 142 ? 2.787 3.969 -22.406 1 38.16 142 PRO B CA 1
ATOM 6217 C C . PRO B 1 142 ? 2.273 5.105 -23.297 1 38.16 142 PRO B C 1
ATOM 6219 O O . PRO B 1 142 ? 2.375 6.277 -22.922 1 38.16 142 PRO B O 1
ATOM 6222 N N . GLN B 1 143 ? 2.357 5.09 -24.5 1 36.06 143 GLN B N 1
ATOM 6223 C CA . GLN B 1 143 ? 1.799 6.121 -25.359 1 36.06 143 GLN B CA 1
ATOM 6224 C C . GLN B 1 143 ? 0.331 6.379 -25.031 1 36.06 143 GLN B C 1
ATOM 6226 O O . GLN B 1 143 ? -0.466 5.441 -24.953 1 36.06 143 GLN B O 1
ATOM 6231 N N . PRO B 1 144 ? 0.12 7.473 -24.312 1 39.06 144 PRO B N 1
ATOM 6232 C CA . PRO B 1 144 ? -1.301 7.781 -24.141 1 39.06 144 PRO B CA 1
ATOM 6233 C C . PRO B 1 144 ? -2.129 7.488 -25.391 1 39.06 144 PRO B C 1
ATOM 6235 O O . PRO B 1 144 ? -1.816 7.992 -26.469 1 39.06 144 PRO B O 1
ATOM 6238 N N . SER B 1 145 ? -2.613 6.371 -25.578 1 40.25 145 SER B N 1
ATOM 6239 C CA . SER B 1 145 ? -3.453 6.188 -26.75 1 40.25 145 SER B CA 1
ATOM 6240 C C . SER B 1 145 ? -4.73 7.016 -26.656 1 40.25 145 SER B C 1
ATOM 6242 O O . SER B 1 145 ? -5.176 7.352 -25.562 1 40.25 145 SER B O 1
ATOM 6244 N N . GLU B 1 146 ? -5.129 7.637 -27.734 1 46.09 146 GLU B N 1
ATOM 6245 C CA . GLU B 1 146 ? -6.426 8.227 -28.047 1 46.09 146 GLU B CA 1
ATOM 6246 C C . GLU B 1 146 ? -7.562 7.449 -27.391 1 46.09 146 GLU B C 1
ATOM 6248 O O . GLU B 1 146 ? -7.418 6.258 -27.094 1 46.09 146 GLU B O 1
ATOM 6253 N N . SER B 1 147 ? -8.469 8.242 -26.844 1 49.75 147 SER B N 1
ATOM 6254 C CA . SER B 1 147 ? -9.695 7.641 -26.328 1 49.75 147 SER B CA 1
ATOM 6255 C C . SER B 1 147 ? -10.094 6.418 -27.156 1 49.75 147 SER B C 1
ATOM 6257 O O . SER B 1 147 ? -10.227 6.5 -28.375 1 49.75 147 SER B O 1
ATOM 6259 N N . ILE B 1 148 ? -9.789 5.309 -26.641 1 52.59 148 ILE B N 1
ATOM 6260 C CA . ILE B 1 148 ? -10.078 4.074 -27.359 1 52.59 148 ILE B CA 1
ATOM 6261 C C . ILE B 1 148 ? -11.57 3.783 -27.312 1 52.59 148 ILE B C 1
ATOM 6263 O O . ILE B 1 148 ? -12.164 3.736 -26.219 1 52.59 148 ILE B O 1
ATOM 6267 N N . ALA B 1 149 ? -12.32 4.07 -28.438 1 56.91 149 ALA B N 1
ATOM 6268 C CA . ALA B 1 149 ? -13.672 3.527 -28.562 1 56.91 149 ALA B CA 1
ATOM 6269 C C . ALA B 1 149 ? -13.703 2.051 -28.172 1 56.91 149 ALA B C 1
ATOM 6271 O O . ALA B 1 149 ? -12.719 1.334 -28.344 1 56.91 149 ALA B O 1
ATOM 6272 N N . TRP B 1 150 ? -14.742 1.714 -27.359 1 65.5 150 TRP B N 1
ATOM 6273 C CA . TRP B 1 150 ? -14.906 0.316 -26.984 1 65.5 150 TRP B CA 1
ATOM 6274 C C . TRP B 1 150 ? -14.805 -0.6 -28.203 1 65.5 150 TRP B C 1
ATOM 6276 O O . TRP B 1 150 ? -15.57 -0.452 -29.156 1 65.5 150 TRP B O 1
ATOM 6286 N N . ASP B 1 151 ? -13.594 -1.264 -28.297 1 71.44 151 ASP B N 1
ATOM 6287 C CA . ASP B 1 151 ? -13.398 -2.297 -29.297 1 71.44 151 ASP B CA 1
ATOM 6288 C C . ASP B 1 151 ? -13.008 -3.627 -28.656 1 71.44 151 ASP B C 1
ATOM 6290 O O . ASP B 1 151 ? -12.242 -3.656 -27.703 1 71.44 151 ASP B O 1
ATOM 6294 N N . LEU B 1 152 ? -13.75 -4.699 -29.109 1 76.06 152 LEU B N 1
ATOM 6295 C CA . LEU B 1 152 ? -13.5 -6.035 -28.578 1 76.06 152 LEU B CA 1
ATOM 6296 C C . LEU B 1 152 ? -12.117 -6.527 -28.984 1 76.06 152 LEU B C 1
ATOM 6298 O O . LEU B 1 152 ? -11.586 -7.473 -28.391 1 76.06 152 LEU B O 1
ATOM 6302 N N . PHE B 1 153 ? -11.352 -5.855 -29.828 1 80.56 153 PHE B N 1
ATOM 6303 C CA . PHE B 1 153 ? -10.07 -6.277 -30.375 1 80.56 153 PHE B CA 1
ATOM 6304 C C . PHE B 1 153 ? -10.234 -7.52 -31.25 1 80.56 153 PHE B C 1
ATOM 6306 O O . PHE B 1 153 ? -9.609 -7.629 -32.312 1 80.56 153 PHE B O 1
ATOM 6313 N N . PHE B 1 154 ? -11.156 -8.531 -30.766 1 90.81 154 PHE B N 1
ATOM 6314 C CA . PHE B 1 154 ? -11.516 -9.75 -31.5 1 90.81 154 PHE B CA 1
ATOM 6315 C C . PHE B 1 154 ? -12.969 -9.703 -31.938 1 90.81 154 PHE B C 1
ATOM 6317 O O . PHE B 1 154 ? -13.727 -8.82 -31.516 1 90.81 154 PHE B O 1
ATOM 6324 N N . THR B 1 155 ? -13.344 -10.719 -32.812 1 90.25 155 THR B N 1
ATOM 6325 C CA . THR B 1 155 ? -14.75 -10.836 -33.156 1 90.25 155 THR B CA 1
ATOM 6326 C C . THR B 1 155 ? -15.586 -11.281 -31.969 1 90.25 155 THR B C 1
ATOM 6328 O O . THR B 1 155 ? -15.047 -11.82 -31 1 90.25 155 THR B O 1
ATOM 6331 N N . THR B 1 156 ? -16.875 -11.008 -32.031 1 91 156 THR B N 1
ATOM 6332 C CA . THR B 1 156 ? -17.781 -11.391 -30.953 1 91 156 THR B CA 1
ATOM 6333 C C . THR B 1 156 ? -17.719 -12.891 -30.703 1 91 156 THR B C 1
ATOM 6335 O O . THR B 1 156 ? -17.719 -13.336 -29.562 1 91 156 THR B O 1
ATOM 6338 N N . GLU B 1 157 ? -17.641 -13.625 -31.75 1 91.69 157 GLU B N 1
ATOM 6339 C CA . GLU B 1 157 ? -17.562 -15.078 -31.625 1 91.69 157 GLU B CA 1
ATOM 6340 C C . GLU B 1 157 ? -16.281 -15.516 -30.938 1 91.69 157 GLU B C 1
ATOM 6342 O O . GLU B 1 157 ? -16.297 -16.375 -30.062 1 91.69 157 GLU B O 1
ATOM 6347 N N . GLN B 1 158 ? -15.211 -14.945 -31.406 1 93.31 158 GLN B N 1
ATOM 6348 C CA . GLN B 1 158 ? -13.922 -15.258 -30.797 1 93.31 158 GLN B CA 1
ATOM 6349 C C . GLN B 1 158 ? -13.906 -14.875 -29.328 1 93.31 158 GLN B C 1
ATOM 6351 O O . GLN B 1 158 ? -13.367 -15.617 -28.5 1 93.31 158 GLN B O 1
ATOM 6356 N N . ALA B 1 159 ? -14.492 -13.75 -29 1 94.5 159 ALA B N 1
ATOM 6357 C CA . ALA B 1 159 ? -14.555 -13.305 -27.609 1 94.5 159 ALA B CA 1
ATOM 6358 C C . ALA B 1 159 ? -15.328 -14.297 -26.75 1 94.5 159 ALA B C 1
ATOM 6360 O O . ALA B 1 159 ? -14.922 -14.609 -25.625 1 94.5 159 ALA B O 1
ATOM 6361 N N . HIS B 1 160 ? -16.422 -14.805 -27.297 1 94.69 160 HIS B N 1
ATOM 6362 C CA . HIS B 1 160 ? -17.203 -15.805 -26.594 1 94.69 160 HIS B CA 1
ATOM 6363 C C . HIS B 1 160 ? -16.375 -17.062 -26.312 1 94.69 160 HIS B C 1
ATOM 6365 O O . HIS B 1 160 ? -16.391 -17.578 -25.203 1 94.69 160 HIS B O 1
ATOM 6371 N N . ILE B 1 161 ? -15.648 -17.453 -27.312 1 94.81 161 ILE B N 1
ATOM 6372 C CA . ILE B 1 161 ? -14.859 -18.672 -27.188 1 94.81 161 ILE B CA 1
ATOM 6373 C C . ILE B 1 161 ? -13.75 -18.484 -26.172 1 94.81 161 ILE B C 1
ATOM 6375 O O . ILE B 1 161 ? -13.492 -19.359 -25.344 1 94.81 161 ILE B O 1
ATOM 6379 N N . LEU B 1 162 ? -13.141 -17.344 -26.234 1 96.19 162 LEU B N 1
ATOM 6380 C CA . LEU B 1 162 ? -12.055 -17.047 -25.297 1 96.19 162 LEU B CA 1
ATOM 6381 C C . LEU B 1 162 ? -12.57 -16.984 -23.859 1 96.19 162 LEU B C 1
ATOM 6383 O O . LEU B 1 162 ? -11.93 -17.516 -22.953 1 96.19 162 LEU B O 1
ATOM 6387 N N . LEU B 1 163 ? -13.695 -16.375 -23.641 1 96.62 163 LEU B N 1
ATOM 6388 C CA . LEU B 1 163 ? -14.258 -16.266 -22.297 1 96.62 163 LEU B CA 1
ATOM 6389 C C . LEU B 1 163 ? -14.68 -17.625 -21.781 1 96.62 163 LEU B C 1
ATOM 6391 O O . LEU B 1 163 ? -14.492 -17.938 -20.594 1 96.62 163 LEU B O 1
ATOM 6395 N N . ASP B 1 164 ? -15.219 -18.453 -22.656 1 95.12 164 ASP B N 1
ATOM 6396 C CA . ASP B 1 164 ? -15.57 -19.812 -22.266 1 95.12 164 ASP B CA 1
ATOM 6397 C C . ASP B 1 164 ? -14.328 -20.625 -21.906 1 95.12 164 ASP B C 1
ATOM 6399 O O . ASP B 1 164 ? -14.336 -21.375 -20.922 1 95.12 164 ASP B O 1
ATOM 6403 N N . TYR B 1 165 ? -13.359 -20.469 -22.734 1 94.5 165 TYR B N 1
ATOM 6404 C CA . TYR B 1 165 ? -12.102 -21.156 -22.469 1 94.5 165 TYR B CA 1
ATOM 6405 C C . TYR B 1 165 ? -11.523 -20.719 -21.125 1 94.5 165 TYR B C 1
ATOM 6407 O O . TYR B 1 165 ? -11.023 -21.531 -20.359 1 94.5 165 TYR B O 1
ATOM 6415 N N . HIS B 1 166 ? -11.578 -19.438 -20.859 1 96.31 166 HIS B N 1
ATOM 6416 C CA . HIS B 1 166 ? -11.094 -18.891 -19.594 1 96.31 166 HIS B CA 1
ATOM 6417 C C . HIS B 1 166 ? -11.844 -19.5 -18.422 1 96.31 166 HIS B C 1
ATOM 6419 O O . HIS B 1 166 ? -11.234 -19.906 -17.422 1 96.31 166 HIS B O 1
ATOM 6425 N N . ARG B 1 167 ? -13.117 -19.516 -18.531 1 94.75 167 ARG B N 1
ATOM 6426 C CA . ARG B 1 167 ? -13.977 -20.047 -17.469 1 94.75 167 ARG B CA 1
ATOM 6427 C C . ARG B 1 167 ? -13.625 -21.484 -17.141 1 94.75 167 ARG B C 1
ATOM 6429 O O . ARG B 1 167 ? -13.508 -21.844 -15.969 1 94.75 167 ARG B O 1
ATOM 6436 N N . ASP B 1 168 ? -13.273 -22.203 -18.109 1 91.31 168 ASP B N 1
ATOM 6437 C CA . ASP B 1 168 ? -13.156 -23.656 -17.938 1 91.31 168 ASP B CA 1
ATOM 6438 C C . ASP B 1 168 ? -11.719 -24.047 -17.594 1 91.31 168 ASP B C 1
ATOM 6440 O O . ASP B 1 168 ? -11.492 -25.016 -16.875 1 91.31 168 ASP B O 1
ATOM 6444 N N . HIS B 1 169 ? -10.773 -23.234 -18.094 1 92.69 169 HIS B N 1
ATOM 6445 C CA . HIS B 1 169 ? -9.414 -23.75 -18.031 1 92.69 169 HIS B CA 1
ATOM 6446 C C . HIS B 1 169 ? -8.5 -22.828 -17.234 1 92.69 169 HIS B C 1
ATOM 6448 O O . HIS B 1 169 ? -7.414 -23.234 -16.812 1 92.69 169 HIS B O 1
ATOM 6454 N N . ILE B 1 170 ? -8.922 -21.625 -17.031 1 94.62 170 ILE B N 1
ATOM 6455 C CA . ILE B 1 170 ? -7.934 -20.656 -16.547 1 94.62 170 ILE B CA 1
ATOM 6456 C C . ILE B 1 170 ? -8.445 -20 -15.273 1 94.62 170 ILE B C 1
ATOM 6458 O O . ILE B 1 170 ? -7.66 -19.641 -14.391 1 94.62 170 ILE B O 1
ATOM 6462 N N . SER B 1 171 ? -9.742 -19.844 -15.07 1 95.31 171 SER B N 1
ATOM 6463 C CA . SER B 1 171 ? -10.352 -19.031 -14.023 1 95.31 171 SER B CA 1
ATOM 6464 C C . SER B 1 171 ? -9.938 -19.516 -12.641 1 95.31 171 SER B C 1
ATOM 6466 O O . SER B 1 171 ? -9.883 -18.734 -11.688 1 95.31 171 SER B O 1
ATOM 6468 N N . TRP B 1 172 ? -9.602 -20.812 -12.508 1 93.31 172 TRP B N 1
ATOM 6469 C CA . TRP B 1 172 ? -9.227 -21.375 -11.219 1 93.31 172 TRP B CA 1
ATOM 6470 C C . TRP B 1 172 ? -7.938 -20.75 -10.703 1 93.31 172 TRP B C 1
ATOM 6472 O O . TRP B 1 172 ? -7.68 -20.75 -9.492 1 93.31 172 TRP B O 1
ATOM 6482 N N . MET B 1 173 ? -7.145 -20.156 -11.539 1 94.25 173 MET B N 1
ATOM 6483 C CA . MET B 1 173 ? -5.848 -19.594 -11.172 1 94.25 173 MET B CA 1
ATOM 6484 C C . MET B 1 173 ? -6.02 -18.359 -10.312 1 94.25 173 MET B C 1
ATOM 6486 O O . MET B 1 173 ? -5.238 -18.125 -9.391 1 94.25 173 MET B O 1
ATOM 6490 N N . HIS B 1 174 ? -7.035 -17.594 -10.625 1 94.88 174 HIS B N 1
ATOM 6491 C CA . HIS B 1 174 ? -7.219 -16.344 -9.883 1 94.88 174 HIS B CA 1
ATOM 6492 C C . HIS B 1 174 ? -8.461 -16.422 -9 1 94.88 174 HIS B C 1
ATOM 6494 O O . HIS B 1 174 ? -8.438 -15.961 -7.852 1 94.88 174 HIS B O 1
ATOM 6500 N N . ASN B 1 175 ? -9.477 -16.906 -9.438 1 96.12 175 ASN B N 1
ATOM 6501 C CA . ASN B 1 175 ? -10.75 -17.094 -8.75 1 96.12 175 ASN B CA 1
ATOM 6502 C C . ASN B 1 175 ? -11.281 -15.766 -8.203 1 96.12 175 ASN B C 1
ATOM 6504 O O . ASN B 1 175 ? -11.93 -15.734 -7.16 1 96.12 175 ASN B O 1
ATOM 6508 N N . VAL B 1 176 ? -11.039 -14.609 -8.789 1 98.19 176 VAL B N 1
ATOM 6509 C CA . VAL B 1 176 ? -11.469 -13.32 -8.266 1 98.19 176 VAL B CA 1
ATOM 6510 C C . VAL B 1 176 ? -12.703 -12.836 -9.031 1 98.19 176 VAL B C 1
ATOM 6512 O O . VAL B 1 176 ? -13.383 -11.906 -8.602 1 98.19 176 VAL B O 1
ATOM 6515 N N . VAL B 1 177 ? -12.992 -13.461 -10.164 1 98.12 177 VAL B N 1
ATOM 6516 C CA . VAL B 1 177 ? -14.148 -13.078 -10.969 1 98.12 177 VAL B CA 1
ATOM 6517 C C . VAL B 1 177 ? -15.141 -14.242 -11.023 1 98.12 177 VAL B C 1
ATOM 6519 O O . VAL B 1 177 ? -14.75 -15.391 -11.234 1 98.12 177 VAL B O 1
ATOM 6522 N N . HIS B 1 178 ? -16.312 -13.969 -10.75 1 98 178 HIS B N 1
ATOM 6523 C CA . HIS B 1 178 ? -17.375 -14.93 -11.031 1 98 178 HIS B CA 1
ATOM 6524 C C . HIS B 1 178 ? -17.734 -14.945 -12.508 1 98 178 HIS B C 1
ATOM 6526 O O . HIS B 1 178 ? -18.516 -14.125 -12.977 1 98 178 HIS B O 1
ATOM 6532 N N . MET B 1 179 ? -17.297 -15.953 -13.188 1 97.31 179 MET B N 1
ATOM 6533 C CA . MET B 1 179 ? -17.312 -15.969 -14.648 1 97.31 179 MET B CA 1
ATOM 6534 C C . MET B 1 179 ? -18.75 -15.969 -15.172 1 97.31 179 MET B C 1
ATOM 6536 O O . MET B 1 179 ? -19.062 -15.273 -16.141 1 97.31 179 MET B O 1
ATOM 6540 N N . PRO B 1 180 ? -19.719 -16.703 -14.523 1 96.56 180 PRO B N 1
ATOM 6541 C CA . PRO B 1 180 ? -21.094 -16.641 -15.031 1 96.56 180 PRO B CA 1
ATOM 6542 C C . PRO B 1 180 ? -21.672 -15.227 -15 1 96.56 180 PRO B C 1
ATOM 6544 O O . PRO B 1 180 ? -22.328 -14.805 -15.953 1 96.56 180 PRO B O 1
ATOM 6547 N N . THR B 1 181 ? -21.406 -14.492 -13.945 1 96.25 181 THR B N 1
ATOM 6548 C CA . THR B 1 181 ? -21.875 -13.117 -13.859 1 96.25 181 THR B CA 1
ATOM 6549 C C . THR B 1 181 ? -21.219 -12.25 -14.93 1 96.25 181 THR B C 1
ATOM 6551 O O . THR B 1 181 ? -21.906 -11.469 -15.594 1 96.25 181 THR B O 1
ATOM 6554 N N . PHE B 1 182 ? -19.984 -12.375 -15.141 1 96.94 182 PHE B N 1
ATOM 6555 C CA . PHE B 1 182 ? -19.266 -11.562 -16.109 1 96.94 182 PHE B CA 1
ATOM 6556 C C . PHE B 1 182 ? -19.766 -11.844 -17.531 1 96.94 182 PHE B C 1
ATOM 6558 O O . PHE B 1 182 ? -19.938 -10.914 -18.328 1 96.94 182 PHE B O 1
ATOM 6565 N N . CYS B 1 183 ? -19.938 -13.141 -17.812 1 95.69 183 CYS B N 1
ATOM 6566 C CA . CYS B 1 183 ? -20.422 -13.516 -19.141 1 95.69 183 CYS B CA 1
ATOM 6567 C C . CYS B 1 183 ? -21.812 -12.953 -19.391 1 95.69 183 CYS B C 1
ATOM 6569 O O . CYS B 1 183 ? -22.125 -12.531 -20.516 1 95.69 183 CYS B O 1
ATOM 6571 N N . SER B 1 184 ? -22.625 -12.945 -18.359 1 93.69 184 SER B N 1
ATOM 6572 C CA . SER B 1 184 ? -23.953 -12.336 -18.484 1 93.69 184 SER B CA 1
ATOM 6573 C C . SER B 1 184 ? -23.844 -10.844 -18.766 1 93.69 184 SER B C 1
ATOM 6575 O O . SER B 1 184 ? -24.562 -10.312 -19.609 1 93.69 184 SER B O 1
ATOM 6577 N N . GLU B 1 185 ? -22.969 -10.18 -18.047 1 93.5 185 GLU B N 1
ATOM 6578 C CA . GLU B 1 185 ? -22.75 -8.75 -18.266 1 93.5 185 GLU B CA 1
ATOM 6579 C C . GLU B 1 185 ? -22.203 -8.492 -19.672 1 93.5 185 GLU B C 1
ATOM 6581 O O . GLU B 1 185 ? -22.531 -7.477 -20.281 1 93.5 185 GLU B O 1
ATOM 6586 N N . PHE B 1 186 ? -21.328 -9.391 -20.109 1 94.31 186 PHE B N 1
ATOM 6587 C CA . PHE B 1 186 ? -20.75 -9.266 -21.438 1 94.31 186 PHE B CA 1
ATOM 6588 C C . PHE B 1 186 ? -21.844 -9.25 -22.5 1 94.31 186 PHE B C 1
ATOM 6590 O O . PHE B 1 186 ? -21.812 -8.438 -23.422 1 94.31 186 PHE B O 1
ATOM 6597 N N . GLU B 1 187 ? -22.828 -10.102 -22.359 1 92.25 187 GLU B N 1
ATOM 6598 C CA . GLU B 1 187 ? -23.953 -10.133 -23.281 1 92.25 187 GLU B CA 1
ATOM 6599 C C . GLU B 1 187 ? -24.719 -8.82 -23.266 1 92.25 187 GLU B C 1
ATOM 6601 O O . GLU B 1 187 ? -25.141 -8.32 -24.312 1 92.25 187 GLU B O 1
ATOM 6606 N N . GLU B 1 188 ? -24.828 -8.32 -22.078 1 89.56 188 GLU B N 1
ATOM 6607 C CA . GLU B 1 188 ? -25.531 -7.047 -21.938 1 89.56 188 GLU B CA 1
ATOM 6608 C C . GLU B 1 188 ? -24.766 -5.914 -22.625 1 89.56 188 GLU B C 1
ATOM 6610 O O . GLU B 1 188 ? -25.359 -5.047 -23.266 1 89.56 188 GLU B O 1
ATOM 6615 N N . HIS B 1 189 ? -23.5 -5.953 -22.516 1 89.12 189 HIS B N 1
ATOM 6616 C CA . HIS B 1 189 ? -22.656 -4.863 -23.016 1 89.12 189 HIS B CA 1
ATOM 6617 C C . HIS B 1 189 ? -22.484 -4.961 -24.531 1 89.12 189 HIS B C 1
ATOM 6619 O O . HIS B 1 189 ? -22.125 -3.975 -25.188 1 89.12 189 HIS B O 1
ATOM 6625 N N . LEU B 1 190 ? -22.672 -6.121 -25.094 1 86.44 190 LEU B N 1
ATOM 6626 C CA . LEU B 1 190 ? -22.656 -6.262 -26.547 1 86.44 190 LEU B CA 1
ATOM 6627 C C . LEU B 1 190 ? -23.797 -5.48 -27.172 1 86.44 190 LEU B C 1
ATOM 6629 O O . LEU B 1 190 ? -23.656 -4.949 -28.281 1 86.44 190 LEU B O 1
ATOM 6633 N N . SER B 1 191 ? -24.844 -5.422 -26.391 1 83.69 191 SER B N 1
ATOM 6634 C CA . SER B 1 191 ? -26.016 -4.715 -26.875 1 83.69 191 SER B CA 1
ATOM 6635 C C . SER B 1 191 ? -25.969 -3.236 -26.5 1 83.69 191 SER B C 1
ATOM 6637 O O . SER B 1 191 ? -26.406 -2.381 -27.281 1 83.69 191 SER B O 1
ATOM 6639 N N . ASN B 1 192 ? -25.344 -3.012 -25.297 1 80.75 192 ASN B N 1
ATOM 6640 C CA . ASN B 1 192 ? -25.266 -1.659 -24.75 1 80.75 192 ASN B CA 1
ATOM 6641 C C . ASN B 1 192 ? -23.812 -1.27 -24.422 1 80.75 192 ASN B C 1
ATOM 6643 O O . ASN B 1 192 ? -23.125 -1.993 -23.719 1 80.75 192 ASN B O 1
ATOM 6647 N N . THR B 1 193 ? -23.312 -0.361 -25.141 1 76.44 193 THR B N 1
ATOM 6648 C CA . THR B 1 193 ? -21.938 0.058 -24.875 1 76.44 193 THR B CA 1
ATOM 6649 C C . THR B 1 193 ? -21.719 0.243 -23.375 1 76.44 193 THR B C 1
ATOM 6651 O O . THR B 1 193 ? -22.516 0.899 -22.703 1 76.44 193 THR B O 1
ATOM 6654 N N . PRO B 1 194 ? -20.672 -0.499 -23.016 1 74.62 194 PRO B N 1
ATOM 6655 C CA . PRO B 1 194 ? -20.422 -0.374 -21.594 1 74.62 194 PRO B CA 1
ATOM 6656 C C . PRO B 1 194 ? -20.156 1.067 -21.156 1 74.62 194 PRO B C 1
ATOM 6658 O O . PRO B 1 194 ? -19.375 1.771 -21.812 1 74.62 194 PRO B O 1
ATOM 6661 N N . GLN B 1 195 ? -20.75 1.39 -20.172 1 73.12 195 GLN B N 1
ATOM 6662 C CA . GLN B 1 195 ? -20.594 2.738 -19.641 1 73.12 195 GLN B CA 1
ATOM 6663 C C . GLN B 1 195 ? -19.391 2.822 -18.703 1 73.12 195 GLN B C 1
ATOM 6665 O O . GLN B 1 195 ? -18.734 3.859 -18.641 1 73.12 195 GLN B O 1
ATOM 6670 N N . GLU B 1 196 ? -19.094 1.689 -18.188 1 84.69 196 GLU B N 1
ATOM 6671 C CA . GLU B 1 196 ? -18.031 1.714 -17.188 1 84.69 196 GLU B CA 1
ATOM 6672 C C . GLU B 1 196 ? -16.703 1.231 -17.781 1 84.69 196 GLU B C 1
ATOM 6674 O O . GLU B 1 196 ? -16.547 0.043 -18.062 1 84.69 196 GLU B O 1
ATOM 6679 N N . LYS B 1 197 ? -15.766 2.07 -17.875 1 91.19 197 LYS B N 1
ATOM 6680 C CA . LYS B 1 197 ? -14.453 1.761 -18.438 1 91.19 197 LYS B CA 1
ATOM 6681 C C . LYS B 1 197 ? -13.719 0.747 -17.562 1 91.19 197 LYS B C 1
ATOM 6683 O O . LYS B 1 197 ? -12.859 0.008 -18.047 1 91.19 197 LYS B O 1
ATOM 6688 N N . SER B 1 198 ? -14.023 0.691 -16.281 1 93.69 198 SER B N 1
ATOM 6689 C CA . SER B 1 198 ? -13.422 -0.291 -15.383 1 93.69 198 SER B CA 1
ATOM 6690 C C . SER B 1 198 ? -13.781 -1.713 -15.805 1 93.69 198 SER B C 1
ATOM 6692 O O . SER B 1 198 ? -12.961 -2.623 -15.695 1 93.69 198 SER B O 1
ATOM 6694 N N . TRP B 1 199 ? -14.977 -1.882 -16.297 1 94.94 199 TRP B N 1
ATOM 6695 C CA . TRP B 1 199 ? -15.398 -3.195 -16.766 1 94.94 199 TRP B CA 1
ATOM 6696 C C . TRP B 1 199 ? -14.641 -3.598 -18.031 1 94.94 199 TRP B C 1
ATOM 6698 O O . TRP B 1 199 ? -14.25 -4.758 -18.188 1 94.94 199 TRP B O 1
ATOM 6708 N N . VAL B 1 200 ? -14.422 -2.646 -18.906 1 95.06 200 VAL B N 1
ATOM 6709 C CA . VAL B 1 200 ? -13.688 -2.914 -20.141 1 95.06 200 VAL B CA 1
ATOM 6710 C C . VAL B 1 200 ? -12.258 -3.324 -19.812 1 95.06 200 VAL B C 1
ATOM 6712 O O . VAL B 1 200 ? -11.695 -4.215 -20.453 1 95.06 200 VAL B O 1
ATOM 6715 N N . ALA B 1 201 ? -11.648 -2.607 -18.812 1 96.81 201 ALA B N 1
ATOM 6716 C CA . ALA B 1 201 ? -10.312 -2.99 -18.359 1 96.81 201 ALA B CA 1
ATOM 6717 C C . ALA B 1 201 ? -10.289 -4.445 -17.906 1 96.81 201 ALA B C 1
ATOM 6719 O O . ALA B 1 201 ? -9.359 -5.188 -18.234 1 96.81 201 ALA B O 1
ATOM 6720 N N . LEU B 1 202 ? -11.328 -4.844 -17.188 1 97.75 202 LEU B N 1
ATOM 6721 C CA . LEU B 1 202 ? -11.438 -6.211 -16.703 1 97.75 202 LEU B CA 1
ATOM 6722 C C . LEU B 1 202 ? -11.594 -7.195 -17.859 1 97.75 202 LEU B C 1
ATOM 6724 O O . LEU B 1 202 ? -10.977 -8.266 -17.844 1 97.75 202 LEU B O 1
ATOM 6728 N N . TYR B 1 203 ? -12.414 -6.855 -18.844 1 96.75 203 TYR B N 1
ATOM 6729 C CA . TYR B 1 203 ? -12.586 -7.676 -20.031 1 96.75 203 TYR B CA 1
ATOM 6730 C C . TYR B 1 203 ? -11.242 -7.941 -20.703 1 96.75 203 TYR B C 1
ATOM 6732 O O . TYR B 1 203 ? -10.898 -9.094 -21 1 96.75 203 TYR B O 1
ATOM 6740 N N . TYR B 1 204 ? -10.43 -6.922 -20.922 1 97.12 204 TYR B N 1
ATOM 6741 C CA . TYR B 1 204 ? -9.148 -7.066 -21.594 1 97.12 204 TYR B CA 1
ATOM 6742 C C . TYR B 1 204 ? -8.172 -7.863 -20.75 1 97.12 204 TYR B C 1
ATOM 6744 O O . TYR B 1 204 ? -7.324 -8.594 -21.266 1 97.12 204 TYR B O 1
ATOM 6752 N N . ALA B 1 205 ? -8.258 -7.715 -19.391 1 98.38 205 ALA B N 1
ATOM 6753 C CA . ALA B 1 205 ? -7.41 -8.508 -18.516 1 98.38 205 ALA B CA 1
ATOM 6754 C C . ALA B 1 205 ? -7.703 -10 -18.672 1 98.38 205 ALA B C 1
ATOM 6756 O O . ALA B 1 205 ? -6.781 -10.812 -18.734 1 98.38 205 ALA B O 1
ATOM 6757 N N . LEU B 1 206 ? -9 -10.328 -18.766 1 98.19 206 LEU B N 1
ATOM 6758 C CA . LEU B 1 206 ? -9.406 -11.719 -18.938 1 98.19 206 LEU B CA 1
ATOM 6759 C C . LEU B 1 206 ? -8.93 -12.258 -20.281 1 98.19 206 LEU B C 1
ATOM 6761 O O . LEU B 1 206 ? -8.383 -13.367 -20.344 1 98.19 206 LEU B O 1
ATOM 6765 N N . ILE B 1 207 ? -9.086 -11.469 -21.266 1 97.38 207 ILE B N 1
ATOM 6766 C CA . ILE B 1 207 ? -8.672 -11.875 -22.609 1 97.38 207 ILE B CA 1
ATOM 6767 C C . ILE B 1 207 ? -7.152 -12.023 -22.656 1 97.38 207 ILE B C 1
ATOM 6769 O O . ILE B 1 207 ? -6.637 -13 -23.203 1 97.38 207 ILE B O 1
ATOM 6773 N N . CYS B 1 208 ? -6.438 -11.102 -22.078 1 97.75 208 CYS B N 1
ATOM 6774 C CA . CYS B 1 208 ? -4.98 -11.117 -22.047 1 97.75 208 CYS B CA 1
ATOM 6775 C C . CYS B 1 208 ? -4.477 -12.391 -21.359 1 97.75 208 CYS B C 1
ATOM 6777 O O . CYS B 1 208 ? -3.619 -13.086 -21.906 1 97.75 208 CYS B O 1
ATOM 6779 N N . SER B 1 209 ? -5.023 -12.688 -20.188 1 98.06 209 SER B N 1
ATOM 6780 C CA . SER B 1 209 ? -4.621 -13.875 -19.453 1 98.06 209 SER B CA 1
ATOM 6781 C C . SER B 1 209 ? -4.926 -15.148 -20.219 1 98.06 209 SER B C 1
ATOM 6783 O O . SER B 1 209 ? -4.137 -16.094 -20.203 1 98.06 209 SER B O 1
ATOM 6785 N N . THR B 1 210 ? -6.055 -15.148 -20.922 1 97.38 210 THR B N 1
ATOM 6786 C CA . THR B 1 210 ? -6.461 -16.328 -21.688 1 97.38 210 THR B CA 1
ATOM 6787 C C . THR B 1 210 ? -5.531 -16.547 -22.875 1 97.38 210 THR B C 1
ATOM 6789 O O . THR B 1 210 ? -5.039 -17.656 -23.094 1 97.38 210 THR B O 1
ATOM 6792 N N . VAL B 1 211 ? -5.277 -15.508 -23.609 1 96.75 211 VAL B N 1
ATOM 6793 C CA . VAL B 1 211 ? -4.434 -15.609 -24.797 1 96.75 211 VAL B CA 1
ATOM 6794 C C . VAL B 1 211 ? -3.02 -16.016 -24.391 1 96.75 211 VAL B C 1
ATOM 6796 O O . VAL B 1 211 ? -2.359 -16.781 -25.109 1 96.75 211 VAL B O 1
ATOM 6799 N N . TYR B 1 212 ? -2.572 -15.562 -23.297 1 97.19 212 TYR B N 1
ATOM 6800 C CA . TYR B 1 212 ? -1.224 -15.883 -22.844 1 97.19 212 TYR B CA 1
ATOM 6801 C C . TYR B 1 212 ? -1.114 -17.344 -22.438 1 97.19 212 TYR B C 1
ATOM 6803 O O . TYR B 1 212 ? -0.157 -18.031 -22.812 1 97.19 212 TYR B O 1
ATOM 6811 N N . HIS B 1 213 ? -2.105 -17.875 -21.719 1 96.06 213 HIS B N 1
ATOM 6812 C CA . HIS B 1 213 ? -1.971 -19.188 -21.094 1 96.06 213 HIS B CA 1
ATOM 6813 C C . HIS B 1 213 ? -2.486 -20.297 -22.016 1 96.06 213 HIS B C 1
ATOM 6815 O O . HIS B 1 213 ? -2.09 -21.453 -21.875 1 96.06 213 HIS B O 1
ATOM 6821 N N . ALA B 1 214 ? -3.344 -19.922 -22.891 1 93.75 214 ALA B N 1
ATOM 6822 C CA . ALA B 1 214 ? -3.949 -20.938 -23.734 1 93.75 214 ALA B CA 1
ATOM 6823 C C . ALA B 1 214 ? -2.904 -21.609 -24.625 1 93.75 214 ALA B C 1
ATOM 6825 O O . ALA B 1 214 ? -1.922 -20.969 -25.016 1 93.75 214 ALA B O 1
ATOM 6826 N N . ASP B 1 215 ? -3.23 -22.812 -24.906 1 88.5 215 ASP B N 1
ATOM 6827 C CA . ASP B 1 215 ? -2.391 -23.547 -25.844 1 88.5 215 ASP B CA 1
ATOM 6828 C C . ASP B 1 215 ? -2.42 -22.906 -27.234 1 88.5 215 ASP B C 1
ATOM 6830 O O . ASP B 1 215 ? -3.488 -22.547 -27.734 1 88.5 215 ASP B O 1
ATOM 6834 N N . GLU B 1 216 ? -1.323 -22.859 -27.828 1 87.12 216 GLU B N 1
ATOM 6835 C CA . GLU B 1 216 ? -1.187 -22.172 -29.109 1 87.12 216 GLU B CA 1
ATOM 6836 C C . GLU B 1 216 ? -2.031 -22.859 -30.188 1 87.12 216 GLU B C 1
ATOM 6838 O O . GLU B 1 216 ? -2.621 -22.188 -31.047 1 87.12 216 GLU B O 1
ATOM 6843 N N . LEU B 1 217 ? -2.023 -24.109 -30.109 1 87.25 217 LEU B N 1
ATOM 6844 C CA . LEU B 1 217 ? -2.775 -24.844 -31.109 1 87.25 217 LEU B CA 1
ATOM 6845 C C . LEU B 1 217 ? -4.27 -24.594 -30.984 1 87.25 217 LEU B C 1
ATOM 6847 O O . LEU B 1 217 ? -4.98 -24.469 -31.984 1 87.25 217 LEU B O 1
ATOM 6851 N N . ARG B 1 218 ? -4.707 -24.469 -29.75 1 88.12 218 ARG B N 1
ATOM 6852 C CA . ARG B 1 218 ? -6.117 -24.172 -29.516 1 88.12 218 ARG B CA 1
ATOM 6853 C C . ARG B 1 218 ? -6.48 -22.781 -30 1 88.12 218 ARG B C 1
ATOM 6855 O O . ARG B 1 218 ? -7.562 -22.562 -30.547 1 88.12 218 ARG B O 1
ATOM 6862 N N . LEU B 1 219 ? -5.672 -21.891 -29.797 1 92.12 219 LEU B N 1
ATOM 6863 C CA . LEU B 1 219 ? -5.895 -20.516 -30.234 1 92.12 219 LEU B CA 1
ATOM 6864 C C . LEU B 1 219 ? -5.941 -20.453 -31.766 1 92.12 219 LEU B C 1
ATOM 6866 O O . LEU B 1 219 ? -6.777 -19.734 -32.344 1 92.12 219 LEU B O 1
ATOM 6870 N N . LEU B 1 220 ? -5.059 -21.234 -32.375 1 91.19 220 LEU B N 1
ATOM 6871 C CA . LEU B 1 220 ? -5.043 -21.266 -33.812 1 91.19 220 LEU B CA 1
ATOM 6872 C C . LEU B 1 220 ? -6.352 -21.828 -34.375 1 91.19 220 LEU B C 1
ATOM 6874 O O . LEU B 1 220 ? -6.848 -21.375 -35.406 1 91.19 220 LEU B O 1
ATOM 6878 N N . ASP B 1 221 ? -6.832 -22.766 -33.688 1 90.62 221 ASP B N 1
ATOM 6879 C CA . ASP B 1 221 ? -8.117 -23.344 -34.062 1 90.62 221 ASP B CA 1
ATOM 6880 C C . ASP B 1 221 ? -9.227 -22.281 -34 1 90.62 221 ASP B C 1
ATOM 6882 O O . ASP B 1 221 ? -10.211 -22.375 -34.719 1 90.62 221 ASP B O 1
ATOM 6886 N N . MET B 1 222 ? -8.969 -21.312 -33.156 1 89 222 MET B N 1
ATOM 6887 C CA . MET B 1 222 ? -9.945 -20.25 -33 1 89 222 MET B CA 1
ATOM 6888 C C . MET B 1 222 ? -9.672 -19.109 -33.969 1 89 222 MET B C 1
ATOM 6890 O O . MET B 1 222 ? -10.383 -18.109 -33.969 1 89 222 MET B O 1
ATOM 6894 N N . GLY B 1 223 ? -8.609 -19.281 -34.781 1 89.75 223 GLY B N 1
ATOM 6895 C CA . GLY B 1 223 ? -8.219 -18.25 -35.75 1 89.75 223 GLY B CA 1
ATOM 6896 C C . GLY B 1 223 ? -7.383 -17.156 -35.125 1 89.75 223 GLY B C 1
ATOM 6897 O O . GLY B 1 223 ? -7.309 -16.047 -35.656 1 89.75 223 GLY B O 1
ATOM 6898 N N . ILE B 1 224 ? -6.879 -17.422 -33.938 1 91.25 224 ILE B N 1
ATOM 6899 C CA . ILE B 1 224 ? -6.082 -16.422 -33.25 1 91.25 224 ILE B CA 1
ATOM 6900 C C . ILE B 1 224 ? -4.621 -16.859 -33.188 1 91.25 224 ILE B C 1
ATOM 6902 O O . ILE B 1 224 ? -4.301 -17.938 -32.688 1 91.25 224 ILE B O 1
ATOM 6906 N N . SER B 1 225 ? -3.789 -16.062 -33.812 1 88.38 225 SER B N 1
ATOM 6907 C CA . SER B 1 225 ? -2.354 -16.297 -33.688 1 88.38 225 SER B CA 1
ATOM 6908 C C . SER B 1 225 ? -1.769 -15.562 -32.5 1 88.38 225 SER B C 1
ATOM 6910 O O . SER B 1 225 ? -1.741 -14.328 -32.469 1 88.38 225 SER B O 1
ATOM 6912 N N . SER B 1 226 ? -1.359 -16.344 -31.547 1 86.75 226 SER B N 1
ATOM 6913 C CA . SER B 1 226 ? -0.869 -15.734 -30.312 1 86.75 226 SER B CA 1
ATOM 6914 C C . SER B 1 226 ? 0.608 -15.375 -30.422 1 86.75 226 SER B C 1
ATOM 6916 O O . SER B 1 226 ? 1.38 -16.078 -31.078 1 86.75 226 SER B O 1
ATOM 6918 N N . SER B 1 227 ? 0.967 -14.195 -29.969 1 89.75 227 SER B N 1
ATOM 6919 C CA . SER B 1 227 ? 2.338 -13.711 -29.844 1 89.75 227 SER B CA 1
ATOM 6920 C C . SER B 1 227 ? 2.523 -12.883 -28.578 1 89.75 227 SER B C 1
ATOM 6922 O O . SER B 1 227 ? 1.548 -12.422 -27.969 1 89.75 227 SER B O 1
ATOM 6924 N N . ILE B 1 228 ? 3.707 -12.828 -28.203 1 89.88 228 ILE B N 1
ATOM 6925 C CA . ILE B 1 228 ? 4 -12.039 -27.016 1 89.88 228 ILE B CA 1
ATOM 6926 C C . ILE B 1 228 ? 3.631 -10.578 -27.25 1 89.88 228 ILE B C 1
ATOM 6928 O O . ILE B 1 228 ? 3.189 -9.883 -26.344 1 89.88 228 ILE B O 1
ATOM 6932 N N . SER B 1 229 ? 3.793 -10.172 -28.484 1 90.19 229 SER B N 1
ATOM 6933 C CA . SER B 1 229 ? 3.426 -8.812 -28.844 1 90.19 229 SER B CA 1
ATOM 6934 C C . SER B 1 229 ? 1.926 -8.586 -28.688 1 90.19 229 SER B C 1
ATOM 6936 O O . SER B 1 229 ? 1.497 -7.52 -28.234 1 90.19 229 SER B O 1
ATOM 6938 N N . LEU B 1 230 ? 1.182 -9.602 -29.078 1 93.19 230 LEU B N 1
ATOM 6939 C CA . LEU B 1 230 ? -0.264 -9.508 -28.922 1 93.19 230 LEU B CA 1
ATOM 6940 C C . LEU B 1 230 ? -0.636 -9.453 -27.438 1 93.19 230 LEU B C 1
ATOM 6942 O O . LEU B 1 230 ? -1.484 -8.656 -27.031 1 93.19 230 LEU B O 1
ATOM 6946 N N . VAL B 1 231 ? -0.019 -10.25 -26.656 1 95.12 231 VAL B N 1
ATOM 6947 C CA . VAL B 1 231 ? -0.266 -10.289 -25.219 1 95.12 231 VAL B CA 1
ATOM 6948 C C . VAL B 1 231 ? 0.058 -8.93 -24.594 1 95.12 231 VAL B C 1
ATOM 6950 O O . VAL B 1 231 ? -0.72 -8.398 -23.797 1 95.12 231 VAL B O 1
ATOM 6953 N N . GLN B 1 232 ? 1.152 -8.352 -25.031 1 93.81 232 GLN B N 1
ATOM 6954 C CA . GLN B 1 232 ? 1.56 -7.043 -24.531 1 93.81 232 GLN B CA 1
ATOM 6955 C C . GLN B 1 232 ? 0.54 -5.973 -24.906 1 93.81 232 GLN B C 1
ATOM 6957 O O . GLN B 1 232 ? 0.219 -5.102 -24.094 1 93.81 232 GLN B O 1
ATOM 6962 N N . THR B 1 233 ? 0.065 -6.047 -26.047 1 93.25 233 THR B N 1
ATOM 6963 C CA . THR B 1 233 ? -0.933 -5.086 -26.516 1 93.25 233 THR B CA 1
ATOM 6964 C C . THR B 1 233 ? -2.203 -5.18 -25.672 1 93.25 233 THR B C 1
ATOM 6966 O O . THR B 1 233 ? -2.766 -4.16 -25.266 1 93.25 233 THR B O 1
ATOM 6969 N N . LEU B 1 234 ? -2.641 -6.375 -25.453 1 95.69 234 LEU B N 1
ATOM 6970 C CA . LEU B 1 234 ? -3.838 -6.586 -24.656 1 95.69 234 LEU B CA 1
ATOM 6971 C C . LEU B 1 234 ? -3.617 -6.121 -23.219 1 95.69 234 LEU B C 1
ATOM 6973 O O . LEU B 1 234 ? -4.508 -5.52 -22.609 1 95.69 234 LEU B O 1
ATOM 6977 N N . TYR B 1 235 ? -2.43 -6.379 -22.719 1 96.06 235 TYR B N 1
ATOM 6978 C CA . TYR B 1 235 ? -2.047 -5.941 -21.375 1 96.06 235 TYR B CA 1
ATOM 6979 C C . TYR B 1 235 ? -2.096 -4.422 -21.266 1 96.06 235 TYR B C 1
ATOM 6981 O O . TYR B 1 235 ? -2.709 -3.875 -20.359 1 96.06 235 TYR B O 1
ATOM 6989 N N . ASP B 1 236 ? -1.548 -3.807 -22.219 1 93.38 236 ASP B N 1
ATOM 6990 C CA . ASP B 1 236 ? -1.477 -2.35 -22.234 1 93.38 236 ASP B CA 1
ATOM 6991 C C . ASP B 1 236 ? -2.865 -1.733 -22.375 1 93.38 236 ASP B C 1
ATOM 6993 O O . ASP B 1 236 ? -3.16 -0.695 -21.781 1 93.38 236 ASP B O 1
ATOM 6997 N N . ARG B 1 237 ? -3.662 -2.363 -23.141 1 93.06 237 ARG B N 1
ATOM 6998 C CA . ARG B 1 237 ? -5.023 -1.875 -23.312 1 93.06 237 ARG B CA 1
ATOM 6999 C C . ARG B 1 237 ? -5.805 -1.93 -22 1 93.06 237 ARG B C 1
ATOM 7001 O O . ARG B 1 237 ? -6.559 -1.009 -21.688 1 93.06 237 ARG B O 1
ATOM 7008 N N . SER B 1 238 ? -5.645 -3 -21.312 1 96.19 238 SER B N 1
ATOM 7009 C CA . SER B 1 238 ? -6.301 -3.123 -20.016 1 96.19 238 SER B CA 1
ATOM 7010 C C . SER B 1 238 ? -5.852 -2.018 -19.062 1 96.19 238 SER B C 1
ATOM 7012 O O . SER B 1 238 ? -6.684 -1.366 -18.422 1 96.19 238 SER B O 1
ATOM 7014 N N . ILE B 1 239 ? -4.582 -1.768 -19.031 1 95 239 ILE B N 1
ATOM 7015 C CA . ILE B 1 239 ? -4.016 -0.741 -18.156 1 95 239 ILE B CA 1
ATOM 7016 C C . ILE B 1 239 ? -4.52 0.635 -18.594 1 95 239 ILE B C 1
ATOM 7018 O O . ILE B 1 239 ? -4.871 1.465 -17.75 1 95 239 ILE B O 1
ATOM 7022 N N . GLN B 1 240 ? -4.555 0.843 -19.844 1 90.56 240 GLN B N 1
ATOM 7023 C CA . GLN B 1 240 ? -5.023 2.119 -20.375 1 90.56 240 GLN B CA 1
ATOM 7024 C C . GLN B 1 240 ? -6.465 2.391 -19.969 1 90.56 240 GLN B C 1
ATOM 7026 O O . GLN B 1 240 ? -6.801 3.504 -19.562 1 90.56 240 GLN B O 1
ATOM 7031 N N . TYR B 1 241 ? -7.301 1.387 -20.094 1 92.75 241 TYR B N 1
ATOM 7032 C CA . TYR B 1 241 ? -8.695 1.565 -19.719 1 92.75 241 TYR B CA 1
ATOM 7033 C C . TYR B 1 241 ? -8.836 1.816 -18.219 1 92.75 241 TYR B C 1
ATOM 7035 O O . TYR B 1 241 ? -9.719 2.555 -17.781 1 92.75 241 TYR B O 1
ATOM 7043 N N . MET B 1 242 ? -7.977 1.221 -17.375 1 94.25 242 MET B N 1
ATOM 7044 C CA . MET B 1 242 ? -7.98 1.52 -15.945 1 94.25 242 MET B CA 1
ATOM 7045 C C . MET B 1 242 ? -7.684 2.994 -15.695 1 94.25 242 MET B C 1
ATOM 7047 O O . MET B 1 242 ? -8.352 3.639 -14.883 1 94.25 242 MET B O 1
ATOM 7051 N N . TYR B 1 243 ? -6.684 3.498 -16.422 1 90.06 243 TYR B N 1
ATOM 7052 C CA . TYR B 1 243 ? -6.32 4.898 -16.25 1 90.06 243 TYR B CA 1
ATOM 7053 C C . TYR B 1 243 ? -7.434 5.816 -16.734 1 90.06 243 TYR B C 1
ATOM 7055 O O . TYR B 1 243 ? -7.738 6.828 -16.109 1 90.06 243 TYR B O 1
ATOM 7063 N N . GLU B 1 244 ? -8.055 5.41 -17.844 1 87.56 244 GLU B N 1
ATOM 7064 C CA . GLU B 1 244 ? -9.172 6.195 -18.359 1 87.56 244 GLU B CA 1
ATOM 7065 C C . GLU B 1 244 ? -10.344 6.191 -17.375 1 87.56 244 GLU B C 1
ATOM 7067 O O . GLU B 1 244 ? -11.102 7.16 -17.297 1 87.56 244 GLU B O 1
ATOM 7072 N N . ALA B 1 245 ? -10.445 5.121 -16.656 1 90 245 ALA B N 1
ATOM 7073 C CA . ALA B 1 245 ? -11.5 5.008 -15.648 1 90 245 ALA B CA 1
ATOM 7074 C C . ALA B 1 245 ? -11.133 5.758 -14.375 1 90 245 ALA B C 1
ATOM 7076 O O . ALA B 1 245 ? -11.93 5.828 -13.438 1 90 245 ALA B O 1
ATOM 7077 N N . ASN B 1 246 ? -9.906 6.363 -14.297 1 89.31 246 ASN B N 1
ATOM 7078 C CA . ASN B 1 246 ? -9.414 7.012 -13.078 1 89.31 246 ASN B CA 1
ATOM 7079 C C . ASN B 1 246 ? -9.539 6.098 -11.867 1 89.31 246 ASN B C 1
ATOM 7081 O O . ASN B 1 246 ? -10.125 6.48 -10.852 1 89.31 246 ASN B O 1
ATOM 7085 N N . PHE B 1 247 ? -8.922 4.918 -12.008 1 92.62 247 PHE B N 1
ATOM 7086 C CA . PHE B 1 247 ? -9.188 3.83 -11.078 1 92.62 247 PHE B CA 1
ATOM 7087 C C . PHE B 1 247 ? -8.68 4.18 -9.68 1 92.62 247 PHE B C 1
ATOM 7089 O O . PHE B 1 247 ? -9.148 3.617 -8.688 1 92.62 247 PHE B O 1
ATOM 7096 N N . MET B 1 248 ? -7.77 5.098 -9.578 1 91.94 248 MET B N 1
ATOM 7097 C CA . MET B 1 248 ? -7.23 5.449 -8.273 1 91.94 248 MET B CA 1
ATOM 7098 C C . MET B 1 248 ? -8.156 6.422 -7.543 1 91.94 248 MET B C 1
ATOM 7100 O O . MET B 1 248 ? -8.109 6.523 -6.316 1 91.94 248 MET B O 1
ATOM 7104 N N . ALA B 1 249 ? -8.945 7.141 -8.289 1 85.88 249 ALA B N 1
ATOM 7105 C CA . ALA B 1 249 ? -9.883 8.094 -7.695 1 85.88 249 ALA B CA 1
ATOM 7106 C C . ALA B 1 249 ? -11.273 7.484 -7.574 1 85.88 249 ALA B C 1
ATOM 7108 O O . ALA B 1 249 ? -11.969 7.703 -6.574 1 85.88 249 ALA B O 1
ATOM 7109 N N . ALA B 1 250 ? -11.656 6.812 -8.641 1 87.12 250 ALA B N 1
ATOM 7110 C CA . ALA B 1 250 ? -12.945 6.125 -8.641 1 87.12 250 ALA B CA 1
ATOM 7111 C C . ALA B 1 250 ? -12.781 4.641 -8.328 1 87.12 250 ALA B C 1
ATOM 7113 O O . ALA B 1 250 ? -12.5 3.838 -9.219 1 87.12 250 ALA B O 1
ATOM 7114 N N . HIS B 1 251 ? -13.055 4.34 -7.098 1 88.06 251 HIS B N 1
ATOM 7115 C CA . HIS B 1 251 ? -12.773 2.984 -6.629 1 88.06 251 HIS B CA 1
ATOM 7116 C C . HIS B 1 251 ? -13.875 2.02 -7.055 1 88.06 251 HIS B C 1
ATOM 7118 O O . HIS B 1 251 ? -15.047 2.225 -6.73 1 88.06 251 HIS B O 1
ATOM 7124 N N . ARG B 1 252 ? -13.5 1.072 -7.82 1 90.81 252 ARG B N 1
ATOM 7125 C CA . ARG B 1 252 ? -14.414 0.032 -8.273 1 90.81 252 ARG B CA 1
ATOM 7126 C C . ARG B 1 252 ? -13.797 -1.353 -8.109 1 90.81 252 ARG B C 1
ATOM 7128 O O . ARG B 1 252 ? -12.602 -1.532 -8.328 1 90.81 252 ARG B O 1
ATOM 7135 N N . LEU B 1 253 ? -14.633 -2.289 -7.812 1 94.94 253 LEU B N 1
ATOM 7136 C CA . LEU B 1 253 ? -14.172 -3.662 -7.637 1 94.94 253 LEU B CA 1
ATOM 7137 C C . LEU B 1 253 ? -13.547 -4.195 -8.922 1 94.94 253 LEU B C 1
ATOM 7139 O O . LEU B 1 253 ? -12.555 -4.926 -8.875 1 94.94 253 LEU B O 1
ATOM 7143 N N . ALA B 1 254 ? -14.078 -3.789 -10.039 1 96.88 254 ALA B N 1
ATOM 7144 C CA . ALA B 1 254 ? -13.609 -4.273 -11.328 1 96.88 254 ALA B CA 1
ATOM 7145 C C . ALA B 1 254 ? -12.141 -3.932 -11.547 1 96.88 254 ALA B C 1
ATOM 7147 O O . ALA B 1 254 ? -11.391 -4.715 -12.133 1 96.88 254 ALA B O 1
ATOM 7148 N N . ASN B 1 255 ? -11.75 -2.793 -11.094 1 97.12 255 ASN B N 1
ATOM 7149 C CA . ASN B 1 255 ? -10.352 -2.404 -11.242 1 97.12 255 ASN B CA 1
ATOM 7150 C C . ASN B 1 255 ? -9.438 -3.27 -10.375 1 97.12 255 ASN B C 1
ATOM 7152 O O . ASN B 1 255 ? -8.328 -3.625 -10.797 1 97.12 255 ASN B O 1
ATOM 7156 N N . VAL B 1 256 ? -9.891 -3.584 -9.18 1 98.12 256 VAL B N 1
ATOM 7157 C CA . VAL B 1 256 ? -9.117 -4.453 -8.297 1 98.12 256 VAL B CA 1
ATOM 7158 C C . VAL B 1 256 ? -8.984 -5.84 -8.93 1 98.12 256 VAL B C 1
ATOM 7160 O O . VAL B 1 256 ? -7.887 -6.406 -8.969 1 98.12 256 VAL B O 1
ATOM 7163 N N . GLN B 1 257 ? -10.062 -6.332 -9.461 1 98.56 257 GLN B N 1
ATOM 7164 C CA . GLN B 1 257 ? -10.055 -7.625 -10.133 1 98.56 257 GLN B CA 1
ATOM 7165 C C . GLN B 1 257 ? -9.117 -7.613 -11.336 1 98.56 257 GLN B C 1
ATOM 7167 O O . GLN B 1 257 ? -8.391 -8.578 -11.57 1 98.56 257 GLN B O 1
ATOM 7172 N N . THR B 1 258 ? -9.148 -6.523 -12.047 1 98.69 258 THR B N 1
ATOM 7173 C CA . THR B 1 258 ? -8.281 -6.359 -13.203 1 98.69 258 THR B CA 1
ATOM 7174 C C . THR B 1 258 ? -6.812 -6.531 -12.805 1 98.69 258 THR B C 1
ATOM 7176 O O . THR B 1 258 ? -6.078 -7.289 -13.445 1 98.69 258 THR B O 1
ATOM 7179 N N . ILE B 1 259 ? -6.418 -5.875 -11.742 1 98.56 259 ILE B N 1
ATOM 7180 C CA . ILE B 1 259 ? -5.039 -5.926 -11.273 1 98.56 259 ILE B CA 1
ATOM 7181 C C . ILE B 1 259 ? -4.688 -7.355 -10.859 1 98.56 259 ILE B C 1
ATOM 7183 O O . ILE B 1 259 ? -3.613 -7.855 -11.195 1 98.56 259 ILE B O 1
ATOM 7187 N N . CYS B 1 260 ? -5.602 -8.016 -10.227 1 98.44 260 CYS B N 1
ATOM 7188 C CA . CYS B 1 260 ? -5.387 -9.391 -9.789 1 98.44 260 CYS B CA 1
ATOM 7189 C C . CYS B 1 260 ? -5.156 -10.312 -10.984 1 98.44 260 CYS B C 1
ATOM 7191 O O . CYS B 1 260 ? -4.266 -11.156 -10.961 1 98.44 260 CYS B O 1
ATOM 7193 N N . ILE B 1 261 ? -5.918 -10.133 -11.984 1 98.62 261 ILE B N 1
ATOM 7194 C CA . ILE B 1 261 ? -5.844 -11.016 -13.141 1 98.62 261 ILE B CA 1
ATOM 7195 C C . ILE B 1 261 ? -4.578 -10.703 -13.945 1 98.62 261 ILE B C 1
ATOM 7197 O O . ILE B 1 261 ? -3.893 -11.625 -14.406 1 98.62 261 ILE B O 1
ATOM 7201 N N . LEU B 1 262 ? -4.234 -9.43 -14.07 1 98.25 262 LEU B N 1
ATOM 7202 C CA . LEU B 1 262 ? -3.053 -9.039 -14.828 1 98.25 262 LEU B CA 1
ATOM 7203 C C . LEU B 1 262 ? -1.782 -9.57 -14.172 1 98.25 262 LEU B C 1
ATOM 7205 O O . LEU B 1 262 ? -0.769 -9.773 -14.844 1 98.25 262 LEU B O 1
ATOM 7209 N N . LEU B 1 263 ? -1.847 -9.797 -12.891 1 97 263 LEU B N 1
ATOM 7210 C CA . LEU B 1 263 ? -0.707 -10.359 -12.172 1 97 263 LEU B CA 1
ATOM 7211 C C . LEU B 1 263 ? -0.288 -11.695 -12.773 1 97 263 LEU B C 1
ATOM 7213 O O . LEU B 1 263 ? 0.9 -12.023 -12.797 1 97 263 LEU B O 1
ATOM 7217 N N . GLN B 1 264 ? -1.239 -12.438 -13.336 1 96.38 264 GLN B N 1
ATOM 7218 C CA . GLN B 1 264 ? -0.979 -13.773 -13.875 1 96.38 264 GLN B CA 1
ATOM 7219 C C . GLN B 1 264 ? -0.021 -13.711 -15.055 1 96.38 264 GLN B C 1
ATOM 7221 O O . GLN B 1 264 ? 0.636 -14.703 -15.383 1 96.38 264 GLN B O 1
ATOM 7226 N N . VAL B 1 265 ? 0.095 -12.547 -15.625 1 96.5 265 VAL B N 1
ATOM 7227 C CA . VAL B 1 265 ? 0.879 -12.43 -16.844 1 96.5 265 VAL B CA 1
ATOM 7228 C C . VAL B 1 265 ? 2.023 -11.445 -16.641 1 96.5 265 VAL B C 1
ATOM 7230 O O . VAL B 1 265 ? 3.051 -11.516 -17.312 1 96.5 265 VAL B O 1
ATOM 7233 N N . ALA B 1 266 ? 1.924 -10.57 -15.719 1 94.62 266 ALA B N 1
ATOM 7234 C CA . ALA B 1 266 ? 2.781 -9.398 -15.57 1 94.62 266 ALA B CA 1
ATOM 7235 C C . ALA B 1 266 ? 4.242 -9.805 -15.398 1 94.62 266 ALA B C 1
ATOM 7237 O O . ALA B 1 266 ? 5.129 -9.25 -16.062 1 94.62 266 ALA B O 1
ATOM 7238 N N . TYR B 1 267 ? 4.492 -10.773 -14.594 1 89.5 267 TYR B N 1
ATOM 7239 C CA . TYR B 1 267 ? 5.863 -11.188 -14.32 1 89.5 267 TYR B CA 1
ATOM 7240 C C . TYR B 1 267 ? 6.516 -11.789 -15.555 1 89.5 267 TYR B C 1
ATOM 7242 O O . TYR B 1 267 ? 7.73 -11.695 -15.734 1 89.5 267 TYR B O 1
ATOM 7250 N N . ASN B 1 268 ? 5.695 -12.32 -16.406 1 93.31 268 ASN B N 1
ATOM 7251 C CA . ASN B 1 268 ? 6.211 -12.992 -17.594 1 93.31 268 ASN B CA 1
ATOM 7252 C C . ASN B 1 268 ? 6.547 -11.992 -18.703 1 93.31 268 ASN B C 1
ATOM 7254 O O . ASN B 1 268 ? 7.262 -12.32 -19.641 1 93.31 268 ASN B O 1
ATOM 7258 N N . ILE B 1 269 ? 6.074 -10.797 -18.609 1 91.38 269 ILE B N 1
ATOM 7259 C CA . ILE B 1 269 ? 6.293 -9.844 -19.703 1 91.38 269 ILE B CA 1
ATOM 7260 C C . ILE B 1 269 ? 7 -8.602 -19.156 1 91.38 269 ILE B C 1
ATOM 7262 O O . ILE B 1 269 ? 6.695 -7.48 -19.562 1 91.38 269 ILE B O 1
ATOM 7266 N N . ASP B 1 270 ? 7.746 -8.711 -18.109 1 83.94 270 ASP B N 1
ATOM 7267 C CA . ASP B 1 270 ? 8.656 -7.707 -17.562 1 83.94 270 ASP B CA 1
ATOM 7268 C C . ASP B 1 270 ? 7.887 -6.523 -16.984 1 83.94 270 ASP B C 1
ATOM 7270 O O . ASP B 1 270 ? 8.242 -5.367 -17.219 1 83.94 270 ASP B O 1
ATOM 7274 N N . GLN B 1 271 ? 6.77 -6.828 -16.359 1 88.75 271 GLN B N 1
ATOM 7275 C CA . GLN B 1 271 ? 5.977 -5.781 -15.727 1 88.75 271 GLN B CA 1
ATOM 7276 C C . GLN B 1 271 ? 5.93 -5.965 -14.211 1 88.75 271 GLN B C 1
ATOM 7278 O O . GLN B 1 271 ? 4.918 -5.66 -13.57 1 88.75 271 GLN B O 1
ATOM 7283 N N . ALA B 1 272 ? 7.023 -6.477 -13.703 1 84.94 272 ALA B N 1
ATOM 7284 C CA . ALA B 1 272 ? 7.062 -6.82 -12.281 1 84.94 272 ALA B CA 1
ATOM 7285 C C . ALA B 1 272 ? 6.941 -5.57 -11.414 1 84.94 272 ALA B C 1
ATOM 7287 O O . ALA B 1 272 ? 6.191 -5.562 -10.43 1 84.94 272 ALA B O 1
ATOM 7288 N N . ASP B 1 273 ? 7.609 -4.492 -11.711 1 83.12 273 ASP B N 1
ATOM 7289 C CA . ASP B 1 273 ? 7.59 -3.275 -10.906 1 83.12 273 ASP B CA 1
ATOM 7290 C C . ASP B 1 273 ? 6.223 -2.602 -10.961 1 83.12 273 ASP B C 1
ATOM 7292 O O . ASP B 1 273 ? 5.703 -2.152 -9.938 1 83.12 273 ASP B O 1
ATOM 7296 N N . LEU B 1 274 ? 5.68 -2.562 -12.133 1 90.31 274 LEU B N 1
ATOM 7297 C CA . LEU B 1 274 ? 4.363 -1.957 -12.289 1 90.31 274 LEU B CA 1
ATOM 7298 C C . LEU B 1 274 ? 3.318 -2.715 -11.477 1 90.31 274 LEU B C 1
ATOM 7300 O O . LEU B 1 274 ? 2.547 -2.109 -10.727 1 90.31 274 LEU B O 1
ATOM 7304 N N . ILE B 1 275 ? 3.344 -4.016 -11.633 1 92.5 275 ILE B N 1
ATOM 7305 C CA . ILE B 1 275 ? 2.285 -4.805 -11.008 1 92.5 275 ILE B CA 1
ATOM 7306 C C . ILE B 1 275 ? 2.434 -4.758 -9.492 1 92.5 275 ILE B C 1
ATOM 7308 O O . ILE B 1 275 ? 1.438 -4.777 -8.766 1 92.5 275 ILE B O 1
ATOM 7312 N N . SER B 1 276 ? 3.627 -4.684 -9 1 89.5 276 SER B N 1
ATOM 7313 C CA . SER B 1 276 ? 3.84 -4.578 -7.559 1 89.5 276 SER B CA 1
ATOM 7314 C C . SER B 1 276 ? 3.176 -3.328 -6.992 1 89.5 276 SER B C 1
ATOM 7316 O O . SER B 1 276 ? 2.531 -3.383 -5.945 1 89.5 276 SER B O 1
ATOM 7318 N N . VAL B 1 277 ? 3.285 -2.189 -7.625 1 93.38 277 VAL B N 1
ATOM 7319 C CA . VAL B 1 277 ? 2.695 -0.932 -7.18 1 93.38 277 VAL B CA 1
ATOM 7320 C C . VAL B 1 277 ? 1.18 -0.979 -7.363 1 93.38 277 VAL B C 1
ATOM 7322 O O . VAL B 1 277 ? 0.428 -0.521 -6.5 1 93.38 277 VAL B O 1
ATOM 7325 N N . LEU B 1 278 ? 0.766 -1.573 -8.5 1 96.75 278 LEU B N 1
ATOM 7326 C CA . LEU B 1 278 ? -0.667 -1.716 -8.742 1 96.75 278 LEU B CA 1
ATOM 7327 C C . LEU B 1 278 ? -1.316 -2.57 -7.656 1 96.75 278 LEU B C 1
ATOM 7329 O O . LEU B 1 278 ? -2.443 -2.295 -7.238 1 96.75 278 LEU B O 1
ATOM 7333 N N . LEU B 1 279 ? -0.609 -3.59 -7.219 1 95.75 279 LEU B N 1
ATOM 7334 C CA . LEU B 1 279 ? -1.135 -4.434 -6.152 1 95.75 279 LEU B CA 1
ATOM 7335 C C . LEU B 1 279 ? -1.316 -3.633 -4.867 1 95.75 279 LEU B C 1
ATOM 7337 O O . LEU B 1 279 ? -2.322 -3.789 -4.168 1 95.75 279 LEU B O 1
ATOM 7341 N N . SER B 1 280 ? -0.387 -2.809 -4.586 1 93.62 280 SER B N 1
ATOM 7342 C CA . SER B 1 280 ? -0.515 -1.947 -3.416 1 93.62 280 SER B CA 1
ATOM 7343 C C . SER B 1 280 ? -1.714 -1.014 -3.545 1 93.62 280 SER B C 1
ATOM 7345 O O . SER B 1 280 ? -2.447 -0.799 -2.578 1 93.62 280 SER B O 1
ATOM 7347 N N . ALA B 1 281 ? -1.842 -0.44 -4.68 1 95.56 281 ALA B N 1
ATOM 7348 C CA . ALA B 1 281 ? -3.01 0.397 -4.945 1 95.56 281 ALA B CA 1
ATOM 7349 C C . ALA B 1 281 ? -4.301 -0.396 -4.781 1 95.56 281 ALA B C 1
ATOM 7351 O O . ALA B 1 281 ? -5.273 0.101 -4.207 1 95.56 281 ALA B O 1
ATOM 7352 N N . ALA B 1 282 ? -4.297 -1.627 -5.277 1 97.44 282 ALA B N 1
ATOM 7353 C CA . ALA B 1 282 ? -5.477 -2.482 -5.191 1 97.44 282 ALA B CA 1
ATOM 7354 C C . ALA B 1 282 ? -5.848 -2.758 -3.736 1 97.44 282 ALA B C 1
ATOM 7356 O O . ALA B 1 282 ? -7.031 -2.799 -3.389 1 97.44 282 ALA B O 1
ATOM 7357 N N . ILE B 1 283 ? -4.859 -3.004 -2.934 1 95.5 283 ILE B N 1
ATOM 7358 C CA . ILE B 1 283 ? -5.109 -3.248 -1.518 1 95.5 283 ILE B CA 1
ATOM 7359 C C . ILE B 1 283 ? -5.797 -2.033 -0.898 1 95.5 283 ILE B C 1
ATOM 7361 O O . ILE B 1 283 ? -6.812 -2.17 -0.21 1 95.5 283 ILE B O 1
ATOM 7365 N N . ARG B 1 284 ? -5.289 -0.863 -1.187 1 92.38 284 ARG B N 1
ATOM 7366 C CA . ARG B 1 284 ? -5.863 0.355 -0.625 1 92.38 284 ARG B CA 1
ATOM 7367 C C . ARG B 1 284 ? -7.281 0.58 -1.143 1 92.38 284 ARG B C 1
ATOM 7369 O O . ARG B 1 284 ? -8.18 0.94 -0.376 1 92.38 284 ARG B O 1
ATOM 7376 N N . ILE B 1 285 ? -7.48 0.4 -2.373 1 92.81 285 ILE B N 1
ATOM 7377 C CA . ILE B 1 285 ? -8.812 0.546 -2.957 1 92.81 285 ILE B CA 1
ATOM 7378 C C . ILE B 1 285 ? -9.773 -0.448 -2.309 1 92.81 285 ILE B C 1
ATOM 7380 O O . ILE B 1 285 ? -10.898 -0.094 -1.96 1 92.81 285 ILE B O 1
ATOM 7384 N N . SER B 1 286 ? -9.328 -1.664 -2.135 1 94.38 286 SER B N 1
ATOM 7385 C CA . SER B 1 286 ? -10.156 -2.691 -1.511 1 94.38 286 SER B CA 1
ATOM 7386 C C . SER B 1 286 ? -10.531 -2.305 -0.084 1 94.38 286 SER B C 1
ATOM 7388 O O . SER B 1 286 ? -11.656 -2.543 0.351 1 94.38 286 SER B O 1
ATOM 7390 N N . GLN B 1 287 ? -9.633 -1.74 0.602 1 87.94 287 GLN B N 1
ATOM 7391 C CA . GLN B 1 287 ? -9.922 -1.277 1.956 1 87.94 287 GLN B CA 1
ATOM 7392 C C . GLN B 1 287 ? -10.93 -0.137 1.945 1 87.94 287 GLN B C 1
ATOM 7394 O O . GLN B 1 287 ? -11.82 -0.081 2.801 1 87.94 287 GLN B O 1
ATOM 7399 N N . SER B 1 288 ? -10.742 0.732 1 1 82.94 288 SER B N 1
ATOM 7400 C CA . SER B 1 288 ? -11.688 1.835 0.868 1 82.94 288 SER B CA 1
ATOM 7401 C C . SER B 1 288 ? -13.094 1.328 0.537 1 82.94 288 SER B C 1
ATOM 7403 O O . SER B 1 288 ? -14.086 1.941 0.925 1 82.94 288 SER B O 1
ATOM 7405 N N . LEU B 1 289 ? -13.125 0.154 -0.166 1 85.19 289 LEU B N 1
ATOM 7406 C CA . LEU B 1 289 ? -14.406 -0.441 -0.541 1 85.19 289 LEU B CA 1
ATOM 7407 C C . LEU B 1 289 ? -14.938 -1.329 0.578 1 85.19 289 LEU B C 1
ATOM 7409 O O . LEU B 1 289 ? -16.016 -1.911 0.451 1 85.19 289 LEU B O 1
ATOM 7413 N N . GLY B 1 290 ? -14.18 -1.536 1.626 1 84.31 290 GLY B N 1
ATOM 7414 C CA . GLY B 1 290 ? -14.625 -2.266 2.803 1 84.31 290 GLY B CA 1
ATOM 7415 C C . GLY B 1 290 ? -14.484 -3.77 2.662 1 84.31 290 GLY B C 1
ATOM 7416 O O . GLY B 1 290 ? -15.109 -4.527 3.404 1 84.31 290 GLY B O 1
ATOM 7417 N N . LEU B 1 291 ? -13.664 -4.207 1.724 1 93.31 291 LEU B N 1
ATOM 7418 C CA . LEU B 1 291 ? -13.531 -5.641 1.494 1 93.31 291 LEU B CA 1
ATOM 7419 C C . LEU B 1 291 ? -12.867 -6.324 2.684 1 93.31 291 LEU B C 1
ATOM 7421 O O . LEU B 1 291 ? -13.008 -7.535 2.871 1 93.31 291 LEU B O 1
ATOM 7425 N N . HIS B 1 292 ? -12.102 -5.629 3.467 1 90.25 292 HIS B N 1
ATOM 7426 C CA . HIS B 1 292 ? -11.367 -6.211 4.586 1 90.25 292 HIS B CA 1
ATOM 7427 C C . HIS B 1 292 ? -12.25 -6.32 5.828 1 90.25 292 HIS B C 1
ATOM 7429 O O . HIS B 1 292 ? -11.844 -6.902 6.836 1 90.25 292 HIS B O 1
ATOM 7435 N N . ARG B 1 293 ? -13.492 -5.781 5.719 1 86.69 293 ARG B N 1
ATOM 7436 C CA . ARG B 1 293 ? -14.383 -5.773 6.879 1 86.69 293 ARG B CA 1
ATOM 7437 C C . ARG B 1 293 ? -15.75 -6.352 6.52 1 86.69 293 ARG B C 1
ATOM 7439 O O . ARG B 1 293 ? -16.781 -5.797 6.906 1 86.69 293 ARG B O 1
ATOM 7446 N N . LEU B 1 294 ? -15.75 -7.371 5.809 1 87.94 294 LEU B N 1
ATOM 7447 C CA . LEU B 1 294 ? -17.016 -7.988 5.418 1 87.94 294 LEU B CA 1
ATOM 7448 C C . LEU B 1 294 ? -17.656 -8.711 6.598 1 87.94 294 LEU B C 1
ATOM 7450 O O . 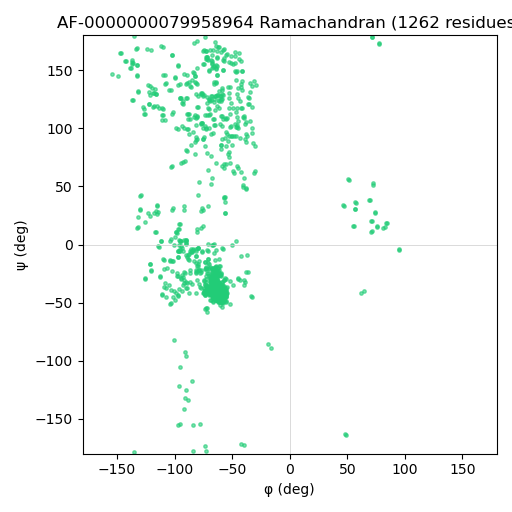LEU B 1 294 ? -18.859 -8.945 6.605 1 87.94 294 LEU B O 1
ATOM 7454 N N . GLY B 1 295 ? -16.906 -9.062 7.582 1 85.94 295 GLY B N 1
ATOM 7455 C CA . GLY B 1 295 ? -17.438 -9.742 8.75 1 85.94 295 GLY B CA 1
ATOM 7456 C C . GLY B 1 295 ? -17.844 -11.18 8.469 1 85.94 295 GLY B C 1
ATOM 7457 O O . GLY B 1 295 ? -17.734 -11.648 7.336 1 85.94 295 GLY B O 1
ATOM 7458 N N . PRO B 1 296 ? -18.281 -11.859 9.422 1 85.94 296 PRO B N 1
ATOM 7459 C CA . PRO B 1 296 ? -18.672 -13.266 9.25 1 85.94 296 PRO B CA 1
ATOM 7460 C C . PRO B 1 296 ? -19.906 -13.438 8.375 1 85.94 296 PRO B C 1
ATOM 7462 O O . PRO B 1 296 ? -20.719 -12.5 8.242 1 85.94 296 PRO B O 1
ATOM 7465 N N . ASP B 1 297 ? -19.969 -14.609 7.812 1 86.69 297 ASP B N 1
ATOM 7466 C CA . ASP B 1 297 ? -21.156 -14.922 7.02 1 86.69 297 ASP B CA 1
ATOM 7467 C C . ASP B 1 297 ? -22.391 -15.062 7.902 1 86.69 297 ASP B C 1
ATOM 7469 O O . ASP B 1 297 ? -22.328 -15.688 8.961 1 86.69 297 ASP B O 1
ATOM 7473 N N . ARG B 1 298 ? -23.438 -14.242 7.535 1 78.94 298 ARG B N 1
ATOM 7474 C CA . ARG B 1 298 ? -24.656 -14.266 8.32 1 78.94 298 ARG B CA 1
ATOM 7475 C C . ARG B 1 298 ? -25.797 -14.914 7.531 1 78.94 298 ARG B C 1
ATOM 7477 O O . ARG B 1 298 ? -25.859 -14.797 6.309 1 78.94 298 ARG B O 1
ATOM 7484 N N . ASP B 1 299 ? -26.547 -15.586 8.547 1 77.12 299 ASP B N 1
ATOM 7485 C CA . ASP B 1 299 ? -27.766 -16.172 7.961 1 77.12 299 ASP B CA 1
ATOM 7486 C C . ASP B 1 299 ? -28.859 -15.117 7.812 1 77.12 299 ASP B C 1
ATOM 7488 O O . ASP B 1 299 ? -28.969 -14.203 8.633 1 77.12 299 ASP B O 1
ATOM 7492 N N . ASN B 1 300 ? -29.578 -15.078 6.766 1 72.31 300 ASN B N 1
ATOM 7493 C CA . ASN B 1 300 ? -30.766 -14.266 6.555 1 72.31 300 ASN B CA 1
ATOM 7494 C C . ASN B 1 300 ? -30.422 -12.789 6.383 1 72.31 300 ASN B C 1
ATOM 7496 O O . ASN B 1 300 ? -30.875 -11.945 7.156 1 72.31 300 ASN B O 1
ATOM 7500 N N . VAL B 1 301 ? -29.656 -12.531 5.605 1 74.5 301 VAL B N 1
ATOM 7501 C CA . VAL B 1 301 ? -29.25 -11.164 5.328 1 74.5 301 VAL B CA 1
ATOM 7502 C C . VAL B 1 301 ? -30.266 -10.492 4.402 1 74.5 301 VAL B C 1
ATOM 7504 O O . VAL B 1 301 ? -30.797 -11.133 3.494 1 74.5 301 VAL B O 1
ATOM 7507 N N . LEU B 1 302 ? -30.688 -9.328 4.836 1 76.94 302 LEU B N 1
ATOM 7508 C CA . LEU B 1 302 ? -31.516 -8.523 3.945 1 76.94 302 LEU B CA 1
ATOM 7509 C C . LEU B 1 302 ? -30.656 -7.723 2.979 1 76.94 302 LEU B C 1
ATOM 7511 O O . LEU B 1 302 ? -29.891 -6.848 3.398 1 76.94 302 LEU B O 1
ATOM 7515 N N . PRO B 1 303 ? -30.734 -8.148 1.696 1 80.5 303 PRO B N 1
ATOM 7516 C CA . PRO B 1 303 ? -29.922 -7.414 0.725 1 80.5 303 PRO B CA 1
ATOM 7517 C C . PRO B 1 303 ? -30.328 -5.949 0.598 1 80.5 303 PRO B C 1
ATOM 7519 O O . PRO B 1 303 ? -31.469 -5.594 0.913 1 80.5 303 PRO B O 1
ATOM 7522 N N . PRO B 1 304 ? -29.453 -5.098 0.215 1 72.62 304 PRO B N 1
ATOM 7523 C CA . PRO B 1 304 ? -29.797 -3.697 -0.033 1 72.62 304 PRO B CA 1
ATOM 7524 C C . PRO B 1 304 ? -30.906 -3.541 -1.069 1 72.62 304 PRO B C 1
ATOM 7526 O O . PRO B 1 304 ? -31.141 -4.453 -1.869 1 72.62 304 PRO B O 1
ATOM 7529 N N . GLU B 1 305 ? -31.562 -2.414 -1.025 1 75.44 305 GLU B N 1
ATOM 7530 C CA . GLU B 1 305 ? -32.688 -2.146 -1.936 1 75.44 305 GLU B CA 1
ATOM 7531 C C . GLU B 1 305 ? -32.219 -2.246 -3.393 1 75.44 305 GLU B C 1
ATOM 7533 O O . GLU B 1 305 ? -31.172 -1.735 -3.76 1 75.44 305 GLU B O 1
ATOM 7538 N N . GLY B 1 306 ? -32.969 -3.031 -4.168 1 79.25 306 GLY B N 1
ATOM 7539 C CA . GLY B 1 306 ? -32.688 -3.137 -5.594 1 79.25 306 GLY B CA 1
ATOM 7540 C C . GLY B 1 306 ? -31.812 -4.312 -5.945 1 79.25 306 GLY B C 1
ATOM 7541 O O . GLY B 1 306 ? -31.562 -4.574 -7.125 1 79.25 306 GLY B O 1
ATOM 7542 N N . THR B 1 307 ? -31.344 -5.012 -4.988 1 83.25 307 THR B N 1
ATOM 7543 C CA . THR B 1 307 ? -30.469 -6.16 -5.227 1 83.25 307 THR B CA 1
ATOM 7544 C C . THR B 1 307 ? -31.125 -7.445 -4.715 1 83.25 307 THR B C 1
ATOM 7546 O O . THR B 1 307 ? -31.672 -7.469 -3.615 1 83.25 307 THR B O 1
ATOM 7549 N N . THR B 1 308 ? -31.141 -8.422 -5.555 1 89.81 308 THR B N 1
ATOM 7550 C CA . THR B 1 308 ? -31.656 -9.711 -5.129 1 89.81 308 THR B CA 1
ATOM 7551 C C . THR B 1 308 ? -30.703 -10.383 -4.145 1 89.81 308 THR B C 1
ATOM 7553 O O . THR B 1 308 ? -29.516 -10.062 -4.105 1 89.81 308 THR B O 1
ATOM 7556 N N . ILE B 1 309 ? -31.219 -11.289 -3.402 1 89.94 309 ILE B N 1
ATOM 7557 C CA . ILE B 1 309 ? -30.391 -12.023 -2.438 1 89.94 309 ILE B CA 1
ATOM 7558 C C . ILE B 1 309 ? -29.297 -12.797 -3.168 1 89.94 309 ILE B C 1
ATOM 7560 O O . ILE B 1 309 ? -28.172 -12.914 -2.674 1 89.94 309 ILE B O 1
ATOM 7564 N N . THR B 1 310 ? -29.672 -13.359 -4.281 1 92.62 310 THR B N 1
ATOM 7565 C CA . THR B 1 310 ? -28.719 -14.102 -5.086 1 92.62 310 THR B CA 1
ATOM 7566 C C . THR B 1 310 ? -27.547 -13.211 -5.508 1 92.62 310 THR B C 1
ATOM 7568 O O . THR B 1 310 ? -26.375 -13.594 -5.355 1 92.62 310 THR B O 1
ATOM 7571 N N . GLU B 1 311 ? -27.859 -12.094 -5.973 1 91.5 311 GLU B N 1
ATOM 7572 C CA . GLU B 1 311 ? -26.828 -11.156 -6.402 1 91.5 311 GLU B CA 1
ATOM 7573 C C . GLU B 1 311 ? -25.969 -10.711 -5.227 1 91.5 311 GLU B C 1
ATOM 7575 O O . GLU B 1 311 ? -24.75 -10.594 -5.355 1 91.5 311 GLU B O 1
ATOM 7580 N N . TYR B 1 312 ? -26.656 -10.484 -4.137 1 91.56 312 TYR B N 1
ATOM 7581 C CA . TYR B 1 312 ? -25.938 -10.039 -2.941 1 91.56 312 TYR B CA 1
ATOM 7582 C C . TYR B 1 312 ? -24.953 -11.094 -2.471 1 91.56 312 TYR B C 1
ATOM 7584 O O . TYR B 1 312 ? -23.797 -10.773 -2.152 1 91.56 312 TYR B O 1
ATOM 7592 N N . LEU B 1 313 ? -25.359 -12.281 -2.482 1 93.81 313 LEU B N 1
ATOM 7593 C CA . LEU B 1 313 ? -24.516 -13.367 -1.98 1 93.81 313 LEU B CA 1
ATOM 7594 C C . LEU B 1 313 ? -23.359 -13.641 -2.924 1 93.81 313 LEU B C 1
ATOM 7596 O O . LEU B 1 313 ? -22.234 -13.898 -2.477 1 93.81 313 LEU B O 1
ATOM 7600 N N . ILE B 1 314 ? -23.578 -13.625 -4.18 1 95.69 314 ILE B N 1
ATOM 7601 C CA . ILE B 1 314 ? -22.516 -13.812 -5.16 1 95.69 314 ILE B CA 1
ATOM 7602 C C . ILE B 1 314 ? -21.5 -12.688 -5.039 1 95.69 314 ILE B C 1
ATOM 7604 O O . ILE B 1 314 ? -20.281 -12.93 -5.016 1 95.69 314 ILE B O 1
ATOM 7608 N N . ASP B 1 315 ? -22.031 -11.5 -4.93 1 94.44 315 ASP B N 1
ATOM 7609 C CA . ASP B 1 315 ? -21.172 -10.336 -4.789 1 94.44 315 ASP B CA 1
ATOM 7610 C C . ASP B 1 315 ? -20.297 -10.453 -3.541 1 94.44 315 ASP B C 1
ATOM 7612 O O . ASP B 1 315 ? -19.109 -10.117 -3.572 1 94.44 315 ASP B O 1
ATOM 7616 N N . ARG B 1 316 ? -20.875 -10.844 -2.488 1 94.56 316 ARG B N 1
ATOM 7617 C CA . ARG B 1 316 ? -20.125 -11 -1.241 1 94.56 316 ARG B CA 1
ATOM 7618 C C . ARG B 1 316 ? -19.016 -12.031 -1.394 1 94.56 316 ARG B C 1
ATOM 7620 O O . ARG B 1 316 ? -17.875 -11.797 -0.959 1 94.56 316 ARG B O 1
ATOM 7627 N N . GLU B 1 317 ? -19.297 -13.156 -2.029 1 96.81 317 GLU B N 1
ATOM 7628 C CA . GLU B 1 317 ? -18.281 -14.188 -2.242 1 96.81 317 GLU B CA 1
ATOM 7629 C C . GLU B 1 317 ? -17.156 -13.68 -3.131 1 96.81 317 GLU B C 1
ATOM 7631 O O . GLU B 1 317 ? -15.977 -13.969 -2.877 1 96.81 317 GLU B O 1
ATOM 7636 N N . VAL B 1 318 ? -17.547 -12.992 -4.125 1 97.62 318 VAL B N 1
ATOM 7637 C CA . VAL B 1 318 ? -16.547 -12.438 -5.035 1 97.62 318 VAL B CA 1
ATOM 7638 C C . VAL B 1 318 ? -15.656 -11.453 -4.285 1 97.62 318 VAL B C 1
ATOM 7640 O O . VAL B 1 318 ? -14.438 -11.43 -4.492 1 97.62 318 VAL B O 1
ATOM 7643 N N . LYS B 1 319 ? -16.25 -10.641 -3.398 1 97.12 319 LYS B N 1
ATOM 7644 C CA . LYS B 1 319 ? -15.477 -9.703 -2.588 1 97.12 319 LYS B CA 1
ATOM 7645 C C . LYS B 1 319 ? -14.516 -10.438 -1.657 1 97.12 319 LYS B C 1
ATOM 7647 O O . LYS B 1 319 ? -13.367 -10.023 -1.493 1 97.12 319 LYS B O 1
ATOM 7652 N N . LYS B 1 320 ? -14.945 -11.523 -1.089 1 97.75 320 LYS B N 1
ATOM 7653 C CA . LYS B 1 320 ? -14.07 -12.344 -0.254 1 97.75 320 LYS B CA 1
ATOM 7654 C C . LYS B 1 320 ? -12.891 -12.883 -1.058 1 97.75 320 LYS B C 1
ATOM 7656 O O . LYS B 1 320 ? -11.742 -12.789 -0.62 1 97.75 320 LYS B O 1
ATOM 7661 N N . ARG B 1 321 ? -13.227 -13.422 -2.197 1 98.44 321 ARG B N 1
ATOM 7662 C CA . ARG B 1 321 ? -12.203 -13.992 -3.068 1 98.44 321 ARG B CA 1
ATOM 7663 C C . ARG B 1 321 ? -11.164 -12.953 -3.455 1 98.44 321 ARG B C 1
ATOM 7665 O O . ARG B 1 321 ? -9.961 -13.219 -3.41 1 98.44 321 ARG B O 1
ATOM 7672 N N . THR B 1 322 ? -11.641 -11.812 -3.775 1 98.44 322 THR B N 1
ATOM 7673 C CA . THR B 1 322 ? -10.75 -10.734 -4.203 1 98.44 322 THR B CA 1
ATOM 7674 C C . THR B 1 322 ? -9.859 -10.281 -3.053 1 98.44 322 THR B C 1
ATOM 7676 O O . THR B 1 322 ? -8.648 -10.133 -3.223 1 98.44 322 THR B O 1
ATOM 7679 N N . TRP B 1 323 ? -10.422 -10.086 -1.896 1 98 323 TRP B N 1
ATOM 7680 C CA . TRP B 1 323 ? -9.648 -9.656 -0.736 1 98 323 TRP B CA 1
ATOM 7681 C C . TRP B 1 323 ? -8.562 -10.672 -0.394 1 98 323 TRP B C 1
ATOM 7683 O O . TRP B 1 323 ? -7.398 -10.312 -0.227 1 98 323 TRP B O 1
ATOM 7693 N N . TRP B 1 324 ? -8.93 -11.883 -0.402 1 98.25 324 TRP B N 1
ATOM 7694 C CA . TRP B 1 324 ? -7.988 -12.914 0.024 1 98.25 324 TRP B CA 1
ATOM 7695 C C . TRP B 1 324 ? -6.926 -13.156 -1.044 1 98.25 324 TRP B C 1
ATOM 7697 O O . TRP B 1 324 ? -5.809 -13.57 -0.733 1 98.25 324 TRP B O 1
ATOM 7707 N N . PHE B 1 325 ? -7.332 -12.961 -2.289 1 98.38 325 PHE B N 1
ATOM 7708 C CA . PHE B 1 325 ? -6.301 -12.984 -3.316 1 98.38 325 PHE B CA 1
ATOM 7709 C C . PHE B 1 325 ? -5.203 -11.977 -3.004 1 98.38 325 PHE B C 1
ATOM 7711 O O . PHE B 1 325 ? -4.016 -12.273 -3.137 1 98.38 325 PHE B O 1
ATOM 7718 N N . LEU B 1 326 ? -5.594 -10.781 -2.568 1 97.88 326 LEU B N 1
ATOM 7719 C CA . LEU B 1 326 ? -4.645 -9.727 -2.24 1 97.88 326 LEU B CA 1
ATOM 7720 C C . LEU B 1 326 ? -3.844 -10.078 -0.992 1 97.88 326 LEU B C 1
ATOM 7722 O O . LEU B 1 326 ? -2.633 -9.859 -0.942 1 97.88 326 LEU B O 1
ATOM 7726 N N . VAL B 1 327 ? -4.52 -10.633 -0.015 1 97 327 VAL B N 1
ATOM 7727 C CA . VAL B 1 327 ? -3.855 -11.047 1.218 1 97 327 VAL B CA 1
ATOM 7728 C C . VAL B 1 327 ? -2.775 -12.078 0.901 1 97 327 VAL B C 1
ATOM 7730 O O . VAL B 1 327 ? -1.63 -11.938 1.339 1 97 327 VAL B O 1
ATOM 7733 N N . ARG B 1 328 ? -3.158 -13.031 0.092 1 96.88 328 ARG B N 1
ATOM 7734 C CA . ARG B 1 328 ? -2.215 -14.094 -0.241 1 96.88 328 ARG B CA 1
ATOM 7735 C C . ARG B 1 328 ? -1.014 -13.547 -1 1 96.88 328 ARG B C 1
ATOM 7737 O O . ARG B 1 328 ? 0.127 -13.922 -0.73 1 96.88 328 ARG B O 1
ATOM 7744 N N . GLN B 1 329 ? -1.293 -12.703 -1.891 1 95.38 329 GLN B N 1
ATOM 7745 C CA . GLN B 1 329 ? -0.205 -12.148 -2.684 1 95.38 329 GLN B CA 1
ATOM 7746 C C . GLN B 1 329 ? 0.735 -11.312 -1.818 1 95.38 329 GLN B C 1
ATOM 7748 O O . GLN B 1 329 ? 1.951 -11.328 -2.016 1 95.38 329 GLN B O 1
ATOM 7753 N N . ASP B 1 330 ? 0.226 -10.57 -0.893 1 93.75 330 ASP B N 1
ATOM 7754 C CA . ASP B 1 330 ? 1.035 -9.773 0.023 1 93.75 330 ASP B CA 1
ATOM 7755 C C . ASP B 1 330 ? 1.881 -10.664 0.929 1 93.75 330 ASP B C 1
ATOM 7757 O O . ASP B 1 330 ? 3.08 -10.438 1.092 1 93.75 330 ASP B O 1
ATOM 7761 N N . TRP B 1 331 ? 1.265 -11.68 1.432 1 93.62 331 TRP B N 1
ATOM 7762 C CA . TRP B 1 331 ? 1.913 -12.516 2.438 1 93.62 331 TRP B CA 1
ATOM 7763 C C . TRP B 1 331 ? 2.916 -13.469 1.791 1 93.62 331 TRP B C 1
ATOM 7765 O O . TRP B 1 331 ? 3.979 -13.734 2.355 1 93.62 331 TRP B O 1
ATOM 7775 N N . LEU B 1 332 ? 2.59 -13.977 0.608 1 92.25 332 LEU B N 1
ATOM 7776 C CA . LEU B 1 332 ? 3.502 -14.898 -0.059 1 92.25 332 LEU B CA 1
ATOM 7777 C C . LEU B 1 332 ? 4.742 -14.172 -0.559 1 92.25 332 LEU B C 1
ATOM 7779 O O . LEU B 1 332 ? 5.754 -14.805 -0.875 1 92.25 332 LEU B O 1
ATOM 7783 N N . GLN B 1 333 ? 4.703 -12.898 -0.562 1 85.5 333 GLN B N 1
ATOM 7784 C CA . GLN B 1 333 ? 5.848 -12.125 -1.032 1 85.5 333 GLN B CA 1
ATOM 7785 C C . GLN B 1 333 ? 6.738 -11.695 0.13 1 85.5 333 GLN B C 1
ATOM 7787 O O . GLN B 1 333 ? 7.812 -11.125 -0.08 1 85.5 333 GLN B O 1
ATOM 7792 N N . ILE B 1 334 ? 6.387 -11.961 1.339 1 79.62 334 ILE B N 1
ATOM 7793 C CA . ILE B 1 334 ? 7.09 -11.539 2.545 1 79.62 334 ILE B CA 1
ATOM 7794 C C . ILE B 1 334 ? 8.547 -12 2.48 1 79.62 334 ILE B C 1
ATOM 7796 O O . ILE B 1 334 ? 9.461 -11.211 2.711 1 79.62 334 ILE B O 1
ATOM 7800 N N . PRO B 1 335 ? 8.766 -13.156 2.043 1 69.25 335 PRO B N 1
ATOM 7801 C CA . PRO B 1 335 ? 10.164 -13.602 2.039 1 69.25 335 PRO B CA 1
ATOM 7802 C C . PRO B 1 335 ? 11.031 -12.812 1.06 1 69.25 335 PRO B C 1
ATOM 7804 O O . PRO B 1 335 ? 12.258 -12.797 1.193 1 69.25 335 PRO B O 1
ATOM 7807 N N . PHE B 1 336 ? 10.352 -12.211 0.12 1 68.5 336 PHE B N 1
ATOM 7808 C CA . PHE B 1 336 ? 11.086 -11.453 -0.886 1 68.5 336 PHE B CA 1
ATOM 7809 C C . PHE B 1 336 ? 11.273 -10.008 -0.447 1 68.5 336 PHE B C 1
ATOM 7811 O O . PHE B 1 336 ? 12.352 -9.43 -0.627 1 68.5 336 PHE B O 1
ATOM 7818 N N . GLN B 1 337 ? 10.297 -9.562 0.144 1 68 337 GLN B N 1
ATOM 7819 C CA . GLN B 1 337 ? 10.305 -8.141 0.474 1 68 337 GLN B CA 1
ATOM 7820 C C . GLN B 1 337 ? 10.602 -7.922 1.955 1 68 337 GLN B C 1
ATOM 7822 O O . GLN B 1 337 ? 10.945 -6.812 2.367 1 68 337 GLN B O 1
ATOM 7827 N N . ASN B 1 338 ? 10.531 -8.93 2.742 1 67.94 338 ASN B N 1
ATOM 7828 C CA . ASN B 1 338 ? 10.688 -8.883 4.191 1 67.94 338 ASN B CA 1
ATOM 7829 C C . ASN B 1 338 ? 9.719 -7.898 4.832 1 67.94 338 ASN B C 1
ATOM 7831 O O . ASN B 1 338 ? 10.031 -7.285 5.855 1 67.94 338 ASN B O 1
ATOM 7835 N N . THR B 1 339 ? 8.727 -7.516 4.074 1 78.94 339 THR B N 1
ATOM 7836 C CA . THR B 1 339 ? 7.672 -6.629 4.562 1 78.94 339 THR B CA 1
ATOM 7837 C C . THR B 1 339 ? 6.305 -7.09 4.066 1 78.94 339 THR B C 1
ATOM 7839 O O . THR B 1 339 ? 6.215 -7.906 3.145 1 78.94 339 THR B O 1
ATOM 7842 N N . PHE B 1 340 ? 5.289 -6.809 4.797 1 86.19 340 PHE B N 1
ATOM 7843 C CA . PHE B 1 340 ? 3.914 -7.02 4.355 1 86.19 340 PHE B CA 1
ATOM 7844 C C . PHE B 1 340 ? 3.037 -5.832 4.734 1 86.19 340 PHE B C 1
ATOM 7846 O O . PHE B 1 340 ? 3.367 -5.078 5.648 1 86.19 340 PHE B O 1
ATOM 7853 N N . VAL B 1 341 ? 2.008 -5.664 4.027 1 86.31 341 VAL B N 1
ATOM 7854 C CA . VAL B 1 341 ? 1.178 -4.473 4.176 1 86.31 341 VAL B CA 1
ATOM 7855 C C . VAL B 1 341 ? -0.104 -4.824 4.926 1 86.31 341 VAL B C 1
ATOM 7857 O O . VAL B 1 341 ? -0.636 -4.004 5.676 1 86.31 341 VAL B O 1
ATOM 7860 N N . ILE B 1 342 ? -0.642 -6.023 4.711 1 90.62 342 ILE B N 1
ATOM 7861 C CA . ILE B 1 342 ? -1.905 -6.414 5.324 1 90.62 342 ILE B CA 1
ATOM 7862 C C . ILE B 1 342 ? -1.635 -7.16 6.629 1 90.62 342 ILE B C 1
ATOM 7864 O O . ILE B 1 342 ? -0.956 -8.188 6.633 1 90.62 342 ILE B O 1
ATOM 7868 N N . HIS B 1 343 ? -2.162 -6.629 7.641 1 83 343 HIS B N 1
ATOM 7869 C CA . HIS B 1 343 ? -1.994 -7.258 8.945 1 83 343 HIS B CA 1
ATOM 7870 C C . HIS B 1 343 ? -3.199 -8.125 9.297 1 83 343 HIS B C 1
ATOM 7872 O O . HIS B 1 343 ? -4.344 -7.691 9.148 1 83 343 HIS B O 1
ATOM 7878 N N . ALA B 1 344 ? -2.893 -9.273 9.828 1 85.25 344 ALA B N 1
ATOM 7879 C CA . ALA B 1 344 ? -3.939 -10.258 10.094 1 85.25 344 ALA B CA 1
ATOM 7880 C C . ALA B 1 344 ? -4.922 -9.734 11.141 1 85.25 344 ALA B C 1
ATOM 7882 O O . ALA B 1 344 ? -6.102 -10.094 11.125 1 85.25 344 ALA B O 1
ATOM 7883 N N . ASN B 1 345 ? -4.461 -8.844 11.938 1 77.38 345 ASN B N 1
ATOM 7884 C CA . ASN B 1 345 ? -5.309 -8.359 13.023 1 77.38 345 ASN B CA 1
ATOM 7885 C C . ASN B 1 345 ? -6.133 -7.148 12.594 1 77.38 345 ASN B C 1
ATOM 7887 O O . ASN B 1 345 ? -6.914 -6.617 13.383 1 77.38 345 ASN B O 1
ATOM 7891 N N . GLN B 1 346 ? -5.996 -6.824 11.414 1 81.5 346 GLN B N 1
ATOM 7892 C CA . GLN B 1 346 ? -6.656 -5.59 11 1 81.5 346 GLN B CA 1
ATOM 7893 C C . GLN B 1 346 ? -7.805 -5.875 10.039 1 81.5 346 GLN B C 1
ATOM 7895 O O . GLN B 1 346 ? -8.336 -4.957 9.406 1 81.5 346 GLN B O 1
ATOM 7900 N N . PHE B 1 347 ? -8.07 -7.113 9.773 1 86.19 347 PHE B N 1
ATOM 7901 C CA . PHE B 1 347 ? -9.227 -7.422 8.945 1 86.19 347 PHE B CA 1
ATOM 7902 C C . PHE B 1 347 ? -10.008 -8.602 9.516 1 86.19 347 PHE B C 1
ATOM 7904 O O . PHE B 1 347 ? -9.477 -9.367 10.328 1 86.19 347 PHE B O 1
ATOM 7911 N N . ASN B 1 348 ? -11.297 -8.641 9.117 1 87.56 348 ASN B N 1
ATOM 7912 C CA . ASN B 1 348 ? -12.133 -9.703 9.672 1 87.56 348 ASN B CA 1
ATOM 7913 C C . ASN B 1 348 ? -12.922 -10.422 8.578 1 87.56 348 ASN B C 1
ATOM 7915 O O . ASN B 1 348 ? -13.914 -11.094 8.867 1 87.56 348 ASN B O 1
ATOM 7919 N N . THR B 1 349 ? -12.562 -10.25 7.336 1 93 349 THR B N 1
ATOM 7920 C CA . THR B 1 349 ? -13.203 -10.93 6.211 1 93 349 THR B CA 1
ATOM 7921 C C . THR B 1 349 ? -12.867 -12.414 6.211 1 93 349 THR B C 1
ATOM 7923 O O . THR B 1 349 ? -11.695 -12.789 6.191 1 93 349 THR B O 1
ATOM 7926 N N . PRO B 1 350 ? -13.82 -13.266 6.203 1 94.62 350 PRO B N 1
ATOM 7927 C CA . PRO B 1 350 ? -13.539 -14.703 6.238 1 94.62 350 PRO B CA 1
ATOM 7928 C C . PRO B 1 350 ? -13.047 -15.242 4.898 1 94.62 350 PRO B C 1
ATOM 7930 O O . PRO B 1 350 ? -13.164 -14.562 3.875 1 94.62 350 PRO B O 1
ATOM 7933 N N . LEU B 1 351 ? -12.523 -16.453 4.938 1 96.56 351 LEU B N 1
ATOM 7934 C CA . LEU B 1 351 ? -12.102 -17.125 3.717 1 96.56 351 LEU B CA 1
ATOM 7935 C C . LEU B 1 351 ? -13.297 -17.375 2.799 1 96.56 351 LEU B C 1
ATOM 7937 O O . LEU B 1 351 ? -14.414 -17.578 3.273 1 96.56 351 LEU B O 1
ATOM 7941 N N . PRO B 1 352 ? -13.086 -17.312 1.485 1 97.12 352 PRO B N 1
ATOM 7942 C CA . PRO B 1 352 ? -14.164 -17.688 0.571 1 97.12 352 PRO B CA 1
ATOM 7943 C C . PRO B 1 352 ? -14.664 -19.109 0.79 1 97.12 352 PRO B C 1
ATOM 7945 O O . PRO B 1 352 ? -13.883 -19.984 1.17 1 97.12 352 PRO B O 1
ATOM 7948 N N . LEU B 1 353 ? -15.859 -19.266 0.502 1 96.38 353 LEU B N 1
ATOM 7949 C CA . LEU B 1 353 ? -16.484 -20.578 0.666 1 96.38 353 LEU B CA 1
ATOM 7950 C C . LEU B 1 353 ? -16.188 -21.469 -0.54 1 96.38 353 LEU B C 1
ATOM 7952 O O . LEU B 1 353 ? -16.047 -20.984 -1.66 1 96.38 353 LEU B O 1
ATOM 7956 N N . ASN B 1 354 ? -16.031 -22.797 -0.241 1 96.19 354 ASN B N 1
ATOM 7957 C CA . ASN B 1 354 ? -15.922 -23.766 -1.325 1 96.19 354 ASN B CA 1
ATOM 7958 C C . ASN B 1 354 ? -17.281 -24.062 -1.953 1 96.19 354 ASN B C 1
ATOM 7960 O O . ASN B 1 354 ? -18.078 -24.828 -1.401 1 96.19 354 ASN B O 1
ATOM 7964 N N . CYS B 1 355 ? -17.547 -23.516 -3.111 1 96.06 355 CYS B N 1
ATOM 7965 C CA . CYS B 1 355 ? -18.859 -23.641 -3.725 1 96.06 355 CYS B CA 1
ATOM 7966 C C . CYS B 1 355 ? -18.75 -23.688 -5.242 1 96.06 355 CYS B C 1
ATOM 7968 O O . CYS B 1 355 ? -17.703 -23.391 -5.809 1 96.06 355 CYS B O 1
ATOM 7970 N N . HIS B 1 356 ? -19.797 -24.094 -5.871 1 94.38 356 HIS B N 1
ATOM 7971 C CA . HIS B 1 356 ? -19.844 -24.125 -7.328 1 94.38 356 HIS B CA 1
ATOM 7972 C C . HIS B 1 356 ? -19.953 -22.719 -7.906 1 94.38 356 HIS B C 1
ATOM 7974 O O . HIS B 1 356 ? -20.312 -21.766 -7.195 1 94.38 356 HIS B O 1
ATOM 7980 N N . GLU B 1 357 ? -19.734 -22.625 -9.18 1 94.56 357 GLU B N 1
ATOM 7981 C CA . GLU B 1 357 ? -19.781 -21.328 -9.836 1 94.56 357 GLU B CA 1
ATOM 7982 C C . GLU B 1 357 ? -21.141 -21.094 -10.5 1 94.56 357 GLU B C 1
ATOM 7984 O O . GLU B 1 357 ? -21.578 -19.953 -10.641 1 94.56 357 GLU B O 1
ATOM 7989 N N . ASP B 1 358 ? -21.766 -22.203 -10.852 1 94.56 358 ASP B N 1
ATOM 7990 C CA . ASP B 1 358 ? -23.094 -22.078 -11.445 1 94.56 358 ASP B CA 1
ATOM 7991 C C . ASP B 1 358 ? -24.094 -21.484 -10.445 1 94.56 358 ASP B C 1
ATOM 7993 O O . ASP B 1 358 ? -24.266 -22 -9.344 1 94.56 358 ASP B O 1
ATOM 7997 N N . VAL B 1 359 ? -24.75 -20.5 -10.844 1 95.62 359 VAL B N 1
ATOM 7998 C CA . VAL B 1 359 ? -25.578 -19.688 -9.945 1 95.62 359 VAL B CA 1
ATOM 7999 C C . VAL B 1 359 ? -26.641 -20.578 -9.289 1 95.62 359 VAL B C 1
ATOM 8001 O O . VAL B 1 359 ? -26.859 -20.484 -8.078 1 95.62 359 VAL B O 1
ATOM 8004 N N . SER B 1 360 ? -27.281 -21.469 -10.062 1 94.62 360 SER B N 1
ATOM 8005 C CA . SER B 1 360 ? -28.344 -22.312 -9.555 1 94.62 360 SER B CA 1
ATOM 8006 C C . SER B 1 360 ? -27.828 -23.297 -8.523 1 94.62 360 SER B C 1
ATOM 8008 O O . SER B 1 360 ? -28.547 -23.703 -7.602 1 94.62 360 SER B O 1
ATOM 8010 N N . LYS B 1 361 ? -26.625 -23.625 -8.656 1 95.31 361 LYS B N 1
ATOM 8011 C CA . LYS B 1 361 ? -26.016 -24.578 -7.727 1 95.31 361 LYS B CA 1
ATOM 8012 C C . LYS B 1 361 ? -25.344 -23.844 -6.57 1 95.31 361 LYS B C 1
ATOM 8014 O O . LYS B 1 361 ? -25.234 -24.375 -5.461 1 95.31 361 LYS B O 1
ATOM 8019 N N . MET B 1 362 ? -24.938 -22.688 -6.859 1 96.31 362 MET B N 1
ATOM 8020 C CA . MET B 1 362 ? -24.203 -21.891 -5.883 1 96.31 362 MET B CA 1
ATOM 8021 C C . MET B 1 362 ? -25.125 -21.391 -4.785 1 96.31 362 MET B C 1
ATOM 8023 O O . MET B 1 362 ? -24.75 -21.375 -3.609 1 96.31 362 MET B O 1
ATOM 8027 N N . ILE B 1 363 ? -26.266 -20.969 -5.219 1 94.81 363 ILE B N 1
ATOM 8028 C CA . ILE B 1 363 ? -27.219 -20.375 -4.285 1 94.81 363 ILE B CA 1
ATOM 8029 C C . ILE B 1 363 ? -28.5 -21.219 -4.266 1 94.81 363 ILE B C 1
ATOM 8031 O O . ILE B 1 363 ? -29.156 -21.391 -5.297 1 94.81 363 ILE B O 1
ATOM 8035 N N . GLN B 1 364 ? -28.797 -21.75 -3.119 1 93.25 364 GLN B N 1
ATOM 8036 C CA . GLN B 1 364 ? -30.062 -22.453 -2.904 1 93.25 364 GLN B CA 1
ATOM 8037 C C . GLN B 1 364 ? -30.75 -21.984 -1.627 1 93.25 364 GLN B C 1
ATOM 8039 O O . GLN B 1 364 ? -30.094 -21.844 -0.586 1 93.25 364 GLN B O 1
ATOM 8044 N N . ASP B 1 365 ? -32 -21.688 -1.688 1 89.19 365 ASP B N 1
ATOM 8045 C CA . ASP B 1 365 ? -32.844 -21.25 -0.564 1 89.19 365 ASP B CA 1
ATOM 8046 C C . ASP B 1 365 ? -32.25 -20 0.089 1 89.19 365 ASP B C 1
ATOM 8048 O O . ASP B 1 365 ? -32.188 -19.906 1.316 1 89.19 365 ASP B O 1
ATOM 8052 N N . GLY B 1 366 ? -31.703 -19.188 -0.757 1 88.31 366 GLY B N 1
ATOM 8053 C CA . GLY B 1 366 ? -31.203 -17.906 -0.287 1 88.31 366 GLY B CA 1
ATOM 8054 C C . GLY B 1 366 ? -29.891 -18.016 0.468 1 88.31 366 GLY B C 1
ATOM 8055 O O . GLY B 1 366 ? -29.531 -17.125 1.232 1 88.31 366 GLY B O 1
ATOM 8056 N N . LYS B 1 367 ? -29.281 -19.125 0.297 1 91.88 367 LYS B N 1
ATOM 8057 C CA . LYS B 1 367 ? -28 -19.359 0.967 1 91.88 367 LYS B CA 1
ATOM 8058 C C . LYS B 1 367 ? -26.969 -19.922 -0.006 1 91.88 367 LYS B C 1
ATOM 8060 O O . LYS B 1 367 ? -27.312 -20.531 -1.015 1 91.88 367 LYS B O 1
ATOM 8065 N N . VAL B 1 368 ? -25.719 -19.672 0.317 1 94.88 368 VAL B N 1
ATOM 8066 C CA . VAL B 1 368 ? -24.656 -20.266 -0.479 1 94.88 368 VAL B CA 1
ATOM 8067 C C . VAL B 1 368 ? -24.5 -21.734 -0.12 1 94.88 368 VAL B C 1
ATOM 8069 O O . VAL B 1 368 ? -24.406 -22.094 1.059 1 94.88 368 VAL B O 1
ATOM 8072 N N . VAL B 1 369 ? -24.484 -22.531 -1.048 1 96.12 369 VAL B N 1
ATOM 8073 C CA . VAL B 1 369 ? -24.297 -23.969 -0.819 1 96.12 369 VAL B CA 1
ATOM 8074 C C . VAL B 1 369 ? -22.812 -24.266 -0.625 1 96.12 369 VAL B C 1
ATOM 8076 O O . VAL B 1 369 ? -22.031 -24.188 -1.575 1 96.12 369 VAL B O 1
ATOM 8079 N N . VAL B 1 370 ? -22.484 -24.609 0.58 1 95.56 370 VAL B N 1
ATOM 8080 C CA . VAL B 1 370 ? -21.094 -24.875 0.914 1 95.56 370 VAL B CA 1
ATOM 8081 C C . VAL B 1 370 ? -20.766 -26.359 0.688 1 95.56 370 VAL B C 1
ATOM 8083 O O . VAL B 1 370 ? -21.5 -27.234 1.171 1 95.56 370 VAL B O 1
ATOM 8086 N N . LEU B 1 371 ? -19.75 -26.625 -0.078 1 95.94 371 LEU B N 1
ATOM 8087 C CA . LEU B 1 371 ? -19.312 -27.984 -0.349 1 95.94 371 LEU B CA 1
ATOM 8088 C C . LEU B 1 371 ? -18.156 -28.391 0.568 1 95.94 371 LEU B C 1
ATOM 8090 O O . LEU B 1 371 ? -17.406 -27.531 1.032 1 95.94 371 LEU B O 1
ATOM 8094 N N . PRO B 1 372 ? -18.047 -29.656 0.796 1 93.06 372 PRO B N 1
ATOM 8095 C CA . PRO B 1 372 ? -16.891 -30.094 1.592 1 93.06 372 PRO B CA 1
ATOM 8096 C C . PRO B 1 372 ? -15.555 -29.812 0.917 1 93.06 372 PRO B C 1
ATOM 8098 O O . PRO B 1 372 ? -15.492 -29.703 -0.31 1 93.06 372 PRO B O 1
ATOM 8101 N N . LYS B 1 373 ? -14.57 -29.812 1.66 1 90.25 373 LYS B N 1
ATOM 8102 C CA . LYS B 1 373 ? -13.234 -29.5 1.167 1 90.25 373 LYS B CA 1
ATOM 8103 C C . LYS B 1 373 ? -12.742 -30.562 0.202 1 90.25 373 LYS B C 1
ATOM 8105 O O . LYS B 1 373 ? -11.852 -30.312 -0.616 1 90.25 373 LYS B O 1
ATOM 8110 N N . THR B 1 374 ? -13.312 -31.719 0.284 1 89.25 374 THR B N 1
ATOM 8111 C CA . THR B 1 374 ? -12.875 -32.844 -0.527 1 89.25 374 THR B CA 1
ATOM 8112 C C . THR B 1 374 ? -13.461 -32.781 -1.934 1 89.25 374 THR B C 1
ATOM 8114 O O . THR B 1 374 ? -13.031 -33.5 -2.836 1 89.25 374 THR B O 1
ATOM 8117 N N . THR B 1 375 ? -14.383 -31.875 -2.1 1 91.75 375 THR B N 1
ATOM 8118 C CA . THR B 1 375 ? -14.945 -31.672 -3.428 1 91.75 375 THR B CA 1
ATOM 8119 C C . THR B 1 375 ? -14.219 -30.531 -4.145 1 91.75 375 THR B C 1
ATOM 8121 O O . THR B 1 375 ? -14.172 -29.406 -3.643 1 91.75 375 THR B O 1
ATOM 8124 N N . PHE B 1 376 ? -13.75 -30.844 -5.305 1 91.38 376 PHE B N 1
ATOM 8125 C CA . PHE B 1 376 ? -12.992 -29.844 -6.043 1 91.38 376 PHE B CA 1
ATOM 8126 C C . PHE B 1 376 ? -13.914 -28.781 -6.617 1 91.38 376 PHE B C 1
ATOM 8128 O O . PHE B 1 376 ? -14.953 -29.094 -7.191 1 91.38 376 PHE B O 1
ATOM 8135 N N . THR B 1 377 ? -13.648 -27.578 -6.395 1 92.88 377 THR B N 1
ATOM 8136 C CA . THR B 1 377 ? -14.25 -26.406 -7.016 1 92.88 377 THR B CA 1
ATOM 8137 C C . THR B 1 377 ? -13.18 -25.406 -7.457 1 92.88 377 THR B C 1
ATOM 8139 O O . THR B 1 377 ? -12.008 -25.562 -7.094 1 92.88 377 THR B O 1
ATOM 8142 N N . PRO B 1 378 ? -13.484 -24.453 -8.203 1 90.5 378 PRO B N 1
ATOM 8143 C CA . PRO B 1 378 ? -12.492 -23.453 -8.617 1 90.5 378 PRO B CA 1
ATOM 8144 C C . PRO B 1 378 ? -11.875 -22.703 -7.441 1 90.5 378 PRO B C 1
ATOM 8146 O O . PRO B 1 378 ? -10.797 -22.109 -7.574 1 90.5 378 PRO B O 1
ATOM 8149 N N . THR B 1 379 ? -12.492 -22.719 -6.305 1 93.62 379 THR B N 1
ATOM 8150 C CA . THR B 1 379 ? -12 -22.016 -5.129 1 93.62 379 THR B CA 1
ATOM 8151 C C . THR B 1 379 ? -11.031 -22.891 -4.336 1 93.62 379 THR B C 1
ATOM 8153 O O . THR B 1 379 ? -10.281 -22.391 -3.49 1 93.62 379 THR B O 1
ATOM 8156 N N . SER B 1 380 ? -10.977 -24.172 -4.629 1 93.25 380 SER B N 1
ATOM 8157 C CA . SER B 1 380 ? -10.203 -25.109 -3.83 1 93.25 380 SER B CA 1
ATOM 8158 C C . SER B 1 380 ? -8.719 -24.766 -3.842 1 93.25 380 SER B C 1
ATOM 8160 O O . SER B 1 380 ? -8.078 -24.719 -2.791 1 93.25 380 SER B O 1
ATOM 8162 N N . TYR B 1 381 ? -8.234 -24.516 -5.047 1 93.69 381 TYR B N 1
ATOM 8163 C CA . TYR B 1 381 ? -6.812 -24.219 -5.188 1 93.69 381 TYR B CA 1
ATOM 8164 C C . TYR B 1 381 ? -6.453 -22.938 -4.434 1 93.69 381 TYR B C 1
ATOM 8166 O O . TYR B 1 381 ? -5.488 -22.922 -3.666 1 93.69 381 TYR B O 1
ATOM 8174 N N . SER B 1 382 ? -7.234 -21.922 -4.594 1 94.75 382 SER B N 1
ATOM 8175 C CA . SER B 1 382 ? -6.984 -20.625 -3.955 1 94.75 382 SER B CA 1
ATOM 8176 C C . SER B 1 382 ? -7.078 -20.734 -2.438 1 94.75 382 SER B C 1
ATOM 8178 O O . SER B 1 382 ? -6.266 -20.156 -1.717 1 94.75 382 SER B O 1
ATOM 8180 N N . ASN B 1 383 ? -7.996 -21.422 -1.972 1 95.12 383 ASN B N 1
ATOM 8181 C CA . ASN B 1 383 ? -8.188 -21.531 -0.531 1 95.12 383 ASN B CA 1
ATOM 8182 C C . ASN B 1 383 ? -6.996 -22.219 0.141 1 95.12 383 ASN B C 1
ATOM 8184 O O . ASN B 1 383 ? -6.594 -21.828 1.239 1 95.12 383 ASN B O 1
ATOM 8188 N N . GLU B 1 384 ? -6.496 -23.172 -0.53 1 94.31 384 GLU B N 1
ATOM 8189 C CA . GLU B 1 384 ? -5.324 -23.828 0.039 1 94.31 384 GLU B CA 1
ATOM 8190 C C . GLU B 1 384 ? -4.117 -22.891 0.044 1 94.31 384 GLU B C 1
ATOM 8192 O O . GLU B 1 384 ? -3.334 -22.891 0.996 1 94.31 384 GLU B O 1
ATOM 8197 N N . LEU B 1 385 ? -4.027 -22.156 -0.984 1 95.94 385 LEU B N 1
ATOM 8198 C CA . LEU B 1 385 ? -2.936 -21.188 -1.039 1 95.94 385 LEU B CA 1
ATOM 8199 C C . LEU B 1 385 ? -3.1 -20.125 0.04 1 95.94 385 LEU B C 1
ATOM 8201 O O . LEU B 1 385 ? -2.111 -19.641 0.587 1 95.94 385 LEU B O 1
ATOM 8205 N N . HIS B 1 386 ? -4.336 -19.75 0.321 1 96.62 386 HIS B N 1
ATOM 8206 C CA . HIS B 1 386 ? -4.59 -18.797 1.4 1 96.62 386 HIS B CA 1
ATOM 8207 C C . HIS B 1 386 ? -4.074 -19.328 2.732 1 96.62 386 HIS B C 1
ATOM 8209 O O . HIS B 1 386 ? -3.439 -18.594 3.494 1 96.62 386 HIS B O 1
ATOM 8215 N N . LYS B 1 387 ? -4.328 -20.516 2.953 1 95.31 387 LYS B N 1
ATOM 8216 C CA . LYS B 1 387 ? -3.924 -21.141 4.215 1 95.31 387 LYS B CA 1
ATOM 8217 C C . LYS B 1 387 ? -2.402 -21.203 4.324 1 95.31 387 LYS B C 1
ATOM 8219 O O . LYS B 1 387 ? -1.847 -21.031 5.41 1 95.31 387 LYS B O 1
ATOM 8224 N N . VAL B 1 388 ? -1.787 -21.5 3.238 1 96.19 388 VAL B N 1
ATOM 8225 C CA . VAL B 1 388 ? -0.328 -21.516 3.221 1 96.19 388 VAL B CA 1
ATOM 8226 C C . VAL B 1 388 ? 0.211 -20.109 3.494 1 96.19 388 VAL B C 1
ATOM 8228 O O . VAL B 1 388 ? 1.188 -19.953 4.23 1 96.19 388 VAL B O 1
ATOM 8231 N N . ALA B 1 389 ? -0.408 -19.156 2.906 1 96.25 389 ALA B N 1
ATOM 8232 C CA . ALA B 1 389 ? -0.001 -17.766 3.109 1 96.25 389 ALA B CA 1
ATOM 8233 C C . ALA B 1 389 ? -0.076 -17.375 4.586 1 96.25 389 ALA B C 1
ATOM 8235 O O . ALA B 1 389 ? 0.762 -16.625 5.082 1 96.25 389 ALA B O 1
ATOM 8236 N N . ILE B 1 390 ? -1.028 -17.859 5.285 1 95.25 390 ILE B N 1
ATOM 8237 C CA . ILE B 1 390 ? -1.177 -17.609 6.711 1 95.25 390 ILE B CA 1
ATOM 8238 C C . ILE B 1 390 ? 0.053 -18.109 7.461 1 95.25 390 ILE B C 1
ATOM 8240 O O . ILE B 1 390 ? 0.567 -17.438 8.359 1 95.25 390 ILE B O 1
ATOM 8244 N N . VAL B 1 391 ? 0.539 -19.219 7.039 1 95.19 391 VAL B N 1
ATOM 8245 C CA . VAL B 1 391 ? 1.716 -19.812 7.68 1 95.19 391 VAL B CA 1
ATOM 8246 C C . VAL B 1 391 ? 2.924 -18.906 7.457 1 95.19 391 VAL B C 1
ATOM 8248 O O . VAL B 1 391 ? 3.701 -18.656 8.383 1 95.19 391 VAL B O 1
ATOM 8251 N N . ILE B 1 392 ? 3.029 -18.469 6.27 1 94.19 392 ILE B N 1
ATOM 8252 C CA . ILE B 1 392 ? 4.148 -17.609 5.934 1 94.19 392 ILE B CA 1
ATOM 8253 C C . ILE B 1 392 ? 4.074 -16.328 6.766 1 94.19 392 ILE B C 1
ATOM 8255 O O . ILE B 1 392 ? 5.09 -15.859 7.289 1 94.19 392 ILE B O 1
ATOM 8259 N N . TRP B 1 393 ? 2.936 -15.789 6.887 1 92.88 393 TRP B N 1
ATOM 8260 C CA . TRP B 1 393 ? 2.738 -14.586 7.691 1 92.88 393 TRP B CA 1
ATOM 8261 C C . TRP B 1 393 ? 3.072 -14.852 9.156 1 92.88 393 TRP B C 1
ATOM 8263 O O . TRP B 1 393 ? 3.768 -14.055 9.789 1 92.88 393 TRP B O 1
ATOM 8273 N N . LYS B 1 394 ? 2.578 -15.891 9.688 1 91.25 394 LYS B N 1
ATOM 8274 C CA . LYS B 1 394 ? 2.842 -16.25 11.078 1 91.25 394 LYS B CA 1
ATOM 8275 C C . LYS B 1 394 ? 4.34 -16.406 11.336 1 91.25 394 LYS B C 1
ATOM 8277 O O . LYS B 1 394 ? 4.848 -15.992 12.375 1 91.25 394 LYS B O 1
ATOM 8282 N N . HIS B 1 395 ? 4.941 -17.047 10.383 1 90.31 395 HIS B N 1
ATOM 8283 C CA . HIS B 1 395 ? 6.391 -17.219 10.484 1 90.31 395 HIS B CA 1
ATOM 8284 C C . HIS B 1 395 ? 7.09 -15.859 10.594 1 90.31 395 HIS B C 1
ATOM 8286 O O . HIS B 1 395 ? 7.93 -15.664 11.477 1 90.31 395 HIS B O 1
ATOM 8292 N N . GLN B 1 396 ? 6.734 -14.984 9.734 1 85.81 396 GLN B N 1
ATOM 8293 C CA . GLN B 1 396 ? 7.344 -13.656 9.742 1 85.81 396 GLN B CA 1
ATOM 8294 C C . GLN B 1 396 ? 7.027 -12.914 11.039 1 85.81 396 GLN B C 1
ATOM 8296 O O . GLN B 1 396 ? 7.887 -12.219 11.594 1 85.81 396 GLN B O 1
ATOM 8301 N N . ASN B 1 397 ? 5.812 -12.992 11.414 1 81.38 397 ASN B N 1
ATOM 8302 C CA . ASN B 1 397 ? 5.398 -12.352 12.656 1 81.38 397 ASN B CA 1
ATOM 8303 C C . ASN B 1 397 ? 6.188 -12.875 13.852 1 81.38 397 ASN B C 1
ATOM 8305 O O . ASN B 1 397 ? 6.562 -12.109 14.742 1 81.38 397 ASN B O 1
ATOM 8309 N N . ARG B 1 398 ? 6.449 -14.117 13.859 1 83 398 ARG B N 1
ATOM 8310 C CA . ARG B 1 398 ? 7.238 -14.734 14.914 1 83 398 ARG B CA 1
ATOM 8311 C C . ARG B 1 398 ? 8.68 -14.25 14.875 1 83 398 ARG B C 1
ATOM 8313 O O . ARG B 1 398 ? 9.273 -13.961 15.922 1 83 398 ARG B O 1
ATOM 8320 N N . VAL B 1 399 ? 9.203 -14.195 13.742 1 82.25 399 VAL B N 1
ATOM 8321 C CA . VAL B 1 399 ? 10.586 -13.75 13.555 1 82.25 399 VAL B CA 1
ATOM 8322 C C . VAL B 1 399 ? 10.727 -12.297 14.008 1 82.25 399 VAL B C 1
ATOM 8324 O O . VAL B 1 399 ? 11.672 -11.953 14.711 1 82.25 399 VAL B O 1
ATOM 8327 N N . CYS B 1 400 ? 9.789 -11.516 13.602 1 74.69 400 CYS B N 1
ATOM 8328 C CA . CYS B 1 400 ? 9.828 -10.102 13.961 1 74.69 400 CYS B CA 1
ATOM 8329 C C . CYS B 1 400 ? 9.672 -9.922 15.469 1 74.69 400 CYS B C 1
ATOM 8331 O O . CYS B 1 400 ? 10.312 -9.047 16.062 1 74.69 400 CYS B O 1
ATOM 8333 N N . ALA B 1 401 ? 8.844 -10.648 16.062 1 71.69 401 ALA B N 1
ATOM 8334 C CA . ALA B 1 401 ? 8.602 -10.562 17.5 1 71.69 401 ALA B CA 1
ATOM 8335 C C . ALA B 1 401 ? 9.836 -10.984 18.297 1 71.69 401 ALA B C 1
ATOM 8337 O O . ALA B 1 401 ? 10.047 -10.516 19.406 1 71.69 401 ALA B O 1
ATOM 8338 N N . SER B 1 402 ? 10.547 -11.875 17.703 1 72.69 402 SER B N 1
ATOM 8339 C CA . SER B 1 402 ? 11.742 -12.367 18.375 1 72.69 402 SER B CA 1
ATOM 8340 C C . SER B 1 402 ? 12.883 -11.359 18.297 1 72.69 402 SER B C 1
ATOM 8342 O O . SER B 1 402 ? 13.852 -11.438 19.047 1 72.69 402 SER B O 1
ATOM 8344 N N . GLY B 1 403 ? 12.688 -10.336 17.594 1 62.81 403 GLY B N 1
ATOM 8345 C CA . GLY B 1 403 ? 13.695 -9.289 17.484 1 62.81 403 GLY B CA 1
ATOM 8346 C C . GLY B 1 403 ? 14.828 -9.648 16.547 1 62.81 403 GLY B C 1
ATOM 8347 O O . GLY B 1 403 ? 14.898 -10.773 16.047 1 62.81 403 GLY B O 1
ATOM 8348 N N . HIS B 1 404 ? 15.688 -8.695 16.312 1 60.66 404 HIS B N 1
ATOM 8349 C CA . HIS B 1 404 ? 16.828 -8.898 15.414 1 60.66 404 HIS B CA 1
ATOM 8350 C C . HIS B 1 404 ? 17.844 -9.828 16.047 1 60.66 404 HIS B C 1
ATOM 8352 O O . HIS B 1 404 ? 18.266 -9.625 17.188 1 60.66 404 HIS B O 1
ATOM 8358 N N . PRO B 1 405 ? 18.078 -11.008 15.398 1 58.69 405 PRO B N 1
ATOM 8359 C CA . PRO B 1 405 ? 18.969 -12.016 15.992 1 58.69 405 PRO B CA 1
ATOM 8360 C C . PRO B 1 405 ? 20.375 -11.477 16.25 1 58.69 405 PRO B C 1
ATOM 8362 O O . PRO B 1 405 ? 21.109 -12.031 17.078 1 58.69 405 PRO B O 1
ATOM 8365 N N . GLY B 1 406 ? 20.578 -10.266 15.844 1 56.94 406 GLY B N 1
ATOM 8366 C CA . GLY B 1 406 ? 21.938 -9.773 15.969 1 56.94 406 GLY B CA 1
ATOM 8367 C C . GLY B 1 406 ? 22.969 -10.734 15.414 1 56.94 406 GLY B C 1
ATOM 8368 O O . GLY B 1 406 ? 22.672 -11.531 14.523 1 56.94 406 GLY B O 1
ATOM 8369 N N . ASN B 1 407 ? 24.219 -10.625 15.703 1 62.56 407 ASN B N 1
ATOM 8370 C CA . ASN B 1 407 ? 25.297 -11.484 15.234 1 62.56 407 ASN B CA 1
ATOM 8371 C C . ASN B 1 407 ? 25.641 -12.57 16.25 1 62.56 407 ASN B C 1
ATOM 8373 O O . ASN B 1 407 ? 26.641 -13.281 16.094 1 62.56 407 ASN B O 1
ATOM 8377 N N . SER B 1 408 ? 24.734 -12.789 17.156 1 73.94 408 SER B N 1
ATOM 8378 C CA . SER B 1 408 ? 25 -13.797 18.172 1 73.94 408 SER B CA 1
ATOM 8379 C C . SER B 1 408 ? 24.516 -15.18 17.719 1 73.94 408 SER B C 1
ATOM 8381 O O . SER B 1 408 ? 23.516 -15.289 17.016 1 73.94 408 SER B O 1
ATOM 8383 N N . ARG B 1 409 ? 25.375 -16.141 18.031 1 79.56 409 ARG B N 1
ATOM 8384 C CA . ARG B 1 409 ? 25.031 -17.516 17.688 1 79.56 409 ARG B CA 1
ATOM 8385 C C . ARG B 1 409 ? 23.672 -17.891 18.297 1 79.56 409 ARG B C 1
ATOM 8387 O O . ARG B 1 409 ? 22.875 -18.578 17.656 1 79.56 409 ARG B O 1
ATOM 8394 N N . GLU B 1 410 ? 23.438 -17.406 19.469 1 80.81 410 GLU B N 1
ATOM 8395 C CA . GLU B 1 410 ? 22.156 -17.672 20.125 1 80.81 410 GLU B CA 1
ATOM 8396 C C . GLU B 1 410 ? 21 -17.078 19.344 1 80.81 410 GLU B C 1
ATOM 8398 O O . GLU B 1 410 ? 19.938 -17.688 19.219 1 80.81 410 GLU B O 1
ATOM 8403 N N . GLY B 1 411 ? 21.188 -15.961 18.891 1 78.88 411 GLY B N 1
ATOM 8404 C CA . GLY B 1 411 ? 20.172 -15.305 18.078 1 78.88 411 GLY B CA 1
ATOM 8405 C C . GLY B 1 411 ? 19.875 -16.031 16.797 1 78.88 411 GLY B C 1
ATOM 8406 O O . GLY B 1 411 ? 18.719 -16.172 16.406 1 78.88 411 GLY B O 1
ATOM 8407 N N . VAL B 1 412 ? 20.891 -16.547 16.188 1 82.88 412 VAL B N 1
ATOM 8408 C CA . VAL B 1 412 ? 20.75 -17.281 14.938 1 82.88 412 VAL B CA 1
ATOM 8409 C C . VAL B 1 412 ? 20.016 -18.594 15.18 1 82.88 412 VAL B C 1
ATOM 8411 O O . VAL B 1 412 ? 19.188 -19 14.367 1 82.88 412 VAL B O 1
ATOM 8414 N N . LEU B 1 413 ? 20.375 -19.219 16.234 1 87.19 413 LEU B N 1
ATOM 8415 C CA . LEU B 1 413 ? 19.719 -20.484 16.547 1 87.19 413 LEU B CA 1
ATOM 8416 C C . LEU B 1 413 ? 18.25 -20.281 16.875 1 87.19 413 LEU B C 1
ATOM 8418 O O . LEU B 1 413 ? 17.406 -21.141 16.562 1 87.19 413 LEU B O 1
ATOM 8422 N N . ARG B 1 414 ? 17.953 -19.188 17.469 1 86.88 414 ARG B N 1
ATOM 8423 C CA . ARG B 1 414 ? 16.547 -18.875 17.719 1 86.88 414 ARG B CA 1
ATOM 8424 C C . ARG B 1 414 ? 15.789 -18.672 16.422 1 86.88 414 ARG B C 1
ATOM 8426 O O . ARG B 1 414 ? 14.641 -19.109 16.281 1 86.88 414 ARG B O 1
ATOM 8433 N N . LEU B 1 415 ? 16.438 -18.016 15.523 1 86.88 415 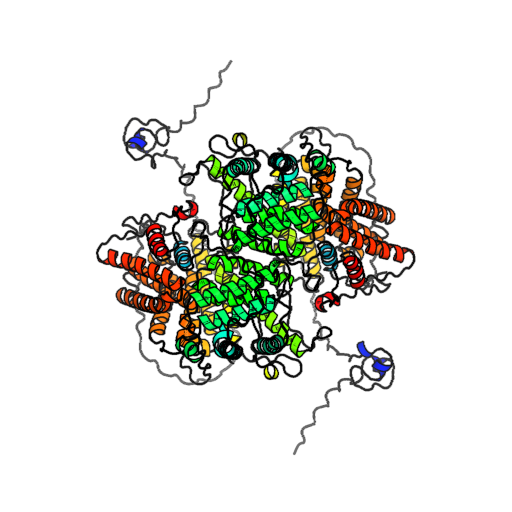LEU B N 1
ATOM 8434 C CA . LEU B 1 415 ? 15.836 -17.828 14.203 1 86.88 415 LEU B CA 1
ATOM 8435 C C . LEU B 1 415 ? 15.609 -19.172 13.516 1 86.88 415 LEU B C 1
ATOM 8437 O O . LEU B 1 415 ? 14.602 -19.359 12.828 1 86.88 415 LEU B O 1
ATOM 8441 N N . TYR B 1 416 ? 16.516 -20.094 13.664 1 90.94 416 TYR B N 1
ATOM 8442 C CA . TYR B 1 416 ? 16.406 -21.422 13.055 1 90.94 416 TYR B CA 1
ATOM 8443 C C . TYR B 1 416 ? 15.258 -22.203 13.656 1 90.94 416 TYR B C 1
ATOM 8445 O O . TYR B 1 416 ? 14.594 -22.984 12.961 1 90.94 416 TYR B O 1
ATOM 8453 N N . GLU B 1 417 ? 15.016 -21.938 14.922 1 92.5 417 GLU B N 1
ATOM 8454 C CA . GLU B 1 417 ? 13.867 -22.594 15.555 1 92.5 417 GLU B CA 1
ATOM 8455 C C . GLU B 1 417 ? 12.562 -22.156 14.898 1 92.5 417 GLU B C 1
ATOM 8457 O O . GLU B 1 417 ? 11.656 -22.969 14.711 1 92.5 417 GLU B O 1
ATOM 8462 N N . HIS B 1 418 ? 12.516 -20.906 14.602 1 91.5 418 HIS B N 1
ATOM 8463 C CA . HIS B 1 418 ? 11.328 -20.406 13.922 1 91.5 418 HIS B CA 1
ATOM 8464 C C . HIS B 1 418 ? 11.203 -21 12.523 1 91.5 418 HIS B C 1
ATOM 8466 O O . HIS B 1 418 ? 10.094 -21.25 12.047 1 91.5 418 HIS B O 1
ATOM 8472 N N . THR B 1 419 ? 12.305 -21.188 11.883 1 92.44 419 THR B N 1
ATOM 8473 C CA . THR B 1 419 ? 12.312 -21.828 10.57 1 92.44 419 THR B CA 1
ATOM 8474 C C . THR B 1 419 ? 11.805 -23.266 10.664 1 92.44 419 THR B C 1
ATOM 8476 O O . THR B 1 419 ? 11.016 -23.703 9.828 1 92.44 419 THR B O 1
ATOM 8479 N N . MET B 1 420 ? 12.242 -23.969 11.648 1 95.69 420 MET B N 1
ATOM 8480 C CA . MET B 1 420 ? 11.812 -25.344 11.844 1 95.69 420 MET B CA 1
ATOM 8481 C C . MET B 1 420 ? 10.32 -25.422 12.156 1 95.69 420 MET B C 1
ATOM 8483 O O . MET B 1 420 ? 9.625 -26.312 11.672 1 95.69 420 MET B O 1
ATOM 8487 N N . TRP B 1 421 ? 9.945 -24.469 12.891 1 95.81 421 TRP B N 1
ATOM 8488 C CA . TRP B 1 421 ? 8.516 -24.406 13.172 1 95.81 421 TRP B CA 1
ATOM 8489 C C . TRP B 1 421 ? 7.715 -24.203 11.891 1 95.81 421 TRP B C 1
ATOM 8491 O O . TRP B 1 421 ? 6.719 -24.906 11.664 1 95.81 421 TRP B O 1
ATOM 8501 N N . ALA B 1 422 ? 8.125 -23.266 11.133 1 95.75 422 ALA B N 1
ATOM 8502 C CA . ALA B 1 422 ? 7.418 -22.938 9.891 1 95.75 422 ALA B CA 1
ATOM 8503 C C . ALA B 1 422 ? 7.426 -24.141 8.938 1 95.75 422 ALA B C 1
ATOM 8505 O O . ALA B 1 422 ? 6.434 -24.406 8.258 1 95.75 422 ALA B O 1
ATOM 8506 N N . ASP B 1 423 ? 8.508 -24.812 8.844 1 96.62 423 ASP B N 1
ATOM 8507 C CA . ASP B 1 423 ? 8.617 -26 8.008 1 96.62 423 ASP B CA 1
ATOM 8508 C C . ASP B 1 423 ? 7.617 -27.078 8.453 1 96.62 423 ASP B C 1
ATOM 8510 O O . ASP B 1 423 ? 6.93 -27.672 7.617 1 96.62 423 ASP B O 1
ATOM 8514 N N . ALA B 1 424 ? 7.566 -27.25 9.711 1 97.06 424 ALA B N 1
ATOM 8515 C CA . ALA B 1 424 ? 6.641 -28.25 10.25 1 97.06 424 ALA B CA 1
ATOM 8516 C C . ALA B 1 424 ? 5.191 -27.875 9.953 1 97.06 424 ALA B C 1
ATOM 8518 O O . ALA B 1 424 ? 4.375 -28.734 9.609 1 97.06 424 ALA B O 1
ATOM 8519 N N . GLU B 1 425 ? 4.906 -26.609 10.109 1 96.94 425 GLU B N 1
ATOM 8520 C CA . GLU B 1 425 ? 3.559 -26.125 9.828 1 96.94 425 GLU B CA 1
ATOM 8521 C C . GLU B 1 425 ? 3.205 -26.312 8.352 1 96.94 425 GLU B C 1
ATOM 8523 O O . GLU B 1 425 ? 2.07 -26.656 8.016 1 96.94 425 GLU B O 1
ATOM 8528 N N . LEU B 1 426 ? 4.113 -26.031 7.465 1 96.25 426 LEU B N 1
ATOM 8529 C CA . LEU B 1 426 ? 3.891 -26.188 6.031 1 96.25 426 LEU B CA 1
ATOM 8530 C C . LEU B 1 426 ? 3.625 -27.656 5.68 1 96.25 426 LEU B C 1
ATOM 8532 O O . LEU B 1 426 ? 2.719 -27.953 4.898 1 96.25 426 LEU B O 1
ATOM 8536 N N . LYS B 1 427 ? 4.402 -28.516 6.258 1 95.62 427 LYS B N 1
ATOM 8537 C CA . LYS B 1 427 ? 4.234 -29.953 6.004 1 95.62 427 LYS B CA 1
ATOM 8538 C C . LYS B 1 427 ? 2.893 -30.438 6.539 1 95.62 427 LYS B C 1
ATOM 8540 O O . LYS B 1 427 ? 2.229 -31.266 5.902 1 95.62 427 LYS B O 1
ATOM 8545 N N . SER B 1 428 ? 2.59 -29.906 7.676 1 95.31 428 SER B N 1
ATOM 8546 C CA . SER B 1 428 ? 1.285 -30.25 8.227 1 95.31 428 SER B CA 1
ATOM 8547 C C . SER B 1 428 ? 0.154 -29.781 7.316 1 95.31 428 SER B C 1
ATOM 8549 O O . SER B 1 428 ? -0.8 -30.531 7.078 1 95.31 428 SER B O 1
ATOM 8551 N N . ARG B 1 429 ? 0.294 -28.609 6.852 1 94.19 429 ARG B N 1
ATOM 8552 C CA . ARG B 1 429 ? -0.708 -28.078 5.941 1 94.19 429 ARG B CA 1
ATOM 8553 C C . ARG B 1 429 ? -0.799 -28.906 4.668 1 94.19 429 ARG B C 1
ATOM 8555 O O . ARG B 1 429 ? -1.894 -29.156 4.156 1 94.19 429 ARG B O 1
ATOM 8562 N N . TYR B 1 430 ? 0.269 -29.266 4.137 1 93.25 430 TYR B N 1
ATOM 8563 C CA . TYR B 1 430 ? 0.299 -30.094 2.928 1 93.25 430 TYR B CA 1
ATOM 8564 C C . TYR B 1 430 ? -0.414 -31.422 3.152 1 93.25 430 TYR B C 1
ATOM 8566 O O . TYR B 1 430 ? -1.177 -31.875 2.295 1 93.25 430 TYR B O 1
ATOM 8574 N N . LYS B 1 431 ? -0.228 -32 4.293 1 91.56 431 LYS B N 1
ATOM 8575 C CA . LYS B 1 431 ? -0.844 -33.281 4.629 1 91.56 431 LYS B CA 1
ATOM 8576 C C . LYS B 1 431 ? -2.355 -33.125 4.777 1 91.56 431 LYS B C 1
ATOM 8578 O O . LYS B 1 431 ? -3.104 -34.062 4.496 1 91.56 431 LYS B O 1
ATOM 8583 N N . GLU B 1 432 ? -2.75 -31.969 5.18 1 91.62 432 GLU B N 1
ATOM 8584 C CA . GLU B 1 432 ? -4.164 -31.734 5.441 1 91.62 432 GLU B CA 1
ATOM 8585 C C . GLU B 1 432 ? -4.91 -31.359 4.16 1 91.62 432 GLU B C 1
ATOM 8587 O O . GLU B 1 432 ? -6.141 -31.344 4.137 1 91.62 432 GLU B O 1
ATOM 8592 N N . MET B 1 433 ? -4.211 -31.188 3.076 1 92 433 MET B N 1
ATOM 8593 C CA . MET B 1 433 ? -4.863 -30.828 1.822 1 92 433 MET B CA 1
ATOM 8594 C C . MET B 1 433 ? -5.684 -31.984 1.279 1 92 433 MET B C 1
ATOM 8596 O O . MET B 1 433 ? -5.375 -33.156 1.545 1 92 433 MET B O 1
ATOM 8600 N N . PRO B 1 434 ? -6.754 -31.625 0.587 1 89.5 434 PRO B N 1
ATOM 8601 C CA . PRO B 1 434 ? -7.512 -32.688 -0.049 1 89.5 434 PRO B CA 1
ATOM 8602 C C . PRO B 1 434 ? -6.637 -33.625 -0.893 1 89.5 434 PRO B C 1
ATOM 8604 O O . PRO B 1 434 ? -5.637 -33.188 -1.466 1 89.5 434 PRO B O 1
ATOM 8607 N N . GLU B 1 435 ? -7.035 -34.844 -1.142 1 85.5 435 GLU B N 1
ATOM 8608 C CA . GLU B 1 435 ? -6.242 -35.875 -1.791 1 85.5 435 GLU B CA 1
ATOM 8609 C C . GLU B 1 435 ? -5.957 -35.531 -3.248 1 85.5 435 GLU B C 1
ATOM 8611 O O . GLU B 1 435 ? -4.902 -35.875 -3.781 1 85.5 435 GLU B O 1
ATOM 8616 N N . PHE B 1 436 ? -6.844 -34.875 -3.795 1 86.19 436 PHE B N 1
ATOM 8617 C CA . PHE B 1 436 ? -6.676 -34.562 -5.215 1 86.19 436 PHE B CA 1
ATOM 8618 C C . PHE B 1 436 ? -5.562 -33.531 -5.43 1 86.19 436 PHE B C 1
ATOM 8620 O O . PHE B 1 436 ? -5.121 -33.344 -6.559 1 86.19 436 PHE B O 1
ATOM 8627 N N . PHE B 1 437 ? -4.98 -32.969 -4.379 1 88.38 437 PHE B N 1
ATOM 8628 C CA . PHE B 1 437 ? -3.834 -32.094 -4.484 1 88.38 437 PHE B CA 1
ATOM 8629 C C . PHE B 1 437 ? -2.531 -32.844 -4.242 1 88.38 437 PHE B C 1
ATOM 8631 O O . PHE B 1 437 ? -1.446 -32.312 -4.496 1 88.38 437 PHE B O 1
ATOM 8638 N N . ARG B 1 438 ? -2.582 -34 -3.795 1 82.06 438 ARG B N 1
ATOM 8639 C CA . ARG B 1 438 ? -1.376 -34.719 -3.365 1 82.06 438 ARG B CA 1
ATOM 8640 C C . ARG B 1 438 ? -1.014 -35.812 -4.34 1 82.06 438 ARG B C 1
ATOM 8642 O O . ARG B 1 438 ? 0.166 -36.125 -4.547 1 82.06 438 ARG B O 1
ATOM 8649 N N . TYR B 1 439 ? -1.999 -36.469 -4.887 1 70.62 439 TYR B N 1
ATOM 8650 C CA . TYR B 1 439 ? -1.737 -37.625 -5.723 1 70.62 439 TYR B CA 1
ATOM 8651 C C . TYR B 1 439 ? -2.312 -37.438 -7.121 1 70.62 439 TYR B C 1
ATOM 8653 O O . TYR B 1 439 ? -3.475 -37.062 -7.273 1 70.62 439 TYR B O 1
ATOM 8661 N N . ARG B 1 440 ? -1.489 -37.5 -8.125 1 65.56 440 ARG B N 1
ATOM 8662 C CA . ARG B 1 440 ? -1.954 -37.375 -9.5 1 65.56 440 ARG B CA 1
ATOM 8663 C C . ARG B 1 440 ? -2.949 -38.5 -9.836 1 65.56 440 ARG B C 1
ATOM 8665 O O . ARG B 1 440 ? -3.938 -38.25 -10.531 1 65.56 440 ARG B O 1
ATOM 8672 N N . ASP B 1 441 ? -2.473 -39.781 -9.547 1 59.56 441 ASP B N 1
ATOM 8673 C CA . ASP B 1 441 ? -3.279 -40.938 -9.992 1 59.56 441 ASP B CA 1
ATOM 8674 C C . ASP B 1 441 ? -4.254 -41.375 -8.898 1 59.56 441 ASP B C 1
ATOM 8676 O O . ASP B 1 441 ? -4.34 -42.562 -8.57 1 59.56 441 ASP B O 1
ATOM 8680 N N . SER B 1 442 ? -4.621 -40.406 -8.141 1 52.09 442 SER B N 1
ATOM 8681 C CA . SER B 1 442 ? -5.531 -40.938 -7.125 1 52.09 442 SER B CA 1
ATOM 8682 C C . SER B 1 442 ? -6.883 -41.312 -7.727 1 52.09 442 SER B C 1
ATOM 8684 O O . SER B 1 442 ? -7.473 -40.531 -8.469 1 52.09 442 SER B O 1
ATOM 8686 N N . GLY B 1 443 ? -7.137 -42.531 -7.762 1 47.91 443 GLY B N 1
ATOM 8687 C CA . GLY B 1 443 ? -8.273 -43.344 -8.188 1 47.91 443 GLY B CA 1
ATOM 8688 C C . GLY B 1 443 ? -9.547 -42.531 -8.336 1 47.91 443 GLY B C 1
ATOM 8689 O O . GLY B 1 443 ? -10.062 -42.375 -9.445 1 47.91 443 GLY B O 1
ATOM 8690 N N . GLU B 1 444 ? -10.391 -42.375 -7.223 1 48.81 444 GLU B N 1
ATOM 8691 C CA . GLU B 1 444 ? -11.812 -42.062 -7.156 1 48.81 444 GLU B CA 1
ATOM 8692 C C . GLU B 1 444 ? -12.086 -40.594 -7.531 1 48.81 444 GLU B C 1
ATOM 8694 O O . GLU B 1 444 ? -13.102 -40.281 -8.156 1 48.81 444 GLU B O 1
ATOM 8699 N N . ALA B 1 445 ? -11.484 -39.562 -6.918 1 53.28 445 ALA B N 1
ATOM 8700 C CA . ALA B 1 445 ? -11.906 -38.156 -7.004 1 53.28 445 ALA B CA 1
ATOM 8701 C C . ALA B 1 445 ? -11.148 -37.406 -8.109 1 53.28 445 ALA B C 1
ATOM 8703 O O . ALA B 1 445 ? -10.078 -36.844 -7.859 1 53.28 445 ALA B O 1
ATOM 8704 N N . ARG B 1 446 ? -11.469 -37.75 -9.352 1 59.66 446 ARG B N 1
ATOM 8705 C CA . ARG B 1 446 ? -10.797 -37.375 -10.586 1 59.66 446 ARG B CA 1
ATOM 8706 C C . ARG B 1 446 ? -10.938 -35.875 -10.828 1 59.66 446 ARG B C 1
ATOM 8708 O O . ARG B 1 446 ? -12.047 -35.344 -10.836 1 59.66 446 ARG B O 1
ATOM 8715 N N . LEU B 1 447 ? -9.852 -35.062 -10.672 1 73.19 447 LEU B N 1
ATOM 8716 C CA . LEU B 1 447 ? -9.797 -33.688 -11.094 1 73.19 447 LEU B CA 1
ATOM 8717 C C . LEU B 1 447 ? -10.211 -33.531 -12.555 1 73.19 447 LEU B C 1
ATOM 8719 O O . LEU B 1 447 ? -9.977 -34.438 -13.359 1 73.19 447 LEU B O 1
ATOM 8723 N N . PRO B 1 448 ? -11.031 -32.531 -12.758 1 76.38 448 PRO B N 1
ATOM 8724 C CA . PRO B 1 448 ? -11.281 -32.25 -14.18 1 76.38 448 PRO B CA 1
ATOM 8725 C C . PRO B 1 448 ? -10.008 -32.219 -15.016 1 76.38 448 PRO B C 1
ATOM 8727 O O . PRO B 1 448 ? -8.93 -31.922 -14.492 1 76.38 448 PRO B O 1
ATOM 8730 N N . ASP B 1 449 ? -10.102 -32.594 -16.203 1 71.88 449 ASP B N 1
ATOM 8731 C CA . ASP B 1 449 ? -8.969 -32.75 -17.109 1 71.88 449 ASP B CA 1
ATOM 8732 C C . ASP B 1 449 ? -8.172 -31.453 -17.203 1 71.88 449 ASP B C 1
ATOM 8734 O O . ASP B 1 449 ? -6.949 -31.484 -17.359 1 71.88 449 ASP B O 1
ATOM 8738 N N . PHE B 1 450 ? -8.828 -30.484 -17.047 1 70.19 450 PHE B N 1
ATOM 8739 C CA . PHE B 1 450 ? -8.172 -29.219 -17.312 1 70.19 450 PHE B CA 1
ATOM 8740 C C . PHE B 1 450 ? -7.332 -28.781 -16.109 1 70.19 450 PHE B C 1
ATOM 8742 O O . PHE B 1 450 ? -6.562 -27.828 -16.188 1 70.19 450 PHE B O 1
ATOM 8749 N N . VAL B 1 451 ? -7.43 -29.609 -15.008 1 75.19 451 VAL B N 1
ATOM 8750 C CA . VAL B 1 451 ? -6.629 -29.297 -13.836 1 75.19 451 VAL B CA 1
ATOM 8751 C C . VAL B 1 451 ? -5.879 -30.547 -13.367 1 75.19 451 VAL B C 1
ATOM 8753 O O . VAL B 1 451 ? -5.609 -30.703 -12.18 1 75.19 451 VAL B O 1
ATOM 8756 N N . LYS B 1 452 ? -5.547 -31.391 -14.266 1 80.25 452 LYS B N 1
ATOM 8757 C CA . LYS B 1 452 ? -4.91 -32.656 -13.938 1 80.25 452 LYS B CA 1
ATOM 8758 C C . LYS B 1 452 ? -3.512 -32.438 -13.359 1 80.25 452 LYS B C 1
ATOM 8760 O O . LYS B 1 452 ? -3.004 -33.281 -12.617 1 80.25 452 LYS B O 1
ATOM 8765 N N . GLN B 1 453 ? -2.986 -31.297 -13.695 1 86.12 453 GLN B N 1
ATOM 8766 C CA . GLN B 1 453 ? -1.628 -31.031 -13.234 1 86.12 453 GLN B CA 1
ATOM 8767 C C . GLN B 1 453 ? -1.632 -30.344 -11.875 1 86.12 453 GLN B C 1
ATOM 8769 O O . GLN B 1 453 ? -0.573 -30.016 -11.336 1 86.12 453 GLN B O 1
ATOM 8774 N N . LEU B 1 454 ? -2.719 -30.141 -11.25 1 90.19 454 LEU B N 1
ATOM 8775 C CA . LEU B 1 454 ? -2.857 -29.359 -10.016 1 90.19 454 LEU B CA 1
ATOM 8776 C C . LEU B 1 454 ? -2.025 -29.984 -8.898 1 90.19 454 LEU B C 1
ATOM 8778 O O . LEU B 1 454 ? -1.393 -29.266 -8.117 1 90.19 454 LEU B O 1
ATOM 8782 N N . PRO B 1 455 ? -1.973 -31.312 -8.781 1 90.62 455 PRO B N 1
ATOM 8783 C CA . PRO B 1 455 ? -1.129 -31.891 -7.727 1 90.62 455 PRO B CA 1
ATOM 8784 C C . PRO B 1 455 ? 0.346 -31.531 -7.891 1 90.62 455 PRO B C 1
ATOM 8786 O O . PRO B 1 455 ? 1.027 -31.234 -6.906 1 90.62 455 PRO B O 1
ATOM 8789 N N . SER B 1 456 ? 0.784 -31.562 -9.125 1 92.94 456 SER B N 1
ATOM 8790 C CA . SER B 1 456 ? 2.174 -31.219 -9.391 1 92.94 456 SER B CA 1
ATOM 8791 C C . SER B 1 456 ? 2.434 -29.734 -9.133 1 92.94 456 SER B C 1
ATOM 8793 O O . SER B 1 456 ? 3.49 -29.359 -8.617 1 92.94 456 SER B O 1
ATOM 8795 N N . ILE B 1 457 ? 1.462 -28.953 -9.547 1 94 457 ILE B N 1
ATOM 8796 C CA . ILE B 1 457 ? 1.566 -27.516 -9.312 1 94 457 ILE B CA 1
ATOM 8797 C C . ILE B 1 457 ? 1.63 -27.234 -7.812 1 94 457 ILE B C 1
ATOM 8799 O O . ILE B 1 457 ? 2.434 -26.406 -7.359 1 94 457 ILE B O 1
ATOM 8803 N N . GLN B 1 458 ? 0.811 -27.922 -7.078 1 93.44 458 GLN B N 1
ATOM 8804 C CA . GLN B 1 458 ? 0.781 -27.734 -5.629 1 93.44 458 GLN B CA 1
ATOM 8805 C C . GLN B 1 458 ? 2.08 -28.219 -4.992 1 93.44 458 GLN B C 1
ATOM 8807 O O . GLN B 1 458 ? 2.561 -27.641 -4.023 1 93.44 458 GLN B O 1
ATOM 8812 N N . LEU B 1 459 ? 2.594 -29.281 -5.516 1 94.06 459 LEU B N 1
ATOM 8813 C CA . LEU B 1 459 ? 3.869 -29.797 -5.023 1 94.06 459 LEU B CA 1
ATOM 8814 C C . LEU B 1 459 ? 4.98 -28.766 -5.234 1 94.06 459 LEU B C 1
ATOM 8816 O O . LEU B 1 459 ? 5.777 -28.516 -4.328 1 94.06 459 LEU B O 1
ATOM 8820 N N . LEU B 1 460 ? 5.004 -28.219 -6.387 1 95.31 460 LEU B N 1
ATOM 8821 C CA . LEU B 1 460 ? 5.98 -27.172 -6.695 1 95.31 460 LEU B CA 1
ATOM 8822 C C . LEU B 1 460 ? 5.793 -25.969 -5.781 1 95.31 460 LEU B C 1
ATOM 8824 O O . LEU B 1 460 ? 6.77 -25.406 -5.293 1 95.31 460 LEU B O 1
ATOM 8828 N N . SER B 1 461 ? 4.582 -25.609 -5.605 1 95.06 461 SER B N 1
ATOM 8829 C CA . SER B 1 461 ? 4.281 -24.484 -4.715 1 95.06 461 SER B CA 1
ATOM 8830 C C . SER B 1 461 ? 4.754 -24.766 -3.293 1 95.06 461 SER B C 1
ATOM 8832 O O . SER B 1 461 ? 5.336 -23.906 -2.643 1 95.06 461 SER B O 1
ATOM 8834 N N . PHE B 1 462 ? 4.496 -25.938 -2.891 1 94.5 462 PHE B N 1
ATOM 8835 C CA . PHE B 1 462 ? 4.938 -26.344 -1.565 1 94.5 462 PHE B CA 1
ATOM 8836 C C . PHE B 1 462 ? 6.457 -26.297 -1.459 1 94.5 462 PHE B C 1
ATOM 8838 O O . PHE B 1 462 ? 7 -25.828 -0.455 1 94.5 462 PHE B O 1
ATOM 8845 N N . ALA B 1 463 ? 7.094 -26.766 -2.441 1 95.06 463 ALA B N 1
ATOM 8846 C CA . ALA B 1 463 ? 8.555 -26.734 -2.465 1 95.06 463 ALA B CA 1
ATOM 8847 C C . ALA B 1 463 ? 9.078 -25.312 -2.342 1 95.06 463 ALA B C 1
ATOM 8849 O O . ALA B 1 463 ? 9.977 -25.047 -1.546 1 95.06 463 ALA B O 1
ATOM 8850 N N . HIS B 1 464 ? 8.5 -24.5 -3.088 1 94.38 464 HIS B N 1
ATOM 8851 C CA . HIS B 1 464 ? 8.945 -23.109 -3.084 1 94.38 464 HIS B CA 1
ATOM 8852 C C . HIS B 1 464 ? 8.758 -22.469 -1.71 1 94.38 464 HIS B C 1
ATOM 8854 O O . HIS B 1 464 ? 9.617 -21.719 -1.249 1 94.38 464 HIS B O 1
ATOM 8860 N N . LYS B 1 465 ? 7.645 -22.75 -1.087 1 94.62 465 LYS B N 1
ATOM 8861 C CA . LYS B 1 465 ? 7.41 -22.203 0.249 1 94.62 465 LYS B CA 1
ATOM 8862 C C . LYS B 1 465 ? 8.398 -22.781 1.257 1 94.62 465 LYS B C 1
ATOM 8864 O O . LYS B 1 465 ? 8.852 -22.078 2.166 1 94.62 465 LYS B O 1
ATOM 8869 N N . THR B 1 466 ? 8.734 -23.984 1.042 1 94.19 466 THR B N 1
ATOM 8870 C CA . THR B 1 466 ? 9.758 -24.594 1.879 1 94.19 466 THR B CA 1
ATOM 8871 C C . THR B 1 466 ? 11.102 -23.891 1.694 1 94.19 466 THR B C 1
ATOM 8873 O O . THR B 1 466 ? 11.766 -23.547 2.674 1 94.19 466 THR B O 1
ATOM 8876 N N . HIS B 1 467 ? 11.43 -23.656 0.501 1 91.81 467 HIS B N 1
ATOM 8877 C CA . HIS B 1 467 ? 12.672 -22.953 0.204 1 91.81 467 HIS B CA 1
ATOM 8878 C C . HIS B 1 467 ? 12.672 -21.562 0.828 1 91.81 467 HIS B C 1
ATOM 8880 O O . HIS B 1 467 ? 13.688 -21.109 1.372 1 91.81 467 HIS B O 1
ATOM 8886 N N . THR B 1 468 ? 11.57 -20.953 0.738 1 88.38 468 THR B N 1
ATOM 8887 C CA . THR B 1 468 ? 11.469 -19.578 1.214 1 88.38 468 THR B CA 1
ATOM 8888 C C . THR B 1 468 ? 11.633 -19.516 2.73 1 88.38 468 THR B C 1
ATOM 8890 O O . THR B 1 468 ? 12.289 -18.625 3.254 1 88.38 468 THR B O 1
ATOM 8893 N N . VAL B 1 469 ? 11.078 -20.406 3.42 1 89.62 469 VAL B N 1
ATOM 8894 C CA . VAL B 1 469 ? 11.164 -20.422 4.875 1 89.62 469 VAL B CA 1
ATOM 8895 C C . VAL B 1 469 ? 12.602 -20.719 5.305 1 89.62 469 VAL B C 1
ATOM 8897 O O . VAL B 1 469 ? 13.07 -20.203 6.316 1 89.62 469 VAL B O 1
ATOM 8900 N N . HIS B 1 470 ? 13.32 -21.484 4.504 1 90.38 470 HIS B N 1
ATOM 8901 C CA . HIS B 1 470 ? 14.672 -21.906 4.84 1 90.38 470 HIS B CA 1
ATOM 8902 C C . HIS B 1 470 ? 15.711 -20.969 4.223 1 90.38 470 HIS B C 1
ATOM 8904 O O . HIS B 1 470 ? 16.906 -21.219 4.336 1 90.38 470 HIS B O 1
ATOM 8910 N N . ARG B 1 471 ? 15.281 -20.031 3.625 1 83.81 471 ARG B N 1
ATOM 8911 C CA . ARG B 1 471 ? 16.125 -19.219 2.752 1 83.81 471 ARG B CA 1
ATOM 8912 C C . ARG B 1 471 ? 17.344 -18.688 3.502 1 83.81 471 ARG B C 1
ATOM 8914 O O . ARG B 1 471 ? 18.453 -18.688 2.977 1 83.81 471 ARG B O 1
ATOM 8921 N N . TYR B 1 472 ? 17.141 -18.203 4.68 1 76.81 472 TYR B N 1
ATOM 8922 C CA . TYR B 1 472 ? 18.203 -17.594 5.473 1 76.81 472 TYR B CA 1
ATOM 8923 C C . TYR B 1 472 ? 19.328 -18.594 5.742 1 76.81 472 TYR B C 1
ATOM 8925 O O . TYR B 1 472 ? 20.5 -18.203 5.855 1 76.81 472 TYR B O 1
ATOM 8933 N N . PHE B 1 473 ? 19.062 -19.859 5.719 1 85.5 473 PHE B N 1
ATOM 8934 C CA . PHE B 1 473 ? 20.016 -20.859 6.164 1 85.5 473 PHE B CA 1
ATOM 8935 C C . PHE B 1 473 ? 20.469 -21.734 4.996 1 85.5 473 PHE B C 1
ATOM 8937 O O . PHE B 1 473 ? 21.297 -22.625 5.164 1 85.5 473 PHE B O 1
ATOM 8944 N N . GLN B 1 474 ? 19.953 -21.5 3.869 1 84.44 474 GLN B N 1
ATOM 8945 C CA . GLN B 1 474 ? 20.188 -22.375 2.729 1 84.44 474 GLN B CA 1
ATOM 8946 C C . GLN B 1 474 ? 21.688 -22.484 2.408 1 84.44 474 GLN B C 1
ATOM 8948 O O . GLN B 1 474 ? 22.219 -23.578 2.303 1 84.44 474 GLN B O 1
ATOM 8953 N N . LEU B 1 475 ? 22.25 -21.391 2.334 1 77.75 475 LEU B N 1
ATOM 8954 C CA . LEU B 1 475 ? 23.672 -21.422 1.995 1 77.75 475 LEU B CA 1
ATOM 8955 C C . LEU B 1 475 ? 24.5 -21.891 3.18 1 77.75 475 LEU B C 1
ATOM 8957 O O . LEU B 1 475 ? 25.453 -22.641 3.006 1 77.75 475 LEU B O 1
ATOM 8961 N N . GLN B 1 476 ? 24.109 -21.422 4.375 1 78.69 476 GLN B N 1
ATOM 8962 C CA . GLN B 1 476 ? 24.828 -21.797 5.59 1 78.69 476 GLN B CA 1
ATOM 8963 C C . GLN B 1 476 ? 24.734 -23.297 5.84 1 78.69 476 GLN B C 1
ATOM 8965 O O . GLN B 1 476 ? 25.609 -23.891 6.465 1 78.69 476 GLN B O 1
ATOM 8970 N N . SER B 1 477 ? 23.734 -23.828 5.328 1 85.94 477 SER B N 1
ATOM 8971 C CA . SER B 1 477 ? 23.484 -25.234 5.609 1 85.94 477 SER B CA 1
ATOM 8972 C C . SER B 1 477 ? 24.516 -26.125 4.93 1 85.94 477 SER B C 1
ATOM 8974 O O . SER B 1 477 ? 24.719 -27.281 5.336 1 85.94 477 SER B O 1
ATOM 8976 N N . PHE B 1 478 ? 25.188 -25.688 3.945 1 79.5 478 PHE B N 1
ATOM 8977 C CA . PHE B 1 478 ? 26.188 -26.484 3.248 1 79.5 478 PHE B CA 1
ATOM 8978 C C . PHE B 1 478 ? 27.5 -26.5 4.016 1 79.5 478 PHE B C 1
ATOM 8980 O O . PHE B 1 478 ? 28.328 -27.391 3.809 1 79.5 478 PHE B O 1
ATOM 8987 N N . GLY B 1 479 ? 27.688 -25.578 4.906 1 75.56 479 GLY B N 1
ATOM 8988 C CA . GLY B 1 479 ? 28.938 -25.5 5.648 1 75.56 479 GLY B CA 1
ATOM 8989 C C . GLY B 1 479 ? 28.781 -25.812 7.125 1 75.56 479 GLY B C 1
ATOM 8990 O O . GLY B 1 479 ? 29.734 -26.188 7.797 1 75.56 479 GLY B O 1
ATOM 8991 N N . ASP B 1 480 ? 27.625 -25.562 7.66 1 82.56 480 ASP B N 1
ATOM 8992 C CA . ASP B 1 480 ? 27.359 -25.719 9.086 1 82.56 480 ASP B CA 1
ATOM 8993 C C . ASP B 1 480 ? 26.359 -26.844 9.344 1 82.56 480 ASP B C 1
ATOM 8995 O O . ASP B 1 480 ? 25.188 -26.734 9 1 82.56 480 ASP B O 1
ATOM 8999 N N . ARG B 1 481 ? 26.781 -27.828 10.031 1 85.12 481 ARG B N 1
ATOM 9000 C CA . ARG B 1 481 ? 25.984 -29.016 10.273 1 85.12 481 ARG B CA 1
ATOM 9001 C C . ARG B 1 481 ? 24.812 -28.719 11.211 1 85.12 481 ARG B C 1
ATOM 9003 O O . ARG B 1 481 ? 23.859 -29.469 11.281 1 85.12 481 ARG B O 1
ATOM 9010 N N . ALA B 1 482 ? 24.906 -27.641 11.867 1 86.12 482 ALA B N 1
ATOM 9011 C CA . ALA B 1 482 ? 23.797 -27.234 12.734 1 86.12 482 ALA B CA 1
ATOM 9012 C C . ALA B 1 482 ? 22.531 -27 11.922 1 86.12 482 ALA B C 1
ATOM 9014 O O . ALA B 1 482 ? 21.422 -27.094 12.445 1 86.12 482 ALA B O 1
ATOM 9015 N N . PHE B 1 483 ? 22.75 -26.781 10.641 1 90.38 483 PHE B N 1
ATOM 9016 C CA . PHE B 1 483 ? 21.625 -26.453 9.797 1 90.38 483 PHE B CA 1
ATOM 9017 C C . PHE B 1 483 ? 21.375 -27.547 8.758 1 90.38 483 PHE B C 1
ATOM 9019 O O . PHE B 1 483 ? 20.859 -27.266 7.668 1 90.38 483 PHE B O 1
ATOM 9026 N N . ALA B 1 484 ? 21.703 -28.766 9.016 1 88.94 484 ALA B N 1
ATOM 9027 C CA . ALA B 1 484 ? 21.641 -29.906 8.094 1 88.94 484 ALA B CA 1
ATOM 9028 C C . ALA B 1 484 ? 20.188 -30.188 7.691 1 88.94 484 ALA B C 1
ATOM 9030 O O . ALA B 1 484 ? 19.922 -30.625 6.566 1 88.94 484 ALA B O 1
ATOM 9031 N N . PHE B 1 485 ? 19.344 -29.922 8.594 1 92.88 485 PHE B N 1
ATOM 9032 C CA . PHE B 1 485 ? 17.938 -30.172 8.289 1 92.88 485 PHE B CA 1
ATOM 9033 C C . PHE B 1 485 ? 17.484 -29.312 7.117 1 92.88 485 PHE B C 1
ATOM 9035 O O . PHE B 1 485 ? 16.672 -29.75 6.297 1 92.88 485 PHE B O 1
ATOM 9042 N N . THR B 1 486 ? 17.891 -28.078 7.098 1 92.56 486 THR B N 1
ATOM 9043 C CA . THR B 1 486 ? 17.594 -27.188 5.984 1 92.56 486 THR B CA 1
ATOM 9044 C C . THR B 1 486 ? 18.062 -27.781 4.664 1 92.56 486 THR B C 1
ATOM 9046 O O . THR B 1 486 ? 17.312 -27.797 3.682 1 92.56 486 THR B O 1
ATOM 9049 N N . GLN B 1 487 ? 19.188 -28.281 4.672 1 89.69 487 GLN B N 1
ATOM 9050 C CA . GLN B 1 487 ? 19.75 -28.875 3.467 1 89.69 487 GLN B CA 1
ATOM 9051 C C . GLN B 1 487 ? 18.922 -30.078 3.018 1 89.69 487 GLN B C 1
ATOM 9053 O O . GLN B 1 487 ? 18.562 -30.188 1.841 1 89.69 487 GLN B O 1
ATOM 9058 N N . GLN B 1 488 ? 18.625 -30.906 3.916 1 90.5 488 GLN B N 1
ATOM 9059 C CA . GLN B 1 488 ? 17.875 -32.125 3.615 1 90.5 488 GLN B CA 1
ATOM 9060 C C . GLN B 1 488 ? 16.484 -31.797 3.111 1 90.5 488 GLN B C 1
ATOM 9062 O O . GLN B 1 488 ? 16.016 -32.375 2.121 1 90.5 488 GLN B O 1
ATOM 9067 N N . SER B 1 489 ? 15.836 -30.922 3.812 1 93.12 489 SER B N 1
ATOM 9068 C CA . SER B 1 489 ? 14.469 -30.562 3.459 1 93.12 489 SER B CA 1
ATOM 9069 C C . SER B 1 489 ? 14.398 -29.938 2.074 1 93.12 489 SER B C 1
ATOM 9071 O O . SER B 1 489 ? 13.547 -30.281 1.264 1 93.12 489 SER B O 1
ATOM 9073 N N . CYS B 1 490 ? 15.297 -29.031 1.797 1 92.81 490 CYS B N 1
ATOM 9074 C CA . CYS B 1 490 ? 15.281 -28.281 0.547 1 92.81 490 CYS B CA 1
ATOM 9075 C C . CYS B 1 490 ? 15.695 -29.156 -0.625 1 92.81 490 CYS B C 1
ATOM 9077 O O . CYS B 1 490 ? 15.086 -29.109 -1.693 1 92.81 490 CYS B O 1
ATOM 9079 N N . LEU B 1 491 ? 16.672 -30.016 -0.449 1 92.5 491 LEU B N 1
ATOM 9080 C CA . LEU B 1 491 ? 17.156 -30.859 -1.536 1 92.5 491 LEU B CA 1
ATOM 9081 C C . LEU B 1 491 ? 16.172 -31.984 -1.837 1 92.5 491 LEU B C 1
ATOM 9083 O O . LEU B 1 491 ? 15.906 -32.281 -3.002 1 92.5 491 LEU B O 1
ATOM 9087 N N . ALA B 1 492 ? 15.656 -32.562 -0.79 1 93.62 492 ALA B N 1
ATOM 9088 C CA . ALA B 1 492 ? 14.711 -33.656 -0.977 1 93.62 492 ALA B CA 1
ATOM 9089 C C . ALA B 1 492 ? 13.492 -33.219 -1.775 1 93.62 492 ALA B C 1
ATOM 9091 O O . ALA B 1 492 ? 13.078 -33.875 -2.719 1 93.62 492 ALA B O 1
ATOM 9092 N N . ILE B 1 493 ? 12.953 -32.125 -1.409 1 95.31 493 ILE B N 1
ATOM 9093 C CA . ILE B 1 493 ? 11.734 -31.656 -2.062 1 95.31 493 ILE B CA 1
ATOM 9094 C C . ILE B 1 493 ? 12.055 -31.203 -3.486 1 95.31 493 ILE B C 1
ATOM 9096 O O . ILE B 1 493 ? 11.234 -31.359 -4.395 1 95.31 493 ILE B O 1
ATOM 9100 N N . SER B 1 494 ? 13.219 -30.594 -3.68 1 95.19 494 SER B N 1
ATOM 9101 C CA . SER B 1 494 ? 13.625 -30.203 -5.023 1 95.19 494 SER B CA 1
ATOM 9102 C C . SER B 1 494 ? 13.734 -31.406 -5.945 1 95.19 494 SER B C 1
ATOM 9104 O O . SER B 1 494 ? 13.289 -31.359 -7.094 1 95.19 494 SER B O 1
ATOM 9106 N N . GLN B 1 495 ? 14.297 -32.469 -5.461 1 95.38 495 GLN B N 1
ATOM 9107 C CA . GLN B 1 495 ? 14.445 -33.688 -6.238 1 95.38 495 GLN B CA 1
ATOM 9108 C C . GLN B 1 495 ? 13.086 -34.281 -6.629 1 95.38 495 GLN B C 1
ATOM 9110 O O . GLN B 1 495 ? 12.867 -34.656 -7.781 1 95.38 495 GLN B O 1
ATOM 9115 N N . ILE B 1 496 ? 12.242 -34.281 -5.668 1 94.62 496 ILE B N 1
ATOM 9116 C CA . ILE B 1 496 ? 10.914 -34.844 -5.898 1 94.62 496 ILE B CA 1
ATOM 9117 C C . ILE B 1 496 ? 10.188 -34.031 -6.969 1 94.62 496 ILE B C 1
ATOM 9119 O O . ILE B 1 496 ? 9.547 -34.594 -7.855 1 94.62 496 ILE B O 1
ATOM 9123 N N . CYS B 1 497 ? 10.312 -32.75 -6.902 1 95.81 497 CYS B N 1
ATOM 9124 C CA . CYS B 1 497 ? 9.609 -31.859 -7.816 1 95.81 497 CYS B CA 1
ATOM 9125 C C . CYS B 1 497 ? 10.117 -32.031 -9.242 1 95.81 497 CYS B C 1
ATOM 9127 O O . CYS B 1 497 ? 9.328 -32.156 -10.18 1 95.81 497 CYS B O 1
ATOM 9129 N N . ILE B 1 498 ? 11.406 -32.094 -9.438 1 96.44 498 ILE B N 1
ATOM 9130 C CA . ILE B 1 498 ? 11.977 -32.156 -10.781 1 96.44 498 ILE B CA 1
ATOM 9131 C C . ILE B 1 498 ? 11.734 -33.562 -11.367 1 96.44 498 ILE B C 1
ATOM 9133 O O . ILE B 1 498 ? 11.5 -33.688 -12.57 1 96.44 498 ILE B O 1
ATOM 9137 N N . LYS B 1 499 ? 11.773 -34.562 -10.555 1 94.5 499 LYS B N 1
ATOM 9138 C CA . LYS B 1 499 ? 11.438 -35.906 -11.031 1 94.5 499 LYS B CA 1
ATOM 9139 C C . LYS B 1 499 ? 9.984 -35.969 -11.492 1 94.5 499 LYS B C 1
ATOM 9141 O O . LYS B 1 499 ? 9.672 -36.594 -12.5 1 94.5 499 LYS B O 1
ATOM 9146 N N . ASP B 1 500 ? 9.164 -35.344 -10.734 1 93.06 500 ASP B N 1
ATOM 9147 C CA . ASP B 1 500 ? 7.758 -35.25 -11.117 1 93.06 500 ASP B CA 1
ATOM 9148 C C . ASP B 1 500 ? 7.594 -34.531 -12.453 1 93.06 500 ASP B C 1
ATOM 9150 O O . ASP B 1 500 ? 6.789 -34.938 -13.297 1 93.06 500 ASP B O 1
ATOM 9154 N N . LEU B 1 501 ? 8.32 -33.531 -12.633 1 91.75 501 LEU B N 1
ATOM 9155 C CA . LEU B 1 501 ? 8.258 -32.719 -13.852 1 91.75 501 LEU B CA 1
ATOM 9156 C C . LEU B 1 501 ? 8.625 -33.562 -15.078 1 91.75 501 LEU B C 1
ATOM 9158 O O . LEU B 1 501 ? 8.062 -33.344 -16.156 1 91.75 501 LEU B O 1
ATOM 9162 N N . GLU B 1 502 ? 9.5 -34.438 -14.906 1 89.31 502 GLU B N 1
ATOM 9163 C CA . GLU B 1 502 ? 9.938 -35.312 -15.992 1 89.31 502 GLU B CA 1
ATOM 9164 C C . GLU B 1 502 ? 8.781 -36.156 -16.516 1 89.31 502 GLU B C 1
ATOM 9166 O O . GLU B 1 502 ? 8.766 -36.531 -17.688 1 89.31 502 GLU B O 1
ATOM 9171 N N . SER B 1 503 ? 7.871 -36.344 -15.711 1 87.06 503 SER B N 1
ATOM 9172 C CA . SER B 1 503 ? 6.777 -37.25 -16.047 1 87.06 503 SER B CA 1
ATOM 9173 C C . SER B 1 503 ? 5.59 -36.5 -16.641 1 87.06 503 SER B C 1
ATOM 9175 O O . SER B 1 503 ? 4.57 -37.094 -16.969 1 87.06 503 SER B O 1
ATOM 9177 N N . TRP B 1 504 ? 5.707 -35.125 -16.75 1 88.88 504 TRP B N 1
ATOM 9178 C CA . TRP B 1 504 ? 4.586 -34.344 -17.25 1 88.88 504 TRP B CA 1
ATOM 9179 C C . TRP B 1 504 ? 4.258 -34.719 -18.703 1 88.88 504 TRP B C 1
ATOM 9181 O O . TRP B 1 504 ? 5.148 -34.781 -19.547 1 88.88 504 TRP B O 1
ATOM 9191 N N . PRO B 1 505 ? 2.994 -35.031 -18.984 1 86.62 505 PRO B N 1
ATOM 9192 C CA . PRO B 1 505 ? 2.611 -35.281 -20.375 1 86.62 505 PRO B CA 1
ATOM 9193 C C . PRO B 1 505 ? 2.576 -34 -21.219 1 86.62 505 PRO B C 1
ATOM 9195 O O . PRO B 1 505 ? 2.555 -32.906 -20.672 1 86.62 505 PRO B O 1
ATOM 9198 N N . ARG B 1 506 ? 2.615 -34.219 -22.531 1 84.62 506 ARG B N 1
ATOM 9199 C CA . ARG B 1 506 ? 2.467 -33.094 -23.453 1 84.62 506 ARG B CA 1
ATOM 9200 C C . ARG B 1 506 ? 1 -32.844 -23.797 1 84.62 506 ARG B C 1
ATOM 9202 O O . ARG B 1 506 ? 0.517 -33.312 -24.828 1 84.62 506 ARG B O 1
ATOM 9209 N N . ASP B 1 507 ? 0.276 -32.156 -22.891 1 87.94 507 ASP B N 1
ATOM 9210 C CA . ASP B 1 507 ? -1.141 -31.875 -23.109 1 87.94 507 ASP B CA 1
ATOM 9211 C C . ASP B 1 507 ? -1.464 -30.422 -22.766 1 87.94 507 ASP B C 1
ATOM 9213 O O . ASP B 1 507 ? -0.564 -29.625 -22.469 1 87.94 507 ASP B O 1
ATOM 9217 N N . THR B 1 508 ? -2.686 -30.109 -22.906 1 87 508 THR B N 1
ATOM 9218 C CA . THR B 1 508 ? -3.143 -28.734 -22.734 1 87 508 THR B CA 1
ATOM 9219 C C . THR B 1 508 ? -2.936 -28.281 -21.281 1 87 508 THR B C 1
ATOM 9221 O O . THR B 1 508 ? -2.488 -27.156 -21.047 1 87 508 THR B O 1
ATOM 9224 N N . ALA B 1 509 ? -3.211 -29.141 -20.359 1 88.44 509 ALA B N 1
ATOM 9225 C CA . ALA B 1 509 ? -3.08 -28.797 -18.953 1 88.44 509 ALA B CA 1
ATOM 9226 C C . ALA B 1 509 ? -1.627 -28.5 -18.578 1 88.44 509 ALA B C 1
ATOM 9228 O O . ALA B 1 509 ? -1.342 -27.562 -17.844 1 88.44 509 ALA B O 1
ATOM 9229 N N . SER B 1 510 ? -0.756 -29.297 -19.125 1 90.88 510 SER B N 1
ATOM 9230 C CA . SER B 1 510 ? 0.668 -29.094 -18.875 1 90.88 510 SER B CA 1
ATOM 9231 C C . SER B 1 510 ? 1.164 -27.797 -19.5 1 90.88 510 SER B C 1
ATOM 9233 O O . SER B 1 510 ? 1.98 -27.094 -18.922 1 90.88 510 SER B O 1
ATOM 9235 N N . SER B 1 511 ? 0.652 -27.547 -20.672 1 90.19 511 SER B N 1
ATOM 9236 C CA . SER B 1 511 ? 1.053 -26.328 -21.359 1 90.19 511 SER B CA 1
ATOM 9237 C C . SER B 1 511 ? 0.61 -25.078 -20.594 1 90.19 511 SER B C 1
ATOM 9239 O O . SER B 1 511 ? 1.365 -24.109 -20.469 1 90.19 511 SER B O 1
ATOM 9241 N N . ILE B 1 512 ? -0.545 -25.078 -20.094 1 93 512 ILE B N 1
ATOM 9242 C CA . ILE B 1 512 ? -1.07 -23.969 -19.297 1 93 512 ILE B CA 1
ATOM 9243 C C . ILE B 1 512 ? -0.247 -23.812 -18.031 1 93 512 ILE B C 1
ATOM 9245 O O . ILE B 1 512 ? 0.178 -22.703 -17.688 1 93 512 ILE B O 1
ATOM 9249 N N . ALA B 1 513 ? 0.011 -24.938 -17.375 1 93.38 513 ALA B N 1
ATOM 9250 C CA . ALA B 1 513 ? 0.75 -24.922 -16.125 1 93.38 513 ALA B CA 1
ATOM 9251 C C . ALA B 1 513 ? 2.156 -24.359 -16.312 1 93.38 513 ALA B C 1
ATOM 9253 O O . ALA B 1 513 ? 2.641 -23.578 -15.492 1 93.38 513 ALA B O 1
ATOM 9254 N N . MET B 1 514 ? 2.75 -24.672 -17.422 1 93.44 514 MET B N 1
ATOM 9255 C CA . MET B 1 514 ? 4.137 -24.297 -17.688 1 93.44 514 MET B CA 1
ATOM 9256 C C . MET B 1 514 ? 4.242 -22.797 -17.984 1 93.44 514 MET B C 1
ATOM 9258 O O . MET B 1 514 ? 5.332 -22.234 -17.922 1 93.44 514 MET B O 1
ATOM 9262 N N . LYS B 1 515 ? 3.146 -22.203 -18.25 1 94.25 515 LYS B N 1
ATOM 9263 C CA . LYS B 1 515 ? 3.172 -20.781 -18.562 1 94.25 515 LYS B CA 1
ATOM 9264 C C . LYS B 1 515 ? 2.85 -19.953 -17.328 1 94.25 515 LYS B C 1
ATOM 9266 O O . LYS B 1 515 ? 2.922 -18.719 -17.359 1 94.25 515 LYS B O 1
ATOM 9271 N N . MET B 1 516 ? 2.5 -20.594 -16.234 1 95.69 516 MET B N 1
ATOM 9272 C CA . MET B 1 516 ? 2.314 -19.891 -14.969 1 95.69 516 MET B CA 1
ATOM 9273 C C . MET B 1 516 ? 3.645 -19.359 -14.445 1 95.69 516 MET B C 1
ATOM 9275 O O . MET B 1 516 ? 4.613 -20.109 -14.32 1 95.69 516 MET B O 1
ATOM 9279 N N . TRP B 1 517 ? 3.689 -18.094 -14.141 1 94.69 517 TRP B N 1
ATOM 9280 C CA . TRP B 1 517 ? 4.945 -17.5 -13.688 1 94.69 517 TRP B CA 1
ATOM 9281 C C . TRP B 1 517 ? 5.41 -18.156 -12.391 1 94.69 517 TRP B C 1
ATOM 9283 O O . TRP B 1 517 ? 6.613 -18.297 -12.156 1 94.69 517 TRP B O 1
ATOM 9293 N N . THR B 1 518 ? 4.492 -18.578 -11.531 1 94.44 518 THR B N 1
ATOM 9294 C CA . THR B 1 518 ? 4.832 -19.234 -10.273 1 94.44 518 THR B CA 1
ATOM 9295 C C . THR B 1 518 ? 5.52 -20.578 -10.523 1 94.44 518 THR B C 1
ATOM 9297 O O . THR B 1 518 ? 6.523 -20.891 -9.891 1 94.44 518 THR B O 1
ATOM 9300 N N . VAL B 1 519 ? 4.977 -21.312 -11.477 1 95.75 519 VAL B N 1
ATOM 9301 C CA . VAL B 1 519 ? 5.539 -22.625 -11.781 1 95.75 519 VAL B CA 1
ATOM 9302 C C . VAL B 1 519 ? 6.977 -22.469 -12.281 1 95.75 519 VAL B C 1
ATOM 9304 O O . VAL B 1 519 ? 7.879 -23.172 -11.812 1 95.75 519 VAL B O 1
ATOM 9307 N N . ILE B 1 520 ? 7.176 -21.594 -13.164 1 94.75 520 ILE B N 1
ATOM 9308 C CA . ILE B 1 520 ? 8.508 -21.344 -13.703 1 94.75 520 ILE B CA 1
ATOM 9309 C C . ILE B 1 520 ? 9.453 -20.938 -12.578 1 94.75 520 ILE B C 1
ATOM 9311 O O . ILE B 1 520 ? 10.555 -21.484 -12.461 1 94.75 520 ILE B O 1
ATOM 9315 N N . THR B 1 521 ? 9.016 -20.016 -11.742 1 92.94 521 THR B N 1
ATOM 9316 C CA . THR B 1 521 ? 9.82 -19.547 -10.625 1 92.94 521 THR B CA 1
ATOM 9317 C C . THR B 1 521 ? 10.156 -20.703 -9.68 1 92.94 521 THR B C 1
ATOM 9319 O O . THR B 1 521 ? 11.281 -20.797 -9.195 1 92.94 521 THR B O 1
ATOM 9322 N N . HIS B 1 522 ? 9.188 -21.531 -9.438 1 95 522 HIS B N 1
ATOM 9323 C CA . HIS B 1 522 ? 9.383 -22.641 -8.516 1 95 522 HIS B CA 1
ATOM 9324 C C . HIS B 1 522 ? 10.391 -23.641 -9.07 1 95 522 HIS B C 1
ATOM 9326 O O . HIS B 1 522 ? 11.227 -24.172 -8.336 1 95 522 HIS B O 1
ATOM 9332 N N . ILE B 1 523 ? 10.32 -23.875 -10.352 1 95.75 523 ILE B N 1
ATOM 9333 C CA . ILE B 1 523 ? 11.258 -24.781 -10.992 1 95.75 523 ILE B CA 1
ATOM 9334 C C . ILE B 1 523 ? 12.672 -24.203 -10.906 1 95.75 523 ILE B C 1
ATOM 9336 O O . ILE B 1 523 ? 13.617 -24.906 -10.547 1 95.75 523 ILE B O 1
ATOM 9340 N N . ILE B 1 524 ? 12.797 -22.953 -11.18 1 93.12 524 ILE B N 1
ATOM 9341 C CA . ILE B 1 524 ? 14.102 -22.297 -11.141 1 93.12 524 ILE B CA 1
ATOM 9342 C C . ILE B 1 524 ? 14.68 -22.375 -9.727 1 93.12 524 ILE B C 1
ATOM 9344 O O . ILE B 1 524 ? 15.852 -22.719 -9.555 1 93.12 524 ILE B O 1
ATOM 9348 N N . THR B 1 525 ? 13.852 -22.109 -8.742 1 91.94 525 THR B N 1
ATOM 9349 C CA . THR B 1 525 ? 14.297 -22.156 -7.352 1 91.94 525 THR B CA 1
ATOM 9350 C C . THR B 1 525 ? 14.781 -23.562 -6.988 1 91.94 525 THR B C 1
ATOM 9352 O O . THR B 1 525 ? 15.812 -23.719 -6.328 1 91.94 525 THR B O 1
ATOM 9355 N N . CYS B 1 526 ? 14.047 -24.562 -7.422 1 94.56 526 CYS B N 1
ATOM 9356 C CA . CYS B 1 526 ? 14.461 -25.938 -7.191 1 94.56 526 CYS B CA 1
ATOM 9357 C C . CYS B 1 526 ? 15.812 -26.219 -7.844 1 94.56 526 CYS B C 1
ATOM 9359 O O . CYS B 1 526 ? 16.703 -26.812 -7.223 1 94.56 526 CYS B O 1
ATOM 9361 N N . CYS B 1 527 ? 15.984 -25.766 -9.008 1 94.69 527 CYS B N 1
ATOM 9362 C CA . CYS B 1 527 ? 17.203 -26.016 -9.758 1 94.69 527 CYS B CA 1
ATOM 9363 C C . CYS B 1 527 ? 18.391 -25.281 -9.125 1 94.69 527 CYS B C 1
ATOM 9365 O O . CYS B 1 527 ? 19.5 -25.812 -9.094 1 94.69 527 CYS B O 1
ATOM 9367 N N . VAL B 1 528 ? 18.141 -24.078 -8.672 1 90.31 528 VAL B N 1
ATOM 9368 C CA . VAL B 1 528 ? 19.188 -23.328 -7.996 1 90.31 528 VAL B CA 1
ATOM 9369 C C . VAL B 1 528 ? 19.672 -24.094 -6.77 1 90.31 528 VAL B C 1
ATOM 9371 O O . VAL B 1 528 ? 20.875 -24.234 -6.551 1 90.31 528 VAL B O 1
ATOM 9374 N N . ASN B 1 529 ? 18.781 -24.578 -6.027 1 90 529 ASN B N 1
ATOM 9375 C CA . ASN B 1 529 ? 19.125 -25.344 -4.828 1 90 529 ASN B CA 1
ATOM 9376 C C . ASN B 1 529 ? 19.906 -26.609 -5.172 1 90 529 ASN B C 1
ATOM 9378 O O . ASN B 1 529 ? 20.875 -26.938 -4.492 1 90 529 ASN B O 1
ATOM 9382 N N . LEU B 1 530 ? 19.484 -27.312 -6.18 1 92.62 530 LEU B N 1
ATOM 9383 C CA . LEU B 1 530 ? 20.172 -28.516 -6.621 1 92.62 530 LEU B CA 1
ATOM 9384 C C . LEU B 1 530 ? 21.578 -28.188 -7.102 1 92.62 530 LEU B C 1
ATOM 9386 O O . LEU B 1 530 ? 22.531 -28.922 -6.816 1 92.62 530 LEU B O 1
ATOM 9390 N N . THR B 1 531 ? 21.719 -27.109 -7.766 1 89.88 531 THR B N 1
ATOM 9391 C CA . THR B 1 531 ? 23.016 -26.703 -8.281 1 89.88 531 THR B CA 1
ATOM 9392 C C . THR B 1 531 ? 23.953 -26.312 -7.137 1 89.88 531 THR B C 1
ATOM 9394 O O . THR B 1 531 ? 25.156 -26.609 -7.176 1 89.88 531 THR B O 1
ATOM 9397 N N . PHE B 1 532 ? 23.406 -25.625 -6.156 1 85 532 PHE B N 1
ATOM 9398 C CA . PHE B 1 532 ? 24.203 -25.281 -4.988 1 85 532 PHE B CA 1
ATOM 9399 C C . PHE B 1 532 ? 24.75 -26.531 -4.316 1 85 532 PHE B C 1
ATOM 9401 O O . PHE B 1 532 ? 25.891 -26.531 -3.83 1 85 532 PHE B O 1
ATOM 9408 N N . SER B 1 533 ? 23.984 -27.547 -4.262 1 85.31 533 SER B N 1
ATOM 9409 C CA . SER B 1 533 ? 24.453 -28.797 -3.66 1 85.31 533 SER B CA 1
ATOM 9410 C C . SER B 1 533 ? 25.656 -29.359 -4.426 1 85.31 533 SER B C 1
ATOM 9412 O O . SER B 1 533 ? 26.531 -29.984 -3.834 1 85.31 533 SER B O 1
ATOM 9414 N N . SER B 1 534 ? 25.609 -29.156 -5.664 1 84.12 534 SER B N 1
ATOM 9415 C CA . SER B 1 534 ? 26.719 -29.609 -6.496 1 84.12 534 SER B CA 1
ATOM 9416 C C . SER B 1 534 ? 27.938 -28.703 -6.34 1 84.12 534 SER B C 1
ATOM 9418 O O . SER B 1 534 ? 29.078 -29.188 -6.289 1 84.12 534 SER B O 1
ATOM 9420 N N . ILE B 1 535 ? 27.688 -27.469 -6.301 1 81.38 535 ILE B N 1
ATOM 9421 C CA . ILE B 1 535 ? 28.75 -26.484 -6.184 1 81.38 535 ILE B CA 1
ATOM 9422 C C . ILE B 1 535 ? 29.484 -26.672 -4.852 1 81.38 535 ILE B C 1
ATOM 9424 O O . ILE B 1 535 ? 30.703 -26.609 -4.789 1 81.38 535 ILE B O 1
ATOM 9428 N N . PHE B 1 536 ? 28.719 -26.969 -3.822 1 79 536 PHE B N 1
ATOM 9429 C CA . PHE B 1 536 ? 29.297 -27.094 -2.488 1 79 536 PHE B CA 1
ATOM 9430 C C . PHE B 1 536 ? 29.484 -28.547 -2.107 1 79 536 PHE B C 1
ATOM 9432 O O . PHE B 1 536 ? 29.438 -28.906 -0.928 1 79 536 PHE B O 1
ATOM 9439 N N . ARG B 1 537 ? 29.734 -29.438 -2.965 1 76.75 537 ARG B N 1
ATOM 9440 C CA . ARG B 1 537 ? 29.812 -30.891 -2.762 1 76.75 537 ARG B CA 1
ATOM 9441 C C . ARG B 1 537 ? 30.969 -31.25 -1.831 1 76.75 537 ARG B C 1
ATOM 9443 O O . ARG B 1 537 ? 30.891 -32.219 -1.098 1 76.75 537 ARG B O 1
ATOM 9450 N N . LYS B 1 538 ? 32 -30.5 -1.946 1 70.06 538 LYS B N 1
ATOM 9451 C CA . LYS B 1 538 ? 33.156 -30.828 -1.13 1 70.06 538 LYS B CA 1
ATOM 9452 C C . LYS B 1 538 ? 32.844 -30.703 0.357 1 70.06 538 LYS B C 1
ATOM 9454 O O . LYS B 1 538 ? 33.406 -31.438 1.179 1 70.06 538 LYS B O 1
ATOM 9459 N N . GLU B 1 539 ? 32 -29.781 0.631 1 63.22 539 GLU B N 1
ATOM 9460 C CA . GLU B 1 539 ? 31.625 -29.562 2.023 1 63.22 539 GLU B CA 1
ATOM 9461 C C . GLU B 1 539 ? 30.609 -30.594 2.498 1 63.22 539 GLU B C 1
ATOM 9463 O O . GLU B 1 539 ? 30.422 -30.781 3.701 1 63.22 539 GLU B O 1
ATOM 9468 N N . ASN B 1 540 ? 30.031 -31.297 1.498 1 60.66 540 ASN B N 1
ATOM 9469 C CA . ASN B 1 540 ? 28.891 -32.125 1.84 1 60.66 540 ASN B CA 1
ATOM 9470 C C . ASN B 1 540 ? 29.031 -33.531 1.261 1 60.66 540 ASN B C 1
ATOM 9472 O O . ASN B 1 540 ? 28.047 -34.156 0.835 1 60.66 540 ASN B O 1
ATOM 9476 N N . THR B 1 541 ? 30.25 -33.969 0.985 1 55.12 541 THR B N 1
ATOM 9477 C CA . THR B 1 541 ? 30.547 -35.156 0.208 1 55.12 541 THR B CA 1
ATOM 9478 C C . THR B 1 541 ? 29.562 -36.281 0.558 1 55.12 541 THR B C 1
ATOM 9480 O O . THR B 1 541 ? 29.203 -37.094 -0.304 1 55.12 541 THR B O 1
ATOM 9483 N N . LEU B 1 542 ? 29.078 -36.312 1.765 1 53.06 542 LEU B N 1
ATOM 9484 C CA . LEU B 1 542 ? 28.484 -37.594 2.172 1 53.06 542 LEU B CA 1
ATOM 9485 C C . LEU B 1 542 ? 26.969 -37.531 2.053 1 53.06 542 LEU B C 1
ATOM 9487 O O . LEU B 1 542 ? 26.297 -38.594 2.115 1 53.06 542 LEU B O 1
ATOM 9491 N N . LEU B 1 543 ? 26.344 -36.469 1.652 1 62.34 543 LEU B N 1
ATOM 9492 C CA . LEU B 1 543 ? 24.906 -36.469 1.921 1 62.34 543 LEU B CA 1
ATOM 9493 C C . LEU B 1 543 ? 24.109 -36.625 0.627 1 62.34 543 LEU B C 1
ATOM 9495 O O . LEU B 1 543 ? 23.016 -37.188 0.625 1 62.34 543 LEU B O 1
ATOM 9499 N N . TYR B 1 544 ? 24.703 -36.312 -0.529 1 73.06 544 TYR B N 1
ATOM 9500 C CA . TYR B 1 544 ? 23.906 -36.375 -1.742 1 73.06 544 TYR B CA 1
ATOM 9501 C C . TYR B 1 544 ? 24.766 -36.75 -2.951 1 73.06 544 TYR B C 1
ATOM 9503 O O . TYR B 1 544 ? 25.984 -36.531 -2.932 1 73.06 544 TYR B O 1
ATOM 9511 N N . ASP B 1 545 ? 24.188 -37.5 -3.867 1 81.75 545 ASP B N 1
ATOM 9512 C CA . ASP B 1 545 ? 24.812 -37.812 -5.145 1 81.75 545 ASP B CA 1
ATOM 9513 C C . ASP B 1 545 ? 24.891 -36.594 -6.043 1 81.75 545 ASP B C 1
ATOM 9515 O O . ASP B 1 545 ? 23.906 -36.219 -6.691 1 81.75 545 ASP B O 1
ATOM 9519 N N . ALA B 1 546 ? 26.016 -36 -6.102 1 80 546 ALA B N 1
ATOM 9520 C CA . ALA B 1 546 ? 26.219 -34.75 -6.832 1 80 546 ALA B CA 1
ATOM 9521 C C . ALA B 1 546 ? 25.875 -34.906 -8.312 1 80 546 ALA B C 1
ATOM 9523 O O . ALA B 1 546 ? 25.359 -34 -8.938 1 80 546 ALA B O 1
ATOM 9524 N N . ILE B 1 547 ? 26.141 -36.031 -8.836 1 84.5 547 ILE B N 1
ATOM 9525 C CA . ILE B 1 547 ? 25.891 -36.281 -10.25 1 84.5 547 ILE B CA 1
ATOM 9526 C C . ILE B 1 547 ? 24.391 -36.281 -10.516 1 84.5 547 ILE B C 1
ATOM 9528 O O . ILE B 1 547 ? 23.922 -35.719 -11.5 1 84.5 547 ILE B O 1
ATOM 9532 N N . GLU B 1 548 ? 23.75 -36.938 -9.633 1 89.94 548 GLU B N 1
ATOM 9533 C CA . GLU B 1 548 ? 22.297 -36.969 -9.773 1 89.94 548 GLU B CA 1
ATOM 9534 C C . GLU B 1 548 ? 21.688 -35.594 -9.609 1 89.94 548 GLU B C 1
ATOM 9536 O O . GLU B 1 548 ? 20.75 -35.219 -10.312 1 89.94 548 GLU B O 1
ATOM 9541 N N . MET B 1 549 ? 22.203 -34.844 -8.703 1 90.44 549 MET B N 1
ATOM 9542 C CA . MET B 1 549 ? 21.719 -33.5 -8.484 1 90.44 549 MET B CA 1
ATOM 9543 C C . MET B 1 549 ? 21.953 -32.625 -9.719 1 90.44 549 MET B C 1
ATOM 9545 O O . MET B 1 549 ? 21.078 -31.844 -10.102 1 90.44 549 MET B O 1
ATOM 9549 N N . GLN B 1 550 ? 23.031 -32.75 -10.312 1 91.62 550 GLN B N 1
ATOM 9550 C CA . GLN B 1 550 ? 23.359 -32.031 -11.523 1 91.62 550 GLN B CA 1
ATOM 9551 C C . GLN B 1 550 ? 22.438 -32.406 -12.68 1 91.62 550 GLN B C 1
ATOM 9553 O O . GLN B 1 550 ? 21.984 -31.562 -13.438 1 91.62 550 GLN B O 1
ATOM 9558 N N . ARG B 1 551 ? 22.25 -33.688 -12.781 1 94.12 551 ARG B N 1
ATOM 9559 C CA . ARG B 1 551 ? 21.359 -34.156 -13.828 1 94.12 551 ARG B CA 1
ATOM 9560 C C . ARG B 1 551 ? 19.953 -33.562 -13.68 1 94.12 551 ARG B C 1
ATOM 9562 O O . ARG B 1 551 ? 19.359 -33.094 -14.656 1 94.12 551 ARG B O 1
ATOM 9569 N N . LEU B 1 552 ? 19.484 -33.656 -12.492 1 95.31 552 LEU B N 1
ATOM 9570 C CA . LEU B 1 552 ? 18.141 -33.125 -12.234 1 95.31 552 LEU B CA 1
ATOM 9571 C C . LEU B 1 552 ? 18.062 -31.625 -12.5 1 95.31 552 LEU B C 1
ATOM 9573 O O . LEU B 1 552 ? 17.078 -31.141 -13.055 1 95.31 552 LEU B O 1
ATOM 9577 N N . ALA B 1 553 ? 19.062 -30.875 -12.086 1 95.5 553 ALA B N 1
ATOM 9578 C CA . ALA B 1 553 ? 19.109 -29.438 -12.359 1 95.5 553 ALA B CA 1
ATOM 9579 C C . ALA B 1 553 ? 19.047 -29.172 -13.859 1 95.5 553 ALA B C 1
ATOM 9581 O O . ALA B 1 553 ? 18.359 -28.234 -14.305 1 95.5 553 ALA B O 1
ATOM 9582 N N . ARG B 1 554 ? 19.688 -29.938 -14.656 1 95.81 554 ARG B N 1
ATOM 9583 C CA . ARG B 1 554 ? 19.719 -29.766 -16.094 1 95.81 554 ARG B CA 1
ATOM 9584 C C . ARG B 1 554 ? 18.359 -30.109 -16.719 1 95.81 554 ARG B C 1
ATOM 9586 O O . ARG B 1 554 ? 17.953 -29.5 -17.719 1 95.81 554 ARG B O 1
ATOM 9593 N N . VAL B 1 555 ? 17.734 -31.094 -16.125 1 95.69 555 VAL B N 1
ATOM 9594 C CA . VAL B 1 555 ? 16.375 -31.406 -16.562 1 95.69 555 VAL B CA 1
ATOM 9595 C C . VAL B 1 555 ? 15.469 -30.203 -16.344 1 95.69 555 VAL B C 1
ATOM 9597 O O . VAL B 1 555 ? 14.688 -29.844 -17.234 1 95.69 555 VAL B O 1
ATOM 9600 N N . GLY B 1 556 ? 15.531 -29.656 -15.164 1 96.12 556 GLY B N 1
ATOM 9601 C CA . GLY B 1 556 ? 14.758 -28.453 -14.891 1 96.12 556 GLY B CA 1
ATOM 9602 C C . GLY B 1 556 ? 15.078 -27.312 -15.836 1 96.12 556 GLY B C 1
ATOM 9603 O O . GLY B 1 556 ? 14.172 -26.641 -16.328 1 96.12 556 GLY B O 1
ATOM 9604 N N . ARG B 1 557 ? 16.312 -27.109 -16.125 1 96.31 557 ARG B N 1
ATOM 9605 C CA . ARG B 1 557 ? 16.734 -26.047 -17.047 1 96.31 557 ARG B CA 1
ATOM 9606 C C . ARG B 1 557 ? 16.172 -26.281 -18.438 1 96.31 557 ARG B C 1
ATOM 9608 O O . ARG B 1 557 ? 15.727 -25.344 -19.094 1 96.31 557 ARG B O 1
ATOM 9615 N N . ALA B 1 558 ? 16.188 -27.469 -18.891 1 95.69 558 ALA B N 1
ATOM 9616 C CA . ALA B 1 558 ? 15.641 -27.797 -20.188 1 95.69 558 ALA B CA 1
ATOM 9617 C C . ALA B 1 558 ? 14.148 -27.484 -20.25 1 95.69 558 ALA B C 1
ATOM 9619 O O . ALA B 1 558 ? 13.641 -27.031 -21.281 1 95.69 558 ALA B O 1
ATOM 9620 N N . THR B 1 559 ? 13.5 -27.781 -19.188 1 94.62 559 THR B N 1
ATOM 9621 C CA . THR B 1 559 ? 12.078 -27.5 -19.109 1 94.62 559 THR B CA 1
ATOM 9622 C C . THR B 1 559 ? 11.828 -26 -19.188 1 94.62 559 THR B C 1
ATOM 9624 O O . THR B 1 559 ? 10.93 -25.547 -19.906 1 94.62 559 THR B O 1
ATOM 9627 N N . VAL B 1 560 ? 12.594 -25.234 -18.5 1 94.5 560 VAL B N 1
ATOM 9628 C CA . VAL B 1 560 ? 12.469 -23.781 -18.5 1 94.5 560 VAL B CA 1
ATOM 9629 C C . VAL B 1 560 ? 12.75 -23.234 -19.906 1 94.5 560 VAL B C 1
ATOM 9631 O O . VAL B 1 560 ? 12.102 -22.297 -20.344 1 94.5 560 VAL B O 1
ATOM 9634 N N . ARG B 1 561 ? 13.641 -23.797 -20.594 1 94.5 561 ARG B N 1
ATOM 9635 C CA . ARG B 1 561 ? 14.031 -23.391 -21.938 1 94.5 561 ARG B CA 1
ATOM 9636 C C . ARG B 1 561 ? 12.836 -23.453 -22.891 1 94.5 561 ARG B C 1
ATOM 9638 O O . ARG B 1 561 ? 12.703 -22.609 -23.781 1 94.5 561 ARG B O 1
ATOM 9645 N N . SER B 1 562 ? 12.008 -24.328 -22.656 1 91.31 562 SER B N 1
ATOM 9646 C CA . SER B 1 562 ? 10.891 -24.547 -23.562 1 91.31 562 SER B CA 1
ATOM 9647 C C . SER B 1 562 ? 9.906 -23.391 -23.531 1 91.31 562 SER B C 1
ATOM 9649 O O . SER B 1 562 ? 9.117 -23.203 -24.453 1 91.31 562 SER B O 1
ATOM 9651 N N . VAL B 1 563 ? 9.914 -22.578 -22.5 1 93 563 VAL B N 1
ATOM 9652 C CA . VAL B 1 563 ? 8.93 -21.5 -22.375 1 93 563 VAL B CA 1
ATOM 9653 C C . VAL B 1 563 ? 9.633 -20.156 -22.406 1 93 563 VAL B C 1
ATOM 9655 O O . VAL B 1 563 ? 9.008 -19.109 -22.172 1 93 563 VAL B O 1
ATOM 9658 N N . GLU B 1 564 ? 10.891 -20.062 -22.734 1 91.81 564 GLU B N 1
ATOM 9659 C CA . GLU B 1 564 ? 11.688 -18.844 -22.719 1 91.81 564 GLU B CA 1
ATOM 9660 C C . GLU B 1 564 ? 11.148 -17.828 -23.719 1 91.81 564 GLU B C 1
ATOM 9662 O O . GLU B 1 564 ? 11.266 -16.609 -23.5 1 91.81 564 GLU B O 1
ATOM 9667 N N . CYS B 1 565 ? 10.531 -18.281 -24.719 1 88.94 565 CYS B N 1
ATOM 9668 C CA . CYS B 1 565 ? 10.016 -17.375 -25.734 1 88.94 565 CYS B CA 1
ATOM 9669 C C . CYS B 1 565 ? 8.805 -16.609 -25.219 1 88.94 565 CYS B C 1
ATOM 9671 O O . CYS B 1 565 ? 8.484 -15.531 -25.734 1 88.94 565 CYS B O 1
ATOM 9673 N N . TRP B 1 566 ? 8.211 -17.188 -24.172 1 91.19 566 TRP B N 1
ATOM 9674 C CA . TRP B 1 566 ? 6.949 -16.609 -23.719 1 91.19 566 TRP B CA 1
ATOM 9675 C C . TRP B 1 566 ? 7.133 -15.898 -22.375 1 91.19 566 TRP B C 1
ATOM 9677 O O . TRP B 1 566 ? 6.266 -15.133 -21.938 1 91.19 566 TRP B O 1
ATOM 9687 N N . SER B 1 567 ? 8.258 -16.172 -21.766 1 92.88 567 SER B N 1
ATOM 9688 C CA . SER B 1 567 ? 8.367 -15.703 -20.391 1 92.88 567 SER B CA 1
ATOM 9689 C C . SER B 1 567 ? 9.734 -15.07 -20.125 1 92.88 567 SER B C 1
ATOM 9691 O O . SER B 1 567 ? 10.766 -15.711 -20.297 1 92.88 567 SER B O 1
ATOM 9693 N N . SER B 1 568 ? 9.719 -13.844 -19.656 1 88.75 568 SER B N 1
ATOM 9694 C CA . SER B 1 568 ? 10.953 -13.164 -19.281 1 88.75 568 SER B CA 1
ATOM 9695 C C . SER B 1 568 ? 11.586 -13.812 -18.062 1 88.75 568 SER B C 1
ATOM 9697 O O . SER B 1 568 ? 12.812 -13.859 -17.938 1 88.75 568 SER B O 1
ATOM 9699 N N . ILE B 1 569 ? 10.781 -14.344 -17.156 1 89.88 569 ILE B N 1
ATOM 9700 C CA . ILE B 1 569 ? 11.281 -15.055 -15.977 1 89.88 569 ILE B CA 1
ATOM 9701 C C . ILE B 1 569 ? 12.078 -16.281 -16.422 1 89.88 569 ILE B C 1
ATOM 9703 O O . ILE B 1 569 ? 13.141 -16.562 -15.867 1 89.88 569 ILE B O 1
ATOM 9707 N N . ALA B 1 570 ? 11.453 -16.969 -17.391 1 93.19 570 ALA B N 1
ATOM 9708 C CA . ALA B 1 570 ? 12.133 -18.156 -17.906 1 93.19 570 ALA B CA 1
ATOM 9709 C C . ALA B 1 570 ? 13.469 -17.797 -18.547 1 93.19 570 ALA B C 1
ATOM 9711 O O . ALA B 1 570 ? 14.469 -18.484 -18.344 1 93.19 570 ALA B O 1
ATOM 9712 N N . ARG B 1 571 ? 13.516 -16.688 -19.25 1 91.38 571 ARG B N 1
ATOM 9713 C CA . ARG B 1 571 ? 14.742 -16.266 -19.906 1 91.38 571 ARG B CA 1
ATOM 9714 C C . ARG B 1 571 ? 15.812 -15.898 -18.891 1 91.38 571 ARG B C 1
ATOM 9716 O O . ARG B 1 571 ? 16.953 -16.375 -18.969 1 91.38 571 ARG B O 1
ATOM 9723 N N . ARG B 1 572 ? 15.484 -15.141 -17.984 1 87.62 572 ARG B N 1
ATOM 9724 C CA . ARG B 1 572 ? 16.438 -14.711 -16.953 1 87.62 572 ARG B CA 1
ATOM 9725 C C . ARG B 1 572 ? 16.812 -15.867 -16.031 1 87.62 572 ARG B C 1
ATOM 9727 O O . ARG B 1 572 ? 17.984 -16.016 -15.664 1 87.62 572 ARG B O 1
ATOM 9734 N N . GLY B 1 573 ? 15.766 -16.625 -15.664 1 89.88 573 GLY B N 1
ATOM 9735 C CA . GLY B 1 573 ? 16.031 -17.812 -14.852 1 89.88 573 GLY B CA 1
ATOM 9736 C C . GLY B 1 573 ? 16.953 -18.812 -15.539 1 89.88 573 GLY B C 1
ATOM 9737 O O . GLY B 1 573 ? 17.812 -19.406 -14.898 1 89.88 573 GLY B O 1
ATOM 9738 N N . GLY B 1 574 ? 16.688 -18.938 -16.812 1 91.81 574 GLY B N 1
ATOM 9739 C CA . GLY B 1 574 ? 17.562 -19.812 -17.578 1 91.81 574 GLY B CA 1
ATOM 9740 C C . GLY B 1 574 ? 19 -19.328 -17.609 1 91.81 574 GLY B C 1
ATOM 9741 O O . GLY B 1 574 ? 19.938 -20.109 -17.422 1 91.81 574 GLY B O 1
ATOM 9742 N N . ALA B 1 575 ? 19.156 -18.062 -17.828 1 89.75 575 ALA B N 1
ATOM 9743 C CA . ALA B 1 575 ? 20.5 -17.484 -17.844 1 89.75 575 ALA B CA 1
ATOM 9744 C C . ALA B 1 575 ? 21.172 -17.625 -16.484 1 89.75 575 ALA B C 1
ATOM 9746 O O . ALA B 1 575 ? 22.391 -17.859 -16.406 1 89.75 575 ALA B O 1
ATOM 9747 N N . LEU B 1 576 ? 20.438 -17.453 -15.484 1 88.44 576 LEU B N 1
ATOM 9748 C CA . LEU B 1 576 ? 20.953 -17.609 -14.133 1 88.44 576 LEU B CA 1
ATOM 9749 C C . LEU B 1 576 ? 21.438 -19.047 -13.906 1 88.44 576 LEU B C 1
ATOM 9751 O O . LEU B 1 576 ? 22.547 -19.25 -13.406 1 88.44 576 LEU B O 1
ATOM 9755 N N . LEU B 1 577 ? 20.641 -20 -14.297 1 92.44 577 LEU B N 1
ATOM 9756 C CA . LEU B 1 577 ? 21.016 -21.406 -14.148 1 92.44 577 LEU B CA 1
ATOM 9757 C C . LEU B 1 577 ? 22.25 -21.734 -14.969 1 92.44 577 LEU B C 1
ATOM 9759 O O . LEU B 1 577 ? 23.156 -22.422 -14.484 1 92.44 577 LEU B O 1
ATOM 9763 N N . ASP B 1 578 ? 22.297 -21.188 -16.141 1 92.94 578 ASP B N 1
ATOM 9764 C CA . ASP B 1 578 ? 23.453 -21.406 -16.984 1 92.94 578 ASP B CA 1
ATOM 9765 C C . ASP B 1 578 ? 24.719 -20.844 -16.328 1 92.94 578 ASP B C 1
ATOM 9767 O O . ASP B 1 578 ? 25.781 -21.469 -16.391 1 92.94 578 ASP B O 1
ATOM 9771 N N . ALA B 1 579 ? 24.594 -19.688 -15.789 1 87.38 579 ALA B N 1
ATOM 9772 C CA . ALA B 1 579 ? 25.734 -19.078 -15.102 1 87.38 579 ALA B CA 1
ATOM 9773 C C . ALA B 1 579 ? 26.188 -19.953 -13.93 1 87.38 579 ALA B C 1
ATOM 9775 O O . ALA B 1 579 ? 27.391 -20.109 -13.703 1 87.38 579 ALA B O 1
ATOM 9776 N N . LEU B 1 580 ? 25.297 -20.484 -13.219 1 87.69 580 LEU B N 1
ATOM 9777 C CA . LEU B 1 580 ? 25.609 -21.328 -12.07 1 87.69 580 LEU B CA 1
ATOM 9778 C C . LEU B 1 580 ? 26.234 -22.656 -12.523 1 87.69 580 LEU B C 1
ATOM 9780 O O . LEU B 1 580 ? 27.141 -23.172 -11.875 1 87.69 580 LEU B O 1
ATOM 9784 N N . PHE B 1 581 ? 25.719 -23.188 -13.609 1 91.56 581 PHE B N 1
ATOM 9785 C CA . PHE B 1 581 ? 26.281 -24.422 -14.164 1 91.56 581 PHE B CA 1
ATOM 9786 C C . PHE B 1 581 ? 27.734 -24.203 -14.57 1 91.56 581 PHE B C 1
ATOM 9788 O O . PHE B 1 581 ? 28.562 -25.109 -14.398 1 91.56 581 PHE B O 1
ATOM 9795 N N . GLU B 1 582 ? 27.984 -23.016 -15.109 1 88.31 582 GLU B N 1
ATOM 9796 C CA . GLU B 1 582 ? 29.359 -22.703 -15.484 1 88.31 582 GLU B CA 1
ATOM 9797 C C . GLU B 1 582 ? 30.281 -22.719 -14.273 1 88.31 582 GLU B C 1
ATOM 9799 O O . GLU B 1 582 ? 31.406 -23.188 -14.344 1 88.31 582 GLU B O 1
ATOM 9804 N N . ILE B 1 583 ? 29.797 -22.156 -13.242 1 83.12 583 ILE B N 1
ATOM 9805 C CA . ILE B 1 583 ? 30.562 -22.141 -12 1 83.12 583 ILE B CA 1
ATOM 9806 C C . ILE B 1 583 ? 30.766 -23.578 -11.508 1 83.12 583 ILE B C 1
ATOM 9808 O O . ILE B 1 583 ? 31.875 -23.953 -11.117 1 83.12 583 ILE B O 1
ATOM 9812 N N . ASP B 1 584 ? 29.797 -24.375 -11.547 1 85 584 ASP B N 1
ATOM 9813 C CA . ASP B 1 584 ? 29.859 -25.766 -11.117 1 85 584 ASP B CA 1
ATOM 9814 C C . ASP B 1 584 ? 30.828 -26.562 -11.977 1 85 584 ASP B C 1
ATOM 9816 O O . ASP B 1 584 ? 31.609 -27.359 -11.453 1 85 584 ASP B O 1
ATOM 9820 N N . ASP B 1 585 ? 30.781 -26.266 -13.203 1 84.06 585 ASP B N 1
ATOM 9821 C CA . ASP B 1 585 ? 31.656 -26.969 -14.133 1 84.06 585 ASP B CA 1
ATOM 9822 C C . ASP B 1 585 ? 33.125 -26.578 -13.906 1 84.06 585 ASP B C 1
ATOM 9824 O O . ASP B 1 585 ? 34.031 -27.406 -14.039 1 84.06 585 ASP B O 1
ATOM 9828 N N . SER B 1 586 ? 33.281 -25.281 -13.562 1 80.31 586 SER B N 1
ATOM 9829 C CA . SER B 1 586 ? 34.625 -24.828 -13.312 1 80.31 586 SER B CA 1
ATOM 9830 C C . SER B 1 586 ? 35.219 -25.453 -12.047 1 80.31 586 SER B C 1
ATOM 9832 O O . SER B 1 586 ? 36.438 -25.656 -11.945 1 80.31 586 SER B O 1
ATOM 9834 N N . LEU B 1 587 ? 34.406 -25.734 -11.156 1 76.19 587 LEU B N 1
ATOM 9835 C CA . LEU B 1 587 ? 34.844 -26.344 -9.914 1 76.19 587 LEU B CA 1
ATOM 9836 C C . LEU B 1 587 ? 35.25 -27.812 -10.133 1 76.19 587 LEU B C 1
ATOM 9838 O O . LEU B 1 587 ? 36.031 -28.359 -9.367 1 76.19 587 LEU B O 1
ATOM 9842 N N . CYS B 1 588 ? 34.656 -28.391 -11.055 1 65.38 588 CYS B N 1
ATOM 9843 C CA . CYS B 1 588 ? 35 -29.766 -11.367 1 65.38 588 CYS B CA 1
ATOM 9844 C C . CYS B 1 588 ? 36.438 -29.875 -11.922 1 65.38 588 CYS B C 1
ATOM 9846 O O . CYS B 1 588 ? 37.094 -30.875 -11.734 1 65.38 588 CYS B O 1
ATOM 9848 N N . TYR B 1 589 ? 36.781 -28.766 -12.547 1 62.12 589 TYR B N 1
ATOM 9849 C CA . TYR B 1 589 ? 38.094 -28.75 -13.18 1 62.12 589 TYR B CA 1
ATOM 9850 C C . TYR B 1 589 ? 39.156 -28.156 -12.258 1 62.12 589 TYR B C 1
ATOM 9852 O O . TYR B 1 589 ? 40.344 -28.516 -12.336 1 62.12 589 TYR B O 1
ATOM 9860 N N . SER B 1 590 ? 38.688 -27.094 -11.578 1 61.72 590 SER B N 1
ATOM 9861 C CA . SER B 1 590 ? 39.594 -26.453 -10.648 1 61.72 590 SER B CA 1
ATOM 9862 C C . SER B 1 590 ? 39.031 -26.453 -9.234 1 61.72 590 SER B C 1
ATOM 9864 O O . SER B 1 590 ? 37.844 -26.484 -9.039 1 61.72 590 SER B O 1
ATOM 9866 N N . ASP B 1 591 ? 39.875 -26.75 -8.32 1 59.56 591 ASP B N 1
ATOM 9867 C CA . ASP B 1 591 ? 39.469 -26.766 -6.918 1 59.56 591 ASP B CA 1
ATOM 9868 C C . ASP B 1 591 ? 39.094 -25.375 -6.445 1 59.56 591 ASP B C 1
ATOM 9870 O O . ASP B 1 591 ? 38.75 -25.172 -5.273 1 59.56 591 ASP B O 1
ATOM 9874 N N . GLN B 1 592 ? 39.188 -24.406 -7.391 1 57.78 592 GLN B N 1
ATOM 9875 C CA . GLN B 1 592 ? 38.844 -23.031 -7.02 1 57.78 592 GLN B CA 1
ATOM 9876 C C . GLN B 1 592 ? 37.812 -22.438 -7.977 1 57.78 592 GLN B C 1
ATOM 9878 O O . GLN B 1 592 ? 37.844 -22.719 -9.18 1 57.78 592 GLN B O 1
ATOM 9883 N N . ALA B 1 593 ? 36.688 -22.078 -7.516 1 60.41 593 ALA B N 1
ATOM 9884 C CA . ALA B 1 593 ? 35.75 -21.344 -8.367 1 60.41 593 ALA B CA 1
ATOM 9885 C C . ALA B 1 593 ? 35.438 -19.984 -7.766 1 60.41 593 ALA B C 1
ATOM 9887 O O . ALA B 1 593 ? 35.438 -19.812 -6.543 1 60.41 593 ALA B O 1
ATOM 9888 N N . TYR B 1 594 ? 35.469 -18.984 -8.68 1 58.62 594 TYR B N 1
ATOM 9889 C CA . TYR B 1 594 ? 35.094 -17.625 -8.289 1 58.62 594 TYR B CA 1
ATOM 9890 C C . TYR B 1 594 ? 33.594 -17.391 -8.445 1 58.62 594 TYR B C 1
ATOM 9892 O O . TYR B 1 594 ? 33.031 -17.641 -9.508 1 58.62 594 TYR B O 1
ATOM 9900 N N . PHE B 1 595 ? 32.938 -17.312 -7.297 1 65.19 595 PHE B N 1
ATOM 9901 C CA . PHE B 1 595 ? 31.531 -16.938 -7.301 1 65.19 595 PHE B CA 1
ATOM 9902 C C . PHE B 1 595 ? 31.359 -15.438 -7.133 1 65.19 595 PHE B C 1
ATOM 9904 O O . PHE B 1 595 ? 31.625 -14.898 -6.059 1 65.19 595 PHE B O 1
ATOM 9911 N N . SER B 1 596 ? 31.109 -14.734 -8.25 1 67.94 596 SER B N 1
ATOM 9912 C CA . SER B 1 596 ? 30.859 -13.297 -8.219 1 67.94 596 SER B CA 1
ATOM 9913 C C . SER B 1 596 ? 29.406 -12.977 -8.547 1 67.94 596 SER B C 1
ATOM 9915 O O . SER B 1 596 ? 28.953 -13.211 -9.672 1 67.94 596 SER B O 1
ATOM 9917 N N . MET B 1 597 ? 28.734 -12.508 -7.551 1 70.25 597 MET B N 1
ATOM 9918 C CA . MET B 1 597 ? 27.344 -12.102 -7.762 1 70.25 597 MET B CA 1
ATOM 9919 C C . MET B 1 597 ? 27.234 -11.078 -8.883 1 70.25 597 MET B C 1
ATOM 9921 O O . MET B 1 597 ? 26.297 -11.109 -9.672 1 70.25 597 MET B O 1
ATOM 9925 N N . GLU B 1 598 ? 28.172 -10.195 -8.883 1 67 598 GLU B N 1
ATOM 9926 C CA . GLU B 1 598 ? 28.172 -9.164 -9.914 1 67 598 GLU B CA 1
ATOM 9927 C C . GLU B 1 598 ? 28.25 -9.781 -11.305 1 67 598 GLU B C 1
ATOM 9929 O O . GLU B 1 598 ? 27.562 -9.336 -12.227 1 67 598 GLU B O 1
ATOM 9934 N N . GLU B 1 599 ? 29.094 -10.75 -11.406 1 74.69 599 GLU B N 1
ATOM 9935 C CA . GLU B 1 599 ? 29.234 -11.406 -12.703 1 74.69 599 GLU B CA 1
ATOM 9936 C C . GLU B 1 599 ? 27.953 -12.156 -13.086 1 74.69 599 GLU B C 1
ATOM 9938 O O . GLU B 1 599 ? 27.562 -12.148 -14.258 1 74.69 599 GLU B O 1
ATOM 9943 N N . ILE B 1 600 ? 27.344 -12.797 -12.156 1 77.25 600 ILE B N 1
ATOM 9944 C CA . ILE B 1 600 ? 26.109 -13.523 -12.406 1 77.25 600 ILE B CA 1
ATOM 9945 C C . ILE B 1 600 ? 25.016 -12.547 -12.844 1 77.25 600 ILE B C 1
ATOM 9947 O O . ILE B 1 600 ? 24.297 -12.805 -13.812 1 77.25 600 ILE B O 1
ATOM 9951 N N . ILE B 1 601 ? 24.969 -11.43 -12.148 1 73.56 601 ILE B N 1
ATOM 9952 C CA . ILE B 1 601 ? 23.969 -10.406 -12.453 1 73.56 601 ILE B CA 1
ATOM 9953 C C . ILE B 1 601 ? 24.188 -9.875 -13.867 1 73.56 601 ILE B C 1
ATOM 9955 O O . ILE B 1 601 ? 23.234 -9.711 -14.633 1 73.56 601 ILE B O 1
ATOM 9959 N N . ARG B 1 602 ? 25.438 -9.68 -14.195 1 74.5 602 ARG B N 1
ATOM 9960 C CA . ARG B 1 602 ? 25.766 -9.188 -15.523 1 74.5 602 ARG B CA 1
ATOM 9961 C C . ARG B 1 602 ? 25.328 -10.172 -16.594 1 74.5 602 ARG B C 1
ATOM 9963 O O . ARG B 1 602 ? 24.797 -9.773 -17.641 1 74.5 602 ARG B O 1
ATOM 9970 N N . LYS B 1 603 ? 25.531 -11.398 -16.391 1 80.75 603 LYS B N 1
ATOM 9971 C CA . LYS B 1 603 ? 25.156 -12.438 -17.344 1 80.75 603 LYS B CA 1
ATOM 9972 C C . LYS B 1 603 ? 23.656 -12.523 -17.516 1 80.75 603 LYS B C 1
ATOM 9974 O O . LYS B 1 603 ? 23.156 -12.719 -18.641 1 80.75 603 LYS B O 1
ATOM 9979 N N . VAL B 1 604 ? 22.969 -12.391 -16.453 1 81.19 604 VAL B N 1
ATOM 9980 C CA . VAL B 1 604 ? 21.516 -12.5 -16.5 1 81.19 604 VAL B CA 1
ATOM 9981 C C . VAL B 1 604 ? 20.922 -11.273 -17.172 1 81.19 604 VAL B C 1
ATOM 9983 O O . VAL B 1 604 ? 19.969 -11.383 -17.969 1 81.19 604 VAL B O 1
ATOM 9986 N N . LEU B 1 605 ? 21.469 -10.141 -16.906 1 74.5 605 LEU B N 1
ATOM 9987 C CA . LEU B 1 605 ? 20.953 -8.898 -17.469 1 74.5 605 LEU B CA 1
ATOM 9988 C C . LEU B 1 605 ? 21.203 -8.836 -18.969 1 74.5 605 LEU B C 1
ATOM 9990 O O . LEU B 1 605 ? 20.5 -8.141 -19.703 1 74.5 605 LEU B O 1
ATOM 9994 N N . LYS B 1 606 ? 22.172 -9.445 -19.422 1 76 606 LYS B N 1
ATOM 9995 C CA . LYS B 1 606 ? 22.547 -9.43 -20.828 1 76 606 LYS B CA 1
ATOM 9996 C C . LYS B 1 606 ? 21.453 -10.047 -21.703 1 76 606 LYS B C 1
ATOM 9998 O O . LYS B 1 606 ? 21.344 -9.75 -22.891 1 76 606 LYS B O 1
ATOM 10003 N N . VAL B 1 607 ? 20.703 -10.805 -21.031 1 77.19 607 VAL B N 1
ATOM 10004 C CA . VAL B 1 607 ? 19.703 -11.508 -21.828 1 77.19 607 VAL B CA 1
ATOM 10005 C C . VAL B 1 607 ? 18.562 -10.562 -22.172 1 77.19 607 VAL B C 1
ATOM 10007 O O . VAL B 1 607 ? 17.828 -10.781 -23.141 1 77.19 607 VAL B O 1
ATOM 10010 N N . ASP B 1 608 ? 18.453 -9.539 -21.266 1 68.25 608 ASP B N 1
ATOM 10011 C CA . ASP B 1 608 ? 17.375 -8.586 -21.547 1 68.25 608 ASP B CA 1
ATOM 10012 C C . ASP B 1 608 ? 17.859 -7.473 -22.469 1 68.25 608 ASP B C 1
ATOM 10014 O O . ASP B 1 608 ? 18.938 -6.902 -22.266 1 68.25 608 ASP B O 1
ATOM 10018 N N . GLU B 1 609 ? 17.609 -7.531 -23.703 1 56.56 609 GLU B N 1
ATOM 10019 C CA . GLU B 1 609 ? 18.047 -6.562 -24.719 1 56.56 609 GLU B CA 1
ATOM 10020 C C . GLU B 1 609 ? 17.984 -5.137 -24.172 1 56.56 609 GLU B C 1
ATOM 10022 O O . GLU B 1 609 ? 18.781 -4.281 -24.578 1 56.56 609 GLU B O 1
ATOM 10027 N N . LYS B 1 610 ? 17.219 -4.926 -23.25 1 49.31 610 LYS B N 1
ATOM 10028 C CA . LYS B 1 610 ? 16.922 -3.539 -22.922 1 49.31 610 LYS B CA 1
ATOM 10029 C C . LYS B 1 610 ? 17.859 -3.016 -21.828 1 49.31 610 LYS B C 1
ATOM 10031 O O . LYS B 1 610 ? 17.734 -1.864 -21.406 1 49.31 610 LYS B O 1
ATOM 10036 N N . PHE B 1 611 ? 18.672 -3.891 -21.375 1 49.03 611 PHE B N 1
ATOM 10037 C CA . PHE B 1 611 ? 19.469 -3.389 -20.266 1 49.03 611 PHE B CA 1
ATOM 10038 C C . PHE B 1 611 ? 20.656 -2.578 -2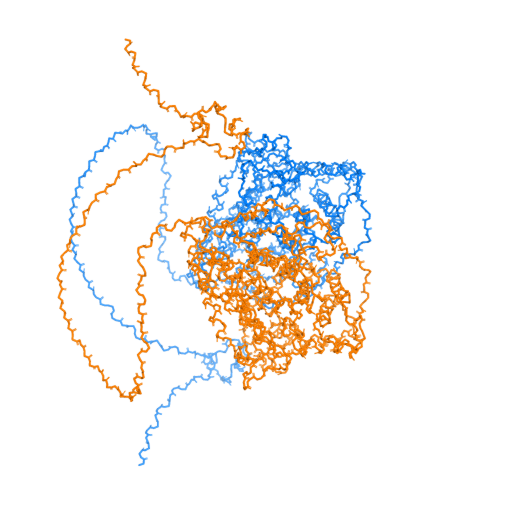0.781 1 49.03 611 PHE B C 1
ATOM 10040 O O . PHE B 1 611 ? 21.578 -3.129 -21.375 1 49.03 611 PHE B O 1
ATOM 10047 N N . HIS B 1 612 ? 20.531 -1.357 -20.969 1 45.16 612 HIS B N 1
ATOM 10048 C CA . HIS B 1 612 ? 21.641 -0.488 -21.391 1 45.16 612 HIS B CA 1
ATOM 10049 C C . HIS B 1 612 ? 22.281 0.184 -20.172 1 45.16 612 HIS B C 1
ATOM 10051 O O . HIS B 1 612 ? 23.188 1.012 -20.344 1 45.16 612 HIS B O 1
ATOM 10057 N N . GLY B 1 613 ? 21.906 -0.083 -18.953 1 46.28 613 GLY B N 1
ATOM 10058 C CA . GLY B 1 613 ? 22.391 0.827 -17.922 1 46.28 613 GLY B CA 1
ATOM 10059 C C . GLY B 1 613 ? 23.594 0.283 -17.156 1 46.28 613 GLY B C 1
ATOM 10060 O O . GLY B 1 613 ? 23.969 -0.88 -17.328 1 46.28 613 GLY B O 1
ATOM 10061 N N . SER B 1 614 ? 24.562 1.334 -16.797 1 45.56 614 SER B N 1
ATOM 10062 C CA . SER B 1 614 ? 25.672 1.057 -15.891 1 45.56 614 SER B CA 1
ATOM 10063 C C . SER B 1 614 ? 25.156 0.572 -14.539 1 45.56 614 SER B C 1
ATOM 10065 O O . SER B 1 614 ? 24.094 0.983 -14.086 1 45.56 614 SER B O 1
ATOM 10067 N N . PHE B 1 615 ? 25.625 -0.578 -14.094 1 46.59 615 PHE B N 1
ATOM 10068 C CA . PHE B 1 615 ? 25.281 -1.219 -12.828 1 46.59 615 PHE B CA 1
ATOM 10069 C C . PHE B 1 615 ? 25.906 -0.466 -11.656 1 46.59 615 PHE B C 1
ATOM 10071 O O . PHE B 1 615 ? 27.109 -0.229 -11.633 1 46.59 615 PHE B O 1
ATOM 10078 N N . SER B 1 616 ? 25.344 0.623 -11.25 1 45.41 616 SER B N 1
ATOM 10079 C CA . SER B 1 616 ? 25.906 1.042 -9.969 1 45.41 616 SER B CA 1
ATOM 10080 C C . SER B 1 616 ? 25.234 0.327 -8.805 1 45.41 616 SER B C 1
ATOM 10082 O O . SER B 1 616 ? 24 0.308 -8.711 1 45.41 616 SER B O 1
ATOM 10084 N N . PHE B 1 617 ? 25.859 -0.706 -8.367 1 43.72 617 PHE B N 1
ATOM 10085 C CA . PHE B 1 617 ? 25.359 -1.393 -7.188 1 43.72 617 PHE B CA 1
ATOM 10086 C C . PHE B 1 617 ? 25.344 -0.459 -5.98 1 43.72 617 PHE B C 1
ATOM 10088 O O . PHE B 1 617 ? 26.312 0.275 -5.746 1 43.72 617 PHE B O 1
ATOM 10095 N N . ALA B 1 618 ? 24.312 -0.075 -5.711 1 41.19 618 ALA B N 1
ATOM 10096 C CA . ALA B 1 618 ? 24.344 0.614 -4.426 1 41.19 618 ALA B CA 1
ATOM 10097 C C . ALA B 1 618 ? 25.219 -0.135 -3.422 1 41.19 618 ALA B C 1
ATOM 10099 O O . ALA B 1 618 ? 25.172 -1.366 -3.348 1 41.19 618 ALA B O 1
ATOM 10100 N N . PRO B 1 619 ? 26.234 0.575 -3.051 1 39.03 619 PRO B N 1
ATOM 10101 C CA . PRO B 1 619 ? 27.172 -0.062 -2.123 1 39.03 619 PRO B CA 1
ATOM 10102 C C . PRO B 1 619 ? 26.469 -0.908 -1.063 1 39.03 619 PRO B C 1
ATOM 10104 O O . PRO B 1 619 ? 27.031 -1.9 -0.589 1 39.03 619 PRO B O 1
ATOM 10107 N N . GLU B 1 620 ? 25.391 -0.421 -0.725 1 38.34 620 GLU B N 1
ATOM 10108 C CA . GLU B 1 620 ? 24.75 -1.141 0.375 1 38.34 620 GLU B CA 1
ATOM 10109 C C . GLU B 1 620 ? 24.344 -2.551 -0.047 1 38.34 620 GLU B C 1
ATOM 10111 O O . GLU B 1 620 ? 24.281 -3.459 0.785 1 38.34 620 GLU B O 1
ATOM 10116 N N . LEU B 1 621 ? 24.156 -2.572 -1.313 1 35.38 621 LEU B N 1
ATOM 10117 C CA . LEU B 1 621 ? 23.812 -3.889 -1.847 1 35.38 621 LEU B CA 1
ATOM 10118 C C . LEU B 1 621 ? 25.078 -4.637 -2.283 1 35.38 621 LEU B C 1
ATOM 10120 O O . LEU B 1 621 ? 25.094 -5.867 -2.316 1 35.38 621 LEU B O 1
ATOM 10124 N N . VAL B 1 622 ? 26.109 -3.809 -2.795 1 31.33 622 VAL B N 1
ATOM 10125 C CA . VAL B 1 622 ? 27.297 -4.375 -3.436 1 31.33 622 VAL B CA 1
ATOM 10126 C C . VAL B 1 622 ? 28.203 -5.02 -2.385 1 31.33 622 VAL B C 1
ATOM 10128 O O . VAL B 1 622 ? 28.891 -6.008 -2.668 1 31.33 622 VAL B O 1
ATOM 10131 N N . GLU B 1 623 ? 28.5 -4.27 -1.482 1 29.09 623 GLU B N 1
ATOM 10132 C CA . GLU B 1 623 ? 29.625 -4.77 -0.706 1 29.09 623 GLU B CA 1
ATOM 10133 C C . GLU B 1 623 ? 29.453 -6.246 -0.363 1 29.09 623 GLU B C 1
ATOM 10135 O O . GLU B 1 623 ? 30.234 -6.805 0.408 1 29.09 623 GLU B O 1
ATOM 10140 N N . SER B 1 624 ? 28.453 -6.723 -0.849 1 26.98 624 SER B N 1
ATOM 10141 C CA . SER B 1 624 ? 28.625 -8.141 -0.554 1 26.98 624 SER B CA 1
ATOM 10142 C C . SER B 1 624 ? 29.578 -8.805 -1.551 1 26.98 624 SER B C 1
ATOM 10144 O O . SER B 1 624 ? 29.188 -9.086 -2.686 1 26.98 624 SER B O 1
ATOM 10146 N N . TYR B 1 625 ? 30.656 -8.125 -1.855 1 23.05 625 TYR B N 1
ATOM 10147 C CA . TYR B 1 625 ? 31.672 -8.828 -2.629 1 23.05 625 TYR B CA 1
ATOM 10148 C C . TYR B 1 625 ? 31.906 -10.234 -2.072 1 23.05 625 TYR B C 1
ATOM 10150 O O . TYR B 1 625 ? 32.031 -10.414 -0.859 1 23.05 625 TYR B O 1
ATOM 10158 N N . PHE B 1 626 ? 31.406 -11.109 -2.805 1 25.88 626 PHE B N 1
ATOM 10159 C CA . PHE B 1 626 ? 31.844 -12.477 -2.533 1 25.88 626 PHE B CA 1
ATOM 10160 C C . PHE B 1 626 ? 33.312 -12.664 -2.906 1 25.88 626 PHE B C 1
ATOM 10162 O O . PHE B 1 626 ? 33.688 -12.516 -4.07 1 25.88 626 PHE B O 1
ATOM 10169 N N . GLU B 1 627 ? 34.219 -11.914 -2.498 1 24.28 627 GLU B N 1
ATOM 10170 C CA . GLU B 1 627 ? 35.5 -12.555 -2.814 1 24.28 627 GLU B CA 1
ATOM 10171 C C . GLU B 1 627 ? 35.562 -13.977 -2.27 1 24.28 627 GLU B C 1
ATOM 10173 O O . GLU B 1 627 ? 35.312 -14.203 -1.084 1 24.28 627 GLU B O 1
ATOM 10178 N N . PHE B 1 628 ? 35.094 -14.875 -3.141 1 25.22 628 PHE B N 1
ATOM 10179 C CA . PHE B 1 628 ? 35.406 -16.266 -2.855 1 25.22 628 PHE B CA 1
ATOM 10180 C C . PHE B 1 628 ? 36.906 -16.469 -2.805 1 25.22 628 PHE B C 1
ATOM 10182 O O . PHE B 1 628 ? 37.594 -16.422 -3.836 1 25.22 628 PHE B O 1
ATOM 10189 N N . ASP B 1 629 ? 37.656 -16.031 -1.984 1 25.16 629 ASP B N 1
ATOM 10190 C CA . ASP B 1 629 ? 38.906 -16.781 -1.9 1 25.16 629 ASP B CA 1
ATOM 10191 C C . ASP B 1 629 ? 38.656 -18.281 -1.844 1 25.16 629 ASP B C 1
ATOM 10193 O O . ASP B 1 629 ? 37.562 -18.719 -1.48 1 25.16 629 ASP B O 1
ATOM 10197 N N . GLY B 1 630 ? 39.625 -19.25 -2.121 1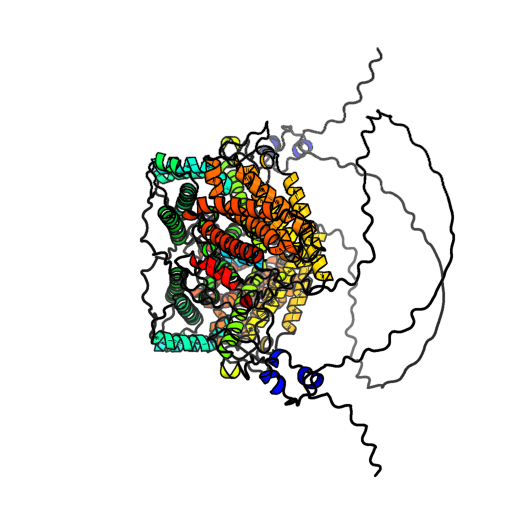 23.31 630 GLY B N 1
ATOM 10198 C CA . GLY B 1 630 ? 39.688 -20.703 -2.016 1 23.31 630 GLY B CA 1
ATOM 10199 C C . GLY B 1 630 ? 38.906 -21.25 -0.847 1 23.31 630 GLY B C 1
ATOM 10200 O O . GLY B 1 630 ? 38.531 -22.438 -0.834 1 23.31 630 GLY B O 1
ATOM 10201 N N . ASP B 1 631 ? 39 -20.625 0.424 1 21.89 631 ASP B N 1
ATOM 10202 C CA . ASP B 1 631 ? 38.562 -21.375 1.597 1 21.89 631 ASP B CA 1
ATOM 10203 C C . ASP B 1 631 ? 37.062 -21.406 1.716 1 21.89 631 ASP B C 1
ATOM 10205 O O . ASP B 1 631 ? 36.531 -21.688 2.787 1 21.89 631 ASP B O 1
ATOM 10209 N N . TRP B 1 632 ? 36.312 -21.172 1.037 1 20.55 632 TRP B N 1
ATOM 10210 C CA . TRP B 1 632 ? 35 -21.766 1.372 1 20.55 632 TRP B CA 1
ATOM 10211 C C . TRP B 1 632 ? 35.094 -23.281 1.294 1 20.55 632 TRP B C 1
ATOM 10213 O O . TRP B 1 632 ? 34.062 -23.969 1.425 1 20.55 632 TRP B O 1
ATOM 10223 N N . ILE B 1 633 ? 36.219 -23.781 0.677 1 15.45 633 ILE B N 1
ATOM 10224 C CA . ILE B 1 633 ? 36.656 -25.156 0.887 1 15.45 633 ILE B CA 1
ATOM 10225 C C . ILE B 1 633 ? 37.375 -25.266 2.234 1 15.45 633 ILE B C 1
ATOM 10227 O O . ILE B 1 633 ? 38.25 -24.469 2.537 1 15.45 633 ILE B O 1
#

pLDDT: mean 74.41, std 25.77, range [14.05, 98.69]

Sequence (1266 aa):
MSESPTPRRSQRRPLSCLNCARQKIRCSKTIPCLSCIDRGQASSCEREVVQITRSGKRRRTRQTETERNETDDAESTPHLASASPLEDSEHLGSTVLEPPASSKSLLYSQAPHIRSDAVVTLEFLSHGRQSIFRIGDTNLRPQPSESIAWDLFFTTEQAHILLDYHRDHISWMHNVVHMPTFCSEFEEHLSNTPQEKSWVALYYALICSTVYHADELRLLDMGISSSISLVQTLYDRSIQYMYEANFMAAHRLANVQTICILLQVAYNIDQADLISVLLSAAIRISQSLGLHRLGPDRDNVLPPEGTTITEYLIDREVKKRTWWFLVRQDWLQIPFQNTFVIHANQFNTPLPLNCHEDVSKMIQDGKVVVLPKTTFTPTSYSNELHKVAIVIWKHQNRVCASGHPGNSREGVLRLYEHTMWADAELKSRYKEMPEFFRYRDSGEARLPDFVKQLPSIQLLSFAHKTHTVHRYFQLQSFGDRAFAFTQQSCLAISQICIKDLESWPRDTASSIAMKMWTVITHIITCCVNLTFSSIFRKENTLLYDAIEMQRLARVGRATVRSVECWSSIARRGGALLDALFEIDDSLCYSDQAYFSMEEIIRKVLKVDEKFHGSFSFAPELVESYFEFDGDWIMSESPTPRRSQRRPLSCLNCARQKIRCSKTIPCLSCIDRGQASSCEREVVQITRSGKRRRTRQTETERNETDDAESTPHLASASPLEDSEHLGSTVLEPPASSKSLLYSQAPHIRSDAVVTLEFLSHGRQSIFRIGDTNLRPQPSESIAWDLFFTTEQAHILLDYHRDHISWMHNVVHMPTFCSEFEEHLSNTPQEKSWVALYYALICSTVYHADELRLLDMGISSSISLVQTLYDRSIQYMYEANFMAAHRLANVQTICILLQVAYNIDQADLISVLLSAAIRISQSLGLHRLGPDRDNVLPPEGTTITEYLIDREVKKRTWWFLVRQDWLQIPFQNTFVIHANQFNTPLPLNCHEDVSKMIQDGKVVVLPKTTFTPTSYSNELHKVAIVIWKHQNRVCASGHPGNSREGVLRLYEHTMWADAELKSRYKEMPEFFRYRDSGEARLPDFVKQLPSIQLLSFAHKTHTVHRYFQLQSFGDRAFAFTQQSCLAISQICIKDLESWPRDTASSIAMKMWTVITHIITCCVNLTFSSIFRKENTLLYDAIEMQRLARVGRATVRSVECWSSIARRGGALLDALFEIDDSLCYSDQAYFSMEEIIRKVLKVDEKFHGSFSFAPELVESYFEFDGDWI

Radius of gyration: 36.18 Å; Cα contacts (8 Å, |Δi|>4): 1570; chains: 2; bounding box: 117×104×102 Å

Nearest PDB structures (foldseek):
  2veq-assembly1_A-2  TM=5.929E-01  e=1.143E-07  Saccharomyces cerevisiae
  6f07-assembly1_B  TM=5.908E-01  e=1.236E-07  Saccharomyces cerevisiae
  6f07-assembly1_A  TM=5.909E-01  e=1.286E-07  Saccharomyces cerevisiae
  2veq-assembly1_A-2  TM=6.188E-01  e=9.986E-08  Saccharomyces cerevisiae
  6f07-assembly1_A  TM=6.165E-01  e=2.023E-07  Saccharomyces cerevisiae

InterPro domains:
  IPR001138 Zn(2)Cys(6) fungal-type DNA-binding domain [PF00172] (16-46)
  IPR001138 Zn(2)Cys(6) fungal-type DNA-binding domain [PS00463] (16-45)
  IPR001138 Zn(2)Cys(6) fungal-type DNA-binding domain [PS50048] (16-45)
  IPR001138 Zn(2)Cys(6) fungal-type DNA-binding domain [SM00066] (11-56)
  IPR007219 Xylanolytic transcriptional activator, regulatory domain [PF04082] (175-352)
  IPR036864 Zn(2)-C6 fungal-type DNA-binding domain superfamily [SSF57701] (7-49)

Foldseek 3Di:
DPPPDPPDDPDDFDLAWPVCVVVVHDFCSDQQTPVCVVVVNSPRGHGDDDDDDDDDDDDDDDDDDDDDDDDDDDDDDDDDDDPDDPDDPDDPDPPPVPPDDDPPPPPPQPQQCPDLCLLLLLLVLLLQDCVQPVFPDLPPDLPLDDPDQDDLVDDPVLLVVLLVCCVVFPCLVQVLDLSVVLVVVVVVCVVPPDPQLLNSLLSLLSSLLSLQQFDQVVCVVSVHHGALVVSVVSLSSSVSSCVVNVCLVDQDSSNLNSLRSNVQQCSFNNNSHVSVVSLVSSLVSLVVVVLQELADDDDPDDDPPPDDLLRVQVVNLSSLSSNLSSLLVQLVCCLNVVDGDDDPVPGHRDHHAAAESPSPGQDDPSDGDGDDLLADHSCNLVRLSSVLSVLSNVLSVVLVVLPDLPPDPVSVVVNVVSLVVSLVVLVVSVVPHHPQLADLPDDDRHDDPSCSCNNLLSLLVSLVSNCSSLSSCLLVCLLDVVNVVSLCSNLVSLLVSLVVVVPDDDDRNVSSSLSGPSNLSSLLSSLVSLLSCLLSCVSVVPPDDNVSSNVSSVSSLVSLVVCVSSGSSSQLSSQLSVVSVVQSVVCVVPLDGQDAPVVSSVRSVVSPVSRPDDRPRPVVRHPSRSRPDSPVD/DCPPDDPDDPDDFDLAWPVCVVVVHDFCSDQQTPVCVVVVNNVRGHGDDDDDDDDDDDDDPDDDDDDDDDDDDDDDDDDDDDPDDPDDDDDPDPPPVPPDDDPPPPPPQPQQCPDLCLLLLLLVLLLQDCVQPVFPDLPPDLPLDDPDDDDLVDDPVLLVVLLVCCVVFPCLVQVLDLSVVLVVVVVVCVVPPDPQLLNSLLSLLSSLLSLQLFDQVVCVVSVHHGALVVSVVSLSSSVSSCVVNVCLVDPDSSNLNSLSSNVQACSFNNNSHVSVVSLVSSLVSLVVVVLQELADDDDPDDDPPPDDLLRVQVVNLSSLSSNLSSLLVQLVCCLNVVDGDDDPVPGHRDHHAAAESPSPGQDDPSDGDGDDLLADHSCNLVRLSSVLSVLSNVLSVVLVVLPDLPPDPVSVVVNVVSLVVSLVVLVVSVVPHHPQLADLPDDDRHPDPSQSCNNLLVLLVSLVSNCSSLSSCLLVCLQDVVNVVSLCSNLVSLLVSLVVVVPDDDDRNNSSSLSGLSNLSSLLSSLVSLLSCLLSCVSVVPDDDNVSSNVSSVSSLVSLVVCVSSGSSSQLSSQLSVVSVVQSVVCVVPVDGADFPVVSSVRSVVSPVSRPDDRPRPCVRHVVGSRPDSPVD

Organism: NCBI:txid1448308

Solvent-accessible surface area (backbone atoms only — not comparable to full-atom values): 72064 Å² total; per-residue (Å²): 130,79,72,68,77,75,72,79,77,73,84,75,78,81,62,47,28,49,53,32,62,75,64,77,44,82,48,67,56,43,86,48,17,62,52,29,47,74,68,73,40,35,90,68,30,39,63,86,84,86,81,86,84,82,89,88,84,88,86,87,86,91,82,89,84,91,79,88,79,81,83,90,77,82,85,75,81,84,73,81,84,72,82,78,74,80,82,77,76,82,76,81,75,73,76,70,72,68,76,74,76,84,77,66,84,68,72,76,67,74,58,69,76,69,59,51,58,53,65,53,50,57,54,39,55,23,42,59,40,44,64,79,36,66,60,57,83,71,79,76,66,80,68,82,67,67,88,70,70,96,65,79,90,53,53,73,67,50,48,49,52,47,52,51,47,26,57,70,58,45,40,46,78,66,43,38,65,60,56,66,61,51,54,52,50,50,57,52,33,73,79,38,77,71,82,51,40,32,54,52,13,29,52,30,23,52,50,25,44,33,61,64,36,46,47,65,70,61,34,44,74,66,72,38,84,80,45,66,67,56,36,49,50,33,47,49,48,16,52,49,28,30,57,70,40,36,45,56,56,48,72,49,69,43,47,40,44,22,53,59,43,40,53,63,46,26,43,27,68,69,30,34,41,34,47,54,26,47,49,42,28,34,53,47,44,37,50,45,71,40,39,42,62,60,41,69,92,67,85,84,70,80,51,57,92,95,47,50,57,66,57,45,52,52,50,51,45,33,40,26,26,40,44,46,50,51,48,27,55,39,31,64,36,22,76,76,64,63,45,59,47,82,52,79,85,58,46,52,44,52,79,57,70,44,34,57,76,53,61,78,64,18,44,52,94,88,34,72,43,73,50,59,82,78,54,86,38,52,41,47,64,49,52,52,48,40,55,52,18,50,49,48,40,50,40,49,53,52,51,56,72,69,44,81,41,70,91,41,69,68,29,50,52,53,52,48,50,48,34,52,49,42,50,50,52,51,52,51,51,59,70,68,45,46,63,62,45,71,35,74,82,49,80,85,68,68,62,59,71,56,47,54,48,45,14,60,52,47,48,34,51,49,39,41,54,50,42,53,60,37,38,66,42,50,71,51,16,52,77,35,73,91,34,38,62,51,42,51,56,48,48,53,44,29,51,53,44,45,57,52,55,71,67,58,64,96,44,63,35,46,50,32,48,61,57,32,52,65,51,46,49,29,46,45,53,32,26,52,54,28,42,49,50,42,59,44,29,86,62,36,65,84,78,58,62,45,66,58,31,46,51,47,26,50,52,40,47,53,58,38,57,74,39,31,87,69,17,46,29,30,42,25,36,42,37,44,51,51,50,49,49,51,44,39,54,41,37,73,78,29,88,52,47,79,51,46,62,67,58,46,49,52,56,25,44,62,71,43,83,73,63,78,54,73,82,63,60,50,61,88,72,41,67,64,66,41,70,47,59,58,59,70,97,135,82,76,72,80,76,76,80,78,75,85,77,76,80,60,49,30,47,53,30,63,72,65,75,44,84,52,66,52,42,86,49,17,62,51,30,49,73,66,74,38,31,88,68,29,39,65,88,84,87,82,87,84,84,89,86,83,94,77,89,77,80,78,89,83,91,80,89,84,78,84,86,77,84,84,75,80,84,73,82,84,74,82,79,73,80,81,78,76,82,71,85,72,74,76,70,75,68,77,75,75,83,79,67,82,69,71,75,67,74,59,64,78,69,62,53,59,52,66,52,50,56,55,38,54,22,40,59,41,43,64,78,36,64,58,57,84,70,78,76,65,79,66,81,68,68,87,72,72,96,66,80,92,53,54,72,66,50,48,52,51,48,52,52,47,25,58,70,60,46,40,46,78,64,43,39,66,60,54,66,60,51,54,53,50,49,58,51,34,74,78,37,78,70,82,52,40,31,54,53,12,28,52,31,21,53,49,24,45,34,60,63,35,46,46,65,69,61,34,45,75,66,73,39,84,80,44,65,68,56,36,49,51,32,46,50,49,15,53,48,27,31,57,70,41,36,46,57,56,48,73,48,70,42,46,40,43,22,53,59,43,38,52,65,44,26,42,26,68,69,30,34,42,33,48,55,26,48,48,40,28,34,52,48,44,36,52,45,71,39,37,42,62,60,41,70,92,67,85,84,70,80,50,56,91,94,47,51,58,66,57,46,52,51,50,50,44,33,39,27,26,40,42,45,50,50,50,26,56,38,29,64,37,22,78,75,64,62,43,59,48,81,53,79,83,57,44,52,45,51,80,57,70,44,34,58,74,53,63,77,64,18,42,50,95,87,34,74,42,75,49,60,80,79,54,86,38,52,40,47,62,50,52,53,49,40,55,51,18,50,48,48,40,51,40,49,52,50,50,55,72,68,44,81,42,69,92,41,69,67,29,49,52,53,52,49,50,50,33,52,49,42,50,51,50,53,52,50,50,58,68,69,45,45,64,61,46,72,35,76,83,49,78,85,69,67,61,58,72,55,48,54,48,44,14,59,52,46,48,36,50,50,39,41,53,49,41,52,59,37,39,65,43,50,72,53,17,51,78,35,73,92,34,39,64,49,43,50,55,46,48,52,44,30,50,53,44,45,58,53,56,70,66,60,64,97,45,64,37,47,49,31,48,60,56,33,51,65,51,46,51,29,46,44,53,33,26,50,54,28,42,47,52,43,59,43,29,84,68,39,64,84,79,60,63,46,67,57,32,47,51,48,25,50,51,42,47,56,58,38,57,75,41,31,87,69,18,46,29,30,42,25,36,44,38,42,51,50,49,49,49,51,43,38,54,40,38,73,76,28,95,52,55,77,55,44,65,68,58,47,50,51,54,24,44,63,71,44,82,77,64,80,53,74,81,60,60,52,58,89,72,36,70,66,63,47,72,48,60,66,55,70,101

Secondary structure (DSSP, 8-state):
-----------PPP-S-HHHHHTT----SSSS-HHHHHTT-GGG--------------------------------------------------------S--------------TTHHHHHHHHHHT-TTT--------------------SS-HHHHHHHHHHIIIIIGGGT--S-HHHHHHHHHHHHHS----HHHHHHHHHHHHHHHHHS-HHHHHHTT----HHHHHHHHHHHHHHHHHTTTTTS--HHHHHHHHHHHHHHGGGT-HHHHHHHHHHHHHHHHHTTGGG--S--SS--PPTT--HHHHHHHHHHHHHHHHHHHHHHHHTHHHHS--S--GGG--PPPPP---SSHHHHEETTEE-PPPTTS--HHHHHHHHHHHHHHHHHHHHHHHHH---TT-HHHHHHHHHHHHHHHHHHHHHHHHS-GGGT-TT-SSS---GGGTTHHHHHHHHHHHHHHHHTHHHHTGGGT-GGGHHHHHHHHHHHHHHHHHHHT--SSHHHHHHHT-HHHHHHHHHHHHHHHHHHHTGGG-TTT--HHHHHHHHHHHHHHHHTTTTT-HHHHHHHHHHHHHHHHHHHHHH-S-----HHHHHHHHHTTSTT--------HHHH-------GGG-/----------PPPP-S-HHHHHTT----SSSS-HHHHHTT-GGG--------------------------------------------------------S--------------TTHHHHHHHHHHT-TTT--------------------SS-HHHHHHHHHHHHHHTGGGT--S-HHHHHHHHHHHHHS--S-HHHHHHHHHHHHHHHHHS-HHHHHHTT----HHHHHHHHHHHHHHHHHTTTTTS--HHHHHHHHHHHHHHGGGT-HHHHHHHHHHHHHHHHHTTGGG--S--SS--PPTT--HHHHHHHHHHHHHHHHHHHHHHHHTHHHHS--S--GGG--PPPPP---SSHHHHEETTEE-PPPTTS--HHHHHHHHHHHHHHHHHHHHHHHHH---TT-HHHHHHHHHHHHHHHHHHHHHHHHS-GGGT-TT-SSS---GGGTTHHHHHHHHHHHHHHHHTHHHHTGGGT-GGGHHHHHHHHHHHHHHHHHHHT--SSHHHHHHHT-HHHHHHHHHHHHHHHHHHHTGGGGTTTS-HHHHHHHHHHHHHHHHTTTTT-HHHHHHHHHHHHHHHHHHHHHH-S-----HHHHHHHHHTTSTT--S-----HHHH-------GGG-